Protein AF-0000000073249975 (afdb_homodimer)

pLDDT: mean 76.55, std 19.68, range [24.7, 96.88]

Secondary structure (DSSP, 8-state):
--EEEPPP---GGG--HHHHHHHHHHHHHHHHHHHHHHSPPEEE-SSSPPPHHHHGGGGSHHHHHHHHHHHHHHHHHBSS--HHHHHHHH-EEEETTEEE-SSHHHHHHGGGEEE--SSSS--TTSHHHHHHHHHHHHHHHHHHHHHHHHH-TTS--TTTTB-GGGTTHHHHHHHHGGGGGGGG-----EE--STTS-TTS-------HHHHHHHHH-GGGS-S--B--TTSHHHHHHHHHHHHHHHHHHHHHHHHH--SSS-EEE-HHHHHHHHHHHHHHHHHHHHHHIIIIIS----SS-TTTTSHHHHHHHHHHHHHHHHHHHHHHHH-EE-TTS-EE---HHHHHHHHHH-S------EEEE-S-SSS--EEEEEEETTEEEEEEEEEETTTTSEEEEEEEEEEGGG--/--EEEPPP---GGG--HHHHHHHHHHHHHHHHHHHHHHSPPEEE-SSSPPPHHHHGGGGSHHHHHHHHHHHHHHHHHBSS--HHHHHHHH-EEEETTEEE-SSHHHHHHGGGEEE--SSSS--TTSHHHHHHHHHHHHHHHHHHHHHHHHH-TTS--TTTTB-GGGTTHHHHHHHHGGGGGGGG-----EE--STTS-TTS-------HHHHHHHHH-GGGS-S--B--TTSHHHHHHHHHHHHHHHHHHHHHHHHH--SSS-EEE-HHHHHHHHHHHHHHHHHHHHHHIIIIIS----SS-TTTTSHHHHHHHHHHHHHHHHHHHHHHHH-EE-TTS-EE---HHHHHHHHHH-S------EEEE-SSSSS--EEEEEEETTEEEEEEEEEEGGGTTEEEEEEEEEE-TT--

Solvent-accessible surface area (backbone atoms only — not comparable to full-atom values): 43323 Å² total; per-residue (Å²): 125,57,76,43,68,41,73,86,50,88,43,42,82,82,59,51,71,70,54,48,53,53,34,49,46,50,22,40,44,40,52,48,50,47,38,65,70,51,35,72,71,75,36,40,64,23,74,68,75,79,53,69,76,61,54,54,42,48,58,29,67,51,41,33,53,44,28,31,51,32,46,32,41,50,55,65,29,35,75,65,79,46,34,64,53,41,40,44,60,47,43,41,36,33,39,91,90,35,80,50,33,44,71,64,51,43,68,68,43,54,72,34,31,16,33,66,36,96,45,65,46,56,53,80,92,36,73,53,39,51,54,49,49,54,36,42,53,47,15,50,47,32,49,45,61,65,39,26,40,72,71,34,52,62,32,34,52,41,68,49,30,38,17,44,39,56,62,34,35,67,54,13,47,58,36,46,57,41,62,73,19,52,54,61,46,60,79,60,49,40,62,45,21,57,71,36,50,49,84,78,53,72,74,63,74,75,67,39,74,59,44,56,46,42,54,74,68,38,66,80,72,51,59,83,80,51,50,54,59,75,81,36,64,68,34,45,52,46,52,50,51,53,52,48,49,48,48,49,50,51,48,54,57,46,50,70,66,52,60,90,90,56,76,40,75,28,31,44,47,38,49,50,45,52,52,49,50,50,49,52,51,48,52,35,44,51,51,46,48,44,37,56,66,73,65,52,64,75,37,34,43,57,86,52,59,84,38,68,66,46,42,50,50,42,50,47,52,53,50,48,51,52,49,48,50,53,50,18,51,37,24,18,31,70,33,73,33,50,48,58,23,35,46,70,67,63,67,34,38,43,27,57,65,54,10,65,58,50,41,66,46,68,47,69,51,66,71,54,71,98,71,81,25,53,30,34,37,27,34,28,36,75,93,40,79,22,26,35,35,19,34,39,36,64,90,55,78,75,32,67,44,54,44,26,44,25,32,30,29,71,87,48,130,127,58,77,43,69,43,72,86,51,88,42,40,81,82,58,50,71,69,54,48,52,53,34,48,48,50,21,42,44,41,51,50,51,47,37,66,70,51,35,73,72,76,36,40,65,23,76,68,74,81,54,68,75,61,55,54,44,46,57,30,67,51,42,33,52,44,28,30,52,33,48,32,40,50,56,64,30,37,77,67,80,46,33,62,51,40,41,47,61,48,44,42,37,33,40,89,91,35,78,50,32,44,72,64,50,43,67,67,43,53,72,35,32,15,33,66,38,96,46,65,47,56,52,81,92,34,74,54,40,50,54,50,48,54,36,40,53,45,14,50,47,31,48,47,58,67,39,26,41,72,71,35,54,62,33,36,51,43,68,50,31,36,16,43,40,56,62,35,35,68,56,13,47,56,35,46,57,41,62,74,19,51,53,62,46,60,80,61,49,41,61,45,21,58,71,35,50,50,83,79,52,72,75,63,75,75,68,38,76,58,45,57,45,42,54,74,67,38,65,83,74,51,60,84,80,52,50,53,60,74,81,35,65,68,34,45,52,47,53,49,50,53,51,49,50,47,50,49,51,50,49,52,57,46,50,70,68,53,59,92,89,55,75,38,74,30,30,44,48,37,49,52,44,50,51,49,51,50,48,54,52,48,53,36,46,52,51,47,47,44,36,56,64,73,64,54,62,75,38,33,44,59,85,53,58,84,37,69,66,44,42,50,51,41,51,47,52,53,50,48,52,52,50,48,51,53,50,18,50,37,24,18,30,70,34,72,34,49,47,58,22,35,45,70,61,62,68,33,39,43,28,57,63,55,10,65,57,49,41,66,47,67,47,70,51,68,69,58,70,97,72,84,22,53,31,35,36,28,34,27,35,75,94,40,78,22,25,34,35,20,36,41,35,65,88,56,78,74,32,68,42,59,44,26,44,26,30,31,39,66,84,51,124

Sequence (826 aa):
MAIFIQSLTFQSQNITISDWISVLTLCLAPLIAHVLIGAPSPTYLSVSRPPWHERVCHYNPTSILWRYAMITDRRIRAKNWDRIDLAATNALFWTDAGWDGSEEIIQYSRPRCVQLPDDDRVTFLSRDAFKTLIITIQGLQAIILLLGSQIDPAAPGFTVFMGVDIIFFPVALFGLLRLCSCIWLTDEFSFASMEDLPLGTPQMIECSTASFELLTTNPALSGPQRYHNPSFWGSTIFRTIYVLAQFALIALALSFIVTIGGSFFYTFTTFVVILFYLFVIGVSALLTIWYFGIKSSRSTVIPCMSSIWYKFYTGLVLGFGIALIVIACIETRKTPCGKFTSGTGWQADAMACMGNAFDKTETRKVVDGPYNGTTWYGFMHAKNASFVQAEYMDDHHNSFNFTRMCFSSMYGIMAIFIQSLTFQSQNITISDWISVLTLCLAPLIAHVLIGAPSPTYLSVSRPPWHERVCHYNPTSILWRYAMITDRRIRAKNWDRIDLAATNALFWTDAGWDGSEEIIQYSRPRCVQLPDDDRVTFLSRDAFKTLIITIQGLQAIILLLGSQIDPAAPGFTVFMGVDIIFFPVALFGLLRLCSCIWLTDEFSFASMEDLPLGTPQMIECSTASFELLTTNPALSGPQRYHNPSFWGSTIFRTIYVLAQFALIALALSFIVTIGGSFFYTFTTFVVILFYLFVIGVSALLTIWYFGIKSSRSTVIPCMSSIWYKFYTGLVLGFGIALIVIACIETRKTPCGKFTSGTGWQADAMACMGNAFDKTETRKVVDGPYNGTTWYGFMHAKNASFVQAEYMDDHHNSFNFTRMCFSSMYGI

Foldseek 3Di:
DAAAEDDQDFAQPPADPVRVVVLVCLLCVLLCLCQVLQQADAAEQDPDDDDPLLRLLSSALLQSLLLLLLLLLFVLFFPDQWQLNLQLQQHFYQDPVGTFQFPLVSVVQSVFWPFTDPTSWDDCPDPLVVSLVSLVVLLVVLVCLLCVVVVPVQRQVCLQFPFSSCLCSLSSVSSVSSVSCSGRHDNRTDGDHPVPPDPPPPDPPCCPVVVVVVCVVDCVVVPDPRGHACPPPSNVVSLVVSLVSLVVSLVSLVCSVDDPDDHHYHYPLSVLSSVLSCLSSVVSSVLSCCCVPPVVDNGSGRPCSVPPVSSVVSVVSVVSVVVSSVSSSRQWDAAPQGHIGSDDDVVRNCSRRRNDPQPQPQPFPQPDDDAQGQGFGFRHRDPWRWTWGWGQDRVPPRDTRGDDTGGHVVVPD/DAEAEDDQFFAQPPADPVNVVVLVCLLCVLLCLCQVLQAADADEQDPDDDDPLLRLLSSALLQSLLLLLLLLLFVLFFPDQWQLNLQLQQHFYQDPVGTFQFPLVSVVQSVFWPFTDPTSWDDCPDPLVVSLVSLVVLLVVLVCLLCVVVVPVQRQPCLQFPFSSCLCSLSSVSSVSSVSCSGRHDNRTDGDHPVPPDPPPPPPPCCPVVVVVVSVVPCVVVPDPRGHACPPPSNVVSLVVSLVSLVVSLVSLVCSVDPPDDHRYHYPLSVLSSVLSNVSSVVSSVLSCCCVPPVVDNGSGRPCSVPPVSSVVSVVSVVSVVVSSVSSSRQWDAAPQGHIGSDDDVVRNCSRRRNDDQPQPQPQDQPDDDAQGQGFGFRHRVPWRWTWGWGQGRVVPRDTHGDDTGGHCVVPD

Structure (mmCIF, N/CA/C/O backbone):
data_AF-0000000073249975-model_v1
#
loop_
_entity.id
_entity.type
_entity.pdbx_description
1 polymer 'Chromosome 3, complete genome'
#
loop_
_atom_site.group_PDB
_atom_site.id
_atom_site.type_symbol
_atom_site.label_atom_id
_atom_site.label_alt_id
_atom_site.label_comp_id
_atom_site.label_asym_id
_atom_site.label_entity_id
_atom_site.label_seq_id
_atom_site.pdbx_PDB_ins_code
_atom_site.Cartn_x
_atom_site.Cartn_y
_atom_site.Cartn_z
_atom_site.occupancy
_atom_site.B_iso_or_equiv
_atom_site.auth_seq_id
_atom_site.auth_comp_id
_atom_site.auth_asym_id
_atom_site.auth_atom_id
_atom_site.pdbx_PDB_model_num
ATOM 1 N N . MET A 1 1 ? 36.844 -13.938 -14.992 1 52.19 1 MET A N 1
ATOM 2 C CA . MET A 1 1 ? 35.469 -14.305 -14.75 1 52.19 1 MET A CA 1
ATOM 3 C C . MET A 1 1 ? 34.531 -13.609 -15.742 1 52.19 1 MET A C 1
ATOM 5 O O . MET A 1 1 ? 34.531 -12.383 -15.844 1 52.19 1 MET A O 1
ATOM 9 N N . ALA A 1 2 ? 34.125 -14.391 -16.719 1 64.75 2 ALA A N 1
ATOM 10 C CA . ALA A 1 2 ? 33.375 -13.773 -17.812 1 64.75 2 ALA A CA 1
ATOM 11 C C . ALA A 1 2 ? 31.906 -13.641 -17.438 1 64.75 2 ALA A C 1
ATOM 13 O O . ALA A 1 2 ? 31.328 -14.516 -16.797 1 64.75 2 ALA A O 1
ATOM 14 N N . ILE A 1 3 ? 31.406 -12.43 -17.516 1 75.19 3 ILE A N 1
ATOM 15 C CA . ILE A 1 3 ? 29.984 -12.141 -17.312 1 75.19 3 ILE A CA 1
ATOM 16 C C . ILE A 1 3 ? 29.266 -12.148 -18.656 1 75.19 3 ILE A C 1
ATOM 18 O O . ILE A 1 3 ? 29.656 -11.414 -19.578 1 75.19 3 ILE A O 1
ATOM 22 N N . PHE A 1 4 ? 28.453 -13.109 -18.797 1 81.12 4 PHE A N 1
ATOM 23 C CA . PHE A 1 4 ? 27.641 -13.172 -20 1 81.12 4 PHE A CA 1
ATOM 24 C C . PHE A 1 4 ? 26.25 -12.594 -19.734 1 81.12 4 PHE A C 1
ATOM 26 O O . PHE A 1 4 ? 25.578 -13 -18.797 1 81.12 4 PHE A O 1
ATOM 33 N N . ILE A 1 5 ? 25.938 -11.594 -20.531 1 85.88 5 ILE A N 1
ATOM 34 C CA . ILE A 1 5 ? 24.609 -10.992 -20.438 1 85.88 5 ILE A CA 1
ATOM 35 C C . ILE A 1 5 ? 23.781 -11.375 -21.656 1 85.88 5 ILE A C 1
ATOM 37 O O . ILE A 1 5 ? 24.172 -11.102 -22.797 1 85.88 5 ILE A O 1
ATOM 41 N N . GLN A 1 6 ? 22.719 -12.008 -21.422 1 87.38 6 GLN A N 1
ATOM 42 C CA . GLN A 1 6 ? 21.812 -12.367 -22.516 1 87.38 6 GLN A CA 1
ATOM 43 C C . GLN A 1 6 ? 21.141 -11.133 -23.109 1 87.38 6 GLN A C 1
ATOM 45 O O . GLN A 1 6 ? 20.766 -10.219 -22.375 1 87.38 6 GLN A O 1
ATOM 50 N N . SER A 1 7 ? 21.047 -11.148 -24.406 1 89.88 7 SER A N 1
ATOM 51 C CA . SER A 1 7 ? 20.359 -10.039 -25.062 1 89.88 7 SER A CA 1
ATOM 52 C C . SER A 1 7 ? 18.875 -10.016 -24.703 1 89.88 7 SER A C 1
ATOM 54 O O . SER A 1 7 ? 18.312 -11.047 -24.344 1 89.88 7 SER A O 1
ATOM 56 N N . LEU A 1 8 ? 18.344 -8.867 -24.797 1 92.69 8 LEU A N 1
ATOM 57 C CA . LEU A 1 8 ? 16.922 -8.688 -24.5 1 92.69 8 LEU A CA 1
ATOM 58 C C . LEU A 1 8 ? 16.062 -9.531 -25.422 1 92.69 8 LEU A C 1
ATOM 60 O O . LEU A 1 8 ? 16.172 -9.422 -26.656 1 92.69 8 LEU A O 1
ATOM 64 N N . THR A 1 9 ? 15.266 -10.422 -24.797 1 91.31 9 THR A N 1
ATOM 65 C CA . THR A 1 9 ? 14.398 -11.32 -25.547 1 91.31 9 THR A CA 1
ATOM 66 C C . THR A 1 9 ? 12.938 -11.086 -25.203 1 91.31 9 THR A C 1
ATOM 68 O O . THR A 1 9 ? 12.586 -10.977 -24.016 1 91.31 9 THR A O 1
ATOM 71 N N . PHE A 1 10 ? 12.148 -10.906 -26.234 1 92.06 10 PHE A N 1
ATOM 72 C CA . PHE A 1 10 ? 10.719 -10.719 -26.031 1 92.06 10 PHE A CA 1
ATOM 73 C C . PHE A 1 10 ? 10.039 -12.039 -25.672 1 92.06 10 PHE A C 1
ATOM 75 O O . PHE A 1 10 ? 9.969 -12.945 -26.516 1 92.06 10 PHE A O 1
ATOM 82 N N . GLN A 1 11 ? 9.531 -12.125 -24.359 1 91.12 11 GLN A N 1
ATOM 83 C CA . GLN A 1 11 ? 8.984 -13.406 -23.906 1 91.12 11 GLN A CA 1
ATOM 84 C C . GLN A 1 11 ? 7.621 -13.219 -23.25 1 91.12 11 GLN A C 1
ATOM 86 O O . GLN A 1 11 ? 7.012 -14.188 -22.797 1 91.12 11 GLN A O 1
ATOM 91 N N . SER A 1 12 ? 7.027 -12.055 -23.156 1 87.38 12 SER A N 1
ATOM 92 C CA . SER A 1 12 ? 5.867 -11.766 -22.312 1 87.38 12 SER A CA 1
ATOM 93 C C . SER A 1 12 ? 4.566 -12.062 -23.062 1 87.38 12 SER A C 1
ATOM 95 O O . SER A 1 12 ? 3.496 -11.617 -22.641 1 87.38 12 SER A O 1
ATOM 97 N N . GLN A 1 13 ? 4.438 -12.812 -23.984 1 80.75 13 GLN A N 1
ATOM 98 C CA . GLN A 1 13 ? 3.252 -12.984 -24.812 1 80.75 13 GLN A CA 1
ATOM 99 C C . GLN A 1 13 ? 2.234 -13.898 -24.141 1 80.75 13 GLN A C 1
ATOM 101 O O . GLN A 1 13 ? 1.029 -13.758 -24.359 1 80.75 13 GLN A O 1
ATOM 106 N N . ASN A 1 14 ? 2.65 -14.805 -23.25 1 77.25 14 ASN A N 1
ATOM 107 C CA . ASN A 1 14 ? 1.729 -15.82 -22.734 1 77.25 14 ASN A CA 1
ATOM 108 C C . ASN A 1 14 ? 1.267 -15.5 -21.328 1 77.25 14 ASN A C 1
ATOM 110 O O . ASN A 1 14 ? 0.805 -16.375 -20.594 1 77.25 14 ASN A O 1
ATOM 114 N N . ILE A 1 15 ? 1.33 -14.367 -20.938 1 84.5 15 ILE A N 1
ATOM 115 C CA . ILE A 1 15 ? 0.879 -14.008 -19.609 1 84.5 15 ILE A CA 1
ATOM 116 C C . ILE A 1 15 ? -0.521 -13.398 -19.672 1 84.5 15 ILE A C 1
ATOM 118 O O . ILE A 1 15 ? -0.77 -12.492 -20.469 1 84.5 15 ILE A O 1
ATOM 122 N N . THR A 1 16 ? -1.425 -13.914 -18.906 1 79.69 16 THR A N 1
ATOM 123 C CA . THR A 1 16 ? -2.803 -13.43 -18.891 1 79.69 16 THR A CA 1
ATOM 124 C C . THR A 1 16 ? -2.898 -12.078 -18.188 1 79.69 16 THR A C 1
ATOM 126 O O . THR A 1 16 ? -1.996 -11.695 -17.453 1 79.69 16 THR A O 1
ATOM 129 N N . ILE A 1 17 ? -3.961 -11.375 -18.391 1 80.38 17 ILE A N 1
ATOM 130 C CA . ILE A 1 17 ? -4.168 -10.047 -17.812 1 80.38 17 ILE A CA 1
ATOM 131 C C . ILE A 1 17 ? -4.254 -10.148 -16.297 1 80.38 17 ILE A C 1
ATOM 133 O O . ILE A 1 17 ? -3.717 -9.305 -15.578 1 80.38 17 ILE A O 1
ATOM 137 N N . SER A 1 18 ? -4.898 -11.172 -15.797 1 76.75 18 SER A N 1
ATOM 138 C CA . SER A 1 18 ? -5.016 -11.359 -14.352 1 76.75 18 SER A CA 1
ATOM 139 C C . SER A 1 18 ? -3.648 -11.602 -13.719 1 76.75 18 SER A C 1
ATOM 141 O O . SER A 1 18 ? -3.357 -11.078 -12.641 1 76.75 18 SER A O 1
ATOM 143 N N . ASP A 1 19 ? -2.861 -12.328 -14.469 1 83.94 19 ASP A N 1
ATOM 144 C CA . ASP A 1 19 ? -1.51 -12.578 -13.977 1 83.94 19 ASP A CA 1
ATOM 145 C C . ASP A 1 19 ? -0.678 -11.297 -13.992 1 83.94 19 ASP A C 1
ATOM 147 O O . ASP A 1 19 ? 0.124 -11.055 -13.086 1 83.94 19 ASP A O 1
ATOM 151 N N . TRP A 1 20 ? -0.932 -10.469 -15.023 1 88.25 20 TRP A N 1
ATOM 152 C CA . TRP A 1 20 ? -0.19 -9.211 -15.109 1 88.25 20 TRP A CA 1
ATOM 153 C C . TRP A 1 20 ? -0.521 -8.297 -13.938 1 88.25 20 TRP A C 1
ATOM 155 O O . TRP A 1 20 ? 0.371 -7.68 -13.352 1 88.25 20 TRP A O 1
ATOM 165 N N . ILE A 1 21 ? -1.713 -8.273 -13.531 1 83.12 21 ILE A N 1
ATOM 166 C CA . ILE A 1 21 ? -2.113 -7.414 -12.422 1 83.12 21 ILE A CA 1
ATOM 167 C C . ILE A 1 21 ? -1.498 -7.93 -11.125 1 83.12 21 ILE A C 1
ATOM 169 O O . ILE A 1 21 ? -0.988 -7.145 -10.32 1 83.12 21 ILE A O 1
ATOM 173 N N . SER A 1 22 ? -1.496 -9.211 -11.016 1 84.25 22 SER A N 1
ATOM 174 C CA . SER A 1 22 ? -0.903 -9.797 -9.82 1 84.25 22 SER A CA 1
ATOM 175 C C . SER A 1 22 ? 0.605 -9.57 -9.781 1 84.25 22 SER A C 1
ATOM 177 O O . SER A 1 22 ? 1.158 -9.203 -8.75 1 84.25 22 SER A O 1
ATOM 179 N N . VAL A 1 23 ? 1.18 -9.758 -10.906 1 90.19 23 VAL A N 1
ATOM 180 C CA . VAL A 1 23 ? 2.631 -9.641 -10.992 1 90.19 23 VAL A CA 1
ATOM 181 C C . VAL A 1 23 ? 3.041 -8.18 -10.789 1 90.19 23 VAL A C 1
ATOM 183 O O . VAL A 1 23 ? 4.02 -7.898 -10.102 1 90.19 23 VAL A O 1
ATOM 186 N N . LEU A 1 24 ? 2.297 -7.266 -11.336 1 89.88 24 LEU A N 1
ATOM 187 C CA . LEU A 1 24 ? 2.617 -5.848 -11.188 1 89.88 24 LEU A CA 1
ATOM 188 C C . LEU A 1 24 ? 2.336 -5.375 -9.766 1 89.88 24 LEU A C 1
ATOM 190 O O . LEU A 1 24 ? 3.039 -4.504 -9.25 1 89.88 24 LEU A O 1
ATOM 194 N N . THR A 1 25 ? 1.36 -5.969 -9.164 1 86.62 25 THR A N 1
ATOM 195 C CA . THR A 1 25 ? 1.102 -5.656 -7.766 1 86.62 25 THR A CA 1
ATOM 196 C C . THR A 1 25 ? 2.281 -6.074 -6.895 1 86.62 25 THR A C 1
ATOM 198 O O . THR A 1 25 ? 2.725 -5.312 -6.031 1 86.62 25 THR A O 1
ATOM 201 N N . LEU A 1 26 ? 2.758 -7.191 -7.164 1 87.88 26 LEU A N 1
ATOM 202 C CA . LEU A 1 26 ? 3.904 -7.68 -6.402 1 87.88 26 LEU A CA 1
ATOM 203 C C . LEU A 1 26 ? 5.148 -6.852 -6.703 1 87.88 26 LEU A C 1
ATOM 205 O O . LEU A 1 26 ? 5.957 -6.586 -5.809 1 87.88 26 LEU A O 1
ATOM 209 N N . CYS A 1 27 ? 5.242 -6.492 -7.91 1 91.12 27 CYS A N 1
ATOM 210 C CA . CYS A 1 27 ? 6.383 -5.703 -8.359 1 91.12 27 CYS A CA 1
ATOM 211 C C . CYS A 1 27 ? 6.398 -4.336 -7.68 1 91.12 27 CYS A C 1
ATOM 213 O O . CYS A 1 27 ? 7.434 -3.9 -7.176 1 91.12 27 CYS A O 1
ATOM 215 N N . LEU A 1 28 ? 5.273 -3.758 -7.605 1 89.38 28 LEU A N 1
ATOM 216 C CA . LEU A 1 28 ? 5.211 -2.361 -7.191 1 89.38 28 LEU A CA 1
ATOM 217 C C . LEU A 1 28 ? 4.984 -2.25 -5.688 1 89.38 28 LEU A C 1
ATOM 219 O O . LEU A 1 28 ? 5.188 -1.185 -5.102 1 89.38 28 LEU A O 1
ATOM 223 N N . ALA A 1 29 ? 4.625 -3.299 -5.055 1 85.44 29 ALA A N 1
ATOM 224 C CA . ALA A 1 29 ? 4.277 -3.258 -3.639 1 85.44 29 ALA A CA 1
ATOM 225 C C . ALA A 1 29 ? 5.434 -2.703 -2.807 1 85.44 29 ALA A C 1
ATOM 227 O O . ALA A 1 29 ? 5.25 -1.759 -2.035 1 85.44 29 ALA A O 1
ATOM 228 N N . PRO A 1 30 ? 6.621 -3.195 -2.959 1 86.62 30 PRO A N 1
ATOM 229 C CA . PRO A 1 30 ? 7.715 -2.648 -2.152 1 86.62 30 PRO A CA 1
ATOM 230 C C . PRO A 1 30 ? 8.031 -1.194 -2.498 1 86.62 30 PRO A C 1
ATOM 232 O O . PRO A 1 30 ? 8.391 -0.411 -1.616 1 86.62 30 PRO A O 1
ATOM 235 N N . LEU A 1 31 ? 7.898 -0.88 -3.734 1 86.94 31 LEU A N 1
ATOM 236 C CA . LEU A 1 31 ? 8.18 0.483 -4.172 1 86.94 31 LEU A CA 1
ATOM 237 C C . LEU A 1 31 ? 7.145 1.456 -3.617 1 86.94 31 LEU A C 1
ATOM 239 O O . LEU A 1 31 ? 7.5 2.518 -3.1 1 86.94 31 LEU A O 1
ATOM 243 N N . ILE A 1 32 ? 5.93 1.07 -3.695 1 80.88 32 ILE A N 1
ATOM 244 C CA . ILE A 1 32 ? 4.844 1.916 -3.207 1 80.88 32 ILE A CA 1
ATOM 245 C C . ILE A 1 32 ? 4.949 2.062 -1.689 1 80.88 32 ILE A C 1
ATOM 247 O O . ILE A 1 32 ? 4.785 3.162 -1.154 1 80.88 32 ILE A O 1
ATOM 251 N N . ALA A 1 33 ? 5.273 1.004 -1.059 1 81.44 33 ALA A N 1
ATOM 252 C CA . ALA A 1 33 ? 5.43 1.058 0.392 1 81.44 33 ALA A CA 1
ATOM 253 C C . ALA A 1 33 ? 6.578 1.981 0.787 1 81.44 33 ALA A C 1
ATOM 255 O O . ALA A 1 33 ? 6.438 2.805 1.694 1 81.44 33 ALA A O 1
ATOM 256 N N . HIS A 1 34 ? 7.613 1.928 0.112 1 84.62 34 HIS A N 1
ATOM 257 C CA . HIS A 1 34 ? 8.781 2.736 0.44 1 84.62 34 HIS A CA 1
ATOM 258 C C . HIS A 1 34 ? 8.523 4.215 0.168 1 84.62 34 HIS A C 1
ATOM 260 O O . HIS A 1 34 ? 8.852 5.07 0.995 1 84.62 34 HIS A O 1
ATOM 266 N N . VAL A 1 35 ? 7.898 4.508 -0.89 1 83.19 35 VAL A N 1
ATOM 267 C CA . VAL A 1 35 ? 7.738 5.895 -1.322 1 83.19 35 VAL A CA 1
ATOM 268 C C . VAL A 1 35 ? 6.559 6.531 -0.592 1 83.19 35 VAL A C 1
ATOM 270 O O . VAL A 1 35 ? 6.676 7.641 -0.063 1 83.19 35 VAL A O 1
ATOM 273 N N . LEU A 1 36 ? 5.445 5.797 -0.515 1 77.69 36 LEU A N 1
ATOM 274 C CA . LEU A 1 36 ? 4.25 6.383 0.081 1 77.69 36 LEU A CA 1
ATOM 275 C C . LEU A 1 36 ? 4.398 6.496 1.595 1 77.69 36 LEU A C 1
ATOM 277 O O . LEU A 1 36 ? 3.924 7.461 2.199 1 77.69 36 LEU A O 1
ATOM 281 N N . ILE A 1 37 ? 5.086 5.586 2.184 1 79.38 37 ILE A N 1
ATOM 282 C CA . ILE A 1 37 ? 5.246 5.598 3.633 1 79.38 37 ILE A CA 1
ATOM 283 C C . ILE A 1 37 ? 6.461 6.441 4.012 1 79.38 37 ILE A C 1
ATOM 285 O O . ILE A 1 37 ? 6.473 7.086 5.062 1 79.38 37 ILE A O 1
ATOM 289 N N . GLY A 1 38 ? 7.367 6.512 3.166 1 84.25 38 GLY A N 1
ATOM 290 C CA . GLY A 1 38 ? 8.625 7.156 3.516 1 84.25 38 GLY A CA 1
ATOM 291 C C . GLY A 1 38 ? 8.617 8.656 3.266 1 84.25 38 GLY A C 1
ATOM 292 O O . GLY A 1 38 ? 9.344 9.398 3.92 1 84.25 38 GLY A O 1
ATOM 293 N N . ALA A 1 39 ? 7.879 9.141 2.359 1 84 39 ALA A N 1
ATOM 294 C CA . ALA A 1 39 ? 7.875 10.562 2.008 1 84 39 ALA A CA 1
ATOM 295 C C . ALA A 1 39 ? 6.727 11.289 2.699 1 84 39 ALA A C 1
ATOM 297 O O . ALA A 1 39 ? 5.555 11.016 2.432 1 84 39 ALA A O 1
ATOM 298 N N . PRO A 1 40 ? 7.074 12.172 3.555 1 82.88 40 PRO A N 1
ATOM 299 C CA . PRO A 1 40 ? 6.027 12.93 4.242 1 82.88 40 PRO A CA 1
ATOM 300 C C . PRO A 1 40 ? 5.398 14.008 3.361 1 82.88 40 PRO A C 1
ATOM 302 O O . PRO A 1 40 ? 5.969 14.375 2.328 1 82.88 40 PRO A O 1
ATOM 305 N N . SER A 1 41 ? 4.254 14.492 3.766 1 80.19 41 SER A N 1
ATOM 306 C CA . SER A 1 41 ? 3.635 15.625 3.092 1 80.19 41 SER A CA 1
ATOM 307 C C . SER A 1 41 ? 4.297 16.938 3.498 1 80.19 41 SER A C 1
ATOM 309 O O . SER A 1 41 ? 4.648 17.125 4.664 1 80.19 41 SER A O 1
ATOM 311 N N . PRO A 1 42 ? 4.453 17.766 2.611 1 84.75 42 PRO A N 1
ATOM 312 C CA . PRO A 1 42 ? 5.129 19.031 2.922 1 84.75 42 PRO A CA 1
ATOM 313 C C . PRO A 1 42 ? 4.262 19.984 3.746 1 84.75 42 PRO A C 1
ATOM 315 O O . PRO A 1 42 ? 3.031 19.938 3.654 1 84.75 42 PRO A O 1
ATOM 318 N N . THR A 1 43 ? 4.945 20.703 4.586 1 83.62 43 THR A N 1
ATOM 319 C CA . THR A 1 43 ? 4.34 21.797 5.336 1 83.62 43 THR A CA 1
ATOM 320 C C . THR A 1 43 ? 4.832 23.141 4.816 1 83.62 43 THR A C 1
ATOM 322 O O . THR A 1 43 ? 6.039 23.375 4.723 1 83.62 43 THR A O 1
ATOM 325 N N . TYR A 1 44 ? 3.904 23.953 4.523 1 82.69 44 TYR A N 1
ATOM 326 C CA . TYR A 1 44 ? 4.277 25.219 3.893 1 82.69 44 TYR A CA 1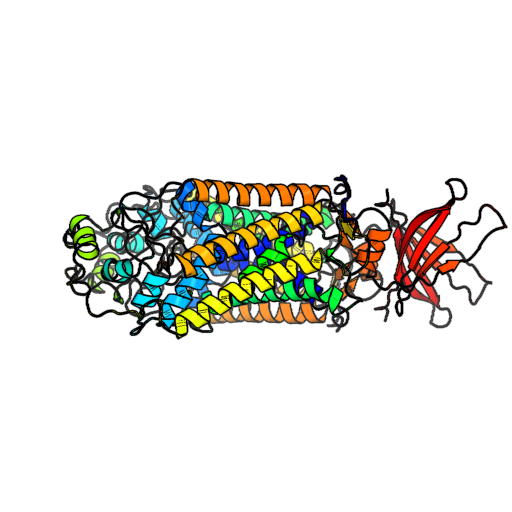
ATOM 327 C C . TYR A 1 44 ? 4.277 26.359 4.906 1 82.69 44 TYR A C 1
ATOM 329 O O . TYR A 1 44 ? 3.229 26.734 5.43 1 82.69 44 TYR A O 1
ATOM 337 N N . LEU A 1 45 ? 5.5 26.844 5.148 1 81.75 45 LEU A N 1
ATOM 338 C CA . LEU A 1 45 ? 5.641 28.016 6.02 1 81.75 45 LEU A CA 1
ATOM 339 C C . LEU A 1 45 ? 5.809 29.281 5.199 1 81.75 45 LEU A C 1
ATOM 341 O O . LEU A 1 45 ? 6.188 30.328 5.734 1 81.75 45 LEU A O 1
ATOM 345 N N . SER A 1 46 ? 5.633 29.078 3.889 1 78.56 46 SER A N 1
ATOM 346 C CA . SER A 1 46 ? 5.691 30.203 2.953 1 78.56 46 SER A CA 1
ATOM 347 C C . SER A 1 46 ? 4.426 30.281 2.107 1 78.56 46 SER A C 1
ATOM 349 O O . SER A 1 46 ? 3.648 29.312 2.051 1 78.56 46 SER A O 1
ATOM 351 N N . VAL A 1 47 ? 4.266 31.375 1.567 1 74.31 47 VAL A N 1
ATOM 352 C CA . VAL A 1 47 ? 3.094 31.594 0.729 1 74.31 47 VAL A CA 1
ATOM 353 C C . VAL A 1 47 ? 3.26 30.875 -0.603 1 74.31 47 VAL A C 1
ATOM 355 O O . VAL A 1 47 ? 2.283 30.375 -1.175 1 74.31 47 VAL A O 1
ATOM 358 N N . SER A 1 48 ? 4.516 30.828 -0.929 1 77.31 48 SER A N 1
ATOM 359 C CA . SER A 1 48 ? 4.77 30.172 -2.201 1 77.31 48 SER A CA 1
ATOM 360 C C . SER A 1 48 ? 4.844 28.656 -2.025 1 77.31 48 SER A C 1
ATOM 362 O O . SER A 1 48 ? 5.312 28.172 -0.997 1 77.31 48 SER A O 1
ATOM 364 N N . ARG A 1 49 ? 4.293 27.984 -2.936 1 80.62 49 ARG A N 1
ATOM 365 C CA . ARG A 1 49 ? 4.387 26.531 -2.951 1 80.62 49 ARG A CA 1
ATOM 366 C C . ARG A 1 49 ? 5.566 26.062 -3.799 1 80.62 49 ARG A C 1
ATOM 368 O O . ARG A 1 49 ? 5.898 26.688 -4.805 1 80.62 49 ARG A O 1
ATOM 375 N N . PRO A 1 50 ? 6.141 24.984 -3.402 1 85.94 50 PRO A N 1
ATOM 376 C CA . PRO A 1 50 ? 7.266 24.484 -4.191 1 85.94 50 PRO A CA 1
ATOM 377 C C . PRO A 1 50 ? 6.844 23.953 -5.555 1 85.94 50 PRO A C 1
ATOM 379 O O . PRO A 1 50 ? 5.789 23.312 -5.676 1 85.94 50 PRO A O 1
ATOM 382 N N . PRO A 1 51 ? 7.656 24.281 -6.516 1 85.94 51 PRO A N 1
ATOM 383 C CA . PRO A 1 51 ? 7.363 23.703 -7.824 1 85.94 51 PRO A CA 1
ATOM 384 C C . PRO A 1 51 ? 7.477 22.188 -7.828 1 85.94 51 PRO A C 1
ATOM 386 O O . PRO A 1 51 ? 8.016 21.594 -6.887 1 85.94 51 PRO A O 1
ATOM 389 N N . TRP A 1 52 ? 7.008 21.578 -8.922 1 84 52 TRP A N 1
ATOM 390 C CA . TRP A 1 52 ? 6.906 20.125 -8.984 1 84 52 TRP A CA 1
ATOM 391 C C . TRP A 1 52 ? 8.281 19.484 -8.93 1 84 52 TRP A C 1
ATOM 393 O O . TRP A 1 52 ? 8.453 18.406 -8.344 1 84 52 TRP A O 1
ATOM 403 N N . HIS A 1 53 ? 9.328 20.109 -9.57 1 88 53 HIS A N 1
ATOM 404 C CA . HIS A 1 53 ? 10.656 19.516 -9.625 1 88 53 HIS A CA 1
ATOM 405 C C . HIS A 1 53 ? 11.32 19.531 -8.25 1 88 53 HIS A C 1
ATOM 407 O O . HIS A 1 53 ? 12.234 18.734 -7.996 1 88 53 HIS A O 1
ATOM 413 N N . GLU A 1 54 ? 10.844 20.453 -7.355 1 89.31 54 GLU A N 1
ATOM 414 C CA . GLU A 1 54 ? 11.305 20.453 -5.973 1 89.31 54 GLU A CA 1
ATOM 415 C C . GLU A 1 54 ? 10.609 19.359 -5.16 1 89.31 54 GLU A C 1
ATOM 417 O O . GLU A 1 54 ? 11.242 18.688 -4.344 1 89.31 54 GLU A O 1
ATOM 422 N N . ARG A 1 55 ? 9.461 19.047 -5.449 1 87.44 55 ARG A N 1
ATOM 423 C CA . ARG A 1 55 ? 8.664 18.109 -4.684 1 87.44 55 ARG A CA 1
ATOM 424 C C . ARG A 1 55 ? 9.039 16.672 -5.031 1 87.44 55 ARG A C 1
ATOM 426 O O . ARG A 1 55 ? 9.047 15.789 -4.16 1 87.44 55 ARG A O 1
ATOM 433 N N . VAL A 1 56 ? 9.352 16.438 -6.211 1 89.38 56 VAL A N 1
ATOM 434 C CA . VAL A 1 56 ? 9.625 15.07 -6.676 1 89.38 56 VAL A CA 1
ATOM 435 C C . VAL A 1 56 ? 10.883 14.531 -6 1 89.38 56 VAL A C 1
ATOM 437 O O . VAL A 1 56 ? 11.023 13.32 -5.82 1 89.38 56 VAL A O 1
ATOM 440 N N . CYS A 1 57 ? 11.719 15.422 -5.562 1 92.75 57 CYS A N 1
ATOM 441 C CA . CYS A 1 57 ? 12.992 15.023 -4.961 1 92.75 57 CYS A CA 1
ATOM 442 C C . CYS A 1 57 ? 12.766 14.344 -3.615 1 92.75 57 CYS A C 1
ATOM 444 O O . CYS A 1 57 ? 13.633 13.609 -3.135 1 92.75 57 CYS A O 1
ATOM 446 N N . HIS A 1 58 ? 11.648 14.562 -3.061 1 91.12 58 HIS A N 1
ATOM 447 C CA . HIS A 1 58 ? 11.352 13.938 -1.775 1 91.12 58 HIS A CA 1
ATOM 448 C C . HIS A 1 58 ? 11.023 12.461 -1.944 1 91.12 58 HIS A C 1
ATOM 450 O O . HIS A 1 58 ? 11.102 11.688 -0.985 1 91.12 58 HIS A O 1
ATOM 456 N N . TYR A 1 59 ? 10.688 12.078 -3.131 1 90.06 59 TYR A N 1
ATOM 457 C CA . TYR A 1 59 ? 10.305 10.695 -3.385 1 90.06 59 TYR A CA 1
ATOM 458 C C . TYR A 1 59 ? 11.516 9.859 -3.781 1 90.06 59 TYR A C 1
ATOM 460 O O . TYR A 1 59 ? 11.406 8.641 -3.969 1 90.06 59 TYR A O 1
ATOM 468 N N . ASN A 1 60 ? 12.656 10.516 -3.895 1 93.12 60 ASN A N 1
ATOM 469 C CA . ASN A 1 60 ? 13.906 9.797 -4.137 1 93.12 60 ASN A CA 1
ATOM 470 C C . ASN A 1 60 ? 14.297 8.938 -2.941 1 93.12 60 ASN A C 1
ATOM 472 O O . ASN A 1 60 ? 14.336 9.422 -1.808 1 93.12 60 ASN A O 1
ATOM 476 N N . PRO A 1 61 ? 14.562 7.637 -3.203 1 92.62 61 PRO A N 1
ATOM 477 C CA . PRO A 1 61 ? 14.953 6.77 -2.092 1 92.62 61 PRO A CA 1
ATOM 478 C C . PRO A 1 61 ? 16.141 7.324 -1.298 1 92.62 61 PRO A C 1
ATOM 480 O O . PRO A 1 61 ? 16.203 7.137 -0.081 1 92.62 61 PRO A O 1
ATOM 483 N N . THR A 1 62 ? 16.969 8.016 -1.926 1 94.75 62 THR A N 1
ATOM 484 C CA . THR A 1 62 ? 18.109 8.609 -1.246 1 94.75 62 THR A CA 1
ATOM 485 C C . THR A 1 62 ? 17.656 9.656 -0.234 1 94.75 62 THR A C 1
ATOM 487 O O . THR A 1 62 ? 18.156 9.711 0.888 1 94.75 62 THR A O 1
ATOM 490 N N . SER A 1 63 ? 16.703 10.43 -0.648 1 95.75 63 SER A N 1
ATOM 491 C CA . SER A 1 63 ? 16.156 11.438 0.255 1 95.75 63 SER A CA 1
ATOM 492 C C . SER A 1 63 ? 15.445 10.789 1.44 1 95.75 63 SER A C 1
ATOM 494 O O . SER A 1 63 ? 15.555 11.273 2.57 1 95.75 63 SER A O 1
ATOM 496 N N . ILE A 1 64 ? 14.773 9.766 1.181 1 94.06 64 ILE A N 1
ATOM 497 C CA . ILE A 1 64 ? 14.008 9.07 2.215 1 94.06 64 ILE A CA 1
ATOM 498 C C . ILE A 1 64 ? 14.969 8.43 3.215 1 94.06 64 ILE A C 1
ATOM 500 O O . ILE A 1 64 ? 14.773 8.539 4.426 1 94.06 64 ILE A O 1
ATOM 504 N N . LEU A 1 65 ? 16.016 7.805 2.703 1 95.06 65 LEU A N 1
ATOM 505 C CA . LEU A 1 65 ? 17 7.176 3.57 1 95.06 65 LEU A CA 1
ATOM 506 C C . LEU A 1 65 ? 17.719 8.219 4.422 1 95.06 65 LEU A C 1
ATOM 508 O O . LEU A 1 65 ? 17.969 7.988 5.609 1 95.06 65 LEU A O 1
ATOM 512 N N . TRP A 1 66 ? 17.984 9.289 3.789 1 96.31 66 TRP A N 1
ATOM 513 C CA . TRP A 1 66 ? 18.609 10.383 4.523 1 96.31 66 TRP A CA 1
ATOM 514 C C . TRP A 1 66 ? 17.734 10.844 5.676 1 96.31 66 TRP A C 1
ATOM 516 O O . TRP A 1 66 ? 18.203 11.023 6.801 1 96.31 66 TRP A O 1
ATOM 526 N N . ARG A 1 67 ? 16.531 11 5.391 1 95.75 67 ARG A N 1
ATOM 527 C CA . ARG A 1 67 ? 15.578 11.445 6.402 1 95.75 67 ARG A CA 1
ATOM 528 C C . ARG A 1 67 ? 15.547 10.492 7.586 1 95.75 67 ARG A C 1
ATOM 530 O O . ARG A 1 67 ? 15.547 10.922 8.742 1 95.75 67 ARG A O 1
ATOM 537 N N . TYR A 1 68 ? 15.523 9.219 7.328 1 95.31 68 TYR A N 1
ATOM 538 C CA . TYR A 1 68 ? 15.523 8.242 8.414 1 95.31 68 TYR A CA 1
ATOM 539 C C . TYR A 1 68 ? 16.75 8.414 9.297 1 95.31 68 TYR A C 1
ATOM 541 O O . TYR A 1 68 ? 16.641 8.43 10.523 1 95.31 68 TYR A O 1
ATOM 549 N N . ALA A 1 69 ? 17.844 8.539 8.656 1 96.62 69 ALA A N 1
ATOM 550 C CA . ALA A 1 69 ? 19.109 8.641 9.383 1 96.62 69 ALA A CA 1
ATOM 551 C C . ALA A 1 69 ? 19.156 9.906 10.227 1 96.62 69 ALA A C 1
ATOM 553 O O . ALA A 1 69 ? 19.516 9.867 11.406 1 96.62 69 ALA A O 1
ATOM 554 N N . MET A 1 70 ? 18.688 10.945 9.641 1 96.69 70 MET A N 1
ATOM 555 C CA . MET A 1 70 ? 18.875 12.234 10.305 1 96.69 70 MET A CA 1
ATOM 556 C C . MET A 1 70 ? 17.844 12.406 11.43 1 96.69 70 MET A C 1
ATOM 558 O O . MET A 1 70 ? 18.141 13.055 12.438 1 96.69 70 MET A O 1
ATOM 562 N N . ILE A 1 71 ? 16.719 11.875 11.242 1 96.12 71 ILE A N 1
ATOM 563 C CA . ILE A 1 71 ? 15.75 11.906 12.336 1 96.12 71 ILE A CA 1
ATOM 564 C C . ILE A 1 71 ? 16.312 11.164 13.547 1 96.12 71 ILE A C 1
ATOM 566 O O . ILE A 1 71 ? 16.203 11.641 14.68 1 96.12 71 ILE A O 1
ATOM 570 N N . THR A 1 72 ? 16.906 10.023 13.297 1 96.56 72 THR A N 1
ATOM 571 C CA . THR A 1 72 ? 17.484 9.242 14.375 1 96.56 72 THR A CA 1
ATOM 572 C C . THR A 1 72 ? 18.672 9.977 15 1 96.56 72 THR A C 1
ATOM 574 O O . THR A 1 72 ? 18.781 10.055 16.219 1 96.56 72 THR A O 1
ATOM 577 N N . ASP A 1 73 ? 19.5 10.469 14.188 1 96.88 73 ASP A N 1
ATOM 578 C CA . ASP A 1 73 ? 20.656 11.195 14.672 1 96.88 73 ASP A CA 1
ATOM 579 C C . ASP A 1 73 ? 20.25 12.367 15.555 1 96.88 73 ASP A C 1
ATOM 581 O O . ASP A 1 73 ? 20.844 12.602 16.609 1 96.88 73 ASP A O 1
ATOM 585 N N . ARG A 1 74 ? 19.266 13.102 15.055 1 95.62 74 ARG A N 1
ATOM 586 C CA . ARG A 1 74 ? 18.781 14.25 15.828 1 95.62 74 ARG A CA 1
ATOM 587 C C . ARG A 1 74 ? 18.25 13.805 17.188 1 95.62 74 ARG A C 1
ATOM 589 O O . ARG A 1 74 ? 18.484 14.469 18.188 1 95.62 74 ARG A O 1
ATOM 596 N N . ARG A 1 75 ? 17.562 12.758 17.188 1 95.75 75 ARG A N 1
ATOM 597 C CA . ARG A 1 75 ? 17.031 12.25 18.453 1 95.75 75 ARG A CA 1
ATOM 598 C C . ARG A 1 75 ? 18.172 11.867 19.391 1 95.75 75 ARG A C 1
ATOM 600 O O . ARG A 1 75 ? 18.109 12.133 20.594 1 95.75 75 ARG A O 1
ATOM 607 N N . ILE A 1 76 ? 19.141 11.18 18.922 1 95.5 76 ILE A N 1
ATOM 608 C CA . ILE A 1 76 ? 20.266 10.727 19.734 1 95.5 76 ILE A CA 1
ATOM 609 C C . ILE A 1 76 ? 20.984 11.938 20.328 1 95.5 76 ILE A C 1
ATOM 611 O O . ILE A 1 76 ? 21.438 11.898 21.469 1 95.5 76 ILE A O 1
ATOM 615 N N . ARG A 1 77 ? 21.016 13.008 19.625 1 95.88 77 ARG A N 1
ATOM 616 C CA . ARG A 1 77 ? 21.75 14.203 20.047 1 95.88 77 ARG A CA 1
ATOM 617 C C . ARG A 1 77 ? 20.875 15.102 20.922 1 95.88 77 ARG A C 1
ATOM 619 O O . ARG A 1 77 ? 21.375 16.047 21.531 1 95.88 77 ARG A O 1
ATOM 626 N N . ALA A 1 78 ? 19.609 14.859 20.938 1 94.44 78 ALA A N 1
ATOM 627 C CA . ALA A 1 78 ? 18.688 15.734 21.656 1 94.44 78 ALA A CA 1
ATOM 628 C C . ALA A 1 78 ? 18.906 15.641 23.156 1 94.44 78 ALA A C 1
ATOM 630 O O . ALA A 1 78 ? 18.969 14.547 23.719 1 94.44 78 ALA A O 1
ATOM 631 N N . LYS A 1 79 ? 19.078 16.766 23.766 1 92.06 79 LYS A N 1
ATOM 632 C CA . LYS A 1 79 ? 19.172 16.828 25.219 1 92.06 79 LYS A CA 1
ATOM 633 C C . LYS A 1 79 ? 17.797 16.797 25.859 1 92.06 79 LYS A C 1
ATOM 635 O O . LYS A 1 79 ? 17.594 16.172 26.906 1 92.06 79 LYS A O 1
ATOM 640 N N . ASN A 1 80 ? 16.859 17.531 25.172 1 89.06 80 ASN A N 1
ATOM 641 C CA . ASN A 1 80 ? 15.445 17.547 25.531 1 89.06 80 ASN A CA 1
ATOM 642 C C . ASN A 1 80 ? 14.562 17.25 24.328 1 89.06 80 ASN A C 1
ATOM 644 O O . ASN A 1 80 ? 14.789 17.781 23.234 1 89.06 80 ASN A O 1
ATOM 648 N N . TRP A 1 81 ? 13.812 16.297 24.531 1 91.75 81 TRP A N 1
ATOM 649 C CA . TRP A 1 81 ? 12.953 15.844 23.438 1 91.75 81 TRP A CA 1
ATOM 650 C C . TRP A 1 81 ? 11.484 15.828 23.875 1 91.75 81 TRP A C 1
ATOM 652 O O . TRP A 1 81 ? 11.125 15.133 24.828 1 91.75 81 TRP A O 1
ATOM 662 N N . ASP A 1 82 ? 10.711 16.734 23.25 1 90.12 82 ASP A N 1
ATOM 663 C CA . ASP A 1 82 ? 9.281 16.781 23.562 1 90.12 82 ASP A CA 1
ATOM 664 C C . ASP A 1 82 ? 8.438 16.5 22.312 1 90.12 82 ASP A C 1
ATOM 666 O O . ASP A 1 82 ? 8.977 16.141 21.266 1 90.12 82 ASP A O 1
ATOM 670 N N . ARG A 1 83 ? 7.16 16.609 22.406 1 89.81 83 ARG A N 1
ATOM 6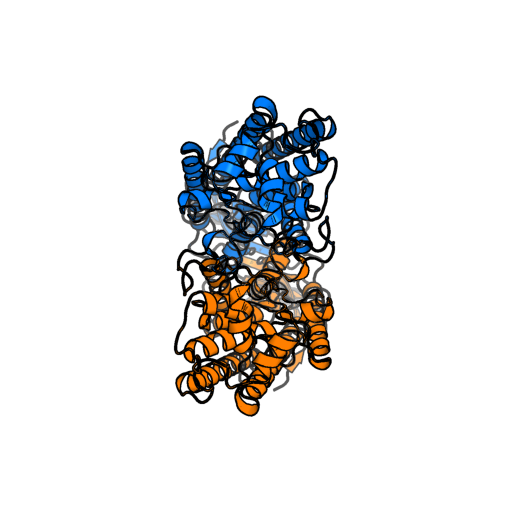71 C CA . ARG A 1 83 ? 6.223 16.281 21.344 1 89.81 83 ARG A CA 1
ATOM 672 C C . ARG A 1 83 ? 6.398 17.234 20.156 1 89.81 83 ARG A C 1
ATOM 674 O O . ARG A 1 83 ? 6.238 16.844 19 1 89.81 83 ARG A O 1
ATOM 681 N N . ILE A 1 84 ? 6.777 18.438 20.422 1 88.12 84 ILE A N 1
ATOM 682 C CA . ILE A 1 84 ? 6.953 19.422 19.359 1 88.12 84 ILE A CA 1
ATOM 683 C C . ILE A 1 84 ? 8.219 19.109 18.562 1 88.12 84 ILE A C 1
ATOM 685 O O . ILE A 1 84 ? 8.266 19.297 17.344 1 88.12 84 ILE A O 1
ATOM 689 N N . ASP A 1 85 ? 9.188 18.625 19.297 1 91.38 85 ASP A N 1
ATOM 690 C CA . ASP A 1 85 ? 10.406 18.203 18.594 1 91.38 85 ASP A CA 1
ATOM 691 C C . ASP A 1 85 ? 10.125 17.047 17.641 1 91.38 85 ASP A C 1
ATOM 693 O O . ASP A 1 85 ? 10.625 17.031 16.516 1 91.38 85 ASP A O 1
ATOM 697 N N . LEU A 1 86 ? 9.312 16.156 18.125 1 93.81 86 LEU A N 1
ATOM 698 C CA . LEU A 1 86 ? 8.938 15.016 17.297 1 93.81 86 LEU A CA 1
ATOM 699 C C . LEU A 1 86 ? 8.188 15.477 16.062 1 93.81 86 LEU A C 1
ATOM 701 O O . LEU A 1 86 ? 8.508 15.055 14.938 1 93.81 86 LEU A O 1
ATOM 705 N N . ALA A 1 87 ? 7.266 16.328 16.203 1 91.44 87 ALA A N 1
ATOM 706 C CA . ALA A 1 87 ? 6.449 16.828 15.102 1 91.44 87 ALA A CA 1
ATOM 707 C C . ALA A 1 87 ? 7.301 17.609 14.102 1 91.44 87 ALA A C 1
ATOM 709 O O . ALA A 1 87 ? 7.262 17.344 12.898 1 91.44 87 ALA A O 1
ATOM 710 N N . ALA A 1 88 ? 8.109 18.5 14.602 1 91.81 88 ALA A N 1
ATOM 711 C CA . ALA A 1 88 ? 8.883 19.391 13.742 1 91.81 88 ALA A CA 1
ATOM 712 C C . ALA A 1 88 ? 9.992 18.625 13.031 1 91.81 88 ALA A C 1
ATOM 714 O O . ALA A 1 88 ? 10.359 18.953 11.898 1 91.81 88 ALA A O 1
ATOM 715 N N . THR A 1 89 ? 10.531 17.625 13.695 1 94.06 89 THR A N 1
ATOM 716 C CA . THR A 1 89 ? 11.586 16.812 13.086 1 94.06 89 THR A CA 1
ATOM 717 C C . THR A 1 89 ? 11.031 15.992 11.938 1 94.06 89 THR A C 1
ATOM 719 O O . THR A 1 89 ? 11.734 15.719 10.961 1 94.06 89 THR A O 1
ATOM 722 N N . ASN A 1 90 ? 9.812 15.594 12.039 1 94.12 90 ASN A N 1
ATOM 723 C CA . ASN A 1 90 ? 9.195 14.766 11.008 1 94.12 90 ASN A CA 1
ATOM 724 C C . ASN A 1 90 ? 8.609 15.609 9.883 1 94.12 90 ASN A C 1
ATOM 726 O O . ASN A 1 90 ? 8.336 15.102 8.797 1 94.12 90 ASN A O 1
ATOM 730 N N . ALA A 1 91 ? 8.477 16.891 10.117 1 91.88 91 ALA A N 1
ATOM 731 C CA . ALA A 1 91 ? 7.848 17.766 9.125 1 91.88 91 ALA A CA 1
ATOM 732 C C . ALA A 1 91 ? 8.844 18.172 8.047 1 91.88 91 ALA A C 1
ATOM 734 O O . ALA A 1 91 ? 10.039 18.312 8.32 1 91.88 91 ALA A O 1
ATOM 735 N N . LEU A 1 92 ? 8.32 18.234 6.902 1 91.5 92 LEU A N 1
ATOM 736 C CA . LEU A 1 92 ? 9.062 18.781 5.77 1 91.5 92 LEU A CA 1
ATOM 737 C C . LEU A 1 92 ? 8.633 20.219 5.484 1 91.5 92 LEU A C 1
ATOM 739 O O . LEU A 1 92 ? 7.613 20.438 4.824 1 91.5 92 LEU A O 1
ATOM 743 N N . PHE A 1 93 ? 9.484 21.172 5.891 1 91.44 93 PHE A N 1
ATOM 744 C CA . PHE A 1 93 ? 9.086 22.578 5.836 1 91.44 93 PHE A CA 1
ATOM 745 C C . PHE A 1 93 ? 9.578 23.234 4.547 1 91.44 93 PHE A C 1
ATOM 747 O O . PHE A 1 93 ? 10.734 23.062 4.16 1 91.44 93 PHE A O 1
ATOM 754 N N . TRP A 1 94 ? 8.703 23.844 3.885 1 90.81 94 TRP A N 1
ATOM 755 C CA . TRP A 1 94 ? 9.031 24.703 2.76 1 90.81 94 TRP A CA 1
ATOM 756 C C . TRP A 1 94 ? 8.984 26.172 3.178 1 90.81 94 TRP A C 1
ATOM 758 O O . TRP A 1 94 ? 7.961 26.656 3.672 1 90.81 94 TRP A O 1
ATOM 768 N N . THR A 1 95 ? 10.102 26.797 3.111 1 88.19 95 THR A N 1
ATOM 769 C CA . THR A 1 95 ? 10.227 28.219 3.447 1 88.19 95 THR A CA 1
ATOM 770 C C . THR A 1 95 ? 10.57 29.031 2.207 1 88.19 95 THR A C 1
ATOM 772 O O . THR A 1 95 ? 10.703 28.484 1.109 1 88.19 95 THR A O 1
ATOM 775 N N . ASP A 1 96 ? 10.648 30.266 2.352 1 84.31 96 ASP A N 1
ATOM 776 C CA . ASP A 1 96 ? 11 31.141 1.239 1 84.31 96 ASP A CA 1
ATOM 777 C C . ASP A 1 96 ? 12.406 30.844 0.719 1 84.31 96 ASP A C 1
ATOM 779 O O . ASP A 1 96 ? 12.695 31.062 -0.456 1 84.31 96 ASP A O 1
ATOM 783 N N . ALA A 1 97 ? 13.211 30.25 1.59 1 86.12 97 ALA A N 1
ATOM 784 C CA . ALA A 1 97 ? 14.578 29.906 1.217 1 86.12 97 ALA A CA 1
ATOM 785 C C . ALA A 1 97 ? 14.656 28.484 0.664 1 86.12 97 ALA A C 1
ATOM 787 O O . ALA A 1 97 ? 15.734 28.016 0.305 1 86.12 97 ALA A O 1
ATOM 788 N N . GLY A 1 98 ? 13.492 27.875 0.606 1 90.12 98 GLY A N 1
ATOM 789 C CA . GLY A 1 98 ? 13.469 26.5 0.129 1 90.12 98 GLY A CA 1
ATOM 790 C C . GLY A 1 98 ? 13.164 25.484 1.222 1 90.12 98 GLY A C 1
ATOM 791 O O . GLY A 1 98 ? 12.516 25.828 2.213 1 90.12 98 GLY A O 1
ATOM 792 N N . TRP A 1 99 ? 13.633 24.297 0.994 1 93.56 99 TRP A N 1
ATOM 793 C CA . TRP A 1 99 ? 13.414 23.25 1.992 1 93.56 99 TRP A CA 1
ATOM 794 C C . TRP A 1 99 ? 14.297 23.469 3.213 1 93.56 99 TRP A C 1
ATOM 796 O O . TRP A 1 99 ? 15.484 23.781 3.08 1 93.56 99 TRP A O 1
ATOM 806 N N . ASP A 1 100 ? 13.695 23.344 4.348 1 92.19 100 ASP A N 1
ATOM 807 C CA . ASP A 1 100 ? 14.469 23.547 5.57 1 92.19 100 ASP A CA 1
ATOM 808 C C . ASP A 1 100 ? 14.219 22.406 6.566 1 92.19 100 ASP A C 1
ATOM 810 O O . ASP A 1 100 ? 13.086 22.203 7.004 1 92.19 100 ASP A O 1
ATOM 814 N N . GLY A 1 101 ? 15.203 21.672 6.906 1 93.19 101 GLY A N 1
ATOM 815 C CA . GLY A 1 101 ? 15.148 20.641 7.922 1 93.19 101 GLY A CA 1
ATOM 816 C C . GLY A 1 101 ? 16.141 20.859 9.047 1 93.19 101 GLY A C 1
ATOM 817 O O . GLY A 1 101 ? 16.531 19.906 9.727 1 93.19 101 GLY A O 1
ATOM 818 N N . SER A 1 102 ? 16.516 22.109 9.18 1 91.5 102 SER A N 1
ATOM 819 C CA . SER A 1 102 ? 17.516 22.438 10.18 1 91.5 102 SER A CA 1
ATOM 820 C C . SER A 1 102 ? 16.938 22.359 11.594 1 91.5 102 SER A C 1
ATOM 822 O O . SER A 1 102 ? 15.734 22.203 11.766 1 91.5 102 SER A O 1
ATOM 824 N N . GLU A 1 103 ? 17.812 22.422 12.555 1 91.38 103 GLU A N 1
ATOM 825 C CA . GLU A 1 103 ? 17.391 22.406 13.953 1 91.38 103 GLU A CA 1
ATOM 826 C C . GLU A 1 103 ? 16.75 23.734 14.344 1 91.38 103 GLU A C 1
ATOM 828 O O . GLU A 1 103 ? 15.883 23.766 15.219 1 91.38 103 GLU A O 1
ATOM 833 N N . GLU A 1 104 ? 17.016 24.75 13.664 1 86.38 104 GLU A N 1
ATOM 834 C CA . GLU A 1 104 ? 16.484 26.078 13.945 1 86.38 104 GLU A CA 1
ATOM 835 C C . GLU A 1 104 ? 15.016 26.203 13.562 1 86.38 104 GLU A C 1
ATOM 837 O O . GLU A 1 104 ? 14.266 26.953 14.188 1 86.38 104 GLU A O 1
ATOM 842 N N . ILE A 1 105 ? 14.695 25.422 12.57 1 89.19 105 ILE A N 1
ATOM 843 C CA . ILE A 1 105 ? 13.328 25.5 12.078 1 89.19 105 ILE A CA 1
ATOM 844 C C . ILE A 1 105 ? 12.367 24.953 13.133 1 89.19 105 ILE A C 1
ATOM 846 O O . ILE A 1 105 ? 11.172 25.281 13.125 1 89.19 105 ILE A O 1
ATOM 850 N N . ILE A 1 106 ? 12.859 24.125 14 1 88.25 106 ILE A N 1
ATOM 851 C CA . ILE A 1 106 ? 12.031 23.547 15.047 1 88.25 106 ILE A CA 1
ATOM 852 C C . ILE A 1 106 ? 11.516 24.641 15.969 1 88.25 106 ILE A C 1
ATOM 854 O O . ILE A 1 106 ? 10.336 24.672 16.312 1 88.25 106 ILE A O 1
ATOM 858 N N . GLN A 1 107 ? 12.352 25.547 16.281 1 82.5 107 GLN A N 1
ATOM 859 C CA . GLN A 1 107 ? 11.953 26.656 17.141 1 82.5 107 GLN A CA 1
ATOM 860 C C . GLN A 1 107 ? 11.039 27.625 16.391 1 82.5 107 GLN A C 1
ATOM 862 O O . GLN A 1 107 ? 10.062 28.125 16.969 1 82.5 107 GLN A O 1
ATOM 867 N N . TYR A 1 108 ? 11.344 27.734 15.148 1 80.06 108 TYR A N 1
ATOM 868 C CA . TYR A 1 108 ? 10.578 28.656 14.328 1 80.06 108 TYR A CA 1
ATOM 869 C C . TYR A 1 108 ? 9.164 28.141 14.078 1 80.06 108 TYR A C 1
ATOM 871 O O . TYR A 1 108 ? 8.219 28.922 13.953 1 80.06 108 TYR A O 1
ATOM 879 N N . SER A 1 109 ? 9.031 26.891 14.016 1 84.44 109 SER A N 1
ATOM 880 C CA . SER A 1 109 ? 7.758 26.281 13.641 1 84.44 109 SER A CA 1
ATOM 881 C C . SER A 1 109 ? 6.883 26.031 14.867 1 84.44 109 SER A C 1
ATOM 883 O O . SER A 1 109 ? 5.699 25.719 14.734 1 84.44 109 SER A O 1
ATOM 885 N N . ARG A 1 110 ? 7.387 26.25 16.016 1 81.88 110 ARG A N 1
ATOM 886 C CA . ARG A 1 110 ? 6.699 25.891 17.25 1 81.88 110 ARG A CA 1
ATOM 887 C C . ARG A 1 110 ? 5.355 26.609 17.359 1 81.88 110 ARG A C 1
ATOM 889 O O . ARG A 1 110 ? 4.332 25.984 17.641 1 81.88 110 ARG A O 1
ATOM 896 N N . PRO A 1 111 ? 5.324 27.922 17.078 1 74.12 111 PRO A N 1
ATOM 897 C CA . PRO A 1 111 ? 4.043 28.609 17.203 1 74.12 111 PRO A CA 1
ATOM 898 C C . PRO A 1 111 ? 3.035 28.203 16.141 1 74.12 111 PRO A C 1
ATOM 900 O O . PRO A 1 111 ? 1.84 28.469 16.281 1 74.12 111 PRO A O 1
ATOM 903 N N . ARG A 1 112 ? 3.525 27.547 15.188 1 78.75 112 ARG A N 1
ATOM 904 C CA . ARG A 1 112 ? 2.654 27.219 14.07 1 78.75 112 ARG A CA 1
ATOM 905 C C . ARG A 1 112 ? 2.139 25.781 14.18 1 78.75 112 ARG A C 1
ATOM 907 O O . ARG A 1 112 ? 1.382 25.328 13.32 1 78.75 112 ARG A O 1
ATOM 914 N N . CYS A 1 113 ? 2.537 25.141 15.195 1 80.88 113 CYS A N 1
ATOM 915 C CA . CYS A 1 113 ? 2.074 23.766 15.383 1 80.88 113 CYS A CA 1
ATOM 916 C C . CYS A 1 113 ? 0.628 23.734 15.859 1 80.8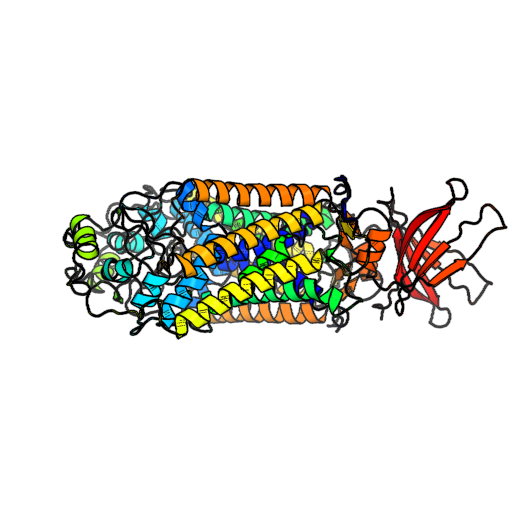8 113 CYS A C 1
ATOM 918 O O . CYS A 1 113 ? 0.311 24.281 16.922 1 80.88 113 CYS A O 1
ATOM 920 N N . VAL A 1 114 ? -0.217 23.156 15.109 1 75.19 114 VAL A N 1
ATOM 921 C CA . VAL A 1 114 ? -1.644 23.188 15.414 1 75.19 114 VAL A CA 1
ATOM 922 C C . VAL A 1 114 ? -2.1 21.828 15.93 1 75.19 114 VAL A C 1
ATOM 924 O O . VAL A 1 114 ? -3.168 21.719 16.531 1 75.19 114 VAL A O 1
ATOM 927 N N . GLN A 1 115 ? -1.341 20.859 15.609 1 77.38 115 GLN A N 1
ATOM 928 C CA . GLN A 1 115 ? -1.646 19.516 16.094 1 77.38 115 GLN A CA 1
ATOM 929 C C . GLN A 1 115 ? -0.377 18.766 16.516 1 77.38 115 GLN A C 1
ATOM 931 O O . GLN A 1 115 ? 0.536 18.594 15.703 1 77.38 115 GLN A O 1
ATOM 936 N N . LEU A 1 116 ? -0.398 18.391 17.734 1 82.31 116 LEU A N 1
ATOM 937 C CA . LEU A 1 116 ? 0.737 17.625 18.25 1 82.31 116 LEU A CA 1
ATOM 938 C C . LEU A 1 116 ? 0.441 16.141 18.25 1 82.31 116 LEU A C 1
ATOM 940 O O . LEU A 1 116 ? -0.717 15.727 18.359 1 82.31 116 LEU A O 1
ATOM 944 N N . PRO A 1 117 ? 1.514 15.414 18.047 1 83.56 117 PRO A N 1
ATOM 945 C CA . PRO A 1 117 ? 1.326 13.969 18.219 1 83.56 117 PRO A CA 1
ATOM 946 C C . PRO A 1 117 ? 0.917 13.586 19.625 1 83.56 117 PRO A C 1
ATOM 948 O O . PRO A 1 117 ? 1.008 14.406 20.547 1 83.56 117 PRO A O 1
ATOM 951 N N . ASP A 1 118 ? 0.416 12.414 19.828 1 76.88 118 ASP A N 1
ATOM 952 C CA . ASP A 1 118 ? -0.106 11.945 21.109 1 76.88 118 ASP A CA 1
ATOM 953 C C . ASP A 1 118 ? 1.008 11.828 22.156 1 76.88 118 ASP A C 1
ATOM 955 O O . ASP A 1 118 ? 0.779 12.047 23.344 1 76.88 118 ASP A O 1
ATOM 959 N N . ASP A 1 119 ? 2.113 11.43 21.656 1 85 119 ASP A N 1
ATOM 960 C CA . ASP A 1 119 ? 3.258 11.227 22.531 1 85 119 ASP A CA 1
ATOM 961 C C . ASP A 1 119 ? 4.555 11.68 21.859 1 85 119 ASP A C 1
ATOM 963 O O . ASP A 1 119 ? 4.547 12.094 20.703 1 85 119 ASP A O 1
ATOM 967 N N . ASP A 1 120 ? 5.605 11.68 22.703 1 88.88 120 ASP A N 1
ATOM 968 C CA . ASP A 1 120 ? 6.91 12.055 22.172 1 88.88 120 ASP A CA 1
ATOM 969 C C . ASP A 1 120 ? 7.559 10.883 21.438 1 88.88 120 ASP A C 1
ATOM 971 O O . ASP A 1 120 ? 8.695 10.984 20.969 1 88.88 120 ASP A O 1
ATOM 975 N N . ARG A 1 121 ? 6.855 9.758 21.453 1 89.69 121 ARG A N 1
ATOM 976 C CA . ARG A 1 121 ? 7.242 8.57 20.719 1 89.69 121 ARG A CA 1
ATOM 977 C C . ARG A 1 121 ? 6.027 7.91 20.062 1 89.69 121 ARG A C 1
ATOM 979 O O . ARG A 1 121 ? 4.887 8.164 20.469 1 89.69 121 ARG A O 1
ATOM 986 N N . VAL A 1 122 ? 6.309 7.215 19.016 1 86.38 122 VAL A N 1
ATOM 987 C CA . VAL A 1 122 ? 5.23 6.512 18.328 1 86.38 122 VAL A CA 1
ATOM 988 C C . VAL A 1 122 ? 4.711 5.375 19.203 1 86.38 122 VAL A C 1
ATOM 990 O O . VAL A 1 122 ? 5.496 4.621 19.781 1 86.38 122 VAL A O 1
ATOM 993 N N . THR A 1 123 ? 3.436 5.312 19.297 1 80.31 123 THR A N 1
ATOM 994 C CA . THR A 1 123 ? 2.82 4.242 20.062 1 80.31 123 THR A CA 1
ATOM 995 C C . THR A 1 123 ? 2.756 2.953 19.25 1 80.31 123 THR A C 1
ATOM 997 O O . THR A 1 123 ? 2.701 2.994 18.016 1 80.31 123 THR A O 1
ATOM 1000 N N . PHE A 1 124 ? 2.746 1.826 19.906 1 77.38 124 PHE A N 1
ATOM 1001 C CA . PHE A 1 124 ? 2.818 0.517 19.266 1 77.38 124 PHE A CA 1
ATOM 1002 C C . PHE A 1 124 ? 1.548 0.227 18.484 1 77.38 124 PHE A C 1
ATOM 1004 O O . PHE A 1 124 ? 1.599 -0.4 17.422 1 77.38 124 PHE A O 1
ATOM 1011 N N . LEU A 1 125 ? 0.48 0.641 18.938 1 74.38 125 LEU A N 1
ATOM 1012 C CA . LEU A 1 125 ? -0.78 0.377 18.25 1 74.38 125 LEU A CA 1
ATOM 1013 C C . LEU A 1 125 ? -1.251 1.608 17.484 1 74.38 125 LEU A C 1
ATOM 1015 O O . LEU A 1 125 ? -2.322 2.148 17.766 1 74.38 125 LEU A O 1
ATOM 1019 N N . SER A 1 126 ? -0.324 2.182 16.672 1 75.06 126 SER A N 1
ATOM 1020 C CA . SER A 1 126 ? -0.634 3.354 15.859 1 75.06 126 SER A CA 1
ATOM 1021 C C . SER A 1 126 ? -0.489 3.047 14.375 1 75.06 126 SER A C 1
ATOM 1023 O O . SER A 1 126 ? 0.046 2 14 1 75.06 126 SER A O 1
ATOM 1025 N N . ARG A 1 127 ? -1.044 3.85 13.547 1 76.88 127 ARG A N 1
ATOM 1026 C CA . ARG A 1 127 ? -0.92 3.734 12.094 1 76.88 127 ARG A CA 1
ATOM 1027 C C . ARG A 1 127 ? 0.544 3.695 11.672 1 76.88 127 ARG A C 1
ATOM 1029 O O . ARG A 1 127 ? 0.915 2.945 10.766 1 76.88 127 ARG A O 1
ATOM 1036 N N . ASP A 1 128 ? 1.339 4.434 12.336 1 83.88 128 ASP A N 1
ATOM 1037 C CA . ASP A 1 128 ? 2.758 4.492 12 1 83.88 128 ASP A CA 1
ATOM 1038 C C . ASP A 1 128 ? 3.455 3.174 12.32 1 83.88 128 ASP A C 1
ATOM 1040 O O . ASP A 1 128 ? 4.336 2.73 11.578 1 83.88 128 ASP A O 1
ATOM 1044 N N . ALA A 1 129 ? 3.033 2.582 13.375 1 84.94 129 ALA A N 1
ATOM 1045 C CA . ALA A 1 129 ? 3.58 1.271 13.711 1 84.94 129 ALA A CA 1
ATOM 1046 C C . ALA A 1 129 ? 3.201 0.23 12.656 1 84.94 129 ALA A C 1
ATOM 1048 O O . ALA A 1 129 ? 4.016 -0.626 12.305 1 84.94 129 ALA A O 1
ATOM 1049 N N . PHE A 1 130 ? 2.066 0.348 12.164 1 82.69 130 PHE A N 1
ATOM 1050 C CA . PHE A 1 130 ? 1.607 -0.58 11.133 1 82.69 130 PHE A CA 1
ATOM 1051 C C . PHE A 1 130 ? 2.379 -0.377 9.836 1 82.69 130 PHE A C 1
ATOM 1053 O O . PHE A 1 130 ? 2.732 -1.346 9.164 1 82.69 130 PHE A O 1
ATOM 1060 N N . LYS A 1 131 ? 2.621 0.82 9.5 1 83.88 131 LYS A N 1
ATOM 1061 C CA . LYS A 1 131 ? 3.436 1.12 8.328 1 83.88 131 LYS A CA 1
ATOM 1062 C C . LYS A 1 131 ? 4.824 0.505 8.453 1 83.88 131 LYS A C 1
ATOM 1064 O O . LYS A 1 131 ? 5.336 -0.084 7.496 1 83.88 131 LYS A O 1
ATOM 1069 N N . THR A 1 132 ? 5.348 0.587 9.609 1 87.56 132 THR A N 1
ATOM 1070 C CA . THR A 1 132 ? 6.672 0.032 9.859 1 87.56 132 THR A CA 1
ATOM 1071 C C . THR A 1 132 ? 6.648 -1.491 9.766 1 87.56 132 THR A C 1
ATOM 1073 O O . THR A 1 132 ? 7.586 -2.104 9.25 1 87.56 132 THR A O 1
ATOM 1076 N N . LEU A 1 133 ? 5.586 -2.033 10.234 1 86.56 133 LEU A N 1
ATOM 1077 C CA . LEU A 1 133 ? 5.445 -3.484 10.172 1 86.56 133 LEU A CA 1
ATOM 1078 C C . LEU A 1 133 ? 5.41 -3.967 8.727 1 86.56 133 LEU A C 1
ATOM 1080 O O . LEU A 1 133 ? 6.078 -4.945 8.383 1 86.56 133 LEU A O 1
ATOM 1084 N N . ILE A 1 134 ? 4.723 -3.33 7.898 1 82.94 134 ILE A N 1
ATOM 1085 C CA . ILE A 1 134 ? 4.609 -3.691 6.488 1 82.94 134 ILE A CA 1
ATOM 1086 C C . ILE A 1 134 ? 5.98 -3.625 5.824 1 82.94 134 ILE A C 1
ATOM 1088 O O . ILE A 1 134 ? 6.395 -4.562 5.141 1 82.94 134 ILE A O 1
ATOM 1092 N N . ILE A 1 135 ? 6.707 -2.59 6.086 1 86.12 135 ILE A N 1
ATOM 1093 C CA . ILE A 1 135 ? 8.008 -2.375 5.453 1 86.12 135 ILE A CA 1
ATOM 1094 C C . ILE A 1 135 ? 9.008 -3.4 5.98 1 86.12 135 ILE A C 1
ATOM 1096 O O . ILE A 1 135 ? 9.859 -3.887 5.23 1 86.12 135 ILE A O 1
ATOM 1100 N N . THR A 1 136 ? 8.867 -3.729 7.246 1 87.44 136 THR A N 1
ATOM 1101 C CA . THR A 1 136 ? 9.773 -4.695 7.852 1 87.44 136 THR A CA 1
ATOM 1102 C C . THR A 1 136 ? 9.547 -6.09 7.27 1 87.44 136 THR A C 1
ATOM 1104 O O . THR A 1 136 ? 10.5 -6.797 6.945 1 87.44 136 THR A O 1
ATOM 1107 N N . ILE A 1 137 ? 8.328 -6.414 7.082 1 85.12 137 ILE A N 1
ATOM 1108 C CA . ILE A 1 137 ? 7.992 -7.727 6.535 1 85.12 137 ILE A CA 1
ATOM 1109 C C . ILE A 1 137 ? 8.484 -7.82 5.09 1 85.12 137 ILE A C 1
ATOM 1111 O O . ILE A 1 137 ? 9.039 -8.844 4.684 1 85.12 137 ILE A O 1
ATOM 1115 N N . GLN A 1 138 ? 8.328 -6.797 4.352 1 84 138 GLN A N 1
ATOM 1116 C CA . GLN A 1 138 ? 8.812 -6.77 2.977 1 84 138 GLN A CA 1
ATOM 1117 C C . GLN A 1 138 ? 10.336 -6.852 2.936 1 84 138 GLN A C 1
ATOM 1119 O O . GLN A 1 138 ? 10.906 -7.516 2.064 1 84 138 GLN A O 1
ATOM 1124 N N . GLY A 1 139 ? 10.977 -6.164 3.867 1 84.88 139 GLY A N 1
ATOM 1125 C CA . GLY A 1 139 ? 12.43 -6.242 3.947 1 84.88 139 GLY A CA 1
ATOM 1126 C C . GLY A 1 139 ? 12.93 -7.625 4.309 1 84.88 139 GLY A C 1
ATOM 1127 O O . GLY A 1 139 ? 13.906 -8.109 3.729 1 84.88 139 GLY A O 1
ATOM 1128 N N . LEU A 1 140 ? 12.234 -8.219 5.184 1 82.88 140 LEU A N 1
ATOM 1129 C CA . LEU A 1 140 ? 12.602 -9.57 5.578 1 82.88 140 LEU A CA 1
ATOM 1130 C C . LEU A 1 140 ? 12.414 -10.547 4.414 1 82.88 140 LEU A C 1
ATOM 1132 O O . LEU A 1 140 ? 13.227 -11.453 4.227 1 82.88 140 LEU A O 1
ATOM 1136 N N . GLN A 1 141 ? 11.406 -10.336 3.672 1 81.69 141 GLN A N 1
ATOM 1137 C CA . GLN A 1 141 ? 11.188 -11.156 2.484 1 81.69 141 GLN A CA 1
ATOM 1138 C C . GLN A 1 141 ? 12.352 -11.023 1.503 1 81.69 141 GLN A C 1
ATOM 1140 O O . GLN A 1 141 ? 12.789 -12.008 0.911 1 81.69 141 GLN A O 1
ATOM 1145 N N . ALA A 1 142 ? 12.781 -9.859 1.388 1 81.88 142 ALA A N 1
ATOM 1146 C CA . ALA A 1 142 ? 13.891 -9.617 0.477 1 81.88 142 ALA A CA 1
ATOM 1147 C C . ALA A 1 142 ? 15.156 -10.328 0.952 1 81.88 142 ALA A C 1
ATOM 1149 O O . ALA A 1 142 ? 15.898 -10.898 0.146 1 81.88 142 ALA A O 1
ATOM 1150 N N . ILE A 1 143 ? 15.336 -10.383 2.244 1 79.19 143 ILE A N 1
ATOM 1151 C CA . ILE A 1 143 ? 16.5 -11.062 2.803 1 79.19 143 ILE A CA 1
ATOM 1152 C C . ILE A 1 143 ? 16.375 -12.57 2.566 1 79.19 143 ILE A C 1
ATOM 1154 O O . ILE A 1 143 ? 17.344 -13.227 2.176 1 79.19 143 ILE A O 1
ATOM 1158 N N . ILE A 1 144 ? 15.242 -13.055 2.744 1 75.56 144 ILE A N 1
ATOM 1159 C CA . ILE A 1 144 ? 15.008 -14.484 2.566 1 75.56 144 ILE A CA 1
ATOM 1160 C C . ILE A 1 144 ? 15.219 -14.867 1.101 1 75.56 144 ILE A C 1
ATOM 1162 O O . ILE A 1 144 ? 15.812 -15.898 0.799 1 75.56 144 ILE A O 1
ATOM 1166 N N . LEU A 1 145 ? 14.742 -14.031 0.265 1 73.5 145 LEU A N 1
ATOM 1167 C CA . LEU A 1 145 ? 14.883 -14.305 -1.162 1 73.5 145 LEU A CA 1
ATOM 1168 C C . LEU A 1 145 ? 16.344 -14.227 -1.584 1 73.5 145 LEU A C 1
ATOM 1170 O O . LEU A 1 145 ? 16.797 -15.008 -2.434 1 73.5 145 LEU A O 1
ATOM 1174 N N . LEU A 1 146 ? 17.047 -13.352 -0.975 1 71.5 146 LEU A N 1
ATOM 1175 C CA . LEU A 1 146 ? 18.453 -13.156 -1.344 1 71.5 146 LEU A CA 1
ATOM 1176 C C . LEU A 1 146 ? 19.328 -14.242 -0.73 1 71.5 146 LEU A C 1
ATOM 1178 O O . LEU A 1 146 ? 20.281 -14.703 -1.36 1 71.5 146 LEU A O 1
ATOM 1182 N N . LEU A 1 147 ? 18.922 -14.586 0.51 1 66.81 147 LEU A N 1
ATOM 1183 C CA . LEU A 1 147 ? 19.766 -15.555 1.207 1 66.81 147 LEU A CA 1
ATOM 1184 C C . LEU A 1 147 ? 19.266 -16.984 0.957 1 66.81 147 LEU A C 1
ATOM 1186 O O . LEU A 1 147 ? 19.969 -17.938 1.274 1 66.81 147 LEU A O 1
ATOM 1190 N N . GLY A 1 148 ? 17.969 -17.062 0.645 1 60.88 148 GLY A N 1
ATOM 1191 C CA . GLY A 1 148 ? 17.406 -18.391 0.456 1 60.88 148 GLY A CA 1
ATOM 1192 C C . GLY A 1 148 ? 18.203 -19.234 -0.524 1 60.88 148 GLY A C 1
ATOM 1193 O O . GLY A 1 148 ? 18.391 -20.422 -0.307 1 60.88 148 GLY A O 1
ATOM 1194 N N . SER A 1 149 ? 18.656 -18.562 -1.556 1 55.47 149 SER A N 1
ATOM 1195 C CA . SER A 1 149 ? 19.469 -19.344 -2.475 1 55.47 149 SER A CA 1
ATOM 1196 C C . SER A 1 149 ? 20.75 -19.828 -1.807 1 55.47 149 SER A C 1
ATOM 1198 O O . SER A 1 149 ? 21.328 -20.844 -2.201 1 55.47 149 SER A O 1
ATOM 1200 N N . GLN A 1 150 ? 21.156 -19 -0.836 1 54.91 150 GLN A N 1
ATOM 1201 C CA . GLN A 1 150 ? 22.391 -19.375 -0.142 1 54.91 150 GLN A CA 1
ATOM 1202 C C . GLN A 1 150 ? 22.094 -20.328 1.019 1 54.91 150 GLN A C 1
ATOM 1204 O O . GLN A 1 150 ? 22.938 -21.156 1.384 1 54.91 150 GLN A O 1
ATOM 1209 N N . ILE A 1 151 ? 20.922 -20.047 1.653 1 50.69 151 ILE A N 1
ATOM 1210 C CA . ILE A 1 151 ? 20.578 -20.828 2.834 1 50.69 151 ILE A CA 1
ATOM 1211 C C . ILE A 1 151 ? 19.969 -22.172 2.408 1 50.69 151 ILE A C 1
ATOM 1213 O O . ILE A 1 151 ? 20.297 -23.219 2.979 1 50.69 151 ILE A O 1
ATOM 1217 N N . ASP A 1 152 ? 18.969 -22.047 1.541 1 46.44 152 ASP A N 1
ATOM 1218 C CA . ASP A 1 152 ? 18.344 -23.266 1.062 1 46.44 152 ASP A CA 1
ATOM 1219 C C . ASP A 1 152 ? 18.672 -23.516 -0.407 1 46.44 152 ASP A C 1
ATOM 1221 O O . ASP A 1 152 ? 18.172 -22.828 -1.291 1 46.44 152 ASP A O 1
ATOM 1225 N N . PRO A 1 153 ? 19.703 -24.25 -0.535 1 47.09 153 PRO A N 1
ATOM 1226 C CA . PRO A 1 153 ? 20.078 -24.609 -1.906 1 47.09 153 PRO A CA 1
ATOM 1227 C C . PRO A 1 153 ? 18.875 -24.984 -2.768 1 47.09 153 PRO A C 1
ATOM 1229 O O . PRO A 1 153 ? 18.953 -24.953 -3.998 1 47.09 153 PRO A O 1
ATOM 1232 N N . ALA A 1 154 ? 17.953 -25.5 -2.119 1 44.06 154 ALA A N 1
ATOM 1233 C CA . ALA A 1 154 ? 16.75 -25.906 -2.838 1 44.06 154 ALA A CA 1
ATOM 1234 C C . ALA A 1 154 ? 15.914 -24.703 -3.242 1 44.06 154 ALA A C 1
ATOM 1236 O O . ALA A 1 154 ? 14.953 -24.828 -4.004 1 44.06 154 ALA A O 1
ATOM 1237 N N . ALA A 1 155 ? 16.234 -23.703 -2.566 1 45.81 155 ALA A N 1
ATOM 1238 C CA . ALA A 1 155 ? 15.461 -22.5 -2.848 1 45.81 155 ALA A CA 1
ATOM 1239 C C . ALA A 1 155 ? 15.75 -21.969 -4.25 1 45.81 155 ALA A C 1
ATOM 1241 O O . ALA A 1 155 ? 16.891 -22.031 -4.719 1 45.81 155 ALA A O 1
ATOM 1242 N N . PRO A 1 156 ? 14.828 -21.953 -5.098 1 47.91 156 PRO A N 1
ATOM 1243 C CA . PRO A 1 156 ? 14.992 -21.594 -6.508 1 47.91 156 PRO A CA 1
ATOM 1244 C C . PRO A 1 156 ? 15.984 -20.453 -6.719 1 47.91 156 PRO A C 1
ATOM 1246 O O . PRO A 1 156 ? 16.047 -19.531 -5.906 1 47.91 156 PRO A O 1
ATOM 1249 N N . GLY A 1 157 ? 17.156 -20.891 -7.168 1 48.81 157 GLY A N 1
ATOM 1250 C CA . GLY A 1 157 ? 18.062 -19.891 -7.719 1 48.81 157 GLY A CA 1
ATOM 1251 C C . GLY A 1 157 ? 17.344 -18.719 -8.359 1 48.81 157 GLY A C 1
ATOM 1252 O O . GLY A 1 157 ? 17.578 -18.406 -9.523 1 48.81 157 GLY A O 1
ATOM 1253 N N . PHE A 1 158 ? 16.125 -18.422 -7.895 1 52.41 158 PHE A N 1
ATOM 1254 C CA . PHE A 1 158 ? 15.102 -17.516 -8.391 1 52.41 158 PHE A CA 1
ATOM 1255 C C . PHE A 1 158 ? 15.688 -16.141 -8.695 1 52.41 158 PHE A C 1
ATOM 1257 O O . PHE A 1 158 ? 15.289 -15.492 -9.664 1 52.41 158 PHE A O 1
ATOM 1264 N N . THR A 1 159 ? 16.891 -15.898 -8.133 1 61.09 159 THR A N 1
ATOM 1265 C CA . THR A 1 159 ? 17.281 -14.5 -8.258 1 61.09 159 THR A CA 1
ATOM 1266 C C . THR A 1 159 ? 18.078 -14.273 -9.539 1 61.09 159 THR A C 1
ATOM 1268 O O . THR A 1 159 ? 18.078 -13.172 -10.094 1 61.09 159 THR A O 1
ATOM 1271 N N . VAL A 1 160 ? 18.516 -15.398 -10.172 1 70.5 160 VAL A N 1
ATOM 1272 C CA . VAL A 1 160 ? 19.359 -15.141 -11.336 1 70.5 160 VAL A CA 1
ATOM 1273 C C . VAL A 1 160 ? 18.484 -14.859 -12.555 1 70.5 160 VAL A C 1
ATOM 1275 O O . VAL A 1 160 ? 18.844 -14.062 -13.422 1 70.5 160 VAL A O 1
ATOM 1278 N N . PHE A 1 161 ? 17.297 -15.438 -12.5 1 81.25 161 PHE A N 1
ATOM 1279 C CA . PHE A 1 161 ? 16.359 -15.195 -13.578 1 81.25 161 PHE A CA 1
ATOM 1280 C C . PHE A 1 161 ? 15.062 -14.594 -13.047 1 81.25 161 PHE A C 1
ATOM 1282 O O . PHE A 1 161 ? 13.977 -15.078 -13.359 1 81.25 161 PHE A O 1
ATOM 1289 N N . MET A 1 162 ? 15.305 -13.555 -12.359 1 86 162 MET A N 1
ATOM 1290 C CA . MET A 1 162 ? 14.148 -12.961 -11.695 1 86 162 MET A CA 1
ATOM 1291 C C . MET A 1 162 ? 13.156 -12.406 -12.711 1 86 162 MET A C 1
ATOM 1293 O O . MET A 1 162 ? 13.562 -11.891 -13.758 1 86 162 MET A O 1
ATOM 1297 N N . GLY A 1 163 ? 11.922 -12.594 -12.438 1 89.81 163 GLY A N 1
ATOM 1298 C CA . GLY A 1 163 ? 10.859 -11.977 -13.211 1 89.81 163 GLY A CA 1
ATOM 1299 C C . GLY A 1 163 ? 10.484 -10.586 -12.727 1 89.81 163 GLY A C 1
ATOM 1300 O O . GLY A 1 163 ? 11.094 -10.07 -11.781 1 89.81 163 GLY A O 1
ATOM 1301 N N . VAL A 1 164 ? 9.617 -9.961 -13.375 1 93.25 164 VAL A N 1
ATOM 1302 C CA . VAL A 1 164 ? 9.227 -8.586 -13.086 1 93.25 164 VAL A CA 1
ATOM 1303 C C . VAL A 1 164 ? 8.609 -8.508 -11.688 1 93.25 164 VAL A C 1
ATOM 1305 O O . VAL A 1 164 ? 8.617 -7.445 -11.062 1 93.25 164 VAL A O 1
ATOM 1308 N N . ASP A 1 165 ? 8.164 -9.555 -11.133 1 89.31 165 ASP A N 1
ATOM 1309 C CA . ASP A 1 165 ? 7.449 -9.57 -9.859 1 89.31 165 ASP A CA 1
ATOM 1310 C C . ASP A 1 165 ? 8.383 -9.25 -8.695 1 89.31 165 ASP A C 1
ATOM 1312 O O . ASP A 1 165 ? 7.945 -8.766 -7.652 1 89.31 165 ASP A O 1
ATOM 1316 N N . ILE A 1 166 ? 9.672 -9.422 -8.875 1 87.44 166 ILE A N 1
ATOM 1317 C CA . ILE A 1 166 ? 10.547 -9.258 -7.723 1 87.44 166 ILE A CA 1
ATOM 1318 C C . ILE A 1 166 ? 11.68 -8.289 -8.07 1 87.44 166 ILE A C 1
ATOM 1320 O O . ILE A 1 166 ? 12.727 -8.297 -7.426 1 87.44 166 ILE A O 1
ATOM 1324 N N . ILE A 1 167 ? 11.516 -7.48 -8.984 1 89.88 167 ILE A N 1
ATOM 1325 C CA . ILE A 1 167 ? 12.617 -6.641 -9.43 1 89.88 167 ILE A CA 1
ATOM 1326 C C . ILE A 1 167 ? 12.891 -5.551 -8.398 1 89.88 167 ILE A C 1
ATOM 1328 O O . ILE A 1 167 ? 14 -5.031 -8.305 1 89.88 167 ILE A O 1
ATOM 1332 N N . PHE A 1 168 ? 11.906 -5.176 -7.617 1 88.94 168 PHE A N 1
ATOM 1333 C CA . PHE A 1 168 ? 12.109 -4.105 -6.648 1 88.94 168 PHE A CA 1
ATOM 1334 C C . PHE A 1 168 ? 12.305 -4.676 -5.246 1 88.94 168 PHE A C 1
ATOM 1336 O O . PHE A 1 168 ? 12.203 -3.947 -4.258 1 88.94 168 PHE A O 1
ATOM 1343 N N . PHE A 1 169 ? 12.594 -5.875 -5.215 1 80.5 169 PHE A N 1
ATOM 1344 C CA . PHE A 1 169 ? 12.805 -6.496 -3.912 1 80.5 169 PHE A CA 1
ATOM 1345 C C . PHE A 1 169 ? 13.969 -5.836 -3.178 1 80.5 169 PHE A C 1
ATOM 1347 O O . PHE A 1 169 ? 13.93 -5.688 -1.955 1 80.5 169 PHE A O 1
ATOM 1354 N N . PRO A 1 170 ? 14.969 -5.309 -3.893 1 78.25 170 PRO A N 1
ATOM 1355 C CA . PRO A 1 170 ? 16.062 -4.664 -3.16 1 78.25 170 PRO A CA 1
ATOM 1356 C C . PRO A 1 170 ? 15.641 -3.346 -2.516 1 78.25 170 PRO A C 1
ATOM 1358 O O . PRO A 1 170 ? 16.234 -2.926 -1.521 1 78.25 170 PRO A O 1
ATOM 1361 N N . VAL A 1 171 ? 14.656 -2.771 -3.07 1 84.25 171 VAL A N 1
ATOM 1362 C CA . VAL A 1 171 ? 14.148 -1.543 -2.473 1 84.25 171 VAL A CA 1
ATOM 1363 C C . VAL A 1 171 ? 13.555 -1.844 -1.098 1 84.25 171 VAL A C 1
ATOM 1365 O O . VAL A 1 171 ? 13.57 -0.992 -0.207 1 84.25 171 VAL A O 1
ATOM 1368 N N . ALA A 1 172 ? 13.086 -3.059 -1.012 1 85.19 172 ALA A N 1
ATOM 1369 C CA . ALA A 1 172 ? 12.523 -3.461 0.276 1 85.19 172 ALA A CA 1
ATOM 1370 C C . ALA A 1 172 ? 13.602 -3.506 1.354 1 85.19 172 ALA A C 1
ATOM 1372 O O . ALA A 1 172 ? 13.312 -3.324 2.539 1 85.19 172 ALA A O 1
ATOM 1373 N N . LEU A 1 173 ? 14.781 -3.664 0.954 1 87.06 173 LEU A N 1
ATOM 1374 C CA . LEU A 1 173 ? 15.891 -3.672 1.903 1 87.06 173 LEU A CA 1
ATOM 1375 C C . LEU A 1 173 ? 16.141 -2.271 2.451 1 87.06 173 LEU A C 1
ATOM 1377 O O . LEU A 1 173 ? 16.578 -2.117 3.596 1 87.06 173 LEU A O 1
ATOM 1381 N N . PHE A 1 174 ? 15.883 -1.302 1.592 1 87.56 174 PHE A N 1
ATOM 1382 C CA . PHE A 1 174 ? 16 0.075 2.057 1 87.56 174 PHE A CA 1
ATOM 1383 C C . PHE A 1 174 ? 15.023 0.352 3.193 1 87.56 174 PHE A C 1
ATOM 1385 O O . PHE A 1 174 ? 15.336 1.105 4.117 1 87.56 174 PHE A O 1
ATOM 1392 N N . GLY A 1 175 ? 13.945 -0.309 3.066 1 84 175 GLY A N 1
ATOM 1393 C CA . GLY A 1 175 ? 12.93 -0.138 4.094 1 84 175 GLY A CA 1
ATOM 1394 C C . GLY A 1 175 ? 13.383 -0.607 5.465 1 84 175 GLY A C 1
ATOM 1395 O O . GLY A 1 175 ? 12.922 -0.091 6.484 1 84 175 GLY A O 1
ATOM 1396 N N . LEU A 1 176 ? 14.297 -1.445 5.48 1 88.44 176 LEU A N 1
ATOM 1397 C CA . LEU A 1 176 ? 14.789 -1.939 6.762 1 88.44 176 LEU A CA 1
ATOM 1398 C C . LEU A 1 176 ? 15.57 -0.856 7.5 1 88.44 176 LEU A C 1
ATOM 1400 O O . LEU A 1 176 ? 15.648 -0.872 8.734 1 88.44 176 LEU A O 1
ATOM 1404 N N . LEU A 1 177 ? 16.078 0.039 6.773 1 92.69 177 LEU A N 1
ATOM 1405 C CA . LEU A 1 177 ? 16.797 1.139 7.406 1 92.69 177 LEU A CA 1
ATOM 1406 C C . LEU A 1 177 ? 15.836 2.088 8.109 1 92.69 177 LEU A C 1
ATOM 1408 O O . LEU A 1 177 ? 16.25 2.9 8.938 1 92.69 177 LEU A O 1
ATOM 1412 N N . ARG A 1 178 ? 14.602 1.977 7.785 1 92.38 178 ARG A N 1
ATOM 1413 C CA . ARG A 1 178 ? 13.562 2.736 8.469 1 92.38 178 ARG A CA 1
ATOM 1414 C C . ARG A 1 178 ? 13.477 2.344 9.945 1 92.38 178 ARG A C 1
ATOM 1416 O O . ARG A 1 178 ? 13.016 3.129 10.773 1 92.38 178 ARG A O 1
ATOM 1423 N N . LEU A 1 179 ? 13.922 1.187 10.258 1 91.81 179 LEU A N 1
ATOM 1424 C CA . LEU A 1 179 ? 13.781 0.647 11.609 1 91.81 179 LEU A CA 1
ATOM 1425 C C . LEU A 1 179 ? 14.578 1.473 12.609 1 91.81 179 LEU A C 1
ATOM 1427 O O . LEU A 1 179 ? 14.219 1.541 13.789 1 91.81 179 LEU A O 1
ATOM 1431 N N . CYS A 1 180 ? 15.562 2.148 12.148 1 93.5 180 CYS A N 1
ATOM 1432 C CA . CYS A 1 180 ? 16.359 2.949 13.078 1 93.5 180 CYS A CA 1
ATOM 1433 C C . CYS A 1 180 ? 15.555 4.145 13.578 1 93.5 180 CYS A C 1
ATOM 1435 O O . CYS A 1 180 ? 15.844 4.68 14.656 1 93.5 180 CYS A O 1
ATOM 1437 N N . SER A 1 181 ? 14.594 4.57 12.828 1 93.75 181 SER A N 1
ATOM 1438 C CA . SER A 1 181 ? 13.828 5.758 13.195 1 93.75 181 SER A CA 1
ATOM 1439 C C . SER A 1 181 ? 12.375 5.402 13.5 1 93.75 181 SER A C 1
ATOM 1441 O O . SER A 1 181 ? 11.539 6.289 13.688 1 93.75 181 SER A O 1
ATOM 1443 N N . CYS A 1 182 ? 12.023 4.16 13.609 1 90.81 182 CYS A N 1
ATOM 1444 C CA . CYS A 1 182 ? 10.633 3.719 13.656 1 90.81 182 CYS A CA 1
ATOM 1445 C C . CYS A 1 182 ? 9.922 4.27 14.883 1 90.81 182 CYS A C 1
ATOM 1447 O O . CYS A 1 182 ? 8.719 4.512 14.859 1 90.81 182 CYS A O 1
ATOM 1449 N N . ILE A 1 183 ? 10.648 4.551 15.914 1 92.19 183 ILE A N 1
ATOM 1450 C CA . ILE A 1 183 ? 10.039 5.02 17.156 1 92.19 183 ILE A CA 1
ATOM 1451 C C . ILE A 1 183 ? 9.805 6.523 17.078 1 92.19 183 ILE A C 1
ATOM 1453 O O . ILE A 1 183 ? 9.016 7.078 17.844 1 92.19 183 ILE A O 1
ATOM 1457 N N . TRP A 1 184 ? 10.398 7.141 16.078 1 94.44 184 TRP A N 1
ATOM 1458 C CA . TRP A 1 184 ? 10.305 8.594 16.031 1 94.44 184 TRP A CA 1
ATOM 1459 C C . TRP A 1 184 ? 9.75 9.062 14.688 1 94.44 184 TRP A C 1
ATOM 1461 O O . TRP A 1 184 ? 9.898 10.227 14.32 1 94.44 184 TRP A O 1
ATOM 1471 N N . LEU A 1 185 ? 9.195 8.172 13.953 1 92.62 185 LEU A N 1
ATOM 1472 C CA . LEU A 1 185 ? 8.578 8.516 12.68 1 92.62 185 LEU A CA 1
ATOM 1473 C C . LEU A 1 185 ? 7.066 8.609 12.812 1 92.62 185 LEU A C 1
ATOM 1475 O O . LEU A 1 185 ? 6.406 7.625 13.148 1 92.62 185 LEU A O 1
ATOM 1479 N N . THR A 1 186 ? 6.523 9.805 12.602 1 88.38 186 THR A N 1
ATOM 1480 C CA . THR A 1 186 ? 5.082 9.977 12.719 1 88.38 186 THR A CA 1
ATOM 1481 C C . THR A 1 186 ? 4.578 11.016 11.719 1 88.38 186 THR A C 1
ATOM 1483 O O . THR A 1 186 ? 5.316 11.922 11.328 1 88.38 186 THR A O 1
ATOM 1486 N N . ASP A 1 187 ? 3.41 10.812 11.305 1 82.38 187 ASP A N 1
ATOM 1487 C CA . ASP A 1 187 ? 2.742 11.773 10.438 1 82.38 187 ASP A CA 1
ATOM 1488 C C . ASP A 1 187 ? 1.529 12.391 11.133 1 82.38 187 ASP A C 1
ATOM 1490 O O . ASP A 1 187 ? 0.721 13.07 10.492 1 82.38 187 ASP A O 1
ATOM 1494 N N . GLU A 1 188 ? 1.45 12.156 12.414 1 79.5 188 GLU A N 1
ATOM 1495 C CA . GLU A 1 188 ? 0.277 12.617 13.156 1 79.5 188 GLU A CA 1
ATOM 1496 C C . GLU A 1 188 ? 0.522 13.992 13.773 1 79.5 188 GLU A C 1
ATOM 1498 O O . GLU A 1 188 ? 0.48 14.148 14.992 1 79.5 188 GLU A O 1
ATOM 1503 N N . PHE A 1 189 ? 0.76 14.938 12.906 1 81.81 189 PHE A N 1
ATOM 1504 C CA . PHE A 1 189 ? 0.98 16.328 13.289 1 81.81 189 PHE A CA 1
ATOM 1505 C C . PHE A 1 189 ? 0.503 17.266 12.195 1 81.81 189 PHE A C 1
ATOM 1507 O O . PHE A 1 189 ? 0.218 16.844 11.07 1 81.81 189 PHE A O 1
ATOM 1514 N N . SER A 1 190 ? 0.341 18.531 12.609 1 79.69 190 SER A N 1
ATOM 1515 C CA . SER A 1 190 ? -0.019 19.531 11.609 1 79.69 190 SER A CA 1
ATOM 1516 C C . SER A 1 190 ? 0.529 20.906 11.977 1 79.69 190 SER A C 1
ATOM 1518 O O . SER A 1 190 ? 0.62 21.25 13.156 1 79.69 190 SER A O 1
ATOM 1520 N N . PHE A 1 191 ? 0.998 21.531 10.945 1 80.38 191 PHE A N 1
ATOM 1521 C CA . PHE A 1 191 ? 1.458 22.922 11.078 1 80.38 191 PHE A CA 1
ATOM 1522 C C . PHE A 1 191 ? 0.636 23.844 10.195 1 80.38 191 PHE A C 1
ATOM 1524 O O . PHE A 1 191 ? 0.23 23.469 9.094 1 80.38 191 PHE A O 1
ATOM 1531 N N . ALA A 1 192 ? 0.394 25.031 10.695 1 74.62 192 ALA A N 1
ATOM 1532 C CA . ALA A 1 192 ? -0.4 26 9.953 1 74.62 192 ALA A CA 1
ATOM 1533 C C . ALA A 1 192 ? 0.408 26.625 8.812 1 74.62 192 ALA A C 1
ATOM 1535 O O . ALA A 1 192 ? 1.589 26.938 8.977 1 74.62 192 ALA A O 1
ATOM 1536 N N . SER A 1 193 ? -0.314 26.656 7.633 1 71.62 193 SER A N 1
ATOM 1537 C CA . SER A 1 193 ? 0.318 27.297 6.48 1 71.62 193 SER A CA 1
ATOM 1538 C C . SER A 1 193 ? 0.137 28.812 6.523 1 71.62 193 SER A C 1
ATOM 1540 O O . SER A 1 193 ? -0.817 29.312 7.121 1 71.62 193 SER A O 1
ATOM 1542 N N . MET A 1 194 ? 1.068 29.609 6.02 1 60.5 194 MET A N 1
ATOM 1543 C CA . MET A 1 194 ? 1.042 31.062 6.043 1 60.5 194 MET A CA 1
ATOM 1544 C C . MET A 1 194 ? -0.15 31.594 5.258 1 60.5 194 MET A C 1
ATOM 1546 O O . MET A 1 194 ? -0.749 32.594 5.637 1 60.5 194 MET A O 1
ATOM 1550 N N . GLU A 1 195 ? -0.415 31.078 4.051 1 56.78 195 GLU A N 1
ATOM 1551 C CA . GLU A 1 195 ? -1.476 31.625 3.207 1 56.78 195 GLU A CA 1
ATOM 1552 C C . GLU A 1 195 ? -2.84 31.469 3.875 1 56.78 195 GLU A C 1
ATOM 1554 O O . GLU A 1 195 ? -3.738 32.281 3.643 1 56.78 195 GLU A O 1
ATOM 1559 N N . ASP A 1 196 ? -3.072 30.531 4.582 1 53.41 196 ASP A N 1
ATOM 1560 C CA . ASP A 1 196 ? -4.445 30.125 4.879 1 53.41 196 ASP A CA 1
ATOM 1561 C C . ASP A 1 196 ? -4.852 30.562 6.281 1 53.41 196 ASP A C 1
ATOM 1563 O O . ASP A 1 196 ? -5.895 30.141 6.789 1 53.41 196 ASP A O 1
ATOM 1567 N N . LEU A 1 197 ? -4 31.25 7.043 1 49.66 197 LEU A N 1
ATOM 1568 C CA . LEU A 1 197 ? -4.406 31.75 8.352 1 49.66 197 LEU A CA 1
ATOM 1569 C C . LEU A 1 197 ? -5.512 32.781 8.211 1 49.66 197 LEU A C 1
ATOM 1571 O O . LEU A 1 197 ? -5.418 33.688 7.375 1 49.66 197 LEU A O 1
ATOM 1575 N N . PRO A 1 198 ? -6.668 32.531 8.633 1 46.66 198 PRO A N 1
ATOM 1576 C CA . PRO A 1 198 ? -7.742 33.5 8.523 1 46.66 198 PRO A CA 1
ATOM 1577 C C . PRO A 1 198 ? -7.273 34.938 8.844 1 46.66 198 PRO A C 1
ATOM 1579 O O . PRO A 1 198 ? -6.359 35.125 9.656 1 46.66 198 PRO A O 1
ATOM 1582 N N . LEU A 1 199 ? -7.652 35.969 8.094 1 39.94 199 LEU A N 1
ATOM 1583 C CA . LEU A 1 199 ? -7.414 37.406 8.219 1 39.94 199 LEU A CA 1
ATOM 1584 C C . LEU A 1 199 ? -7.512 37.844 9.68 1 39.94 199 LEU A C 1
ATOM 1586 O O . LEU A 1 199 ? -6.789 38.75 10.109 1 39.94 199 LEU A O 1
ATOM 1590 N N . GLY A 1 200 ? -8.547 37.562 10.406 1 37.91 200 GLY A N 1
ATOM 1591 C CA . GLY A 1 200 ? -8.812 38.219 11.688 1 37.91 200 GLY A CA 1
ATOM 1592 C C . GLY A 1 200 ? -7.91 37.719 12.797 1 37.91 200 GLY A C 1
ATOM 1593 O O . GLY A 1 200 ? -8.133 38 13.969 1 37.91 200 GLY A O 1
ATOM 1594 N N . THR A 1 201 ? -7.449 36.625 12.711 1 37.69 201 THR A N 1
ATOM 1595 C CA . THR A 1 201 ? -6.52 36.281 13.781 1 37.69 201 THR A CA 1
ATOM 1596 C C . THR A 1 201 ? -5.379 37.281 13.859 1 37.69 201 THR A C 1
ATOM 1598 O O . THR A 1 201 ? -4.793 37.625 12.836 1 37.69 201 THR A O 1
ATOM 1601 N N . PRO A 1 202 ? -5.461 38.188 14.891 1 34.16 202 PRO A N 1
ATOM 1602 C CA . PRO A 1 202 ? -4.34 39.156 14.914 1 34.16 202 PRO A CA 1
ATOM 1603 C C . PRO A 1 202 ? -3.084 38.594 14.242 1 34.16 202 PRO A C 1
ATOM 1605 O O . PRO A 1 202 ? -2.902 37.375 14.18 1 34.16 202 PRO A O 1
ATOM 1608 N N . GLN A 1 203 ? -2.469 39.406 13.375 1 33.66 203 GLN A N 1
ATOM 1609 C CA . GLN A 1 203 ? -1.16 39.281 12.742 1 33.66 203 GLN A CA 1
ATOM 1610 C C . GLN A 1 203 ? -0.211 38.469 13.609 1 33.66 203 GLN A C 1
ATOM 1612 O O . GLN A 1 203 ? 0.117 38.844 14.727 1 33.66 203 GLN A O 1
ATOM 1617 N N . MET A 1 204 ? -0.413 37.188 13.797 1 36.44 204 MET A N 1
ATOM 1618 C CA . MET A 1 204 ? 0.842 36.656 14.336 1 36.44 204 MET A CA 1
ATOM 1619 C C . MET A 1 204 ? 1.993 37.625 14.047 1 36.44 204 MET A C 1
ATOM 1621 O O . MET A 1 204 ? 2.002 38.312 13.016 1 36.44 204 MET A O 1
ATOM 1625 N N . ILE A 1 205 ? 2.611 38.125 14.984 1 32.41 205 ILE A N 1
ATOM 1626 C CA . ILE A 1 205 ? 3.844 38.875 14.789 1 32.41 205 ILE A CA 1
ATOM 1627 C C . ILE A 1 205 ? 4.438 38.562 13.422 1 32.41 205 ILE A C 1
ATOM 1629 O O . ILE A 1 205 ? 4.555 37.406 13.039 1 32.41 205 ILE A O 1
ATOM 1633 N N . GLU A 1 206 ? 4.367 39.406 12.414 1 33.19 206 GLU A N 1
ATOM 1634 C CA . GLU A 1 206 ? 5.273 39.531 11.281 1 33.19 206 GLU A CA 1
ATOM 1635 C C . GLU A 1 206 ? 6.492 38.625 11.445 1 33.19 206 GLU A C 1
ATOM 1637 O O . GLU A 1 206 ? 7.52 39.062 11.977 1 33.19 206 GLU A O 1
ATOM 1642 N N . CYS A 1 207 ? 6.387 37.656 12.062 1 35.31 207 CYS A N 1
ATOM 1643 C CA . CYS A 1 207 ? 7.59 36.844 11.898 1 35.31 207 CYS A CA 1
ATOM 1644 C C . CYS A 1 207 ? 8.109 36.906 10.461 1 35.31 207 CYS A C 1
ATOM 1646 O O . CYS A 1 207 ? 7.699 36.125 9.602 1 35.31 207 CYS A O 1
ATOM 1648 N N . SER A 1 208 ? 8 38.031 9.805 1 33.62 208 SER A N 1
ATOM 1649 C CA . SER A 1 208 ? 8.695 38.469 8.586 1 33.62 208 SER A CA 1
ATOM 1650 C C . SER A 1 208 ? 9.953 37.625 8.359 1 33.62 208 SER A C 1
ATOM 1652 O O . SER A 1 208 ? 10.492 37.031 9.289 1 33.62 208 SER A O 1
ATOM 1654 N N . THR A 1 209 ? 10.281 37.406 7.133 1 39.84 209 THR A N 1
ATOM 1655 C CA . THR A 1 209 ? 11.617 37.031 6.699 1 39.84 209 THR A CA 1
ATOM 1656 C C . THR A 1 209 ? 12.664 37.5 7.695 1 39.84 209 THR A C 1
ATOM 1658 O O . THR A 1 209 ? 13.797 37 7.711 1 39.84 209 THR A O 1
ATOM 1661 N N . ALA A 1 210 ? 12.391 38.656 8.297 1 38.84 210 ALA A N 1
ATOM 1662 C CA . ALA A 1 210 ? 13.375 39.312 9.156 1 38.84 210 ALA A CA 1
ATOM 1663 C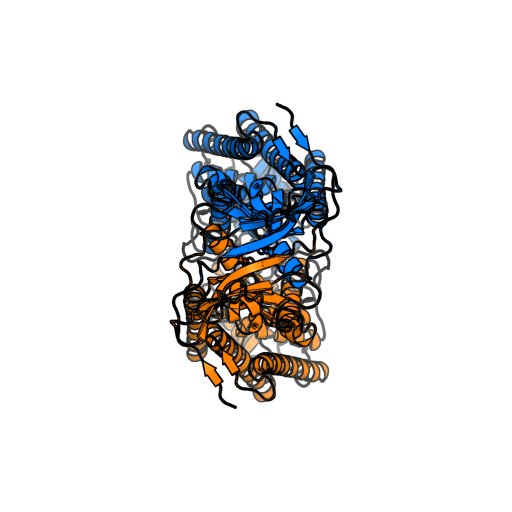 C . ALA A 1 210 ? 13.523 38.562 10.477 1 38.84 210 ALA A C 1
ATOM 1665 O O . ALA A 1 210 ? 14.625 38.438 11.008 1 38.84 210 ALA A O 1
ATOM 1666 N N . SER A 1 211 ? 12.469 38.062 10.945 1 40.59 211 SER A N 1
ATOM 1667 C CA . SER A 1 211 ? 12.648 37.344 12.195 1 40.59 211 SER A CA 1
ATOM 1668 C C . SER A 1 211 ? 13.328 36 11.969 1 40.59 211 SER A C 1
ATOM 1670 O O . SER A 1 211 ? 14.102 35.531 12.812 1 40.59 211 SER A O 1
ATOM 1672 N N . PHE A 1 212 ? 12.922 35.281 10.984 1 44.84 212 PHE A N 1
ATOM 1673 C CA . PHE A 1 212 ? 13.68 34.125 10.562 1 44.84 212 PHE A CA 1
ATOM 1674 C C . PHE A 1 212 ? 15.156 34.469 10.383 1 44.84 212 PHE A C 1
ATOM 1676 O O . PHE A 1 212 ? 16.031 33.719 10.82 1 44.84 212 PHE A O 1
ATOM 1683 N N . GLU A 1 213 ? 15.367 35.531 9.578 1 45.41 213 GLU A N 1
ATOM 1684 C CA . GLU A 1 213 ? 16.734 35.969 9.391 1 45.41 213 GLU A CA 1
ATOM 1685 C C . GLU A 1 213 ? 17.359 36.375 10.719 1 45.41 213 GLU A C 1
ATOM 1687 O O . GLU A 1 213 ? 18.562 36.188 10.938 1 45.41 213 GLU A O 1
ATOM 1692 N N . LEU A 1 214 ? 16.578 37 11.531 1 42.19 214 LEU A N 1
ATOM 1693 C CA . LEU A 1 214 ? 17.141 37.406 12.812 1 42.19 214 LEU A CA 1
ATOM 1694 C C . LEU A 1 214 ? 17.484 36.219 13.672 1 42.19 214 LEU A C 1
ATOM 1696 O O . LEU A 1 214 ? 18.5 36.188 14.359 1 42.19 214 LEU A O 1
ATOM 1700 N N . LEU A 1 215 ? 16.641 35.219 13.703 1 44.28 215 LEU A N 1
ATOM 1701 C CA . LEU A 1 215 ? 16.953 34.031 14.469 1 44.28 215 LEU A CA 1
ATOM 1702 C C . LEU A 1 215 ? 18.109 33.25 13.828 1 44.28 215 LEU A C 1
ATOM 1704 O O . LEU A 1 215 ? 18.969 32.719 14.531 1 44.28 215 LEU A O 1
ATOM 1708 N N . THR A 1 216 ? 18.141 33.125 12.547 1 46.69 216 THR A N 1
ATOM 1709 C CA . THR A 1 216 ? 19.266 32.469 11.875 1 46.69 216 THR A CA 1
ATOM 1710 C C . THR A 1 216 ? 20.547 33.312 12.031 1 46.69 216 THR A C 1
ATOM 1712 O O . THR A 1 216 ? 21.641 32.75 12.023 1 46.69 216 THR A O 1
ATOM 1715 N N . THR A 1 217 ? 20.469 34.688 12.039 1 44.97 217 THR A N 1
ATOM 1716 C CA . THR A 1 217 ? 21.656 35.531 12.086 1 44.97 217 THR A CA 1
ATOM 1717 C C . THR A 1 217 ? 22.078 35.812 13.523 1 44.97 217 THR A C 1
ATOM 1719 O O . THR A 1 217 ? 23.219 36.219 13.781 1 44.97 217 THR A O 1
ATOM 1722 N N . ASN A 1 218 ? 21.219 35.938 14.57 1 38.5 218 ASN A N 1
ATOM 1723 C CA . ASN A 1 218 ? 21.703 36.219 15.922 1 38.5 218 ASN A CA 1
ATOM 1724 C C . ASN A 1 218 ? 21.734 34.938 16.766 1 38.5 218 ASN A C 1
ATOM 1726 O O . ASN A 1 218 ? 20.719 34.562 17.344 1 38.5 218 ASN A O 1
ATOM 1730 N N . PRO A 1 219 ? 22.75 34.25 16.766 1 45.22 219 PRO A N 1
ATOM 1731 C CA . PRO A 1 219 ? 23 33.031 17.562 1 45.22 219 PRO A CA 1
ATOM 1732 C C . PRO A 1 219 ? 22.641 33.219 19.031 1 45.22 219 PRO A C 1
ATOM 1734 O O . PRO A 1 219 ? 22.5 32.219 19.766 1 45.22 219 PRO A O 1
ATOM 1737 N N . ALA A 1 220 ? 22.766 34.344 19.594 1 46.09 220 ALA A N 1
ATOM 1738 C CA . ALA A 1 220 ? 22.547 34.594 21.016 1 46.09 220 ALA A CA 1
ATOM 1739 C C . ALA A 1 220 ? 21.109 34.312 21.422 1 46.09 220 ALA A C 1
ATOM 1741 O O . ALA A 1 220 ? 20.812 34.125 22.594 1 46.09 220 ALA A O 1
ATOM 1742 N N . LEU A 1 221 ? 20.312 34.562 20.719 1 45.09 221 LEU A N 1
ATOM 1743 C CA . LEU A 1 221 ? 18.922 34.312 21.031 1 45.09 221 LEU A CA 1
ATOM 1744 C C . LEU A 1 221 ? 18.547 32.844 20.844 1 45.09 221 LEU A C 1
ATOM 1746 O O . LEU A 1 221 ? 17.406 32.438 21.062 1 45.09 221 LEU A O 1
ATOM 1750 N N . SER A 1 222 ? 19.359 32.156 20.188 1 45.47 222 SER A N 1
ATOM 1751 C CA . SER A 1 222 ? 19.234 30.719 20.094 1 45.47 222 SER A CA 1
ATOM 1752 C C . SER A 1 222 ? 19.266 30.078 21.484 1 45.47 222 SER A C 1
ATOM 1754 O O . SER A 1 222 ? 20.219 30.266 22.25 1 45.47 222 SER A O 1
ATOM 1756 N N . GLY A 1 223 ? 18.281 30.172 22.25 1 48.06 223 GLY A N 1
ATOM 1757 C CA . GLY A 1 223 ? 18.141 29.516 23.547 1 48.06 223 GLY A CA 1
ATOM 1758 C C . GLY A 1 223 ? 19.156 28.422 23.766 1 48.06 223 GLY A C 1
ATOM 1759 O O . GLY A 1 223 ? 19.938 28.094 22.875 1 48.06 223 GLY A O 1
ATOM 1760 N N . PRO A 1 224 ? 19.312 27.922 25.031 1 52.91 224 PRO A N 1
ATOM 1761 C CA . PRO A 1 224 ? 20.234 26.844 25.375 1 52.91 224 PRO A CA 1
ATOM 1762 C C . PRO A 1 224 ? 20.25 25.719 24.328 1 52.91 224 PRO A C 1
ATOM 1764 O O . PRO A 1 224 ? 19.234 25.484 23.656 1 52.91 224 PRO A O 1
ATOM 1767 N N . GLN A 1 225 ? 21.469 25.328 23.797 1 68.31 225 GLN A N 1
ATOM 1768 C CA . GLN A 1 225 ? 21.781 24.297 22.812 1 68.31 225 GLN A CA 1
ATOM 1769 C C . GLN A 1 225 ? 20.984 23.016 23.078 1 68.31 225 GLN A C 1
ATOM 1771 O O . GLN A 1 225 ? 21.188 22.359 24.094 1 68.31 225 GLN A O 1
ATOM 1776 N N . ARG A 1 226 ? 19.891 22.875 22.438 1 84.75 226 ARG A N 1
ATOM 1777 C CA . ARG A 1 226 ? 18.953 21.766 22.656 1 84.75 226 ARG A CA 1
ATOM 1778 C C . ARG A 1 226 ? 19.516 20.469 22.094 1 84.75 226 ARG A C 1
ATOM 1780 O O . ARG A 1 226 ? 19.047 19.375 22.438 1 84.75 226 ARG A O 1
ATOM 1787 N N . TYR A 1 227 ? 20.656 20.609 21.375 1 90.81 227 TYR A N 1
ATOM 1788 C CA . TYR A 1 227 ? 21.234 19.422 20.766 1 90.81 227 TYR A CA 1
ATOM 1789 C C . TYR A 1 227 ? 22.734 19.359 20.984 1 90.81 227 TYR A C 1
ATOM 1791 O O . TYR A 1 227 ? 23.406 20.375 21 1 90.81 227 TYR A O 1
ATOM 1799 N N . HIS A 1 228 ? 23.172 18.203 21.172 1 91.56 228 HIS A N 1
ATOM 1800 C CA . HIS A 1 228 ? 24.609 17.984 21.203 1 91.56 228 HIS A CA 1
ATOM 1801 C C . HIS A 1 228 ? 25.234 18.188 19.828 1 91.56 228 HIS A C 1
ATOM 1803 O O . HIS A 1 228 ? 24.531 18.109 18.812 1 91.56 228 HIS A O 1
ATOM 1809 N N . ASN A 1 229 ? 26.453 18.531 19.859 1 88.81 229 ASN A N 1
ATOM 1810 C CA . ASN A 1 229 ? 27.188 18.641 18.609 1 88.81 229 ASN A CA 1
ATOM 1811 C C . ASN A 1 229 ? 27.297 17.281 17.922 1 88.81 229 ASN A C 1
ATOM 1813 O O . ASN A 1 229 ? 27.25 16.234 18.578 1 88.81 229 ASN A O 1
ATOM 1817 N N . PRO A 1 230 ? 27.391 17.312 16.609 1 87.69 230 PRO A N 1
ATOM 1818 C CA . PRO A 1 230 ? 27.484 16.062 15.852 1 87.69 230 PRO A CA 1
ATOM 1819 C C . PRO A 1 230 ? 28.703 15.227 16.234 1 87.69 230 PRO A C 1
ATOM 1821 O O . PRO A 1 230 ? 28.781 14.039 15.906 1 87.69 230 PRO A O 1
ATOM 1824 N N . SER A 1 231 ? 29.594 15.812 16.906 1 88.62 231 SER A N 1
ATOM 1825 C CA . SER A 1 231 ? 30.766 15.078 17.375 1 88.62 231 SER A CA 1
ATOM 1826 C C . SER A 1 231 ? 30.469 14.266 18.625 1 88.62 231 SER A C 1
ATOM 1828 O O . SER A 1 231 ? 31.312 13.516 19.109 1 88.62 231 SER A O 1
ATOM 1830 N N . PHE A 1 232 ? 29.281 14.398 19.016 1 92.69 232 PHE A N 1
ATOM 1831 C CA . PHE A 1 232 ? 28.828 13.594 20.141 1 92.69 232 PHE A CA 1
ATOM 1832 C C . PHE A 1 232 ? 29.016 12.109 19.844 1 92.69 232 PHE A C 1
ATOM 1834 O O . PHE A 1 232 ? 28.734 11.656 18.734 1 92.69 232 PHE A O 1
ATOM 1841 N N . TRP A 1 233 ? 29.484 11.336 20.781 1 94.75 233 TRP A N 1
ATOM 1842 C CA . TRP A 1 233 ? 29.859 9.945 20.578 1 94.75 233 TRP A CA 1
ATOM 1843 C C . TRP A 1 233 ? 28.672 9.117 20.109 1 94.75 233 TRP A C 1
ATOM 1845 O O . TRP A 1 233 ? 28.812 8.227 19.266 1 94.75 233 TRP A O 1
ATOM 1855 N N . GLY A 1 234 ? 27.484 9.305 20.688 1 95.06 234 GLY A N 1
ATOM 1856 C CA . GLY A 1 234 ? 26.297 8.578 20.234 1 95.06 234 GLY A CA 1
ATOM 1857 C C . GLY A 1 234 ? 25.984 8.805 18.766 1 95.06 234 GLY A C 1
ATOM 1858 O O . GLY A 1 234 ? 25.625 7.863 18.062 1 95.06 234 GLY A O 1
ATOM 1859 N N . SER A 1 235 ? 26.125 9.992 18.359 1 95.56 235 SER A N 1
ATOM 1860 C CA . SER A 1 235 ? 25.875 10.328 16.953 1 95.56 235 SER A CA 1
ATOM 1861 C C . SER A 1 235 ? 26.953 9.734 16.047 1 95.56 235 SER A C 1
ATOM 1863 O O . SER A 1 235 ? 26.641 9.188 14.984 1 95.56 235 SER A O 1
ATOM 1865 N N . THR A 1 236 ? 28.172 9.773 16.469 1 95.44 236 THR A N 1
ATOM 1866 C CA . THR A 1 236 ? 29.281 9.234 15.68 1 95.44 236 THR A CA 1
ATOM 1867 C C . THR A 1 236 ? 29.125 7.73 15.492 1 95.44 236 THR A C 1
ATOM 1869 O O . THR A 1 236 ? 29.328 7.215 14.391 1 95.44 236 THR A O 1
ATOM 1872 N N . ILE A 1 237 ? 28.766 7.078 16.531 1 96.31 237 ILE A N 1
ATOM 1873 C CA . ILE A 1 237 ? 28.578 5.633 16.453 1 96.31 237 ILE A CA 1
ATOM 1874 C C . ILE A 1 237 ? 27.406 5.32 15.516 1 96.31 237 ILE A C 1
ATOM 1876 O O . ILE A 1 237 ? 27.516 4.418 14.68 1 96.31 237 ILE A O 1
ATOM 1880 N N . PHE A 1 238 ? 26.344 6.047 15.664 1 96.62 238 PHE A N 1
ATOM 1881 C CA . PHE A 1 238 ? 25.188 5.793 14.82 1 96.62 238 PHE A CA 1
ATOM 1882 C C . PHE A 1 238 ? 25.516 6.047 13.352 1 96.62 238 PHE A C 1
ATOM 1884 O O . PHE A 1 238 ? 25.172 5.238 12.484 1 96.62 238 PHE A O 1
ATOM 1891 N N . ARG A 1 239 ? 26.125 7.137 13.125 1 96.12 239 ARG A N 1
ATOM 1892 C CA . ARG A 1 239 ? 26.484 7.488 11.758 1 96.12 239 ARG A CA 1
ATOM 1893 C C . ARG A 1 239 ? 27.391 6.43 11.133 1 96.12 239 ARG A C 1
ATOM 1895 O O . ARG A 1 239 ? 27.219 6.062 9.969 1 96.12 239 ARG A O 1
ATOM 1902 N N . THR A 1 240 ? 28.234 5.934 11.898 1 95.5 240 THR A N 1
ATOM 1903 C CA . THR A 1 240 ? 29.141 4.895 11.414 1 95.5 240 THR A CA 1
ATOM 1904 C C . THR A 1 240 ? 28.375 3.605 11.125 1 95.5 240 THR A C 1
ATOM 1906 O O . THR A 1 240 ? 28.562 2.984 10.078 1 95.5 240 THR A O 1
ATOM 1909 N N . ILE A 1 241 ? 27.5 3.281 11.992 1 96.19 241 ILE A N 1
ATOM 1910 C CA . ILE A 1 241 ? 26.719 2.062 11.836 1 96.19 241 ILE A CA 1
ATOM 1911 C C . ILE A 1 241 ? 25.812 2.188 10.609 1 96.19 241 ILE A C 1
ATOM 1913 O O . ILE A 1 241 ? 25.641 1.226 9.859 1 96.19 241 ILE A O 1
ATOM 1917 N N . TYR A 1 242 ? 25.266 3.35 10.438 1 96.25 242 TYR A N 1
ATOM 1918 C CA . TYR A 1 242 ? 24.344 3.57 9.32 1 96.25 242 TYR A CA 1
ATOM 1919 C C . TYR A 1 242 ? 25.094 3.469 7.992 1 96.25 242 TYR A C 1
ATOM 1921 O O . TYR A 1 242 ? 24.594 2.863 7.043 1 96.25 242 TYR A O 1
ATOM 1929 N N . VAL A 1 243 ? 26.297 4.008 7.949 1 95.44 243 VAL A N 1
ATOM 1930 C CA . VAL A 1 243 ? 27.109 3.922 6.742 1 95.44 243 VAL A CA 1
ATOM 1931 C C . VAL A 1 243 ? 27.531 2.475 6.512 1 95.44 243 VAL A C 1
ATOM 1933 O O . VAL A 1 243 ? 27.516 1.984 5.379 1 95.44 243 VAL A O 1
ATOM 1936 N N . LEU A 1 244 ? 27.875 1.82 7.527 1 95.94 244 LEU A N 1
ATOM 1937 C CA . LEU A 1 244 ? 28.25 0.414 7.41 1 95.94 244 LEU A CA 1
ATOM 1938 C C . LEU A 1 244 ? 27.062 -0.419 6.91 1 95.94 244 LEU A C 1
ATOM 1940 O O . LEU A 1 244 ? 27.25 -1.369 6.145 1 95.94 244 LEU A O 1
ATOM 1944 N N . ALA A 1 245 ? 25.891 -0.078 7.391 1 94.56 245 ALA A N 1
ATOM 1945 C CA . ALA A 1 245 ? 24.703 -0.774 6.914 1 94.56 245 ALA A CA 1
ATOM 1946 C C . ALA A 1 245 ? 24.516 -0.576 5.414 1 94.56 245 ALA A C 1
ATOM 1948 O O . ALA A 1 245 ? 24.125 -1.507 4.703 1 94.56 245 ALA A O 1
ATOM 1949 N N . GLN A 1 246 ? 24.797 0.613 4.945 1 93.88 246 GLN A N 1
ATOM 1950 C CA . GLN A 1 246 ? 24.688 0.869 3.512 1 93.88 246 GLN A CA 1
ATOM 1951 C C . GLN A 1 246 ? 25.734 0.07 2.738 1 93.88 246 GLN A C 1
ATOM 1953 O O . GLN A 1 246 ? 25.453 -0.465 1.665 1 93.88 246 GLN A O 1
ATOM 1958 N N . PHE A 1 247 ? 26.875 -0.084 3.314 1 94.5 247 PHE A N 1
ATOM 1959 C CA . PHE A 1 247 ? 27.922 -0.886 2.682 1 94.5 247 PHE A CA 1
ATOM 1960 C C . PHE A 1 247 ? 27.547 -2.365 2.699 1 94.5 247 PHE A C 1
ATOM 1962 O O . PHE A 1 247 ? 27.844 -3.098 1.756 1 94.5 247 PHE A O 1
ATOM 1969 N N . ALA A 1 248 ? 26.938 -2.736 3.738 1 90.94 248 ALA A N 1
ATOM 1970 C CA . ALA A 1 248 ? 26.469 -4.117 3.814 1 90.94 248 ALA A CA 1
ATOM 1971 C C . ALA A 1 248 ? 25.438 -4.406 2.73 1 90.94 248 ALA A C 1
ATOM 1973 O O . ALA A 1 248 ? 25.422 -5.492 2.146 1 90.94 248 ALA A O 1
ATOM 1974 N N . LEU A 1 249 ? 24.609 -3.449 2.512 1 87.56 249 LEU A N 1
ATOM 1975 C CA . LEU A 1 249 ? 23.625 -3.615 1.456 1 87.56 249 LEU A CA 1
ATOM 1976 C C . LEU A 1 249 ? 24.297 -3.691 0.088 1 87.56 249 LEU A C 1
ATOM 1978 O O . LEU A 1 249 ? 23.875 -4.469 -0.771 1 87.56 249 LEU A O 1
ATOM 1982 N N . ILE A 1 250 ? 25.297 -2.902 -0.099 1 87.38 250 ILE A N 1
ATOM 1983 C CA . ILE A 1 250 ? 26.062 -2.947 -1.345 1 87.38 250 ILE A CA 1
ATOM 1984 C C . ILE A 1 250 ? 26.734 -4.309 -1.491 1 87.38 250 ILE A C 1
ATOM 1986 O O . ILE A 1 250 ? 26.703 -4.914 -2.566 1 87.38 250 ILE A O 1
ATOM 1990 N N . ALA A 1 251 ? 27.234 -4.781 -0.412 1 85.56 251 ALA A N 1
ATOM 1991 C CA . ALA A 1 251 ? 27.891 -6.086 -0.425 1 85.56 251 ALA A CA 1
ATOM 1992 C C . ALA A 1 251 ? 26.891 -7.195 -0.726 1 85.56 251 ALA A C 1
ATOM 1994 O O . ALA A 1 251 ? 27.203 -8.133 -1.464 1 85.56 251 ALA A O 1
ATOM 1995 N N . LEU A 1 252 ? 25.781 -7.023 -0.182 1 79.19 252 LEU A N 1
ATOM 1996 C CA . LEU A 1 252 ? 24.734 -8.016 -0.438 1 79.19 252 LEU A CA 1
ATOM 1997 C C . LEU A 1 252 ? 24.328 -7.996 -1.905 1 79.19 252 LEU A C 1
ATOM 1999 O O . LEU A 1 252 ? 24.141 -9.055 -2.518 1 79.19 252 LEU A O 1
ATOM 2003 N N . ALA A 1 253 ? 24.203 -6.84 -2.455 1 75 253 ALA A N 1
ATOM 2004 C CA . ALA A 1 253 ? 23.859 -6.711 -3.869 1 75 253 ALA A CA 1
ATOM 2005 C C . ALA A 1 253 ? 24.953 -7.289 -4.758 1 75 253 ALA A C 1
ATOM 2007 O O . ALA A 1 253 ? 24.672 -7.965 -5.75 1 75 253 ALA A O 1
ATOM 2008 N N . LEU A 1 254 ? 26.156 -7.082 -4.359 1 74.81 254 LEU A N 1
ATOM 2009 C CA . LEU A 1 254 ? 27.297 -7.566 -5.133 1 74.81 254 LEU A CA 1
ATOM 2010 C C . LEU A 1 254 ? 27.453 -9.078 -4.992 1 74.81 254 LEU A C 1
ATOM 2012 O O . LEU A 1 254 ? 27.891 -9.75 -5.926 1 74.81 254 LEU A O 1
ATOM 2016 N N . SER A 1 255 ? 27.078 -9.531 -3.896 1 72.88 255 SER A N 1
ATOM 2017 C CA . SER A 1 255 ? 27.188 -10.977 -3.697 1 72.88 255 SER A CA 1
ATOM 2018 C C . SER A 1 255 ? 26.219 -11.727 -4.609 1 72.88 255 SER A C 1
ATOM 2020 O O . SER A 1 255 ? 26.453 -12.891 -4.945 1 72.88 255 SER A O 1
ATOM 2022 N N . PHE A 1 256 ? 25.25 -11.102 -4.949 1 65.5 256 PHE A N 1
ATOM 2023 C CA . PHE A 1 256 ? 24.328 -11.695 -5.906 1 65.5 256 PHE A CA 1
ATOM 2024 C C . PHE A 1 256 ? 24.953 -11.766 -7.293 1 65.5 256 PHE A C 1
ATOM 2026 O O . PHE A 1 256 ? 24.625 -12.648 -8.086 1 65.5 256 PHE A O 1
ATOM 2033 N N . ILE A 1 257 ? 25.766 -10.836 -7.531 1 62.62 257 ILE A N 1
ATOM 2034 C CA . ILE A 1 257 ? 26.422 -10.742 -8.836 1 62.62 257 ILE A CA 1
ATOM 2035 C C . ILE A 1 257 ? 27.594 -11.727 -8.898 1 62.62 257 ILE A C 1
ATOM 2037 O O . ILE A 1 257 ? 27.781 -12.398 -9.914 1 62.62 257 ILE A O 1
ATOM 2041 N N . VAL A 1 258 ? 28.328 -11.742 -7.84 1 58.12 258 VAL A N 1
ATOM 2042 C CA . VAL A 1 258 ? 29.625 -12.422 -7.902 1 58.12 258 VAL A CA 1
ATOM 2043 C C . VAL A 1 258 ? 29.5 -13.828 -7.312 1 58.12 258 VAL A C 1
ATOM 2045 O O . VAL A 1 258 ? 29.25 -13.984 -6.113 1 58.12 258 VAL A O 1
ATOM 2048 N N . THR A 1 259 ? 28.859 -14.75 -8.016 1 54.22 259 THR A N 1
ATOM 2049 C CA . THR A 1 259 ? 29.047 -16.094 -7.484 1 54.22 259 THR A CA 1
ATOM 2050 C C . THR A 1 259 ? 30.516 -16.5 -7.594 1 54.22 259 THR A C 1
ATOM 2052 O O . THR A 1 259 ? 31.203 -16.156 -8.562 1 54.22 259 THR A O 1
ATOM 2055 N N . ILE A 1 260 ? 31.219 -16.781 -6.512 1 49.62 260 ILE A N 1
ATOM 2056 C CA . ILE A 1 260 ? 32.594 -17.219 -6.41 1 49.62 260 ILE A CA 1
ATOM 2057 C C . ILE A 1 260 ? 32.812 -18.438 -7.309 1 49.62 260 ILE A C 1
ATOM 2059 O O . ILE A 1 260 ? 32.156 -19.453 -7.148 1 49.62 260 ILE A O 1
ATOM 2063 N N . GLY A 1 261 ? 33.562 -18.25 -8.484 1 52.06 261 GLY A N 1
ATOM 2064 C CA . GLY A 1 261 ? 34.344 -19.25 -9.219 1 52.06 261 GLY A CA 1
ATOM 2065 C C . GLY A 1 261 ? 33.844 -19.469 -10.633 1 52.06 261 GLY A C 1
ATOM 2066 O O . GLY A 1 261 ? 34.562 -20 -11.477 1 52.06 261 GLY A O 1
ATOM 2067 N N . GLY A 1 262 ? 32.5 -19.266 -10.984 1 56.84 262 GLY A N 1
ATOM 2068 C CA . GLY A 1 262 ? 32.125 -19.703 -12.312 1 56.84 262 GLY A CA 1
ATOM 2069 C C . GLY A 1 262 ? 31.562 -18.594 -13.18 1 56.84 262 GLY A C 1
ATOM 2070 O O . GLY A 1 262 ? 31.594 -17.422 -12.797 1 56.84 262 GLY A O 1
ATOM 2071 N N . SER A 1 263 ? 31.531 -18.922 -14.539 1 58.84 263 SER A N 1
ATOM 2072 C CA . SER A 1 263 ? 30.922 -18.016 -15.508 1 58.84 263 SER A CA 1
ATOM 2073 C C . SER A 1 263 ? 29.5 -17.656 -15.102 1 58.84 263 SER A C 1
ATOM 2075 O O . SER A 1 263 ? 28.797 -18.453 -14.492 1 58.84 263 SER A O 1
ATOM 2077 N N . PHE A 1 264 ? 29.266 -16.25 -15.195 1 67 264 PHE A N 1
ATOM 2078 C CA . PHE A 1 264 ? 27.969 -15.75 -14.758 1 67 264 PHE A CA 1
ATOM 2079 C C . PHE A 1 264 ? 27.047 -15.508 -15.953 1 67 264 PHE A C 1
ATOM 2081 O O . PHE A 1 264 ? 27.484 -14.969 -16.969 1 67 264 PHE A O 1
ATOM 2088 N N . PHE A 1 265 ? 25.922 -16.109 -15.906 1 76.69 265 PHE A N 1
ATOM 2089 C CA . PHE A 1 265 ? 24.906 -15.844 -16.922 1 76.69 265 PHE A CA 1
ATOM 2090 C C . PHE A 1 265 ? 23.75 -15.047 -16.328 1 76.69 265 PHE A C 1
ATOM 2092 O O . PHE A 1 265 ? 23.141 -15.469 -15.328 1 76.69 265 PHE A O 1
ATOM 2099 N N . TYR A 1 266 ? 23.688 -13.805 -16.906 1 82.38 266 TYR A N 1
ATOM 2100 C CA . TYR A 1 266 ? 22.578 -12.969 -16.469 1 82.38 266 TYR A CA 1
ATOM 2101 C C . TYR A 1 266 ? 21.641 -12.664 -17.625 1 82.38 266 TYR A C 1
ATOM 2103 O O . TYR A 1 266 ? 22.078 -12.508 -18.766 1 82.38 266 TYR A O 1
ATOM 2111 N N . THR A 1 267 ? 20.391 -12.656 -17.25 1 89 267 THR A N 1
ATOM 2112 C CA . THR A 1 267 ? 19.469 -12.078 -18.219 1 89 267 THR A CA 1
ATOM 2113 C C . THR A 1 267 ? 19.594 -10.555 -18.25 1 89 267 THR A C 1
ATOM 2115 O O . THR A 1 267 ? 20.25 -9.961 -17.391 1 89 267 THR A O 1
ATOM 2118 N N . PHE A 1 268 ? 1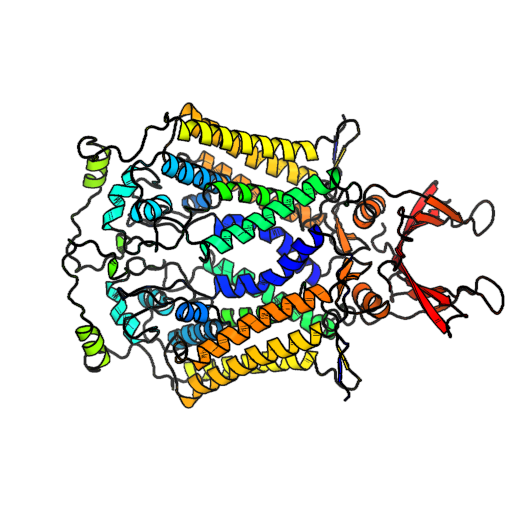9.062 -9.93 -19.25 1 92.31 268 PHE A N 1
ATOM 2119 C CA . PHE A 1 268 ? 19.141 -8.484 -19.344 1 92.31 268 PHE A CA 1
ATOM 2120 C C . PHE A 1 268 ? 18.438 -7.816 -18.172 1 92.31 268 PHE A C 1
ATOM 2122 O O . PHE A 1 268 ? 18.922 -6.824 -17.625 1 92.31 268 PHE A O 1
ATOM 2129 N N . THR A 1 269 ? 17.344 -8.367 -17.766 1 92.44 269 THR A N 1
ATOM 2130 C CA . THR A 1 269 ? 16.578 -7.859 -16.625 1 92.44 269 THR A CA 1
ATOM 2131 C C . THR A 1 269 ? 17.422 -7.898 -15.352 1 92.44 269 THR A C 1
ATOM 2133 O O . THR A 1 269 ? 17.531 -6.898 -14.641 1 92.44 269 THR A O 1
ATOM 2136 N N . THR A 1 270 ? 18.031 -9.008 -15.109 1 87.88 270 THR A N 1
ATOM 2137 C CA . THR A 1 270 ? 18.812 -9.148 -13.891 1 87.88 270 THR A CA 1
ATOM 2138 C C . THR A 1 270 ? 20 -8.195 -13.898 1 87.88 270 THR A C 1
ATOM 2140 O O . THR A 1 270 ? 20.344 -7.605 -12.875 1 87.88 270 THR A O 1
ATOM 2143 N N . PHE A 1 271 ? 20.594 -8.055 -15 1 88.31 271 PHE A N 1
ATOM 2144 C CA . PHE A 1 271 ? 21.734 -7.164 -15.133 1 88.31 271 PHE A CA 1
ATOM 2145 C C . PHE A 1 271 ? 21.344 -5.723 -14.852 1 88.31 271 PHE A C 1
ATOM 2147 O O . PHE A 1 271 ? 22.016 -5.02 -14.102 1 88.31 271 PHE A O 1
ATOM 2154 N N . VAL A 1 272 ? 20.219 -5.312 -15.422 1 91.5 272 VAL A N 1
ATOM 2155 C CA . VAL A 1 272 ? 19.766 -3.936 -15.258 1 91.5 272 VAL A CA 1
ATOM 2156 C C . VAL A 1 272 ? 19.344 -3.703 -13.812 1 91.5 272 VAL A C 1
ATOM 2158 O O . VAL A 1 272 ? 19.531 -2.613 -13.266 1 91.5 272 VAL A O 1
ATOM 2161 N N . VAL A 1 273 ? 18.734 -4.699 -13.195 1 90.44 273 VAL A N 1
ATOM 2162 C CA . VAL A 1 273 ? 18.328 -4.582 -11.797 1 90.44 273 VAL A CA 1
ATOM 2163 C C . VAL A 1 273 ? 19.562 -4.367 -10.922 1 90.44 273 VAL A C 1
ATOM 2165 O O . VAL A 1 273 ? 19.578 -3.502 -10.047 1 90.44 273 VAL A O 1
ATOM 2168 N N . ILE A 1 274 ? 20.609 -5.094 -11.164 1 86.75 274 ILE A N 1
ATOM 2169 C CA . ILE A 1 274 ? 21.844 -4.98 -10.391 1 86.75 274 ILE A CA 1
ATOM 2170 C C . ILE A 1 274 ? 22.453 -3.594 -10.586 1 86.75 274 ILE A C 1
ATOM 2172 O O . ILE A 1 274 ? 22.859 -2.947 -9.625 1 86.75 274 ILE A O 1
ATOM 2176 N N . LEU A 1 275 ? 22.438 -3.176 -11.781 1 89.94 275 LEU A N 1
ATOM 2177 C CA . LEU A 1 275 ? 22.984 -1.854 -12.086 1 89.94 275 LEU A CA 1
ATOM 2178 C C . LEU A 1 275 ? 22.188 -0.764 -11.383 1 89.94 275 LEU A C 1
ATOM 2180 O O . LEU A 1 275 ? 22.75 0.186 -10.844 1 89.94 275 LEU A O 1
ATOM 2184 N N . PHE A 1 276 ? 20.906 -0.941 -11.406 1 93.19 276 PHE A N 1
ATOM 2185 C CA . PHE A 1 276 ? 20.031 0.042 -10.789 1 93.19 276 PHE A CA 1
ATOM 2186 C C . PHE A 1 276 ? 20.266 0.113 -9.281 1 93.19 276 PHE A C 1
ATOM 2188 O O . PHE A 1 276 ? 20.438 1.199 -8.727 1 93.19 276 PHE A O 1
ATOM 2195 N N . TYR A 1 277 ? 20.281 -0.964 -8.711 1 89.19 277 TYR A N 1
ATOM 2196 C CA . TYR A 1 277 ? 20.422 -1.004 -7.258 1 89.19 277 TYR A CA 1
ATOM 2197 C C . TYR A 1 277 ? 21.797 -0.521 -6.828 1 89.19 277 TYR A C 1
ATOM 2199 O O . TYR A 1 277 ? 21.922 0.23 -5.859 1 89.19 277 TYR A O 1
ATOM 2207 N N . LEU A 1 278 ? 22.828 -0.892 -7.516 1 89.94 278 LEU A N 1
ATOM 2208 C CA . LEU A 1 278 ? 24.172 -0.422 -7.207 1 89.94 278 LEU A CA 1
ATOM 2209 C C . LEU A 1 278 ? 24.281 1.089 -7.391 1 89.94 278 LEU A C 1
ATOM 2211 O O . LEU A 1 278 ? 24.953 1.767 -6.613 1 89.94 278 LEU A O 1
ATOM 2215 N N . PHE A 1 279 ? 23.625 1.505 -8.383 1 93.25 279 PHE A N 1
ATOM 2216 C CA . PHE A 1 279 ? 23.625 2.936 -8.664 1 93.25 279 PHE A CA 1
ATOM 2217 C C . PHE A 1 279 ? 22.953 3.707 -7.535 1 93.25 279 PHE A C 1
ATOM 2219 O O . PHE A 1 279 ? 23.516 4.652 -6.992 1 93.25 279 PHE A O 1
ATOM 2226 N N . VAL A 1 280 ? 21.781 3.314 -7.129 1 93.38 280 VAL A N 1
ATOM 2227 C CA . VAL A 1 280 ? 21 4.035 -6.125 1 93.38 280 VAL A CA 1
ATOM 2228 C C . VAL A 1 280 ? 21.688 3.939 -4.766 1 93.38 280 VAL A C 1
ATOM 2230 O O . VAL A 1 280 ? 21.875 4.953 -4.09 1 93.38 280 VAL A O 1
ATOM 2233 N N . ILE A 1 281 ? 22.078 2.75 -4.391 1 92.44 281 ILE A N 1
ATOM 2234 C CA . ILE A 1 281 ? 22.688 2.58 -3.072 1 92.44 281 ILE A CA 1
ATOM 2235 C C . ILE A 1 281 ? 24.078 3.203 -3.061 1 92.44 281 ILE A C 1
ATOM 2237 O O . ILE A 1 281 ? 24.516 3.758 -2.047 1 92.44 281 ILE A O 1
ATOM 2241 N N . GLY A 1 282 ? 24.781 3.066 -4.16 1 93.44 282 GLY A N 1
ATOM 2242 C CA . GLY A 1 282 ? 26.094 3.678 -4.254 1 93.44 282 GLY A CA 1
ATOM 2243 C C . GLY A 1 282 ? 26.062 5.184 -4.086 1 93.44 282 GLY A C 1
ATOM 2244 O O . GLY A 1 282 ? 26.828 5.738 -3.289 1 93.44 282 GLY A O 1
ATOM 2245 N N . VAL A 1 283 ? 25.188 5.812 -4.805 1 95.06 283 VAL A N 1
ATOM 2246 C CA . VAL A 1 283 ? 25.062 7.266 -4.703 1 95.06 283 VAL A CA 1
ATOM 2247 C C . VAL A 1 283 ? 24.578 7.648 -3.305 1 95.06 283 VAL A C 1
ATOM 2249 O O . VAL A 1 283 ? 25.062 8.625 -2.725 1 95.06 283 VAL A O 1
ATOM 2252 N N . SER A 1 284 ? 23.656 6.879 -2.773 1 94.88 284 SER A N 1
ATOM 2253 C CA . SER A 1 284 ? 23.156 7.148 -1.426 1 94.88 284 SER A CA 1
ATOM 2254 C C . SER A 1 284 ? 24.281 7.07 -0.402 1 94.88 284 SER A C 1
ATOM 2256 O O . SER A 1 284 ? 24.391 7.926 0.48 1 94.88 284 SER A O 1
ATOM 2258 N N . ALA A 1 285 ? 25.109 6.043 -0.544 1 95.56 285 ALA A N 1
ATOM 2259 C CA . ALA A 1 285 ? 26.219 5.879 0.379 1 95.56 285 ALA A CA 1
ATOM 2260 C C . ALA A 1 285 ? 27.219 7.023 0.242 1 95.56 285 ALA A C 1
ATOM 2262 O O . ALA A 1 285 ? 27.703 7.559 1.243 1 95.56 285 ALA A O 1
ATOM 2263 N N . LEU A 1 286 ? 27.5 7.441 -0.919 1 96.31 286 LEU A N 1
ATOM 2264 C CA . LEU A 1 286 ? 28.438 8.531 -1.159 1 96.31 286 LEU A CA 1
ATOM 2265 C C . LEU A 1 286 ? 27.922 9.836 -0.556 1 96.31 286 LEU A C 1
ATOM 2267 O O . LEU A 1 286 ? 28.672 10.562 0.092 1 96.31 286 LEU A O 1
ATOM 2271 N N . LEU A 1 287 ? 26.672 10.086 -0.792 1 96.69 287 LEU A N 1
ATOM 2272 C CA . LEU A 1 287 ? 26.094 11.305 -0.254 1 96.69 287 LEU A CA 1
ATOM 2273 C C . LEU A 1 287 ? 26.047 11.266 1.27 1 96.69 287 LEU A C 1
ATOM 2275 O O . LEU A 1 287 ? 26.281 12.281 1.929 1 96.69 287 LEU A O 1
ATOM 2279 N N . THR A 1 288 ? 25.734 10.133 1.767 1 96.12 288 THR A N 1
ATOM 2280 C CA . THR A 1 288 ? 25.703 9.992 3.219 1 96.12 288 THR A CA 1
ATOM 2281 C C . THR A 1 288 ? 27.094 10.234 3.811 1 96.12 288 THR A C 1
ATOM 2283 O O . THR A 1 288 ? 27.234 10.945 4.805 1 96.12 288 THR A O 1
ATOM 2286 N N . ILE A 1 289 ? 28.094 9.672 3.199 1 95.75 289 ILE A N 1
ATOM 2287 C CA . ILE A 1 289 ? 29.453 9.844 3.68 1 95.75 289 ILE A CA 1
ATOM 2288 C C . ILE A 1 289 ? 29.859 11.312 3.568 1 95.75 289 ILE A C 1
ATOM 2290 O O . ILE A 1 289 ? 30.453 11.867 4.492 1 95.75 289 ILE A O 1
ATOM 2294 N N . TRP A 1 290 ? 29.484 11.906 2.52 1 95.81 290 TRP A N 1
ATOM 2295 C CA . TRP A 1 290 ? 29.844 13.305 2.277 1 95.81 290 TRP A CA 1
ATOM 2296 C C . TRP A 1 290 ? 29.203 14.219 3.312 1 95.81 290 TRP A C 1
ATOM 2298 O O . TRP A 1 290 ? 29.891 15.031 3.939 1 95.81 290 TRP A O 1
ATOM 2308 N N . TYR A 1 291 ? 27.922 14.039 3.547 1 95 291 TYR A N 1
ATOM 2309 C CA . TYR A 1 291 ? 27.203 14.984 4.395 1 95 291 TYR A CA 1
ATOM 2310 C C . TYR A 1 291 ? 27.297 14.586 5.863 1 95 291 TYR A C 1
ATOM 2312 O O . TYR A 1 291 ? 27.188 15.43 6.75 1 95 291 TYR A O 1
ATOM 2320 N N . PHE A 1 292 ? 27.516 13.32 6.176 1 92.69 292 PHE A N 1
ATOM 2321 C CA . PHE A 1 292 ? 27.734 12.883 7.551 1 92.69 292 PHE A CA 1
ATOM 2322 C C . PHE A 1 292 ? 29.156 13.227 8 1 92.69 292 PHE A C 1
ATOM 2324 O O . PHE A 1 292 ? 29.344 13.727 9.117 1 92.69 292 PHE A O 1
ATOM 2331 N N . GLY A 1 293 ? 30.062 12.867 7.207 1 86.31 293 GLY A N 1
ATOM 2332 C CA . GLY A 1 293 ? 31.453 12.93 7.598 1 86.31 293 GLY A CA 1
ATOM 2333 C C . GLY A 1 293 ? 32.094 14.266 7.316 1 86.31 293 GLY A C 1
ATOM 2334 O O . GLY A 1 293 ? 32.625 14.93 8.227 1 86.31 293 GLY A O 1
ATOM 2335 N N . ILE A 1 294 ? 31.953 14.766 6.141 1 88.12 294 ILE A N 1
ATOM 2336 C CA . ILE A 1 294 ? 32.719 15.922 5.711 1 88.12 294 ILE A CA 1
ATOM 2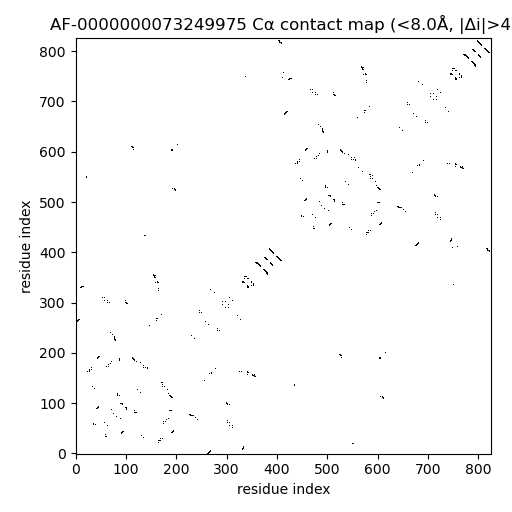337 C C . ILE A 1 294 ? 31.984 17.203 6.086 1 88.12 294 ILE A C 1
ATOM 2339 O O . ILE A 1 294 ? 32.562 18.094 6.73 1 88.12 294 ILE A O 1
ATOM 2343 N N . LYS A 1 295 ? 30.734 17.266 5.77 1 91.62 295 LYS A N 1
ATOM 2344 C CA . LYS A 1 295 ? 29.984 18.5 5.992 1 91.62 295 LYS A CA 1
ATOM 2345 C C . LYS A 1 295 ? 29.297 18.484 7.352 1 91.62 295 LYS A C 1
ATOM 2347 O O . LYS A 1 295 ? 28.859 19.531 7.84 1 91.62 295 LYS A O 1
ATOM 2352 N N . SER A 1 296 ? 29.203 17.312 7.949 1 90.94 296 SER A N 1
ATOM 2353 C CA . SER A 1 296 ? 28.547 17.141 9.242 1 90.94 296 SER A CA 1
ATOM 2354 C C . SER A 1 296 ? 27.203 17.859 9.289 1 90.94 296 SER A C 1
ATOM 2356 O O . SER A 1 296 ? 26.953 18.672 10.188 1 90.94 296 SER A O 1
ATOM 2358 N N . SER A 1 297 ? 26.359 17.547 8.398 1 92.69 297 SER A N 1
ATOM 2359 C CA . SER A 1 297 ? 25.062 18.188 8.266 1 92.69 297 SER A CA 1
ATOM 2360 C C . SER A 1 297 ? 24.125 17.766 9.391 1 92.69 297 SER A C 1
ATOM 2362 O O . SER A 1 297 ? 24.188 16.625 9.875 1 92.69 297 SER A O 1
ATOM 2364 N N . ARG A 1 298 ? 23.234 18.672 9.828 1 92.56 298 ARG A N 1
ATOM 2365 C CA . ARG A 1 298 ? 22.266 18.422 10.898 1 92.56 298 ARG A CA 1
ATOM 2366 C C . ARG A 1 298 ? 20.844 18.562 10.391 1 92.56 298 ARG A C 1
ATOM 2368 O O . ARG A 1 298 ? 19.891 18.578 11.188 1 92.56 298 ARG A O 1
ATOM 2375 N N . SER A 1 299 ? 20.672 18.625 9.07 1 94.62 299 SER A N 1
ATOM 2376 C CA . SER A 1 299 ? 19.359 18.828 8.477 1 94.62 299 SER A CA 1
ATOM 2377 C C . SER A 1 299 ? 18.688 17.5 8.148 1 94.62 299 SER A C 1
ATOM 2379 O O . SER A 1 299 ? 19.344 16.547 7.707 1 94.62 299 SER A O 1
ATOM 2381 N N . THR A 1 300 ? 17.422 17.391 8.406 1 95.88 300 THR A N 1
ATOM 2382 C CA . THR A 1 300 ? 16.656 16.188 8.07 1 95.88 300 THR A CA 1
ATOM 2383 C C . THR A 1 300 ? 16.359 16.156 6.574 1 95.88 300 THR A C 1
ATOM 2385 O O . THR A 1 300 ? 15.961 15.109 6.043 1 95.88 300 THR A O 1
ATOM 2388 N N . VAL A 1 301 ? 16.5 17.281 5.945 1 95.56 301 VAL A N 1
ATOM 2389 C CA . VAL A 1 301 ? 16.422 17.344 4.488 1 95.56 301 VAL A CA 1
ATOM 2390 C C . VAL A 1 301 ? 17.828 17.328 3.895 1 95.56 301 VAL A C 1
ATOM 2392 O O . VAL A 1 301 ? 18.719 18.047 4.363 1 95.56 301 VAL A O 1
ATOM 2395 N N . ILE A 1 302 ? 18.016 16.484 2.982 1 95.75 302 ILE A N 1
ATOM 2396 C CA . ILE A 1 302 ? 19.328 16.391 2.369 1 95.75 302 ILE A CA 1
ATOM 2397 C C . ILE A 1 302 ? 19.734 17.75 1.814 1 95.75 302 ILE A C 1
ATOM 2399 O O . ILE A 1 302 ? 18.969 18.391 1.081 1 95.75 302 ILE A O 1
ATOM 2403 N N . PRO A 1 303 ? 20.859 18.25 2.115 1 94.12 303 PRO A N 1
ATOM 2404 C CA . PRO A 1 303 ? 21.25 19.625 1.79 1 94.12 303 PRO A CA 1
ATOM 2405 C C . PRO A 1 303 ? 21.266 19.891 0.286 1 94.12 303 PRO A C 1
ATOM 2407 O O . PRO A 1 303 ? 21.078 21.031 -0.144 1 94.12 303 PRO A O 1
ATOM 2410 N N . CYS A 1 304 ? 21.438 18.938 -0.479 1 94.25 304 CYS A N 1
ATOM 2411 C CA . CYS A 1 304 ? 21.531 19.141 -1.92 1 94.25 304 CYS A CA 1
ATOM 2412 C C . CYS A 1 304 ? 20.172 18.938 -2.586 1 94.25 304 CYS A C 1
ATOM 2414 O O . CYS A 1 304 ? 20.094 18.828 -3.809 1 94.25 304 CYS A O 1
ATOM 2416 N N . MET A 1 305 ? 19.172 18.906 -1.869 1 93.56 305 MET A N 1
ATOM 2417 C CA . MET A 1 305 ? 17.859 18.594 -2.402 1 93.56 305 MET A CA 1
ATOM 2418 C C . MET A 1 305 ? 17.453 19.594 -3.477 1 93.56 305 MET A C 1
ATOM 2420 O O . MET A 1 305 ? 16.844 19.219 -4.488 1 93.56 305 MET A O 1
ATOM 2424 N N . SER A 1 306 ? 17.828 20.859 -3.283 1 92.69 306 SER A N 1
ATOM 2425 C CA . SER A 1 306 ? 17.406 21.906 -4.207 1 92.69 306 SER A CA 1
ATOM 2426 C C . SER A 1 306 ? 18.453 22.156 -5.285 1 92.69 306 SER A C 1
ATOM 2428 O O . SER A 1 306 ? 18.25 23 -6.168 1 92.69 306 SER A O 1
ATOM 2430 N N . SER A 1 307 ? 19.516 21.422 -5.285 1 94.88 307 SER A N 1
ATOM 2431 C CA . SER A 1 307 ? 20.562 21.578 -6.293 1 94.88 307 SER A CA 1
ATOM 2432 C C . SER A 1 307 ? 20.125 20.984 -7.629 1 94.88 307 SER A C 1
ATOM 2434 O O . SER A 1 307 ? 19.344 20.031 -7.668 1 94.88 307 SER A O 1
ATOM 2436 N N . ILE A 1 308 ? 20.641 21.516 -8.68 1 95.56 308 ILE A N 1
ATOM 2437 C CA . ILE A 1 308 ? 20.281 21.094 -10.031 1 95.56 308 ILE A CA 1
ATOM 2438 C C . ILE A 1 308 ? 20.781 19.656 -10.273 1 95.56 308 ILE A C 1
ATOM 2440 O O . ILE A 1 308 ? 20.078 18.859 -10.898 1 95.56 308 ILE A O 1
ATOM 2444 N N . TRP A 1 309 ? 21.875 19.375 -9.828 1 95.94 309 TRP A N 1
ATOM 2445 C CA . TRP A 1 309 ? 22.422 18.031 -10.062 1 95.94 309 TRP A CA 1
ATOM 2446 C C . TRP A 1 309 ? 21.594 16.984 -9.336 1 95.94 309 TRP A C 1
ATOM 2448 O O . TRP A 1 309 ? 21.406 15.875 -9.844 1 95.94 309 TRP A O 1
ATOM 2458 N N . TYR A 1 310 ? 21.094 17.234 -8.156 1 96.75 310 TYR A N 1
ATOM 2459 C CA . TYR A 1 310 ? 20.266 16.281 -7.43 1 96.75 310 TYR A CA 1
ATOM 2460 C C . TYR A 1 310 ? 18.922 16.078 -8.125 1 96.75 310 TYR A C 1
ATOM 2462 O O . TYR A 1 310 ? 18.391 14.961 -8.141 1 96.75 310 TYR A O 1
ATOM 2470 N N . LYS A 1 311 ? 18.484 17.156 -8.703 1 96.25 311 LYS A N 1
ATOM 2471 C CA . LYS A 1 311 ? 17.266 17.047 -9.492 1 96.25 311 LYS A CA 1
ATOM 2472 C C . LYS A 1 311 ? 17.469 16.156 -10.711 1 96.25 311 LYS A C 1
ATOM 2474 O O . LYS A 1 311 ? 16.609 15.344 -11.039 1 96.25 311 LYS A O 1
ATOM 2479 N N . PHE A 1 312 ? 18.562 16.375 -11.305 1 96.31 312 PHE A N 1
ATOM 2480 C CA . PHE A 1 312 ? 18.906 15.523 -12.438 1 96.31 312 PHE A CA 1
ATOM 2481 C C . PHE A 1 312 ? 19.078 14.07 -12 1 96.31 312 PHE A C 1
ATOM 2483 O O . PHE A 1 312 ? 18.578 13.156 -12.656 1 96.31 312 PHE A O 1
ATOM 2490 N N . TYR A 1 313 ? 19.766 13.875 -10.914 1 96.69 313 TYR A N 1
ATOM 2491 C CA . TYR A 1 313 ? 19.938 12.539 -10.352 1 96.69 313 TYR A CA 1
ATOM 2492 C C . TYR A 1 313 ? 18.578 11.898 -10.07 1 96.69 313 TYR A C 1
ATOM 2494 O O . TYR A 1 313 ? 18.359 10.727 -10.398 1 96.69 313 TYR A O 1
ATOM 2502 N N . THR A 1 314 ? 17.688 12.648 -9.492 1 96.38 314 THR A N 1
ATOM 2503 C CA . THR A 1 314 ? 16.344 12.141 -9.188 1 96.38 314 THR A CA 1
ATOM 2504 C C . THR A 1 314 ? 15.617 11.75 -10.469 1 96.38 314 THR A C 1
ATOM 2506 O O . THR A 1 314 ? 14.969 10.703 -10.531 1 96.38 314 THR A O 1
ATOM 2509 N N . GLY A 1 315 ? 15.719 12.602 -11.453 1 95.44 315 GLY A N 1
ATOM 2510 C CA . GLY A 1 315 ? 15.133 12.258 -12.734 1 95.44 315 GLY A CA 1
ATOM 2511 C C . GLY A 1 315 ? 15.703 10.992 -13.336 1 95.44 315 GLY A C 1
ATOM 2512 O O . GLY A 1 315 ? 14.969 10.18 -13.906 1 95.44 315 GLY A O 1
ATOM 2513 N N . LEU A 1 316 ? 16.938 10.828 -13.172 1 96.19 316 LEU A N 1
ATOM 2514 C CA . LEU A 1 316 ? 17.609 9.641 -13.68 1 96.19 316 LEU A CA 1
ATOM 2515 C C . LEU A 1 316 ? 17.156 8.391 -12.93 1 96.19 316 LEU A C 1
ATOM 2517 O O . LEU A 1 316 ? 16.922 7.348 -13.547 1 96.19 316 LEU A O 1
ATOM 2521 N N . VAL A 1 317 ? 17.031 8.477 -11.656 1 95.5 317 VAL A N 1
ATOM 2522 C CA . VAL A 1 317 ? 16.594 7.34 -10.844 1 95.5 317 VAL A CA 1
ATOM 2523 C C . VAL A 1 317 ? 15.172 6.949 -11.227 1 95.5 317 VAL A C 1
ATOM 2525 O O . VAL A 1 317 ? 14.875 5.77 -11.422 1 95.5 317 VAL A O 1
ATOM 2528 N N . LEU A 1 318 ? 14.305 7.902 -11.359 1 93.69 318 LEU A N 1
ATOM 2529 C CA . LEU A 1 318 ? 12.922 7.641 -11.742 1 93.69 318 LEU A CA 1
ATOM 2530 C C . LEU A 1 318 ? 12.852 7.066 -13.156 1 93.69 318 LEU A C 1
ATOM 2532 O O . LEU A 1 318 ? 12.133 6.09 -13.398 1 93.69 318 LEU A O 1
ATOM 2536 N N . GLY A 1 319 ? 13.57 7.691 -14.047 1 94.75 319 GLY A N 1
ATOM 2537 C CA . GLY A 1 319 ? 13.617 7.184 -15.406 1 94.75 319 GLY A CA 1
ATOM 2538 C C . GLY A 1 319 ? 14.18 5.777 -15.5 1 94.75 319 GLY A C 1
ATOM 2539 O O . GLY A 1 319 ? 13.648 4.938 -16.234 1 94.75 319 GLY A O 1
ATOM 2540 N N . PHE A 1 320 ? 15.18 5.543 -14.805 1 96.06 320 PHE A N 1
ATOM 2541 C CA . PHE A 1 320 ? 15.789 4.219 -14.75 1 96.06 320 PHE A CA 1
ATOM 2542 C C . PHE A 1 320 ? 14.82 3.195 -14.18 1 96.06 320 PHE A C 1
ATOM 2544 O O . PHE A 1 320 ? 14.734 2.068 -14.672 1 96.06 320 PHE A O 1
ATOM 2551 N N . GLY A 1 321 ? 14.148 3.543 -13.133 1 94.25 321 GLY A N 1
ATOM 2552 C CA . GLY A 1 321 ? 13.133 2.66 -12.578 1 94.25 321 GLY A CA 1
ATOM 2553 C C . GLY A 1 321 ? 12.055 2.291 -13.578 1 94.25 321 GLY A C 1
ATOM 2554 O O . GLY A 1 321 ? 11.672 1.122 -13.688 1 94.25 321 GLY A O 1
ATOM 2555 N N . ILE A 1 322 ? 11.625 3.23 -14.312 1 94.06 322 ILE A N 1
ATOM 2556 C CA . ILE A 1 322 ? 10.602 2.988 -15.328 1 94.06 322 ILE A CA 1
ATOM 2557 C C . ILE A 1 322 ? 11.172 2.092 -16.422 1 94.06 322 ILE A C 1
ATOM 2559 O O . ILE A 1 322 ? 10.508 1.147 -16.859 1 94.06 322 ILE A O 1
ATOM 2563 N N . ALA A 1 323 ? 12.336 2.432 -16.844 1 96.25 323 ALA A N 1
ATOM 2564 C CA . ALA A 1 323 ? 12.984 1.604 -17.859 1 96.25 323 ALA A CA 1
ATOM 2565 C C . ALA A 1 323 ? 13.133 0.163 -17.375 1 96.25 323 ALA A C 1
ATOM 2567 O O . ALA A 1 323 ? 12.93 -0.778 -18.156 1 96.25 323 ALA A O 1
ATOM 2568 N N . LEU A 1 324 ? 13.477 0.02 -16.188 1 96 324 LEU A N 1
ATOM 2569 C CA . LEU A 1 324 ? 13.625 -1.307 -15.594 1 96 324 LEU A CA 1
ATOM 2570 C C . LEU A 1 324 ? 12.312 -2.078 -15.641 1 96 324 LEU A C 1
ATOM 2572 O O . LEU A 1 324 ? 12.297 -3.26 -15.992 1 96 324 LEU A O 1
ATOM 2576 N N . ILE A 1 325 ? 11.242 -1.47 -15.328 1 95.69 325 ILE A N 1
ATOM 2577 C CA . ILE A 1 325 ? 9.938 -2.111 -15.367 1 95.69 325 ILE A CA 1
ATOM 2578 C C . ILE A 1 325 ? 9.617 -2.555 -16.797 1 95.69 325 ILE A C 1
ATOM 2580 O O . ILE A 1 325 ? 9.188 -3.689 -17.016 1 95.69 325 ILE A O 1
ATOM 2584 N N . VAL A 1 326 ? 9.898 -1.671 -17.719 1 95.94 326 VAL A N 1
ATOM 2585 C CA . VAL A 1 326 ? 9.578 -1.965 -19.109 1 95.94 326 VAL A CA 1
ATOM 2586 C C . VAL A 1 326 ? 10.422 -3.137 -19.594 1 95.94 326 VAL A C 1
ATOM 2588 O O . VAL A 1 326 ? 9.898 -4.082 -20.188 1 95.94 326 VAL A O 1
ATOM 2591 N N . ILE A 1 327 ? 11.641 -3.105 -19.328 1 96.25 327 ILE A N 1
ATOM 2592 C CA . ILE A 1 327 ? 12.555 -4.164 -19.734 1 96.25 327 ILE A CA 1
ATOM 2593 C C . ILE A 1 327 ? 12.141 -5.484 -19.094 1 96.25 327 ILE A C 1
ATOM 2595 O O . ILE A 1 327 ? 12.07 -6.516 -19.766 1 96.25 327 ILE A O 1
ATOM 2599 N N . ALA A 1 328 ? 11.867 -5.434 -17.828 1 95.94 328 ALA A N 1
ATOM 2600 C CA . ALA A 1 328 ? 11.484 -6.645 -17.109 1 95.94 328 ALA A CA 1
ATOM 2601 C C . ALA A 1 328 ? 10.164 -7.195 -17.625 1 95.94 328 ALA A C 1
ATOM 2603 O O . ALA A 1 328 ? 9.977 -8.414 -17.719 1 95.94 328 ALA A O 1
ATOM 2604 N N . CYS A 1 329 ? 9.258 -6.305 -17.969 1 95.69 329 CYS A N 1
ATOM 2605 C CA . CYS A 1 329 ? 7.973 -6.746 -18.516 1 95.69 329 CYS A CA 1
ATOM 2606 C C . CYS A 1 329 ? 8.156 -7.441 -19.859 1 95.69 329 CYS A C 1
ATOM 2608 O O . CYS A 1 329 ? 7.461 -8.414 -20.156 1 95.69 329 CYS A O 1
ATOM 2610 N N . ILE A 1 330 ? 9.078 -7 -20.625 1 95.38 330 ILE A N 1
ATOM 2611 C CA . ILE A 1 330 ? 9.328 -7.57 -21.953 1 95.38 330 ILE A CA 1
ATOM 2612 C C . ILE A 1 330 ? 9.93 -8.969 -21.797 1 95.38 330 ILE A C 1
ATOM 2614 O O . ILE A 1 330 ? 9.555 -9.891 -22.516 1 95.38 330 ILE A O 1
ATOM 2618 N N . GLU A 1 331 ? 10.695 -9.172 -20.812 1 94.94 331 GLU A N 1
ATOM 2619 C CA . GLU A 1 331 ? 11.469 -10.406 -20.719 1 94.94 331 GLU A CA 1
ATOM 2620 C C . GLU A 1 331 ? 10.781 -11.422 -19.812 1 94.94 331 GLU A C 1
ATOM 2622 O O . GLU A 1 331 ? 11.133 -12.602 -19.812 1 94.94 331 GLU A O 1
ATOM 2627 N N . THR A 1 332 ? 9.844 -11.039 -19.031 1 94.25 332 THR A N 1
ATOM 2628 C CA . THR A 1 332 ? 9.219 -11.938 -18.062 1 94.25 332 THR A CA 1
ATOM 2629 C C . THR A 1 332 ? 8.266 -12.898 -18.766 1 94.25 332 THR A C 1
ATOM 2631 O O . THR A 1 332 ? 7.496 -12.5 -19.641 1 94.25 332 THR A O 1
ATOM 2634 N N . ARG A 1 333 ? 8.391 -14.164 -18.422 1 91.12 333 ARG A N 1
ATOM 2635 C CA . ARG A 1 333 ? 7.484 -15.211 -18.891 1 91.12 333 ARG A CA 1
ATOM 2636 C C . ARG A 1 333 ? 7.039 -16.094 -17.734 1 91.12 333 ARG A C 1
ATOM 2638 O O . ARG A 1 333 ? 7.684 -16.141 -16.688 1 91.12 333 ARG A O 1
ATOM 2645 N N . LYS A 1 334 ? 5.98 -16.766 -17.938 1 86.62 334 LYS A N 1
ATOM 2646 C CA . LYS A 1 334 ? 5.441 -17.688 -16.938 1 86.62 334 LYS A CA 1
ATOM 2647 C C . LYS A 1 334 ? 5.93 -19.109 -17.188 1 86.62 334 LYS A C 1
ATOM 2649 O O . LYS A 1 334 ? 5.879 -19.609 -18.312 1 86.62 334 LYS A O 1
ATOM 2654 N N . THR A 1 335 ? 6.461 -19.719 -16.156 1 80.81 335 THR A N 1
ATOM 2655 C CA . THR A 1 335 ? 6.918 -21.109 -16.234 1 80.81 335 THR A CA 1
ATOM 2656 C C . THR A 1 335 ? 5.758 -22.078 -16.047 1 80.81 335 THR A C 1
ATOM 2658 O O . THR A 1 335 ? 4.688 -21.688 -15.578 1 80.81 335 THR A O 1
ATOM 2661 N N . PRO A 1 336 ? 6.027 -23.25 -16.375 1 75.06 336 PRO A N 1
ATOM 2662 C CA . PRO A 1 336 ? 4.949 -24.234 -16.219 1 75.06 336 PRO A CA 1
ATOM 2663 C C . PRO A 1 336 ? 4.531 -24.406 -14.766 1 75.06 336 PRO A C 1
ATOM 2665 O O . PRO A 1 336 ? 3.385 -24.766 -14.484 1 75.06 336 PRO A O 1
ATOM 2668 N N . CYS A 1 337 ? 5.453 -24.094 -13.875 1 73.44 337 CYS A N 1
ATOM 2669 C CA . CYS A 1 337 ? 5.102 -24.25 -12.469 1 73.44 337 CYS A CA 1
ATOM 2670 C C . CYS A 1 337 ? 4.484 -22.969 -11.914 1 73.44 337 CYS A C 1
ATOM 2672 O O . CYS A 1 337 ? 4.219 -22.859 -10.719 1 73.44 337 CYS A O 1
ATOM 2674 N N . GLY A 1 338 ? 4.352 -21.969 -12.797 1 78.12 338 GLY A N 1
ATOM 2675 C CA . GLY A 1 338 ? 3.613 -20.797 -12.391 1 78.12 338 GLY A CA 1
ATOM 2676 C C . GLY A 1 338 ? 4.512 -19.672 -11.891 1 78.12 338 GLY A C 1
ATOM 2677 O O . GLY A 1 338 ? 4.043 -18.562 -11.633 1 78.12 338 GLY A O 1
ATOM 2678 N N . LYS A 1 339 ? 5.754 -20.016 -11.781 1 81.69 339 LYS A N 1
ATOM 2679 C CA . LYS A 1 339 ? 6.688 -18.969 -11.391 1 81.69 339 LYS A CA 1
ATOM 2680 C C . LYS A 1 339 ? 7.062 -18.094 -12.578 1 81.69 339 LYS A C 1
ATOM 2682 O O . LYS A 1 339 ? 7.008 -18.531 -13.727 1 81.69 339 LYS A O 1
ATOM 2687 N N . PHE A 1 340 ? 7.375 -16.906 -12.266 1 88.12 340 PHE A N 1
ATOM 2688 C CA . PHE A 1 340 ? 7.777 -15.984 -13.328 1 88.12 340 PHE A CA 1
ATOM 2689 C C . PHE A 1 340 ? 9.297 -15.875 -13.406 1 88.12 340 PHE A C 1
ATOM 2691 O O . PHE A 1 340 ? 9.977 -15.859 -12.383 1 88.12 340 PHE A O 1
ATOM 2698 N N . THR A 1 341 ? 9.742 -15.859 -14.641 1 87.94 341 THR A N 1
ATOM 2699 C CA . THR A 1 341 ? 11.188 -15.812 -14.852 1 87.94 341 THR A CA 1
ATOM 2700 C C . THR A 1 341 ? 11.531 -15.008 -16.094 1 87.94 341 THR A C 1
ATOM 2702 O O . THR A 1 341 ? 10.695 -14.852 -17 1 87.94 341 THR A O 1
ATOM 2705 N N . SER A 1 342 ? 12.672 -14.438 -16.094 1 91.62 342 SER A N 1
ATOM 2706 C CA . SER A 1 342 ? 13.18 -13.75 -17.281 1 91.62 342 SER A CA 1
ATOM 2707 C C . SER A 1 342 ? 14.133 -14.641 -18.078 1 91.62 342 SER A C 1
ATOM 2709 O O . SER A 1 342 ? 14.617 -14.242 -19.125 1 91.62 342 SER A O 1
ATOM 2711 N N . GLY A 1 343 ? 14.352 -15.844 -17.562 1 86.81 343 GLY A N 1
ATOM 2712 C CA . GLY A 1 343 ? 15.219 -16.797 -18.25 1 86.81 343 GLY A CA 1
ATOM 2713 C C . GLY A 1 343 ? 14.555 -17.438 -19.453 1 86.81 343 GLY A C 1
ATOM 2714 O O . GLY A 1 343 ? 13.328 -17.594 -19.484 1 86.81 343 GLY A O 1
ATOM 2715 N N . THR A 1 344 ? 15.445 -17.781 -20.375 1 82.81 344 THR A N 1
ATOM 2716 C CA . THR A 1 344 ? 14.914 -18.375 -21.594 1 82.81 344 THR A CA 1
ATOM 2717 C C . THR A 1 344 ? 15.125 -19.891 -21.578 1 82.81 344 THR A C 1
ATOM 2719 O O . THR A 1 344 ? 16.078 -20.391 -20.969 1 82.81 344 THR A O 1
ATOM 2722 N N . GLY A 1 345 ? 14.125 -20.594 -22.141 1 72.19 345 GLY A N 1
ATOM 2723 C CA . GLY A 1 345 ? 14.305 -22.016 -22.422 1 72.19 345 GLY A CA 1
ATOM 2724 C C . GLY A 1 345 ? 13.977 -22.891 -21.234 1 72.19 345 GLY A C 1
ATOM 2725 O O . GLY A 1 345 ? 13.492 -22.422 -20.203 1 72.19 345 GLY A O 1
ATOM 2726 N N . TRP A 1 346 ? 14.289 -24.141 -21.375 1 68.44 346 TRP A N 1
ATOM 2727 C CA . TRP A 1 346 ? 13.906 -25.172 -20.406 1 68.44 346 TRP A CA 1
ATOM 2728 C C . TRP A 1 346 ? 14.797 -25.094 -19.172 1 68.44 346 TRP A C 1
ATOM 2730 O O . TRP A 1 346 ? 14.352 -25.391 -18.062 1 68.44 346 TRP A O 1
ATOM 2740 N N . GLN A 1 347 ? 16.016 -24.656 -19.344 1 67.69 347 GLN A N 1
ATOM 2741 C CA . GLN A 1 347 ? 16.922 -24.562 -18.203 1 67.69 347 GLN A CA 1
ATOM 2742 C C . GLN A 1 347 ? 16.422 -23.562 -17.172 1 67.69 347 GLN A C 1
ATOM 2744 O O . GLN A 1 347 ? 16.516 -23.797 -15.969 1 67.69 347 GLN A O 1
ATOM 2749 N N . ALA A 1 348 ? 15.875 -22.516 -17.75 1 76.88 348 ALA A N 1
ATOM 2750 C CA . ALA A 1 348 ? 15.336 -21.5 -16.859 1 76.88 348 ALA A CA 1
ATOM 2751 C C . ALA A 1 348 ? 14.094 -22 -16.141 1 76.88 348 ALA A C 1
ATOM 2753 O O . ALA A 1 348 ? 13.875 -21.688 -14.961 1 76.88 348 ALA A O 1
ATOM 2754 N N . ASP A 1 349 ? 13.375 -22.797 -16.859 1 75.81 349 ASP A N 1
ATOM 2755 C CA . ASP A 1 349 ? 12.188 -23.375 -16.234 1 75.81 349 ASP A CA 1
ATOM 2756 C C . ASP A 1 349 ? 12.562 -24.359 -15.133 1 75.81 349 ASP A C 1
ATOM 2758 O O . ASP A 1 349 ? 11.945 -24.359 -14.07 1 75.81 349 ASP A O 1
ATOM 2762 N N . ALA A 1 350 ? 13.539 -25.125 -15.414 1 69.19 350 ALA A N 1
ATOM 2763 C CA . ALA A 1 350 ? 13.992 -26.109 -14.438 1 69.19 350 ALA A CA 1
ATOM 2764 C C . ALA A 1 350 ? 14.547 -25.422 -13.188 1 69.19 350 ALA A C 1
ATOM 2766 O O . ALA A 1 350 ? 14.273 -25.844 -12.062 1 69.19 350 ALA A O 1
ATOM 2767 N N . MET A 1 351 ? 15.219 -24.359 -13.469 1 71.25 351 MET A N 1
ATOM 2768 C CA . MET A 1 351 ? 15.805 -23.625 -12.352 1 71.25 351 MET A CA 1
ATOM 2769 C C . MET A 1 351 ? 14.719 -22.953 -11.516 1 71.25 351 MET A C 1
ATOM 2771 O O . MET A 1 351 ? 14.781 -22.953 -10.289 1 71.25 351 MET A O 1
ATOM 2775 N N . ALA A 1 352 ? 13.727 -22.453 -12.227 1 75.25 352 ALA A N 1
ATOM 2776 C CA . ALA A 1 352 ? 12.656 -21.734 -11.547 1 75.25 352 ALA A CA 1
ATOM 2777 C C . ALA A 1 352 ? 11.742 -22.703 -10.781 1 75.25 352 ALA A C 1
ATOM 2779 O O . ALA A 1 352 ? 11.305 -22.391 -9.672 1 75.25 352 ALA A O 1
ATOM 2780 N N . CYS A 1 353 ? 11.516 -23.828 -11.367 1 70.56 353 CYS A N 1
ATOM 2781 C CA . CYS A 1 353 ? 10.492 -24.719 -10.828 1 70.56 353 CYS A CA 1
ATOM 2782 C C . CYS A 1 353 ? 11.109 -25.75 -9.883 1 70.56 353 CYS A C 1
ATOM 2784 O O . CYS A 1 353 ? 10.477 -26.172 -8.922 1 70.56 353 CYS A O 1
ATOM 2786 N N . MET A 1 354 ? 12.328 -26.203 -10.211 1 63.75 354 MET A N 1
ATOM 2787 C CA . MET A 1 354 ? 12.891 -27.312 -9.453 1 63.75 354 MET A CA 1
ATOM 2788 C C . MET A 1 354 ? 14.086 -26.859 -8.633 1 63.75 354 MET A C 1
ATOM 2790 O O . MET A 1 354 ? 14.594 -27.609 -7.789 1 63.75 354 MET A O 1
ATOM 2794 N N . GLY A 1 355 ? 14.359 -25.672 -8.656 1 61.19 355 GLY A N 1
ATOM 2795 C CA . GLY A 1 355 ? 15.523 -25.188 -7.93 1 61.19 355 GLY A CA 1
ATOM 2796 C C . GLY A 1 355 ? 16.828 -25.594 -8.57 1 61.19 355 GLY A C 1
ATOM 2797 O O . GLY A 1 355 ? 16.859 -26.094 -9.688 1 61.19 355 GLY A O 1
ATOM 2798 N N . ASN A 1 356 ? 17.969 -25.25 -7.91 1 52.81 356 ASN A N 1
ATOM 2799 C CA . ASN A 1 356 ? 19.297 -25.469 -8.461 1 52.81 356 ASN A CA 1
ATOM 2800 C C . ASN A 1 356 ? 19.734 -26.922 -8.328 1 52.81 356 ASN A C 1
ATOM 2802 O O . ASN A 1 356 ? 20.641 -27.375 -9.023 1 52.81 356 ASN A O 1
ATOM 2806 N N . ALA A 1 357 ? 19.203 -27.703 -7.289 1 47.56 357 ALA A N 1
ATOM 2807 C CA . ALA A 1 357 ? 19.766 -29.031 -7.086 1 47.56 357 ALA A CA 1
ATOM 2808 C C . ALA A 1 357 ? 18.922 -30.094 -7.793 1 47.56 357 ALA A C 1
ATOM 2810 O O . ALA A 1 357 ? 17.875 -30.5 -7.301 1 47.56 357 ALA A O 1
ATOM 2811 N N . PHE A 1 358 ? 18.734 -29.922 -8.984 1 46.56 358 PHE A N 1
ATOM 2812 C CA . PHE A 1 358 ? 18.031 -31 -9.656 1 46.56 358 PHE A CA 1
ATOM 2813 C C . PHE A 1 358 ? 18.922 -32.25 -9.781 1 46.56 358 PHE A C 1
ATOM 2815 O O . PHE A 1 358 ? 20.078 -32.125 -10.156 1 46.56 358 PHE A O 1
ATOM 2822 N N . ASP A 1 359 ? 18.656 -33.188 -8.836 1 42.84 359 ASP A N 1
ATOM 2823 C CA . ASP A 1 359 ? 19.359 -34.438 -9.109 1 42.84 359 ASP A CA 1
ATOM 2824 C C . ASP A 1 359 ? 18.984 -35 -10.484 1 42.84 359 ASP A C 1
ATOM 2826 O O . ASP A 1 359 ? 17.812 -35.188 -10.789 1 42.84 359 ASP A O 1
ATOM 2830 N N . LYS A 1 360 ? 19.594 -34.5 -11.398 1 44.59 360 LYS A N 1
ATOM 2831 C CA . LYS A 1 360 ? 19.438 -34.969 -12.773 1 44.59 360 LYS A CA 1
ATOM 2832 C C . LYS A 1 360 ? 19.453 -36.469 -12.844 1 44.59 360 LYS A C 1
ATOM 2834 O O . LYS A 1 360 ? 20.516 -37.094 -12.711 1 44.59 360 LYS A O 1
ATOM 2839 N N . THR A 1 361 ? 18.422 -37.094 -12.234 1 43.12 361 THR A N 1
ATOM 2840 C CA . THR A 1 361 ? 18.5 -38.5 -12.57 1 43.12 361 THR A CA 1
ATOM 2841 C C . THR A 1 361 ? 17.938 -38.75 -13.969 1 43.12 361 THR A C 1
ATOM 2843 O O . THR A 1 361 ? 16.766 -38.469 -14.242 1 43.12 361 THR A O 1
ATOM 2846 N N . GLU A 1 362 ? 18.75 -38.688 -14.891 1 43.84 362 GLU A N 1
ATOM 2847 C CA . GLU A 1 362 ? 18.422 -38.969 -16.281 1 43.84 362 GLU A CA 1
ATOM 2848 C C . GLU A 1 362 ? 17.875 -40.375 -16.453 1 43.84 362 GLU A C 1
ATOM 2850 O O . GLU A 1 362 ? 18.484 -41.344 -16.016 1 43.84 362 GLU A O 1
ATOM 2855 N N . THR A 1 363 ? 16.516 -40.531 -16.344 1 45.28 363 THR A N 1
ATOM 2856 C CA . THR A 1 363 ? 16 -41.844 -16.703 1 45.28 363 THR A CA 1
ATOM 2857 C C . THR A 1 363 ? 15.75 -41.938 -18.203 1 45.28 363 THR A C 1
ATOM 2859 O O . THR A 1 363 ? 14.969 -41.188 -18.766 1 45.28 363 THR A O 1
ATOM 2862 N N . ARG A 1 364 ? 16.688 -42.406 -18.938 1 46.03 364 ARG A N 1
ATOM 2863 C CA . ARG A 1 364 ? 16.625 -42.656 -20.375 1 46.03 364 ARG A CA 1
ATOM 2864 C C . ARG A 1 364 ? 15.758 -43.875 -20.656 1 46.03 364 ARG A C 1
ATOM 2866 O O . ARG A 1 364 ? 15.984 -44.969 -20.125 1 46.03 364 ARG A O 1
ATOM 2873 N N . LYS A 1 365 ? 14.438 -43.781 -20.844 1 47.22 365 LYS A N 1
ATOM 2874 C CA . LYS A 1 365 ? 13.727 -44.906 -21.391 1 47.22 365 LYS A CA 1
ATOM 2875 C C . LYS A 1 365 ? 13.742 -44.906 -22.922 1 47.22 365 LYS A C 1
ATOM 2877 O O . LYS A 1 365 ? 13.266 -43.938 -23.547 1 47.22 365 LYS A O 1
ATOM 2882 N N . VAL A 1 366 ? 14.742 -45.594 -23.453 1 39.34 366 VAL A N 1
ATOM 2883 C CA . VAL A 1 366 ? 14.805 -45.812 -24.891 1 39.34 366 VAL A CA 1
ATOM 2884 C C . VAL A 1 366 ? 13.578 -46.594 -25.359 1 39.34 366 VAL A C 1
ATOM 2886 O O . VAL A 1 366 ? 13.344 -47.719 -24.906 1 39.34 366 VAL A O 1
ATOM 2889 N N . VAL A 1 367 ? 12.492 -45.969 -25.562 1 38.47 367 VAL A N 1
ATOM 2890 C CA . VAL A 1 367 ? 11.422 -46.844 -26.031 1 38.47 367 VAL A CA 1
ATOM 2891 C C . VAL A 1 367 ? 11.852 -47.531 -27.312 1 38.47 367 VAL A C 1
ATOM 2893 O O . VAL A 1 367 ? 11.594 -48.75 -27.484 1 38.47 367 VAL A O 1
ATOM 2896 N N . ASP A 1 368 ? 11.703 -46.75 -28.578 1 34.78 368 ASP A N 1
ATOM 2897 C CA . ASP A 1 368 ? 12.008 -47.531 -29.781 1 34.78 368 ASP A CA 1
ATOM 2898 C C . ASP A 1 368 ? 13.516 -47.688 -29.953 1 34.78 368 ASP A C 1
ATOM 2900 O O . ASP A 1 368 ? 14.297 -46.938 -29.344 1 34.78 368 ASP A O 1
ATOM 2904 N N . GLY A 1 369 ? 14.031 -48.469 -31.203 1 33.31 369 GLY A N 1
ATOM 2905 C CA . GLY A 1 369 ? 15.359 -48.875 -31.625 1 33.31 369 GLY A CA 1
ATOM 2906 C C . GLY A 1 369 ? 16.406 -47.781 -31.484 1 33.31 369 GLY A C 1
ATOM 2907 O O . GLY A 1 369 ? 16.094 -46.688 -31.062 1 33.31 369 GLY A O 1
ATOM 2908 N N . PRO A 1 370 ? 17.781 -48.125 -31.984 1 37.34 370 PRO A N 1
ATOM 2909 C CA . PRO A 1 370 ? 19.047 -47.375 -31.922 1 37.34 370 PRO A CA 1
ATOM 2910 C C . PRO A 1 370 ? 18.859 -45.875 -32.219 1 37.34 370 PRO A C 1
ATOM 2912 O O . PRO A 1 370 ? 19.719 -45.062 -31.891 1 37.34 370 PRO A O 1
ATOM 2915 N N . TYR A 1 371 ? 18.25 -45.5 -33.469 1 34.12 371 TYR A N 1
ATOM 2916 C CA . TYR A 1 371 ? 18.219 -44.25 -34.188 1 34.12 371 TYR A CA 1
ATOM 2917 C C . TYR A 1 371 ? 17.172 -43.312 -33.594 1 34.12 371 TYR A C 1
ATOM 2919 O O . TYR A 1 371 ? 17.422 -42.125 -33.406 1 34.12 371 TYR A O 1
ATOM 2927 N N . ASN A 1 372 ? 15.891 -43.531 -34 1 33.19 372 ASN A N 1
ATOM 2928 C CA . ASN A 1 372 ? 14.773 -42.594 -33.906 1 33.19 372 ASN A CA 1
ATOM 2929 C C . ASN A 1 372 ? 14.227 -42.5 -32.5 1 33.19 372 ASN A C 1
ATOM 2931 O O . ASN A 1 372 ? 13.047 -42.188 -32.312 1 33.19 372 ASN A O 1
ATOM 2935 N N . GLY A 1 373 ? 14.828 -43.031 -31.5 1 33.94 373 GLY A N 1
ATOM 2936 C CA . GLY A 1 373 ? 14.164 -43.188 -30.219 1 33.94 373 GLY A CA 1
ATOM 2937 C C . GLY A 1 373 ? 13.945 -41.875 -29.484 1 33.94 373 GLY A C 1
ATOM 2938 O O . GLY A 1 373 ? 14.641 -40.875 -29.75 1 33.94 373 GLY A O 1
ATOM 2939 N N . THR A 1 374 ? 12.641 -41.5 -29.391 1 37.09 374 THR A N 1
ATOM 2940 C CA . THR A 1 374 ? 12.297 -40.406 -28.484 1 37.09 374 THR A CA 1
ATOM 2941 C C . THR A 1 374 ? 12.867 -40.688 -27.094 1 37.09 374 THR A C 1
ATOM 2943 O O . THR A 1 374 ? 12.625 -41.719 -26.5 1 37.09 374 THR A O 1
ATOM 2946 N N . THR A 1 375 ? 14.156 -40.375 -26.891 1 39 375 THR A N 1
ATOM 2947 C CA . THR A 1 375 ? 14.727 -40.531 -25.562 1 39 375 THR A CA 1
ATOM 2948 C C . THR A 1 375 ? 14.109 -39.5 -24.594 1 39 375 THR A C 1
ATOM 2950 O O . THR A 1 375 ? 13.984 -38.344 -24.922 1 39 375 THR A O 1
ATOM 2953 N N . TRP A 1 376 ? 13.281 -40.031 -23.766 1 43.53 376 TRP A N 1
ATOM 2954 C CA . TRP A 1 376 ? 12.758 -39.188 -22.688 1 43.53 376 TRP A CA 1
ATOM 2955 C C . TRP A 1 376 ? 13.773 -39.062 -21.562 1 43.53 376 TRP A C 1
ATOM 2957 O O . TRP A 1 376 ? 14.367 -40.062 -21.125 1 43.53 376 TRP A O 1
ATOM 2967 N N . TYR A 1 377 ? 14.43 -37.906 -21.547 1 41.09 377 TYR A N 1
ATOM 2968 C CA . TYR A 1 377 ? 15.266 -37.625 -20.375 1 41.09 377 TYR A CA 1
ATOM 2969 C C . TYR A 1 377 ? 14.445 -37 -19.25 1 41.09 377 TYR A C 1
ATOM 2971 O O . TYR A 1 377 ? 13.734 -36.031 -19.453 1 41.09 377 TYR A O 1
ATOM 2979 N N . GLY A 1 378 ? 13.969 -37.844 -18.344 1 46.06 378 GLY A N 1
ATOM 2980 C CA . GLY A 1 378 ? 13.32 -37.375 -17.156 1 46.06 378 GLY A CA 1
ATOM 2981 C C . GLY A 1 378 ? 14.289 -36.812 -16.125 1 46.06 378 GLY A C 1
ATOM 2982 O O . GLY A 1 378 ? 15.32 -37.438 -15.844 1 46.06 378 GLY A O 1
ATOM 2983 N N . PHE A 1 379 ? 14.406 -35.562 -16 1 44.19 379 PHE A N 1
ATOM 2984 C CA . PHE A 1 379 ? 15.141 -35 -14.875 1 44.19 379 PHE A CA 1
ATOM 2985 C C . PHE A 1 379 ? 14.266 -34.969 -13.625 1 44.19 379 PHE A C 1
ATOM 2987 O O . PHE A 1 379 ? 13.109 -34.531 -13.688 1 44.19 379 PHE A O 1
ATOM 2994 N N . MET A 1 380 ? 14.586 -35.906 -12.695 1 45.66 380 MET A N 1
ATOM 2995 C CA . MET A 1 380 ? 13.797 -36 -11.477 1 45.66 380 MET A CA 1
ATOM 2996 C C . MET A 1 380 ? 14.445 -35.219 -10.336 1 45.66 380 MET A C 1
ATOM 2998 O O . MET A 1 380 ? 15.664 -35.062 -10.312 1 45.66 380 MET A O 1
ATOM 3002 N N . HIS A 1 381 ? 13.719 -34.25 -9.773 1 49.09 381 HIS A N 1
ATOM 3003 C CA . HIS A 1 381 ? 14.195 -33.656 -8.516 1 49.09 381 HIS A CA 1
ATOM 3004 C C . HIS A 1 381 ? 14.344 -34.719 -7.441 1 49.09 381 HIS A C 1
ATOM 3006 O O . HIS A 1 381 ? 13.508 -35.625 -7.34 1 49.09 381 HIS A O 1
ATOM 3012 N N . ALA A 1 382 ? 15.516 -34.562 -6.719 1 42.62 382 ALA A N 1
ATOM 3013 C CA . ALA A 1 382 ? 15.773 -35.406 -5.551 1 42.62 382 ALA A CA 1
ATOM 3014 C C . ALA A 1 382 ? 14.664 -35.25 -4.512 1 42.62 382 ALA A C 1
ATOM 3016 O O . ALA A 1 382 ? 14.273 -34.125 -4.176 1 42.62 382 ALA A O 1
ATOM 3017 N N . LYS A 1 383 ? 13.734 -36.125 -4.441 1 47.47 383 LYS A N 1
ATOM 3018 C CA . LYS A 1 383 ? 12.789 -36.344 -3.346 1 47.47 383 LYS A CA 1
ATOM 3019 C C . LYS A 1 383 ? 11.367 -35.969 -3.764 1 47.47 383 LYS A C 1
ATOM 3021 O O . LYS A 1 383 ? 10.438 -36.062 -2.963 1 47.47 383 LYS A O 1
ATOM 3026 N N . ASN A 1 384 ? 11.336 -35.344 -5.113 1 51.22 384 ASN A N 1
ATOM 3027 C CA . ASN A 1 384 ? 9.977 -35.219 -5.621 1 51.22 384 ASN A CA 1
ATOM 3028 C C . ASN A 1 384 ? 9.852 -35.719 -7.047 1 51.22 384 ASN A C 1
ATOM 3030 O O . ASN A 1 384 ? 10.812 -35.688 -7.812 1 51.22 384 ASN A O 1
ATOM 3034 N N . ALA A 1 385 ? 9.031 -36.688 -7.367 1 54.03 385 ALA A N 1
ATOM 3035 C CA . ALA A 1 385 ? 8.781 -37.406 -8.609 1 54.03 385 ALA A CA 1
ATOM 3036 C C . ALA A 1 385 ? 8.461 -36.469 -9.75 1 54.03 385 ALA A C 1
ATOM 3038 O O . ALA A 1 385 ? 7.812 -36.844 -10.734 1 54.03 385 ALA A O 1
ATOM 3039 N N . SER A 1 386 ? 9.016 -35.156 -9.508 1 58.56 386 SER A N 1
ATOM 3040 C CA . SER A 1 386 ? 8.82 -34.25 -10.633 1 58.56 386 SER A CA 1
ATOM 3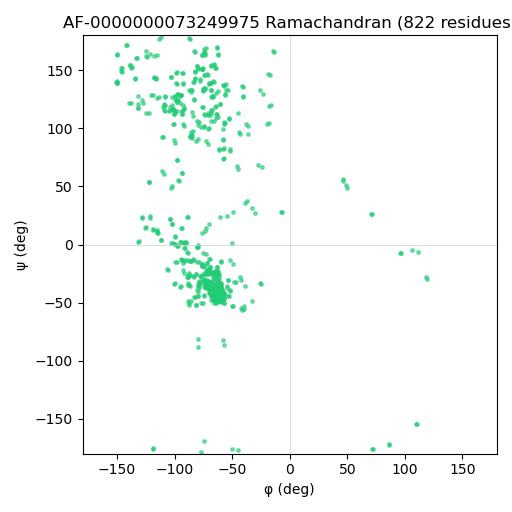041 C C . SER A 1 386 ? 9.93 -34.406 -11.672 1 58.56 386 SER A C 1
ATOM 3043 O O . SER A 1 386 ? 11.062 -34.719 -11.32 1 58.56 386 SER A O 1
ATOM 3045 N N . PHE A 1 387 ? 9.594 -34.5 -12.938 1 60.12 387 PHE A N 1
ATOM 3046 C CA . PHE A 1 387 ? 10.625 -34.688 -13.953 1 60.12 387 PHE A CA 1
ATOM 3047 C C . PHE A 1 387 ? 10.344 -33.812 -15.164 1 60.12 387 PHE A C 1
ATOM 3049 O O . PHE A 1 387 ? 9.242 -33.281 -15.328 1 60.12 387 PHE A O 1
ATOM 3056 N N . VAL A 1 388 ? 11.344 -33.469 -15.805 1 57.72 388 VAL A N 1
ATOM 3057 C CA . VAL A 1 388 ? 11.273 -32.812 -17.094 1 57.72 388 VAL A CA 1
ATOM 3058 C C . VAL A 1 388 ? 11.453 -33.812 -18.219 1 57.72 388 VAL A C 1
ATOM 3060 O O . VAL A 1 388 ? 12.336 -34.688 -18.141 1 57.72 388 VAL A O 1
ATOM 3063 N N . GLN A 1 389 ? 10.398 -33.781 -19.094 1 58.81 389 GLN A N 1
ATOM 3064 C CA . GLN A 1 389 ? 10.492 -34.688 -20.25 1 58.81 389 GLN A CA 1
ATOM 3065 C C . GLN A 1 389 ? 11.109 -33.969 -21.453 1 58.81 389 GLN A C 1
ATOM 3067 O O . GLN A 1 389 ? 10.742 -32.844 -21.75 1 58.81 389 GLN A O 1
ATOM 3072 N N . ALA A 1 390 ? 12.234 -34.469 -21.781 1 51.16 390 ALA A N 1
ATOM 3073 C CA . ALA A 1 390 ? 12.891 -33.938 -22.984 1 51.16 390 ALA A CA 1
ATOM 3074 C C . ALA A 1 390 ? 12.984 -35.031 -24.062 1 51.16 390 ALA A C 1
ATOM 3076 O O . ALA A 1 390 ? 13.172 -36.219 -23.75 1 51.16 390 ALA A O 1
ATOM 3077 N N . GLU A 1 391 ? 12.445 -34.656 -25.312 1 51.12 391 GLU A N 1
ATOM 3078 C CA . GLU A 1 391 ? 12.555 -35.562 -26.438 1 51.12 391 GLU A CA 1
ATOM 3079 C C . GLU A 1 391 ? 13.812 -35.281 -27.25 1 51.12 391 GLU A C 1
ATOM 3081 O O . GLU A 1 391 ? 14.125 -34.125 -27.562 1 51.12 391 GLU A O 1
ATOM 3086 N N . TYR A 1 392 ? 14.727 -36.281 -27.297 1 45 392 TYR A N 1
ATOM 3087 C CA . TYR A 1 392 ? 15.914 -36.156 -28.125 1 45 392 TYR A CA 1
ATOM 3088 C C . TYR A 1 392 ? 15.539 -36.188 -29.609 1 45 392 TYR A C 1
ATOM 3090 O O . TYR A 1 392 ? 14.773 -37.031 -30.047 1 45 392 TYR A O 1
ATOM 3098 N N . MET A 1 393 ? 15.766 -35.031 -30.203 1 43.53 393 MET A N 1
ATOM 3099 C CA . MET A 1 393 ? 15.547 -34.969 -31.656 1 43.53 393 MET A CA 1
ATOM 3100 C C . MET A 1 393 ? 16.844 -35.281 -32.406 1 43.53 393 MET A C 1
ATOM 3102 O O . MET A 1 393 ? 17.812 -34.531 -32.281 1 43.53 393 MET A O 1
ATOM 3106 N N . ASP A 1 394 ? 16.984 -36.438 -32.906 1 42.78 394 ASP A N 1
ATOM 3107 C CA . ASP A 1 394 ? 18.141 -36.812 -33.719 1 42.78 394 ASP A CA 1
ATOM 3108 C C . ASP A 1 394 ? 18.375 -35.844 -34.875 1 42.78 394 ASP A C 1
ATOM 3110 O O . ASP A 1 394 ? 19.531 -35.531 -35.188 1 42.78 394 ASP A O 1
ATOM 3114 N N . ASP A 1 395 ? 17.328 -35.562 -35.438 1 46.06 395 ASP A N 1
ATOM 3115 C CA . ASP A 1 395 ? 17.562 -34.812 -36.688 1 46.06 395 ASP A CA 1
ATOM 3116 C C . ASP A 1 395 ? 18.172 -33.469 -36.375 1 46.06 395 ASP A C 1
ATOM 3118 O O . ASP A 1 395 ? 18.656 -32.781 -37.312 1 46.06 395 ASP A O 1
ATOM 3122 N N . HIS A 1 396 ? 17.906 -33.062 -35.188 1 41.41 396 HIS A N 1
ATOM 3123 C CA . HIS A 1 396 ? 18.391 -31.719 -34.938 1 41.41 396 HIS A CA 1
ATOM 3124 C C . HIS A 1 396 ? 19.547 -31.719 -33.938 1 41.41 396 HIS A C 1
ATOM 3126 O O . HIS A 1 396 ? 19.469 -31.109 -32.875 1 41.41 396 HIS A O 1
ATOM 3132 N N . HIS A 1 397 ? 20.609 -32.375 -34.375 1 45.91 397 HIS A N 1
ATOM 3133 C CA . HIS A 1 397 ? 21.953 -32.312 -33.812 1 45.91 397 HIS A CA 1
ATOM 3134 C C . HIS A 1 397 ? 21.906 -32.5 -32.281 1 45.91 397 HIS A C 1
ATOM 3136 O O . HIS A 1 397 ? 22.484 -31.719 -31.547 1 45.91 397 HIS A O 1
ATOM 3142 N N . ASN A 1 398 ? 21.266 -33.5 -31.797 1 43.44 398 ASN A N 1
ATOM 3143 C CA . ASN A 1 398 ? 21.375 -33.875 -30.406 1 43.44 398 ASN A CA 1
ATOM 3144 C C . ASN A 1 398 ? 20.688 -32.875 -29.484 1 43.44 398 ASN A C 1
ATOM 3146 O O . ASN A 1 398 ? 21.219 -32.5 -28.453 1 43.44 398 ASN A O 1
ATOM 3150 N N . SER A 1 399 ? 19.75 -32.281 -30.125 1 46.66 399 SER A N 1
ATOM 3151 C CA . SER A 1 399 ? 19.047 -31.312 -29.297 1 46.66 399 SER A CA 1
ATOM 3152 C C . SER A 1 399 ? 17.891 -31.953 -28.531 1 46.66 399 SER A C 1
ATOM 3154 O O . SER A 1 399 ? 17.359 -33 -28.938 1 46.66 399 SER A O 1
ATOM 3156 N N . PHE A 1 400 ? 17.828 -31.641 -27.219 1 47.06 400 PHE A N 1
ATOM 3157 C CA . PHE A 1 400 ? 16.703 -32.031 -26.375 1 47.06 400 PHE A CA 1
ATOM 3158 C C . PHE A 1 400 ? 15.562 -31.047 -26.469 1 47.06 400 PHE A C 1
ATOM 3160 O O . PHE A 1 400 ? 15.781 -29.828 -26.406 1 47.06 400 PHE A O 1
ATOM 3167 N N . ASN A 1 401 ? 14.438 -31.609 -27.062 1 50.66 401 ASN A N 1
ATOM 3168 C CA . ASN A 1 401 ? 13.227 -30.781 -27 1 50.66 401 ASN A CA 1
ATOM 3169 C C . ASN A 1 401 ? 12.477 -31 -25.688 1 50.66 401 ASN A C 1
ATOM 3171 O O . ASN A 1 401 ? 11.938 -32.094 -25.453 1 50.66 401 ASN A O 1
ATOM 3175 N N . PHE A 1 402 ? 12.773 -30.125 -24.875 1 52.56 402 PHE A N 1
ATOM 3176 C CA . PHE A 1 402 ? 12.055 -30.188 -23.609 1 52.56 402 PHE A CA 1
ATOM 3177 C C . PHE A 1 402 ? 10.562 -29.953 -23.812 1 52.56 402 PHE A C 1
ATOM 3179 O O . PHE A 1 402 ? 10.164 -28.906 -24.328 1 52.56 402 PHE A O 1
ATOM 3186 N N . THR A 1 403 ? 9.812 -31.062 -23.641 1 56.94 403 THR A N 1
ATOM 3187 C CA . THR A 1 403 ? 8.422 -31.031 -24.078 1 56.94 403 THR A CA 1
ATOM 3188 C C . THR A 1 403 ? 7.488 -30.797 -22.891 1 56.94 403 THR A C 1
ATOM 3190 O O . THR A 1 403 ? 6.43 -30.188 -23.047 1 56.94 403 THR A O 1
ATOM 3193 N N . ARG A 1 404 ? 8.039 -31.406 -21.781 1 62.41 404 ARG A N 1
ATOM 3194 C CA . ARG A 1 404 ? 7.047 -31.344 -20.719 1 62.41 404 ARG A CA 1
ATOM 3195 C C . ARG A 1 404 ? 7.715 -31.281 -19.344 1 62.41 404 ARG A C 1
ATOM 3197 O O . ARG A 1 404 ? 8.797 -31.844 -19.156 1 62.41 404 ARG A O 1
ATOM 3204 N N . MET A 1 405 ? 7.172 -30.516 -18.516 1 65 405 MET A N 1
ATOM 3205 C CA . MET A 1 405 ? 7.516 -30.547 -17.094 1 65 405 MET A CA 1
ATOM 3206 C C . MET A 1 405 ? 6.414 -31.219 -16.281 1 65 405 MET A C 1
ATOM 3208 O O . MET A 1 405 ? 5.246 -30.828 -16.375 1 65 405 MET A O 1
ATOM 3212 N N . CYS A 1 406 ? 6.785 -32.312 -15.727 1 65.12 406 CYS A N 1
ATOM 3213 C CA . CYS A 1 406 ? 5.797 -33.094 -14.992 1 65.12 406 CYS A CA 1
ATOM 3214 C C . CYS A 1 406 ? 6.059 -33.031 -13.492 1 65.12 406 CYS A C 1
ATOM 3216 O O . CYS A 1 406 ? 7.164 -33.312 -13.031 1 65.12 406 CYS A O 1
ATOM 3218 N N . PHE A 1 407 ? 5.098 -32.531 -12.875 1 65.25 407 PHE A N 1
ATOM 3219 C CA . PHE A 1 407 ? 5.211 -32.344 -11.43 1 65.25 407 PHE A CA 1
ATOM 3220 C C . PHE A 1 407 ? 4.41 -33.406 -10.703 1 65.25 407 PHE A C 1
ATOM 3222 O O . PHE A 1 407 ? 3.293 -33.75 -11.094 1 65.25 407 PHE A O 1
ATOM 3229 N N . SER A 1 408 ? 5.227 -34.219 -9.891 1 57.34 408 SER A N 1
ATOM 3230 C CA . SER A 1 408 ? 4.535 -35.219 -9.078 1 57.34 408 SER A CA 1
ATOM 3231 C C . SER A 1 408 ? 3.594 -34.562 -8.078 1 57.34 408 SER A C 1
ATOM 3233 O O . SER A 1 408 ? 3.809 -33.406 -7.676 1 57.34 408 SER A O 1
ATOM 3235 N N . SER A 1 409 ? 2.371 -35.125 -8.07 1 52.19 409 SER A N 1
ATOM 3236 C CA . SER A 1 409 ? 1.453 -34.719 -7.012 1 52.19 409 SER A CA 1
ATOM 3237 C C . SER A 1 409 ? 2.111 -34.812 -5.637 1 52.19 409 SER A C 1
ATOM 3239 O O . SER A 1 409 ? 1.425 -34.812 -4.613 1 52.19 409 SER A O 1
ATOM 3241 N N . MET A 1 410 ? 3.277 -35.156 -5.473 1 42.28 410 MET A N 1
ATOM 3242 C CA . MET A 1 410 ? 3.516 -35.375 -4.047 1 42.28 410 MET A CA 1
ATOM 3243 C C . MET A 1 410 ? 2.787 -34.312 -3.213 1 42.28 410 MET A C 1
ATOM 3245 O O . MET A 1 410 ? 2.67 -34.469 -1.994 1 42.28 410 MET A O 1
ATOM 3249 N N . TYR A 1 411 ? 2.609 -33.156 -3.477 1 35.44 411 TYR A N 1
ATOM 3250 C CA . TYR A 1 411 ? 1.717 -32.625 -2.457 1 35.44 411 TYR A CA 1
ATOM 3251 C C . TYR A 1 411 ? 0.296 -33.125 -2.646 1 35.44 411 TYR A C 1
ATOM 3253 O O . TYR A 1 411 ? -0.645 -32.625 -2.039 1 35.44 411 TYR A O 1
ATOM 3261 N N . GLY A 1 412 ? -0.113 -33.969 -3.328 1 28.5 412 GLY A N 1
ATOM 3262 C CA . GLY A 1 412 ? -1.165 -35 -3.301 1 28.5 412 GLY A CA 1
ATOM 3263 C C . GLY A 1 412 ? -1.223 -35.75 -1.993 1 28.5 412 GLY A C 1
ATOM 3264 O O . GLY A 1 412 ? -0.186 -36.062 -1.4 1 28.5 412 GLY A O 1
ATOM 3265 N N . ILE A 1 413 ? -2.352 -35.594 -1.176 1 25.44 413 ILE A N 1
ATOM 3266 C CA . ILE A 1 413 ? -2.832 -36.719 -0.353 1 25.44 413 ILE A CA 1
ATOM 3267 C C . ILE A 1 413 ? -2.957 -37.969 -1.204 1 25.44 413 ILE A C 1
ATOM 3269 O O . ILE A 1 413 ? -3.469 -37.906 -2.324 1 25.44 413 ILE A O 1
ATOM 3273 N N . MET B 1 1 ? -31.359 -27.359 -5.344 1 53 1 MET B N 1
ATOM 3274 C CA . MET B 1 1 ? -29.938 -27.172 -5.645 1 53 1 MET B CA 1
ATOM 3275 C C . MET B 1 1 ? -29.094 -27.344 -4.387 1 53 1 MET B C 1
ATOM 3277 O O . MET B 1 1 ? -29.328 -26.672 -3.375 1 53 1 MET B O 1
ATOM 3281 N N . ALA B 1 2 ? -28.453 -28.5 -4.355 1 65.75 2 ALA B N 1
ATOM 3282 C CA . ALA B 1 2 ? -27.75 -28.812 -3.117 1 65.75 2 ALA B CA 1
ATOM 3283 C C . ALA B 1 2 ? -26.375 -28.156 -3.09 1 65.75 2 ALA B C 1
ATOM 3285 O O . ALA B 1 2 ? -25.703 -28.062 -4.117 1 65.75 2 ALA B O 1
ATOM 3286 N N . ILE B 1 3 ? -26.125 -27.391 -2.049 1 75.56 3 ILE B N 1
ATOM 3287 C CA . ILE B 1 3 ? -24.828 -26.781 -1.805 1 75.56 3 ILE B CA 1
ATOM 3288 C C . ILE B 1 3 ? -24 -27.672 -0.885 1 75.56 3 ILE B C 1
ATOM 3290 O O . ILE B 1 3 ? -24.438 -28.016 0.214 1 75.56 3 ILE B O 1
ATOM 3294 N N . PHE B 1 4 ? -22.984 -28.188 -1.449 1 81.88 4 PHE B N 1
ATOM 3295 C CA . PHE B 1 4 ? -22.047 -28.984 -0.656 1 81.88 4 PHE B CA 1
ATOM 3296 C C . PHE B 1 4 ? -20.844 -28.156 -0.231 1 81.88 4 PHE B C 1
ATOM 3298 O O . PHE B 1 4 ? -20.203 -27.516 -1.065 1 81.88 4 PHE B O 1
ATOM 3305 N N . ILE B 1 5 ? -20.656 -28.109 1.082 1 86 5 ILE B N 1
ATOM 3306 C CA . ILE B 1 5 ? -19.5 -27.391 1.629 1 86 5 ILE B CA 1
ATOM 3307 C C . ILE B 1 5 ? -18.5 -28.391 2.186 1 86 5 ILE B C 1
ATOM 3309 O O . ILE B 1 5 ? -18.828 -29.188 3.064 1 86 5 ILE B O 1
ATOM 3313 N N . GLN B 1 6 ? -17.359 -28.359 1.684 1 87.75 6 GLN B N 1
ATOM 3314 C CA . GLN B 1 6 ? -16.297 -29.234 2.184 1 87.75 6 GLN B CA 1
ATOM 3315 C C . GLN B 1 6 ? -15.852 -28.812 3.576 1 87.75 6 GLN B C 1
ATOM 3317 O O . GLN B 1 6 ? -15.758 -27.609 3.865 1 87.75 6 GLN B O 1
ATOM 3322 N N . SER B 1 7 ? -15.633 -29.797 4.395 1 90.06 7 SER B N 1
ATOM 3323 C CA . SER B 1 7 ? -15.133 -29.5 5.734 1 90.06 7 SER B CA 1
ATOM 3324 C C . SER B 1 7 ? -13.727 -28.906 5.688 1 90.06 7 SER B C 1
ATOM 3326 O O . SER B 1 7 ? -12.992 -29.125 4.723 1 90.06 7 SER B O 1
ATOM 3328 N N . LEU B 1 8 ? -13.438 -28.188 6.688 1 92.81 8 LEU B N 1
ATOM 3329 C CA . LEU B 1 8 ? -12.125 -27.562 6.793 1 92.81 8 LEU B CA 1
ATOM 3330 C C . LEU B 1 8 ? -11.016 -28.609 6.805 1 92.81 8 LEU B C 1
ATOM 3332 O O . LEU B 1 8 ? -11.023 -29.5 7.648 1 92.81 8 LEU B O 1
ATOM 3336 N N . THR B 1 9 ? -10.117 -28.484 5.801 1 91.5 9 THR B N 1
ATOM 3337 C CA . THR B 1 9 ? -9.016 -29.438 5.676 1 91.5 9 THR B CA 1
ATOM 3338 C C . THR B 1 9 ? -7.668 -28.719 5.77 1 91.5 9 THR B C 1
ATOM 3340 O O . THR B 1 9 ? -7.473 -27.672 5.148 1 91.5 9 THR B O 1
ATOM 3343 N N . PHE B 1 10 ? -6.844 -29.234 6.645 1 92 10 PHE B N 1
ATOM 3344 C CA . PHE B 1 10 ? -5.512 -28.672 6.809 1 92 10 PHE B CA 1
ATOM 3345 C C . PHE B 1 10 ? -4.613 -29.047 5.637 1 92 10 PHE B C 1
ATOM 3347 O O . PHE B 1 10 ? -4.281 -30.219 5.461 1 92 10 PHE B O 1
ATOM 3354 N N . GLN B 1 11 ? -4.238 -28.016 4.781 1 91.06 11 GLN B N 1
ATOM 3355 C CA . GLN B 1 11 ? -3.484 -28.312 3.572 1 91.06 11 GLN B CA 1
ATOM 3356 C C . GLN B 1 11 ? -2.262 -27.406 3.439 1 91.06 11 GLN B C 1
ATOM 3358 O O . GLN B 1 11 ? -1.518 -27.5 2.461 1 91.06 11 GLN B O 1
ATOM 3363 N N . SER B 1 12 ? -1.921 -26.531 4.34 1 87.12 12 SER B N 1
ATOM 3364 C CA . SER B 1 12 ? -0.938 -25.469 4.152 1 87.12 12 SER B CA 1
ATOM 3365 C C . SER B 1 12 ? 0.465 -25.938 4.52 1 87.12 12 SER B C 1
ATOM 3367 O O . SER B 1 12 ? 1.371 -25.125 4.711 1 87.12 12 SER B O 1
ATOM 3369 N N . GLN B 1 13 ? 0.829 -27.078 4.531 1 80.56 13 GLN B N 1
ATOM 3370 C CA . GLN B 1 13 ? 2.104 -27.562 5.039 1 80.56 13 GLN B CA 1
ATOM 3371 C C . GLN B 1 13 ? 3.217 -27.375 4.012 1 80.56 13 GLN B C 1
ATOM 3373 O O . GLN B 1 13 ? 4.383 -27.203 4.375 1 80.56 13 GLN B O 1
ATOM 3378 N N . ASN B 1 14 ? 2.932 -27.312 2.699 1 77.69 14 ASN B N 1
ATOM 3379 C CA . ASN B 1 14 ? 3.988 -27.328 1.692 1 77.69 14 ASN B CA 1
ATOM 3380 C C . ASN B 1 14 ? 4.227 -25.938 1.106 1 77.69 14 ASN B C 1
ATOM 3382 O O . ASN B 1 14 ? 4.781 -25.797 0.015 1 77.69 14 ASN B O 1
ATOM 3386 N N . ILE B 1 15 ? 3.877 -24.984 1.752 1 84.81 15 ILE B N 1
ATOM 3387 C CA . ILE B 1 15 ? 4.102 -23.625 1.243 1 84.81 15 ILE B CA 1
ATOM 3388 C C . ILE B 1 15 ? 5.336 -23.031 1.905 1 84.81 15 ILE B C 1
ATOM 3390 O O . ILE B 1 15 ? 5.465 -23.047 3.131 1 84.81 15 ILE B O 1
ATOM 3394 N N . THR B 1 16 ? 6.246 -22.547 1.136 1 80.12 16 THR B N 1
ATOM 3395 C CA . THR B 1 16 ? 7.48 -21.969 1.646 1 80.12 16 THR B CA 1
ATOM 3396 C C . THR B 1 16 ? 7.215 -20.594 2.262 1 80.12 16 THR B C 1
ATOM 3398 O O . THR B 1 16 ? 6.176 -19.984 1.998 1 80.12 16 THR B O 1
ATOM 3401 N N . ILE B 1 17 ? 8.117 -20.078 3.023 1 80.94 17 ILE B N 1
ATOM 3402 C CA . ILE B 1 17 ? 7.977 -18.797 3.707 1 80.94 17 ILE B CA 1
ATOM 3403 C C . ILE B 1 17 ? 7.93 -17.672 2.682 1 80.94 17 ILE B C 1
ATOM 3405 O O . ILE B 1 17 ? 7.16 -16.719 2.83 1 80.94 17 ILE B O 1
ATOM 3409 N N . SER B 1 18 ? 8.727 -17.781 1.637 1 77.31 18 SER B N 1
ATOM 3410 C CA . SER B 1 18 ? 8.727 -16.75 0.595 1 77.31 18 SER B CA 1
ATOM 3411 C C . SER B 1 18 ? 7.387 -16.703 -0.128 1 77.31 18 SER B C 1
ATOM 3413 O O . SER B 1 18 ? 6.879 -15.609 -0.423 1 77.31 18 SER B O 1
ATOM 3415 N N . ASP B 1 19 ? 6.855 -17.875 -0.302 1 84.12 19 ASP B N 1
ATOM 3416 C CA . ASP B 1 19 ? 5.539 -17.938 -0.937 1 84.12 19 ASP B CA 1
ATOM 3417 C C . ASP B 1 19 ? 4.465 -17.344 -0.021 1 84.12 19 ASP B C 1
ATOM 3419 O O . ASP B 1 19 ? 3.547 -16.672 -0.487 1 84.12 19 ASP B O 1
ATOM 3423 N N . TRP B 1 20 ? 4.652 -17.594 1.296 1 88.44 20 TRP B N 1
ATOM 3424 C CA . TRP B 1 20 ? 3.676 -17.062 2.242 1 88.44 20 TRP B CA 1
ATOM 3425 C C . TRP B 1 20 ? 3.686 -15.547 2.238 1 88.44 20 TRP B C 1
ATOM 3427 O O . TRP B 1 20 ? 2.629 -14.906 2.252 1 88.44 20 TRP B O 1
ATOM 3437 N N . ILE B 1 21 ? 4.797 -14.969 2.133 1 83.5 21 ILE B N 1
ATOM 3438 C CA . ILE B 1 21 ? 4.895 -13.516 2.139 1 83.5 21 ILE B CA 1
ATOM 3439 C C . ILE B 1 21 ? 4.277 -12.953 0.861 1 83.5 21 ILE B C 1
ATOM 3441 O O . ILE B 1 21 ? 3.537 -11.961 0.903 1 83.5 21 ILE B O 1
ATOM 3445 N N . SER B 1 22 ? 4.531 -13.625 -0.191 1 84.44 22 SER B N 1
ATOM 3446 C CA . SER B 1 22 ? 3.963 -13.18 -1.459 1 84.44 22 SER B CA 1
ATOM 3447 C C . SER B 1 22 ? 2.445 -13.336 -1.469 1 84.44 22 SER B C 1
ATOM 3449 O O . SER B 1 22 ? 1.726 -12.43 -1.889 1 84.44 22 SER B O 1
ATOM 3451 N N . VAL B 1 23 ? 2.045 -14.445 -0.967 1 90.31 23 VAL B N 1
ATOM 3452 C CA . VAL B 1 23 ? 0.616 -14.742 -0.974 1 90.31 23 VAL B CA 1
ATOM 3453 C C . VAL B 1 23 ? -0.113 -13.805 -0.019 1 90.31 23 VAL B C 1
ATOM 3455 O O . VAL B 1 23 ? -1.199 -13.312 -0.332 1 90.31 23 VAL B O 1
ATOM 3458 N N . LEU B 1 24 ? 0.477 -13.508 1.108 1 90 24 LEU B N 1
ATOM 3459 C CA . LEU B 1 24 ? -0.152 -12.617 2.074 1 90 24 LEU B CA 1
ATOM 3460 C C . LEU B 1 24 ? -0.117 -11.172 1.582 1 90 24 LEU B C 1
ATOM 3462 O O . LEU B 1 24 ? -1.033 -10.398 1.859 1 90 24 LEU B O 1
ATOM 3466 N N . THR B 1 25 ? 0.893 -10.867 0.847 1 86.75 25 THR B N 1
ATOM 3467 C CA . THR B 1 25 ? 0.94 -9.539 0.234 1 86.75 25 THR B CA 1
ATOM 3468 C C . THR B 1 25 ? -0.205 -9.367 -0.759 1 86.75 25 THR B C 1
ATOM 3470 O O . THR B 1 25 ? -0.881 -8.336 -0.757 1 86.75 25 THR B O 1
ATOM 3473 N N . LEU B 1 26 ? -0.402 -10.352 -1.505 1 87.62 26 LEU B N 1
ATOM 3474 C CA . LEU B 1 26 ? -1.489 -10.297 -2.477 1 87.62 26 LEU B CA 1
ATOM 3475 C C . LEU B 1 26 ? -2.844 -10.289 -1.776 1 87.62 26 LEU B C 1
ATOM 3477 O O . LEU B 1 26 ? -3.771 -9.602 -2.217 1 87.62 26 LEU B O 1
ATOM 3481 N N . CYS B 1 27 ? -2.9 -11.016 -0.751 1 91.25 27 CYS B N 1
ATOM 3482 C CA . CYS B 1 27 ? -4.133 -11.125 0.023 1 91.25 27 CYS B CA 1
ATOM 3483 C C . CYS B 1 27 ? -4.5 -9.789 0.653 1 91.25 27 CYS B C 1
ATOM 3485 O O . CYS B 1 27 ? -5.648 -9.352 0.57 1 91.25 27 CYS B O 1
ATOM 3487 N N . LEU B 1 28 ? -3.523 -9.148 1.168 1 89.5 28 LEU B N 1
ATOM 3488 C CA . LEU B 1 28 ? -3.797 -7.98 1.993 1 89.5 28 LEU B CA 1
ATOM 3489 C C . LEU B 1 28 ? -3.746 -6.703 1.159 1 89.5 28 LEU B C 1
ATOM 3491 O O . LEU B 1 28 ? -4.219 -5.652 1.596 1 89.5 28 LEU B O 1
ATOM 3495 N N . ALA B 1 29 ? -3.244 -6.766 -0.013 1 85.5 29 ALA B N 1
ATOM 3496 C CA . ALA B 1 29 ? -3.062 -5.574 -0.839 1 85.5 29 ALA B CA 1
ATOM 3497 C C . ALA B 1 29 ? -4.383 -4.84 -1.042 1 85.5 29 ALA B C 1
ATOM 3499 O O . ALA B 1 29 ? -4.48 -3.639 -0.783 1 85.5 29 ALA B O 1
ATOM 3500 N N . PRO B 1 30 ? -5.426 -5.5 -1.438 1 86.5 30 PRO B N 1
ATOM 3501 C CA . PRO B 1 30 ? -6.688 -4.777 -1.624 1 86.5 30 PRO B CA 1
ATOM 3502 C C . PRO B 1 30 ? -7.254 -4.234 -0.315 1 86.5 30 PRO B C 1
ATOM 3504 O O . PRO B 1 30 ? -7.848 -3.152 -0.297 1 86.5 30 PRO B O 1
ATOM 3507 N N . LEU B 1 31 ? -7.07 -4.973 0.717 1 87 31 LEU B N 1
ATOM 3508 C CA . LEU B 1 31 ? -7.578 -4.547 2.018 1 87 31 LEU B CA 1
ATOM 3509 C C . LEU B 1 31 ? -6.824 -3.32 2.521 1 87 31 LEU B C 1
ATOM 3511 O O . LEU B 1 31 ? -7.438 -2.354 2.979 1 87 31 LEU B O 1
ATOM 3515 N N . ILE B 1 32 ? -5.555 -3.373 2.395 1 81.19 32 ILE B N 1
ATOM 3516 C CA . ILE B 1 32 ? -4.723 -2.266 2.848 1 81.19 32 ILE B CA 1
ATOM 3517 C C . ILE B 1 32 ? -5.004 -1.027 1.997 1 81.19 32 ILE B C 1
ATOM 3519 O O . ILE B 1 32 ? -5.117 0.082 2.523 1 81.19 32 ILE B O 1
ATOM 3523 N N . ALA B 1 33 ? -5.156 -1.239 0.744 1 81.56 33 ALA B N 1
ATOM 3524 C CA . ALA B 1 33 ? -5.461 -0.119 -0.143 1 81.56 33 ALA B CA 1
ATOM 3525 C C . ALA B 1 33 ? -6.809 0.504 0.207 1 81.56 33 ALA B C 1
ATOM 3527 O O . ALA B 1 33 ? -6.934 1.729 0.287 1 81.56 33 ALA B O 1
ATOM 3528 N N . HIS B 1 34 ? -7.742 -0.26 0.49 1 84.75 34 HIS B N 1
ATOM 3529 C CA . HIS B 1 34 ? -9.078 0.238 0.79 1 84.75 34 HIS B CA 1
ATOM 3530 C C . HIS B 1 34 ? -9.109 0.972 2.127 1 84.75 34 HIS B C 1
ATOM 3532 O O . HIS B 1 34 ? -9.68 2.059 2.23 1 84.75 34 HIS B O 1
ATOM 3538 N N . VAL B 1 35 ? -8.469 0.46 3.07 1 83.44 35 VAL B N 1
ATOM 3539 C CA . VAL B 1 35 ? -8.555 0.995 4.426 1 83.44 35 VAL B CA 1
ATOM 3540 C C . VAL B 1 35 ? -7.613 2.189 4.57 1 83.44 35 VAL B C 1
ATOM 3542 O O . VAL B 1 35 ? -8.008 3.242 5.078 1 83.44 35 VAL B O 1
ATOM 3545 N N . LEU B 1 36 ? -6.391 2.043 4.062 1 78 36 LEU B N 1
ATOM 3546 C CA . LEU B 1 36 ? -5.41 3.107 4.258 1 78 36 LEU B CA 1
ATOM 3547 C C . LEU B 1 36 ? -5.734 4.309 3.379 1 78 36 LEU B C 1
ATOM 3549 O O . LEU B 1 36 ? -5.527 5.457 3.785 1 78 36 LEU B O 1
ATOM 3553 N N . ILE B 1 37 ? -6.289 4.074 2.254 1 79.81 37 ILE B N 1
ATOM 3554 C CA . ILE B 1 37 ? -6.598 5.164 1.335 1 79.81 37 ILE B CA 1
ATOM 3555 C C . ILE B 1 37 ? -7.992 5.707 1.63 1 79.81 37 ILE B C 1
ATOM 3557 O O . ILE B 1 37 ? -8.242 6.902 1.466 1 79.81 37 ILE B O 1
ATOM 3561 N N . GLY B 1 38 ? -8.797 4.898 2.127 1 84.25 38 GLY B N 1
ATOM 3562 C CA . GLY B 1 38 ? -10.188 5.293 2.281 1 84.25 38 GLY B CA 1
ATOM 3563 C C . GLY B 1 38 ? -10.469 5.996 3.596 1 84.25 38 GLY B C 1
ATOM 3564 O O . GLY B 1 38 ? -11.414 6.777 3.699 1 84.25 38 GLY B O 1
ATOM 3565 N N . ALA B 1 39 ? -9.734 5.762 4.605 1 83.75 39 ALA B N 1
ATOM 3566 C CA . ALA B 1 39 ? -9.992 6.34 5.922 1 83.75 39 ALA B CA 1
ATOM 3567 C C . ALA B 1 39 ? -9.094 7.547 6.176 1 83.75 39 ALA B C 1
ATOM 3569 O O . ALA B 1 39 ? -7.871 7.41 6.266 1 83.75 39 ALA B O 1
ATOM 3570 N N . PRO B 1 40 ? -9.703 8.664 6.266 1 83.25 40 PRO B N 1
ATOM 3571 C CA . PRO B 1 40 ? -8.906 9.867 6.523 1 83.25 40 PRO B CA 1
ATOM 3572 C C . PRO B 1 40 ? -8.453 9.969 7.977 1 83.25 40 PRO B C 1
ATOM 3574 O O . PRO B 1 40 ? -8.984 9.273 8.844 1 83.25 40 PRO B O 1
ATOM 3577 N N . SER B 1 41 ? -7.473 10.812 8.211 1 80.25 41 SER B N 1
ATOM 3578 C CA . SER B 1 41 ? -7.043 11.102 9.578 1 80.25 41 SER B CA 1
ATOM 3579 C C . SER B 1 41 ? -8.008 12.07 10.258 1 80.25 41 SER B C 1
ATOM 3581 O O . SER B 1 41 ? -8.5 13.008 9.633 1 80.25 41 SER B O 1
ATOM 3583 N N . PRO B 1 42 ? -8.227 11.859 11.453 1 84.94 42 PRO B N 1
ATOM 3584 C CA . PRO B 1 42 ? -9.18 12.719 12.164 1 84.94 42 PRO B CA 1
ATOM 3585 C C . PRO B 1 42 ? -8.617 14.109 12.461 1 84.94 42 PRO B C 1
ATOM 3587 O O . PRO B 1 42 ? -7.406 14.266 12.617 1 84.94 42 PRO B O 1
ATOM 3590 N N . THR B 1 43 ? -9.523 15.039 12.414 1 83.62 43 THR B N 1
ATOM 3591 C CA . THR B 1 43 ? -9.242 16.406 12.844 1 83.62 43 THR B CA 1
ATOM 3592 C C . THR B 1 43 ? -9.945 16.719 14.164 1 83.62 43 THR B C 1
ATOM 3594 O O . THR B 1 43 ? -11.156 16.531 14.281 1 83.62 43 THR B O 1
ATOM 3597 N N . TYR B 1 44 ? -9.172 17.172 15.062 1 83.06 44 TYR B N 1
ATOM 3598 C CA . TYR B 1 44 ? -9.727 17.375 16.391 1 83.06 44 TYR B CA 1
ATOM 3599 C C . TYR B 1 44 ? -10.078 18.844 16.641 1 83.06 44 TYR B C 1
ATOM 3601 O O . TYR B 1 44 ? -9.188 19.688 16.688 1 83.06 44 TYR B O 1
ATOM 3609 N N . LEU B 1 45 ? -11.391 19.062 16.75 1 81.88 45 LEU B N 1
ATOM 3610 C CA . LEU B 1 45 ? -11.859 20.406 17.078 1 81.88 45 LEU B CA 1
ATOM 3611 C C . LEU B 1 45 ? -12.203 20.516 18.562 1 81.88 45 LEU B C 1
ATOM 3613 O O . LEU B 1 45 ? -12.828 21.484 18.984 1 81.88 45 LEU B O 1
ATOM 3617 N N . SER B 1 46 ? -11.867 19.406 19.219 1 79 46 SER B N 1
ATOM 3618 C CA . SER B 1 46 ? -12.062 19.344 20.672 1 79 46 SER B CA 1
ATOM 3619 C C . SER B 1 46 ? -10.766 19 21.391 1 79 46 SER B C 1
ATOM 3621 O O . SER B 1 46 ? -9.805 18.547 20.766 1 79 46 SER B O 1
ATOM 3623 N N . VAL B 1 47 ? -10.773 19.281 22.594 1 74.25 47 VAL B N 1
ATOM 3624 C CA . VAL B 1 47 ? -9.594 19.016 23.422 1 74.25 47 VAL B CA 1
ATOM 3625 C C . VAL B 1 47 ? -9.469 17.516 23.672 1 74.25 47 VAL B C 1
ATOM 3627 O O . VAL B 1 47 ? -8.359 16.969 23.75 1 74.25 47 VAL B O 1
ATOM 3630 N N . SER B 1 48 ? -10.656 16.984 23.719 1 77.25 48 SER B N 1
ATOM 3631 C CA . SER B 1 48 ? -10.641 15.547 23.969 1 77.25 48 SER B CA 1
ATOM 3632 C C . SER B 1 48 ? -10.414 14.758 22.688 1 77.25 48 SER B C 1
ATOM 3634 O O . SER B 1 48 ? -10.875 15.164 21.625 1 77.25 48 SER B O 1
ATOM 3636 N N . ARG B 1 49 ? -9.656 13.766 22.781 1 80.56 49 ARG B N 1
ATOM 3637 C CA . ARG B 1 49 ? -9.445 12.859 21.656 1 80.56 49 ARG B CA 1
ATOM 3638 C C . ARG B 1 49 ? -10.406 11.672 21.719 1 80.56 49 ARG B C 1
ATOM 3640 O O . ARG B 1 49 ? -10.742 11.203 22.812 1 80.56 49 ARG B O 1
ATOM 3647 N N . PRO B 1 50 ? -10.758 11.219 20.578 1 86 50 PRO B N 1
ATOM 3648 C CA . PRO B 1 50 ? -11.664 10.07 20.578 1 86 50 PRO B CA 1
ATOM 3649 C C . PRO B 1 50 ? -10.992 8.789 21.062 1 86 50 PRO B C 1
ATOM 3651 O O . PRO B 1 50 ? -9.828 8.539 20.75 1 86 50 PRO B O 1
ATOM 3654 N N . PRO B 1 51 ? -11.758 8.078 21.859 1 86.06 51 PRO B N 1
ATOM 3655 C CA . PRO B 1 51 ? -11.211 6.777 22.266 1 86.06 51 PRO B CA 1
ATOM 3656 C C . PRO B 1 51 ? -11.008 5.836 21.078 1 86.06 51 PRO B C 1
ATOM 3658 O O . PRO B 1 51 ? -11.508 6.098 19.984 1 86.06 51 PRO B O 1
ATOM 3661 N N . TRP B 1 52 ? -10.328 4.727 21.344 1 83.94 52 TRP B N 1
ATOM 3662 C CA . TRP B 1 52 ? -9.922 3.824 20.266 1 83.94 52 TRP B CA 1
ATOM 3663 C C . TRP B 1 52 ? -11.133 3.193 19.594 1 83.94 52 TRP B C 1
ATOM 3665 O O . TRP B 1 52 ? -11.141 2.969 18.391 1 83.94 52 TRP B O 1
ATOM 3675 N N . HIS B 1 53 ? -12.219 2.863 20.375 1 88 53 HIS B N 1
ATOM 3676 C CA . HIS B 1 53 ? -13.383 2.191 19.828 1 88 53 HIS B CA 1
ATOM 3677 C C . HIS B 1 53 ? -14.172 3.119 18.906 1 88 53 HIS B C 1
ATOM 3679 O O . HIS B 1 53 ? -14.922 2.656 18.047 1 88 53 HIS B O 1
ATOM 3685 N N . GLU B 1 54 ? -13.984 4.461 19.094 1 89.5 54 GLU B N 1
ATOM 3686 C CA . GLU B 1 54 ? -14.57 5.434 18.188 1 89.5 54 GLU B CA 1
ATOM 3687 C C . GLU B 1 54 ? -13.75 5.547 16.906 1 89.5 54 GLU B C 1
ATOM 3689 O O . GLU B 1 54 ? -14.312 5.637 15.805 1 89.5 54 GLU B O 1
ATOM 3694 N N . ARG B 1 55 ? -12.531 5.383 16.969 1 87.44 55 ARG B N 1
ATOM 3695 C CA . ARG B 1 55 ? -11.641 5.562 15.836 1 87.44 55 ARG B CA 1
ATOM 3696 C C . ARG B 1 55 ? -11.672 4.348 14.914 1 87.44 55 ARG B C 1
ATOM 3698 O O . ARG B 1 55 ? -11.586 4.488 13.688 1 87.44 55 ARG B O 1
ATOM 3705 N N . VAL B 1 56 ? -11.82 3.223 15.445 1 89.38 56 VAL B N 1
ATOM 3706 C CA . VAL B 1 56 ? -11.75 1.988 14.672 1 89.38 56 VAL B CA 1
ATOM 3707 C C . VAL B 1 56 ? -12.938 1.921 13.703 1 89.38 56 VAL B C 1
ATOM 3709 O O . VAL B 1 56 ? -12.844 1.296 12.648 1 89.38 56 VAL B O 1
ATOM 3712 N N . CYS B 1 57 ? -13.977 2.615 14.023 1 92.75 57 CYS B N 1
ATOM 3713 C CA . CYS B 1 57 ? -15.188 2.58 13.211 1 92.75 57 CYS B CA 1
ATOM 3714 C C . CYS B 1 57 ? -14.969 3.256 11.867 1 92.75 57 CYS B C 1
ATOM 3716 O O . CYS B 1 57 ? -15.695 2.998 10.906 1 92.75 57 CYS B O 1
ATOM 3718 N N . HIS B 1 58 ? -13.984 4.043 11.797 1 91.31 58 HIS B N 1
ATOM 3719 C CA . HIS B 1 58 ? -13.695 4.723 10.539 1 91.31 58 HIS B CA 1
ATOM 3720 C C . HIS B 1 58 ? -13.047 3.775 9.531 1 91.31 58 HIS B C 1
ATOM 3722 O O . HIS B 1 58 ? -13.055 4.039 8.328 1 91.31 58 HIS B O 1
ATOM 3728 N N . TYR B 1 59 ? -12.531 2.689 10.023 1 90.06 59 TYR B N 1
ATOM 3729 C CA . TYR B 1 59 ? -11.844 1.74 9.148 1 90.06 59 TYR B CA 1
ATOM 3730 C C . TYR B 1 59 ? -12.812 0.681 8.633 1 90.06 59 TYR B C 1
ATOM 3732 O O . TYR B 1 59 ? -12.438 -0.17 7.824 1 90.06 59 TYR B O 1
ATOM 3740 N N . ASN B 1 60 ? -14.039 0.76 9.102 1 93.12 60 ASN B N 1
ATOM 3741 C CA . ASN B 1 60 ? -15.086 -0.112 8.586 1 93.12 60 ASN B CA 1
ATOM 3742 C C . ASN B 1 60 ? -15.406 0.207 7.125 1 93.12 60 ASN B C 1
ATOM 3744 O O . ASN B 1 60 ? -15.664 1.363 6.781 1 93.12 60 ASN B O 1
ATOM 3748 N N . PRO B 1 61 ? -15.367 -0.833 6.262 1 92.56 61 PRO B N 1
ATOM 3749 C CA . PRO B 1 61 ? -15.688 -0.582 4.855 1 92.56 61 PRO B CA 1
ATOM 3750 C C . PRO B 1 61 ? -17.031 0.115 4.668 1 92.56 61 PRO B C 1
ATOM 3752 O O . PRO B 1 61 ? -17.188 0.922 3.748 1 92.56 61 PRO B O 1
ATOM 3755 N N . THR B 1 62 ? -17.922 -0.12 5.508 1 94.69 62 THR B N 1
ATOM 3756 C CA . THR B 1 62 ? -19.234 0.527 5.43 1 94.69 62 THR B CA 1
ATOM 3757 C C . THR B 1 62 ? -19.109 2.031 5.648 1 94.69 62 THR B C 1
ATOM 3759 O O . THR B 1 62 ? -19.719 2.822 4.934 1 94.69 62 THR B O 1
ATOM 3762 N N . SER B 1 63 ? -18.297 2.373 6.602 1 95.75 63 SER B N 1
ATOM 3763 C CA . SER B 1 63 ? -18.062 3.791 6.863 1 95.75 63 SER B CA 1
ATOM 3764 C C . SER B 1 63 ? -17.359 4.465 5.688 1 95.75 63 SER B C 1
ATOM 3766 O O . SER B 1 63 ? -17.688 5.602 5.336 1 95.75 63 SER B O 1
ATOM 3768 N N . ILE B 1 64 ? -16.469 3.781 5.133 1 94.12 64 ILE B N 1
ATOM 3769 C CA . ILE B 1 64 ? -15.688 4.32 4.02 1 94.12 64 ILE B CA 1
ATOM 3770 C C . ILE B 1 64 ? -16.594 4.504 2.803 1 94.12 64 ILE B C 1
ATOM 3772 O O . ILE B 1 64 ? -16.547 5.543 2.141 1 94.12 64 ILE B O 1
ATOM 3776 N N . LEU B 1 65 ? -17.422 3.516 2.539 1 95 65 LEU B N 1
ATOM 3777 C CA . LEU B 1 65 ? -18.344 3.6 1.411 1 95 65 LEU B CA 1
ATOM 3778 C C . LEU B 1 65 ? -19.344 4.734 1.61 1 95 65 LEU B C 1
ATOM 3780 O O . LEU B 1 65 ? -19.656 5.465 0.666 1 95 65 LEU B O 1
ATOM 3784 N N . TRP B 1 66 ? -19.766 4.836 2.799 1 96.25 66 TRP B N 1
ATOM 3785 C CA . TRP B 1 66 ? -20.688 5.926 3.117 1 96.25 66 TRP B CA 1
ATOM 3786 C C . TRP B 1 66 ? -20.047 7.277 2.836 1 96.25 66 TRP B C 1
ATOM 3788 O O . TRP B 1 66 ? -20.656 8.148 2.225 1 96.25 66 TRP B O 1
ATOM 3798 N N . ARG B 1 67 ? -18.875 7.398 3.258 1 95.69 67 ARG B N 1
ATOM 3799 C CA . ARG B 1 67 ? -18.141 8.648 3.066 1 95.69 67 ARG B CA 1
ATOM 3800 C C . ARG B 1 67 ? -18.016 8.992 1.585 1 95.69 67 ARG B C 1
ATOM 3802 O O . ARG B 1 67 ? -18.234 10.141 1.192 1 95.69 67 ARG B O 1
ATOM 3809 N N . TYR B 1 68 ? -17.719 8.039 0.778 1 95.19 68 TYR B N 1
ATOM 3810 C CA . TYR B 1 68 ? -17.625 8.281 -0.657 1 95.19 68 TYR B CA 1
ATOM 3811 C C . TYR B 1 68 ? -18.953 8.805 -1.206 1 95.19 68 TYR B C 1
ATOM 3813 O O . TYR B 1 68 ? -18.969 9.781 -1.957 1 95.19 68 TYR B O 1
ATOM 3821 N N . ALA B 1 69 ? -19.969 8.164 -0.813 1 96.62 69 ALA B N 1
ATOM 3822 C CA . ALA B 1 69 ? -21.297 8.523 -1.322 1 96.62 69 ALA B CA 1
ATOM 3823 C C . ALA B 1 69 ? -21.688 9.93 -0.878 1 96.62 69 ALA B C 1
ATOM 3825 O O . ALA B 1 69 ? -22.156 10.734 -1.687 1 96.62 69 ALA B O 1
ATOM 3826 N N . MET B 1 70 ? -21.406 10.188 0.337 1 96.69 70 MET B N 1
ATOM 3827 C CA . MET B 1 70 ? -21.906 11.445 0.892 1 96.69 70 MET B CA 1
ATOM 3828 C C . MET B 1 70 ? -21.062 12.625 0.423 1 96.69 70 MET B C 1
ATOM 3830 O O . MET B 1 70 ? -21.578 13.734 0.261 1 96.69 70 MET B O 1
ATOM 3834 N N . ILE B 1 71 ? -19.828 12.398 0.236 1 96.06 71 ILE B N 1
ATOM 3835 C CA . ILE B 1 71 ? -19 13.461 -0.323 1 96.06 71 ILE B CA 1
ATOM 3836 C C . ILE B 1 71 ? -19.516 13.836 -1.715 1 96.06 71 ILE B C 1
ATOM 3838 O O . ILE B 1 71 ? -19.641 15.016 -2.043 1 96.06 71 ILE B O 1
ATOM 3842 N N . THR B 1 72 ? -19.828 12.836 -2.482 1 96.5 72 THR B N 1
ATOM 3843 C CA . THR B 1 72 ? -20.344 13.078 -3.824 1 96.5 72 THR B CA 1
ATOM 3844 C C . THR B 1 72 ? -21.703 13.758 -3.766 1 96.5 72 THR B C 1
ATOM 3846 O O . THR B 1 72 ? -21.969 14.719 -4.488 1 96.5 72 THR B O 1
ATOM 3849 N N . ASP B 1 73 ? -22.531 13.25 -2.965 1 96.81 73 ASP B N 1
ATOM 3850 C CA . ASP B 1 73 ? -23.875 13.82 -2.826 1 96.81 73 ASP B CA 1
ATOM 3851 C C . ASP B 1 73 ? -23.797 15.297 -2.434 1 96.81 73 ASP B C 1
ATOM 3853 O O . ASP B 1 73 ? -24.531 16.125 -2.98 1 96.81 73 ASP B O 1
ATOM 3857 N N . ARG B 1 74 ? -22.953 15.547 -1.459 1 95.62 74 ARG B N 1
ATOM 3858 C CA . ARG B 1 74 ? -22.797 16.938 -1.015 1 95.62 74 ARG B CA 1
ATOM 3859 C C . ARG B 1 74 ? -22.312 17.828 -2.154 1 95.62 74 ARG B C 1
ATOM 3861 O O . ARG B 1 74 ? -22.797 18.953 -2.309 1 95.62 74 ARG B O 1
ATOM 3868 N N . ARG B 1 75 ? -21.422 17.328 -2.893 1 95.69 75 ARG B N 1
ATOM 3869 C CA . ARG B 1 75 ? -20.938 18.109 -4.027 1 95.69 75 ARG B CA 1
ATOM 3870 C C . ARG B 1 75 ? -22.062 18.375 -5.031 1 95.69 75 ARG B C 1
ATOM 3872 O O . ARG B 1 75 ? -22.172 19.469 -5.574 1 95.69 75 ARG B O 1
ATOM 3879 N N . ILE B 1 76 ? -22.812 17.406 -5.355 1 95.5 76 ILE B N 1
ATOM 3880 C CA . ILE B 1 76 ? -23.906 17.516 -6.316 1 95.5 76 ILE B CA 1
ATOM 3881 C C . ILE B 1 76 ? -24.906 18.547 -5.832 1 95.5 76 ILE B C 1
ATOM 3883 O O . ILE B 1 76 ? -25.453 19.312 -6.629 1 95.5 76 ILE B O 1
ATOM 3887 N N . ARG B 1 77 ? -25.094 18.656 -4.578 1 95.81 77 ARG B N 1
ATOM 3888 C CA . ARG B 1 77 ? -26.109 19.547 -4 1 95.81 77 ARG B CA 1
ATOM 3889 C C . ARG B 1 77 ? -25.531 20.938 -3.764 1 95.81 77 ARG B C 1
ATOM 3891 O O . ARG B 1 77 ? -26.266 21.875 -3.475 1 95.81 77 ARG B O 1
ATOM 3898 N N . ALA B 1 78 ? -24.234 21.062 -3.83 1 94.5 78 ALA B N 1
ATOM 3899 C CA . ALA B 1 78 ? -23.594 22.328 -3.52 1 94.5 78 ALA B CA 1
ATOM 3900 C C . ALA B 1 78 ? -23.922 23.391 -4.566 1 94.5 78 ALA B C 1
ATOM 3902 O O . ALA B 1 78 ? -23.812 23.141 -5.77 1 94.5 78 ALA B O 1
ATOM 3903 N N . LYS B 1 79 ? -24.391 24.5 -4.098 1 92.06 79 LYS B N 1
ATOM 3904 C CA . LYS B 1 79 ? -24.641 25.641 -4.977 1 92.06 79 LYS B CA 1
ATOM 3905 C C . LYS B 1 79 ? -23.344 26.391 -5.273 1 92.06 79 LYS B C 1
ATOM 3907 O O . LYS B 1 79 ? -23.141 26.844 -6.398 1 92.06 79 LYS B O 1
ATOM 3912 N N . ASN B 1 80 ? -22.531 26.531 -4.195 1 89 80 ASN B N 1
ATOM 3913 C CA . ASN B 1 80 ? -21.203 27.109 -4.266 1 89 80 ASN B CA 1
ATOM 3914 C C . ASN B 1 80 ? -20.156 26.203 -3.645 1 89 80 ASN B C 1
ATOM 3916 O O . ASN B 1 80 ? -20.359 25.656 -2.561 1 89 80 ASN B O 1
ATOM 3920 N N . TRP B 1 81 ? -19.25 25.891 -4.438 1 91.81 81 TRP B N 1
ATOM 3921 C CA . TRP B 1 81 ? -18.203 24.969 -4.004 1 91.81 81 TRP B CA 1
ATOM 3922 C C . TRP B 1 81 ? -16.828 25.594 -4.145 1 91.81 81 TRP B C 1
ATOM 3924 O O . TRP B 1 81 ? -16.422 25.984 -5.242 1 91.81 81 TRP B O 1
ATOM 3934 N N . ASP B 1 82 ? -16.188 25.828 -2.961 1 90.12 82 ASP B N 1
ATOM 3935 C CA . ASP B 1 82 ? -14.852 26.391 -2.973 1 90.12 82 ASP B CA 1
ATOM 3936 C C . ASP B 1 82 ? -13.844 25.438 -2.324 1 90.12 82 ASP B C 1
ATOM 3938 O O . ASP B 1 82 ? -14.18 24.297 -2.004 1 90.12 82 ASP B O 1
ATOM 3942 N N . ARG B 1 83 ? -12.625 25.844 -2.189 1 89.81 83 ARG B N 1
ATOM 3943 C CA . ARG B 1 83 ? -11.539 25.031 -1.666 1 89.81 83 ARG B CA 1
ATOM 3944 C C . ARG B 1 83 ? -11.789 24.656 -0.208 1 89.81 83 ARG B C 1
ATOM 3946 O O . ARG B 1 83 ? -11.438 23.562 0.227 1 89.81 83 ARG B O 1
ATOM 3953 N N . ILE B 1 84 ? -12.445 25.5 0.517 1 88.12 84 ILE B N 1
ATOM 3954 C CA . ILE B 1 84 ? -12.719 25.234 1.925 1 88.12 84 ILE B CA 1
ATOM 3955 C C . ILE B 1 84 ? -13.805 24.172 2.049 1 88.12 84 ILE B C 1
ATOM 3957 O O . ILE B 1 84 ? -13.766 23.344 2.961 1 88.12 84 ILE B O 1
ATOM 3961 N N . ASP B 1 85 ? -14.711 24.234 1.123 1 91.5 85 ASP B N 1
ATOM 3962 C CA . ASP B 1 85 ? -15.734 23.203 1.109 1 91.5 85 ASP B CA 1
ATOM 3963 C C . ASP B 1 85 ? -15.125 21.828 0.848 1 91.5 85 ASP B C 1
ATOM 3965 O O . ASP B 1 85 ? -15.5 20.844 1.487 1 91.5 85 ASP B O 1
ATOM 3969 N N . LEU B 1 86 ? -14.203 21.828 -0.059 1 93.88 86 LEU B N 1
ATOM 3970 C CA . LEU B 1 86 ? -13.516 20.578 -0.376 1 93.88 86 LEU B CA 1
ATOM 3971 C C . LEU B 1 86 ? -12.75 20.062 0.836 1 93.88 86 LEU B C 1
ATOM 3973 O O . LEU B 1 86 ? -12.859 18.875 1.182 1 93.88 86 LEU B O 1
ATOM 3977 N N . ALA B 1 87 ? -12.055 20.891 1.497 1 91.62 87 ALA B N 1
ATOM 3978 C CA . ALA B 1 87 ? -11.25 20.5 2.658 1 91.62 87 ALA B CA 1
ATOM 3979 C C . ALA B 1 87 ? -12.141 20.031 3.805 1 91.62 87 ALA B C 1
ATOM 3981 O O . ALA B 1 87 ? -11.93 18.938 4.348 1 91.62 87 ALA B O 1
ATOM 3982 N N . ALA B 1 88 ? -13.148 20.797 4.09 1 91.88 88 ALA B N 1
ATOM 3983 C CA . ALA B 1 88 ? -14.008 20.5 5.238 1 91.88 88 ALA B CA 1
ATOM 3984 C C . ALA B 1 88 ? -14.859 19.266 4.988 1 91.88 88 ALA B C 1
ATOM 3986 O O . ALA B 1 88 ? -15.164 18.516 5.918 1 91.88 88 ALA B O 1
ATOM 3987 N N . THR B 1 89 ? -15.234 19.062 3.746 1 94.19 89 THR B N 1
ATOM 3988 C CA . THR B 1 89 ? -16.031 17.891 3.406 1 94.19 89 THR B CA 1
ATOM 3989 C C . THR B 1 89 ? -15.203 16.625 3.543 1 94.19 89 THR B C 1
ATOM 3991 O O . THR B 1 89 ? -15.734 15.562 3.887 1 94.19 89 THR B O 1
ATOM 3994 N N . ASN B 1 90 ? -13.953 16.703 3.289 1 94.19 90 ASN B N 1
ATOM 3995 C CA . ASN B 1 90 ? -13.078 15.539 3.357 1 94.19 90 ASN B CA 1
ATOM 3996 C C . ASN B 1 90 ? -12.57 15.305 4.777 1 94.19 90 ASN B C 1
ATOM 3998 O O . ASN B 1 90 ? -12.086 14.219 5.094 1 94.19 90 ASN B O 1
ATOM 4002 N N . ALA B 1 91 ? -12.734 16.281 5.625 1 91.88 91 ALA B N 1
ATOM 4003 C CA . ALA B 1 91 ? -12.203 16.172 6.98 1 91.88 91 ALA B CA 1
ATOM 4004 C C . ALA B 1 91 ? -13.148 15.375 7.875 1 91.88 91 ALA B C 1
ATOM 4006 O O . ALA B 1 91 ? -14.367 15.414 7.699 1 91.88 91 ALA B O 1
ATOM 4007 N N . LEU B 1 92 ? -12.531 14.641 8.695 1 91.69 92 LEU B N 1
ATOM 4008 C CA . LEU B 1 92 ? -13.242 13.945 9.758 1 91.69 92 LEU B CA 1
ATOM 4009 C C . LEU B 1 92 ? -13.086 14.672 11.086 1 91.69 92 LEU B C 1
ATOM 4011 O O . LEU B 1 92 ? -12.07 14.531 11.766 1 91.69 92 LEU B O 1
ATOM 4015 N N . PHE B 1 93 ? -14.164 15.398 11.5 1 91.5 93 PHE B N 1
ATOM 4016 C CA . PHE B 1 93 ? -14.07 16.281 12.648 1 91.5 93 PHE B CA 1
ATOM 4017 C C . PHE B 1 93 ? -14.547 15.578 13.914 1 91.5 93 PHE B C 1
ATOM 4019 O O . PHE B 1 93 ? -15.609 14.945 13.914 1 91.5 93 PHE B O 1
ATOM 4026 N N . TRP B 1 94 ? -13.758 15.609 14.883 1 90.88 94 TRP B N 1
ATOM 4027 C CA . TRP B 1 94 ? -14.141 15.203 16.234 1 90.88 94 TRP B CA 1
ATOM 4028 C C . TRP B 1 94 ? -14.453 16.406 17.109 1 90.88 94 TRP B C 1
ATOM 4030 O O . TRP B 1 94 ? -13.609 17.297 17.266 1 90.88 94 TRP B O 1
ATOM 4040 N N . THR B 1 95 ? -15.664 16.516 17.516 1 88.5 95 THR B N 1
ATOM 4041 C CA . THR B 1 95 ? -16.109 17.594 18.375 1 88.5 95 THR B CA 1
ATOM 4042 C C . THR B 1 95 ? -16.484 17.062 19.766 1 88.5 95 THR B C 1
ATOM 4044 O O . THR B 1 95 ? -16.391 15.859 20.016 1 88.5 95 THR B O 1
ATOM 4047 N N . ASP B 1 96 ? -16.859 17.906 20.594 1 84.25 96 ASP B N 1
ATOM 4048 C CA . ASP B 1 96 ? -17.266 17.5 21.938 1 84.25 96 ASP B CA 1
ATOM 4049 C C . ASP B 1 96 ? -18.516 16.625 21.906 1 84.25 96 ASP B C 1
ATOM 4051 O O . ASP B 1 96 ? -18.719 15.789 22.797 1 84.25 96 ASP B O 1
ATOM 4055 N N . ALA B 1 97 ? -19.266 16.781 20.844 1 86.44 97 ALA B N 1
ATOM 4056 C CA . ALA B 1 97 ? -20.484 15.992 20.688 1 86.44 97 ALA B CA 1
ATOM 4057 C C . ALA B 1 97 ? -20.203 14.695 19.922 1 86.44 97 ALA B C 1
ATOM 4059 O O . ALA B 1 97 ? -21.125 13.914 19.656 1 86.44 97 ALA B O 1
ATOM 4060 N N . GLY B 1 98 ? -18.938 14.516 19.594 1 90.38 98 GLY B N 1
ATOM 4061 C CA . GLY B 1 98 ? -18.594 13.328 18.828 1 90.38 98 GLY B CA 1
ATOM 4062 C C . GLY B 1 98 ? -18.188 13.625 17.406 1 90.38 98 GLY B C 1
ATOM 4063 O O . GLY B 1 98 ? -17.719 14.727 17.094 1 90.38 98 GLY B O 1
ATOM 4064 N N . TRP B 1 99 ? -18.375 12.641 16.578 1 93.62 99 TRP B N 1
ATOM 4065 C CA . TRP B 1 99 ? -18.031 12.836 15.164 1 93.62 99 TRP B CA 1
ATOM 4066 C C . TRP B 1 99 ? -19.062 13.727 14.477 1 93.62 99 TRP B C 1
ATOM 4068 O O . TRP B 1 99 ? -20.266 13.57 14.688 1 93.62 99 TRP B O 1
ATOM 4078 N N . ASP B 1 100 ? -18.562 14.641 13.727 1 92.19 100 ASP B N 1
ATOM 4079 C CA . ASP B 1 100 ? -19.484 15.547 13.031 1 92.19 100 ASP B CA 1
ATOM 4080 C C . ASP B 1 100 ? -19.109 15.68 11.555 1 92.19 100 ASP B C 1
ATOM 4082 O O . ASP B 1 100 ? -18.016 16.125 11.227 1 92.19 100 ASP B O 1
ATOM 4086 N N . GLY B 1 101 ? -19.953 15.281 10.688 1 93.31 101 GLY B N 1
ATOM 4087 C CA . GLY B 1 101 ? -19.797 15.445 9.25 1 93.31 101 GLY B CA 1
ATOM 4088 C C . GLY B 1 101 ? -20.922 16.234 8.609 1 93.31 101 GLY B C 1
ATOM 4089 O O . GLY B 1 101 ? -21.172 16.094 7.406 1 93.31 101 GLY B O 1
ATOM 4090 N N . SER B 1 102 ? -21.531 17.031 9.43 1 91.5 102 SER B N 1
ATOM 4091 C CA . SER B 1 102 ? -22.672 17.797 8.953 1 91.5 102 SER B CA 1
ATOM 4092 C C . SER B 1 102 ? -22.234 18.953 8.07 1 91.5 102 SER B C 1
ATOM 4094 O O . SER B 1 102 ? -21.047 19.25 7.965 1 91.5 102 SER B O 1
ATOM 4096 N N . GLU B 1 103 ? -23.203 19.547 7.41 1 91.56 103 GLU B N 1
ATOM 4097 C CA . GLU B 1 103 ? -22.922 20.703 6.562 1 91.56 103 GLU B CA 1
ATOM 4098 C C . GLU B 1 103 ? -22.609 21.938 7.402 1 91.56 103 GLU B C 1
ATOM 4100 O O . GLU B 1 103 ? -21.859 22.828 6.969 1 91.56 103 GLU B O 1
ATOM 4105 N N . GLU B 1 104 ? -23.016 21.984 8.594 1 86.5 104 GLU B N 1
ATOM 4106 C CA . GLU B 1 104 ? -22.812 23.109 9.5 1 86.5 104 GLU B CA 1
ATOM 4107 C C . GLU B 1 104 ? -21.359 23.188 9.977 1 86.5 104 GLU B C 1
ATOM 4109 O O . GLU B 1 104 ? -20.844 24.281 10.234 1 86.5 104 GLU B O 1
ATOM 4114 N N . ILE B 1 105 ? -20.797 22.031 10.039 1 89.31 105 ILE B N 1
ATOM 4115 C CA . ILE B 1 105 ? -19.422 21.984 10.555 1 89.31 105 ILE B CA 1
ATOM 4116 C C . ILE B 1 105 ? -18.484 22.672 9.57 1 89.31 105 ILE B C 1
ATOM 4118 O O . ILE B 1 105 ? -17.391 23.094 9.945 1 89.31 105 ILE B O 1
ATOM 4122 N N . ILE B 1 106 ? -18.859 22.734 8.328 1 88.69 106 ILE B N 1
ATOM 4123 C CA . ILE B 1 106 ? -18.047 23.359 7.305 1 88.69 106 ILE B CA 1
ATOM 4124 C C . ILE B 1 106 ? -17.859 24.844 7.633 1 88.69 106 ILE B C 1
ATOM 4126 O O . ILE B 1 106 ? -16.75 25.375 7.562 1 88.69 106 ILE B O 1
ATOM 4130 N N . GLN B 1 107 ? -18.906 25.453 8.047 1 82.81 107 GLN B N 1
ATOM 4131 C CA . GLN B 1 107 ? -18.828 26.859 8.406 1 82.81 107 GLN B CA 1
ATOM 4132 C C . GLN B 1 107 ? -18.078 27.062 9.711 1 82.81 107 GLN B C 1
ATOM 4134 O O . GLN B 1 107 ? -17.297 28 9.844 1 82.81 107 GLN B O 1
ATOM 4139 N N . TYR B 1 108 ? -18.266 26.094 10.531 1 80.44 108 TYR B N 1
ATOM 4140 C CA . TYR B 1 108 ? -17.625 26.188 11.844 1 80.44 108 TYR B CA 1
ATOM 4141 C C . TYR B 1 108 ? -16.125 25.969 11.742 1 80.44 108 TYR B C 1
ATOM 4143 O O . TYR B 1 108 ? -15.359 26.547 12.508 1 80.44 108 TYR B O 1
ATOM 4151 N N . SER B 1 109 ? -15.727 25.188 10.844 1 84.62 109 SER B N 1
ATOM 4152 C CA . SER B 1 109 ? -14.328 24.797 10.734 1 84.62 109 SER B CA 1
ATOM 4153 C C . SER B 1 109 ? -13.547 25.781 9.859 1 84.62 109 SER B C 1
ATOM 4155 O O . SER B 1 109 ? -12.32 25.75 9.828 1 84.62 109 SER B O 1
ATOM 4157 N N . ARG B 1 110 ? -14.195 26.703 9.234 1 82.12 110 ARG B N 1
ATOM 4158 C CA . ARG B 1 110 ? -13.586 27.594 8.258 1 82.12 110 ARG B CA 1
ATOM 4159 C C . ARG B 1 110 ? -12.438 28.375 8.883 1 82.12 110 ARG B C 1
ATOM 4161 O O . ARG B 1 110 ? -11.336 28.438 8.328 1 82.12 110 ARG B O 1
ATOM 4168 N N . PRO B 1 111 ? -12.648 28.938 10.078 1 74.44 111 PRO B N 1
ATOM 4169 C CA . PRO B 1 111 ? -11.562 29.734 10.664 1 74.44 111 PRO B CA 1
ATOM 4170 C C . PRO B 1 111 ? -10.391 28.875 11.117 1 74.44 111 PRO B C 1
ATOM 4172 O O . PRO B 1 111 ? -9.297 29.391 11.359 1 74.44 111 PRO B O 1
ATOM 4175 N N . ARG B 1 112 ? -10.617 27.641 11.148 1 79 112 ARG B N 1
ATOM 4176 C CA . ARG B 1 112 ? -9.594 26.766 11.68 1 79 112 ARG B CA 1
ATOM 4177 C C . ARG B 1 112 ? -8.812 26.094 10.555 1 79 112 ARG B C 1
ATOM 4179 O O . ARG B 1 112 ? -7.895 25.297 10.812 1 79 112 ARG B O 1
ATOM 4186 N N . CYS B 1 113 ? -9.156 26.406 9.383 1 81 113 CYS B N 1
ATOM 4187 C CA . CYS B 1 113 ? -8.445 25.812 8.25 1 81 113 CYS B CA 1
ATOM 4188 C C . CYS B 1 113 ? -7.086 26.469 8.062 1 81 113 CYS B C 1
ATOM 4190 O O . CYS B 1 113 ? -6.996 27.688 7.84 1 81 113 CYS B O 1
ATOM 4192 N N . VAL B 1 114 ? -6.055 25.719 8.188 1 75.31 114 VAL B N 1
ATOM 4193 C CA . VAL B 1 114 ? -4.703 26.281 8.164 1 75.31 114 VAL B CA 1
ATOM 4194 C C . VAL B 1 114 ? -4.031 25.953 6.836 1 75.31 114 VAL B C 1
ATOM 4196 O O . VAL B 1 114 ? -3.027 26.562 6.469 1 75.31 114 VAL B O 1
ATOM 4199 N N . GLN B 1 115 ? -4.527 24.938 6.203 1 77.5 115 GLN B N 1
ATOM 4200 C CA . GLN B 1 115 ? -4.004 24.562 4.895 1 77.5 115 GLN B CA 1
ATOM 4201 C C . GLN B 1 115 ? -5.133 24.188 3.943 1 77.5 115 GLN B C 1
ATOM 4203 O O . GLN B 1 115 ? -5.906 23.266 4.227 1 77.5 115 GLN B O 1
ATOM 4208 N N . LEU B 1 116 ? -5.16 24.906 2.881 1 82.5 116 LEU B N 1
ATOM 4209 C CA . LEU B 1 116 ? -6.164 24.625 1.865 1 82.5 116 LEU B CA 1
ATOM 4210 C C . LEU B 1 116 ? -5.57 23.781 0.742 1 82.5 116 LEU B C 1
ATOM 4212 O O . LEU B 1 116 ? -4.371 23.859 0.469 1 82.5 116 LEU B O 1
ATOM 4216 N N . PRO B 1 117 ? -6.441 22.953 0.192 1 83.5 117 PRO B N 1
ATOM 4217 C CA . PRO B 1 117 ? -5.98 22.25 -1.006 1 83.5 117 PRO B CA 1
ATOM 4218 C C . PRO B 1 117 ? -5.645 23.203 -2.156 1 83.5 117 PRO B C 1
ATOM 4220 O O . PRO B 1 117 ? -5.996 24.391 -2.109 1 83.5 117 PRO B O 1
ATOM 4223 N N . ASP B 1 118 ? -4.938 22.75 -3.125 1 76.69 118 ASP B N 1
ATOM 4224 C CA . ASP B 1 118 ? -4.457 23.562 -4.238 1 76.69 118 ASP B CA 1
ATOM 4225 C C . ASP B 1 118 ? -5.617 24.062 -5.102 1 76.69 118 ASP B C 1
ATOM 4227 O O . ASP B 1 118 ? -5.559 25.156 -5.664 1 76.69 118 ASP B O 1
ATOM 4231 N N . ASP B 1 119 ? -6.562 23.203 -5.203 1 84.88 119 ASP B N 1
ATOM 4232 C CA . ASP B 1 119 ? -7.719 23.531 -6.035 1 84.88 119 ASP B CA 1
ATOM 4233 C C . ASP B 1 119 ? -9.008 23.016 -5.398 1 84.88 119 ASP B C 1
ATOM 4235 O O . ASP B 1 119 ? -8.977 22.375 -4.348 1 84.88 119 ASP B O 1
ATOM 4239 N N . ASP B 1 120 ? -10.125 23.453 -6.031 1 88.81 120 ASP B N 1
ATOM 4240 C CA . ASP B 1 120 ? -11.422 23 -5.535 1 88.81 120 ASP B CA 1
ATOM 4241 C C . ASP B 1 120 ? -11.734 21.594 -6.043 1 88.81 120 ASP B C 1
ATOM 4243 O O . ASP B 1 120 ? -12.812 21.062 -5.773 1 88.81 120 ASP B O 1
ATOM 4247 N N . ARG B 1 121 ? -10.82 21.078 -6.848 1 89.5 121 ARG B N 1
ATOM 4248 C CA . ARG B 1 121 ? -10.875 19.703 -7.328 1 89.5 121 ARG B CA 1
ATOM 4249 C C . ARG B 1 121 ? -9.492 19.047 -7.312 1 89.5 121 ARG B C 1
ATOM 4251 O O . ARG B 1 121 ? -8.477 19.75 -7.277 1 89.5 121 ARG B O 1
ATOM 4258 N N . VAL B 1 122 ? -9.516 17.766 -7.207 1 86.38 122 VAL B N 1
ATOM 4259 C CA . VAL B 1 122 ? -8.25 17.031 -7.211 1 86.38 122 VAL B CA 1
ATOM 4260 C C . VAL B 1 122 ? -7.605 17.125 -8.586 1 86.38 122 VAL B C 1
ATOM 4262 O O . VAL B 1 122 ? -8.273 16.953 -9.609 1 86.38 122 VAL B O 1
ATOM 4265 N N . THR B 1 123 ? -6.359 17.422 -8.586 1 79.94 123 THR B N 1
ATOM 4266 C CA . THR B 1 123 ? -5.621 17.5 -9.844 1 79.94 123 THR B CA 1
ATOM 4267 C C . THR B 1 123 ? -5.219 16.109 -10.32 1 79.94 123 THR B C 1
ATOM 4269 O O . THR B 1 123 ? -5.051 15.195 -9.516 1 79.94 123 THR B O 1
ATOM 4272 N N . PHE B 1 124 ? -5.047 15.945 -11.602 1 77.19 124 PHE B N 1
ATOM 4273 C CA . PHE B 1 124 ? -4.793 14.648 -12.219 1 77.19 124 PHE B CA 1
ATOM 4274 C C . PHE B 1 124 ? -3.42 14.117 -11.82 1 77.19 124 PHE B C 1
ATOM 4276 O O . PHE B 1 124 ? -3.244 12.914 -11.648 1 77.19 124 PHE B O 1
ATOM 4283 N N . LEU B 1 125 ? -2.488 14.922 -11.656 1 74.38 125 LEU B N 1
ATOM 4284 C CA . LEU B 1 125 ? -1.141 14.484 -11.305 1 74.38 125 LEU B CA 1
ATOM 4285 C C . LEU B 1 125 ? -0.857 14.734 -9.828 1 74.38 125 LEU B C 1
ATOM 4287 O O . LEU B 1 125 ? 0.066 15.477 -9.484 1 74.38 125 LEU B O 1
ATOM 4291 N N . SER B 1 126 ? -1.826 14.297 -8.969 1 75.06 126 SER B N 1
ATOM 4292 C CA . SER B 1 126 ? -1.679 14.445 -7.527 1 75.06 126 SER B CA 1
ATOM 4293 C C . SER B 1 126 ? -1.593 13.086 -6.836 1 75.06 126 SER B C 1
ATOM 4295 O O . SER B 1 126 ? -1.852 12.055 -7.457 1 75.06 126 SER B O 1
ATOM 4297 N N . ARG B 1 127 ? -1.128 13.07 -5.641 1 77.31 127 ARG B N 1
ATOM 4298 C CA . ARG B 1 127 ? -1.069 11.859 -4.824 1 77.31 127 ARG B CA 1
ATOM 4299 C C . ARG B 1 127 ? -2.439 11.195 -4.727 1 77.31 127 ARG B C 1
ATOM 4301 O O . ARG B 1 127 ? -2.545 9.969 -4.766 1 77.31 127 ARG B O 1
ATOM 4308 N N . ASP B 1 128 ? -3.434 11.977 -4.68 1 84 128 ASP B N 1
ATOM 4309 C CA . ASP B 1 128 ? -4.789 11.445 -4.555 1 84 128 ASP B CA 1
ATOM 4310 C C . ASP B 1 128 ? -5.227 10.758 -5.844 1 84 128 ASP B C 1
ATOM 4312 O O . ASP B 1 128 ? -5.918 9.734 -5.805 1 84 128 ASP B O 1
ATOM 4316 N N . ALA B 1 129 ? -4.805 11.305 -6.914 1 84.69 129 ALA B N 1
ATOM 4317 C CA . ALA B 1 129 ? -5.098 10.656 -8.188 1 84.69 129 ALA B CA 1
ATOM 4318 C C . ALA B 1 129 ? -4.406 9.305 -8.289 1 84.69 129 ALA B C 1
ATOM 4320 O O . ALA B 1 129 ? -4.984 8.336 -8.797 1 84.69 129 ALA B O 1
ATOM 4321 N N . PHE B 1 130 ? -3.285 9.25 -7.777 1 82.62 130 PHE B N 1
ATOM 4322 C CA . PHE B 1 130 ? -2.541 7.996 -7.797 1 82.62 130 PHE B CA 1
ATOM 4323 C C . PHE B 1 130 ? -3.199 6.957 -6.891 1 82.62 130 PHE B C 1
ATOM 4325 O O . PHE B 1 130 ? -3.27 5.777 -7.242 1 82.62 130 PHE B O 1
ATOM 4332 N N . LYS B 1 131 ? -3.646 7.363 -5.785 1 83.88 131 LYS B N 1
ATOM 4333 C CA . LYS B 1 131 ? -4.375 6.477 -4.887 1 83.88 131 LYS B CA 1
ATOM 4334 C C . LYS B 1 131 ? -5.617 5.902 -5.57 1 83.88 131 LYS B C 1
ATOM 4336 O O . LYS B 1 131 ? -5.891 4.707 -5.465 1 83.88 131 LYS B O 1
ATOM 4341 N N . THR B 1 132 ? -6.273 6.734 -6.289 1 87.62 132 THR B N 1
ATOM 4342 C CA . THR B 1 132 ? -7.477 6.309 -6.996 1 87.62 132 THR B CA 1
ATOM 4343 C C . THR B 1 132 ? -7.125 5.324 -8.109 1 87.62 132 THR B C 1
ATOM 4345 O O . THR B 1 132 ? -7.859 4.359 -8.344 1 87.62 132 THR B O 1
ATOM 4348 N N . LEU B 1 133 ? -6.027 5.582 -8.719 1 86.44 133 LEU B N 1
ATOM 4349 C CA . LEU B 1 133 ? -5.582 4.688 -9.781 1 86.44 133 LEU B CA 1
ATOM 4350 C C . LEU B 1 133 ? -5.305 3.291 -9.242 1 86.44 133 LEU B C 1
ATOM 4352 O O . LEU B 1 133 ? -5.715 2.295 -9.836 1 86.44 133 LEU B O 1
ATOM 4356 N N . ILE B 1 134 ? -4.68 3.182 -8.156 1 82.88 134 ILE B N 1
ATOM 4357 C CA . ILE B 1 134 ? -4.352 1.903 -7.531 1 82.88 134 ILE B CA 1
ATOM 4358 C C . ILE B 1 134 ? -5.633 1.147 -7.195 1 82.88 134 ILE B C 1
ATOM 4360 O O . ILE B 1 134 ? -5.773 -0.032 -7.527 1 82.88 134 ILE B O 1
ATOM 4364 N N . ILE B 1 135 ? -6.582 1.821 -6.629 1 86.12 135 ILE B N 1
ATOM 4365 C CA . ILE B 1 135 ? -7.824 1.194 -6.191 1 86.12 135 ILE B CA 1
ATOM 4366 C C . ILE B 1 135 ? -8.641 0.77 -7.406 1 86.12 135 ILE B C 1
ATOM 4368 O O . ILE B 1 135 ? -9.297 -0.279 -7.391 1 86.12 135 ILE B O 1
ATOM 4372 N N . THR B 1 136 ? -8.57 1.583 -8.453 1 87.38 136 THR B N 1
ATOM 4373 C CA . THR B 1 136 ? -9.312 1.274 -9.664 1 87.38 136 THR B CA 1
ATOM 4374 C C . THR B 1 136 ? -8.742 0.036 -10.352 1 87.38 136 THR B C 1
ATOM 4376 O O . THR B 1 136 ? -9.492 -0.84 -10.781 1 87.38 136 THR B O 1
ATOM 4379 N N . ILE B 1 137 ? -7.465 -0.051 -10.367 1 84.94 137 ILE B N 1
ATOM 4380 C CA . ILE B 1 137 ? -6.816 -1.194 -11 1 84.94 137 ILE B CA 1
ATOM 4381 C C . ILE B 1 137 ? -7.129 -2.465 -10.219 1 84.94 137 ILE B C 1
ATOM 4383 O O . ILE B 1 137 ? -7.418 -3.512 -10.805 1 84.94 137 ILE B O 1
ATOM 4387 N N . GLN B 1 138 ? -7.113 -2.379 -8.945 1 83.94 138 GLN B N 1
ATOM 4388 C CA . GLN B 1 138 ? -7.453 -3.525 -8.109 1 83.94 138 GLN B CA 1
ATOM 4389 C C . GLN B 1 138 ? -8.914 -3.926 -8.289 1 83.94 138 GLN B C 1
ATOM 4391 O O . GLN B 1 138 ? -9.242 -5.113 -8.305 1 83.94 138 GLN B O 1
ATOM 4396 N N . GLY B 1 139 ? -9.766 -2.926 -8.398 1 84.88 139 GLY B N 1
ATOM 4397 C CA . GLY B 1 139 ? -11.172 -3.213 -8.641 1 84.88 139 GLY B CA 1
ATOM 4398 C C . GLY B 1 139 ? -11.422 -3.871 -9.984 1 84.88 139 GLY B C 1
ATOM 4399 O O . GLY B 1 139 ? -12.211 -4.816 -10.086 1 84.88 139 GLY B O 1
ATOM 4400 N N . LEU B 1 140 ? -10.711 -3.41 -10.938 1 82.81 140 LEU B N 1
ATOM 4401 C CA . LEU B 1 140 ? -10.836 -3.996 -12.266 1 82.81 140 LEU B CA 1
ATOM 4402 C C . LEU B 1 140 ? -10.344 -5.438 -12.273 1 82.81 140 LEU B C 1
ATOM 4404 O O . LEU B 1 140 ? -10.922 -6.297 -12.938 1 82.81 140 LEU B O 1
ATOM 4408 N N . GLN B 1 141 ? -9.328 -5.688 -11.547 1 81.62 141 GLN B N 1
ATOM 4409 C CA . GLN B 1 141 ? -8.828 -7.051 -11.422 1 81.62 141 GLN B CA 1
ATOM 4410 C C . GLN B 1 141 ? -9.875 -7.965 -10.805 1 81.62 141 GLN B C 1
ATOM 4412 O O . GLN B 1 141 ? -10.039 -9.109 -11.234 1 81.62 141 GLN B O 1
ATOM 4417 N N . ALA B 1 142 ? -10.508 -7.43 -9.883 1 81.88 142 ALA B N 1
ATOM 4418 C CA . ALA B 1 142 ? -11.547 -8.219 -9.219 1 81.88 142 ALA B CA 1
ATOM 4419 C C . ALA B 1 142 ? -12.68 -8.555 -10.188 1 81.88 142 ALA B C 1
ATOM 4421 O O . ALA B 1 142 ? -13.195 -9.672 -10.188 1 81.88 142 ALA B O 1
ATOM 4422 N N . ILE B 1 143 ? -12.984 -7.625 -11.055 1 79.44 143 ILE B N 1
ATOM 4423 C CA . ILE B 1 143 ? -14.031 -7.852 -12.039 1 79.44 143 ILE B CA 1
ATOM 4424 C C . ILE B 1 143 ? -13.586 -8.914 -13.039 1 79.44 143 ILE B C 1
ATOM 4426 O O . ILE B 1 143 ? -14.352 -9.82 -13.383 1 79.44 143 ILE B O 1
ATOM 4430 N N . ILE B 1 144 ? -12.414 -8.836 -13.43 1 75.69 144 ILE B N 1
ATOM 4431 C CA . ILE B 1 144 ? -11.875 -9.781 -14.398 1 75.69 144 ILE B CA 1
ATOM 4432 C C . ILE B 1 144 ? -11.836 -11.18 -13.789 1 75.69 144 ILE B C 1
ATOM 4434 O O . ILE B 1 144 ? -12.172 -12.164 -14.461 1 75.69 144 ILE B O 1
ATOM 4438 N N . LEU B 1 145 ? -11.453 -11.219 -12.578 1 73.81 145 LEU B N 1
ATOM 4439 C CA . LEU B 1 145 ? -11.383 -12.508 -11.898 1 73.81 145 LEU B CA 1
ATOM 4440 C C . LEU B 1 145 ? -12.773 -13.102 -11.703 1 73.81 145 LEU B C 1
ATOM 4442 O O . LEU B 1 145 ? -12.961 -14.312 -11.828 1 73.81 145 LEU B O 1
ATOM 4446 N N . LEU B 1 146 ? -13.688 -12.258 -11.453 1 71.38 146 LEU B N 1
ATOM 4447 C CA . LEU B 1 146 ? -15.047 -12.727 -11.188 1 71.38 146 LEU B CA 1
ATOM 4448 C C . LEU B 1 146 ? -15.758 -13.086 -12.484 1 71.38 146 LEU B C 1
ATOM 4450 O O . LEU B 1 146 ? -16.547 -14.039 -12.516 1 71.38 146 LEU B O 1
ATOM 4454 N N . LEU B 1 147 ? -15.422 -12.273 -13.508 1 67.06 147 LEU B N 1
ATOM 4455 C CA . LEU B 1 147 ? -16.125 -12.508 -14.766 1 67.06 147 LEU B CA 1
ATOM 4456 C C . LEU B 1 147 ? -15.328 -13.453 -15.656 1 67.06 147 LEU B C 1
ATOM 4458 O O . LEU B 1 147 ? -15.836 -13.906 -16.688 1 67.06 147 LEU B O 1
ATOM 4462 N N . GLY B 1 148 ? -14.031 -13.5 -15.375 1 61.22 148 GLY B N 1
ATOM 4463 C CA . GLY B 1 148 ? -13.188 -14.328 -16.234 1 61.22 148 GLY B CA 1
ATOM 4464 C C . GLY B 1 148 ? -13.711 -15.742 -16.391 1 61.22 148 GLY B C 1
ATOM 4465 O O . GLY B 1 148 ? -13.68 -16.297 -17.5 1 61.22 148 GLY B O 1
ATOM 4466 N N . SER B 1 149 ? -14.195 -16.266 -15.297 1 55.75 149 SER B N 1
ATOM 4467 C CA . SER B 1 149 ? -14.742 -17.609 -15.461 1 55.75 149 SER B CA 1
ATOM 4468 C C . SER B 1 149 ? -15.945 -17.609 -16.391 1 55.75 149 SER B C 1
ATOM 4470 O O . SER B 1 149 ? -16.25 -18.625 -17.016 1 55.75 149 SER B O 1
ATOM 4472 N N . GLN B 1 150 ? -16.578 -16.422 -16.391 1 55.44 150 GLN B N 1
ATOM 4473 C CA . GLN B 1 150 ? -17.75 -16.344 -17.25 1 55.44 150 GLN B CA 1
ATOM 4474 C C . GLN B 1 150 ? -17.359 -15.922 -18.672 1 55.44 150 GLN B C 1
ATOM 4476 O O . GLN B 1 150 ? -18.031 -16.281 -19.625 1 55.44 150 GLN B O 1
ATOM 4481 N N . ILE B 1 151 ? -16.328 -15.039 -18.703 1 51.62 151 ILE B N 1
ATOM 4482 C CA . ILE B 1 151 ? -15.93 -14.492 -20 1 51.62 151 ILE B CA 1
ATOM 4483 C C . ILE B 1 151 ? -15.023 -15.484 -20.719 1 51.62 151 ILE B C 1
ATOM 4485 O O . ILE B 1 151 ? -15.18 -15.711 -21.922 1 51.62 151 ILE B O 1
ATOM 4489 N N . ASP B 1 152 ? -13.992 -15.898 -20 1 47.09 152 ASP B N 1
ATOM 4490 C CA . ASP B 1 152 ? -13.078 -16.859 -20.594 1 47.09 152 ASP B CA 1
ATOM 4491 C C . ASP B 1 152 ? -13.18 -18.219 -19.906 1 47.09 152 ASP B C 1
ATOM 4493 O O . ASP B 1 152 ? -12.727 -18.391 -18.781 1 47.09 152 ASP B O 1
ATOM 4497 N N . PRO B 1 153 ? -14.023 -18.984 -20.5 1 47.03 153 PRO B N 1
ATOM 4498 C CA . PRO B 1 153 ? -14.156 -20.328 -19.953 1 47.03 153 PRO B CA 1
ATOM 4499 C C . PRO B 1 153 ? -12.812 -20.969 -19.609 1 47.03 153 PRO B C 1
ATOM 4501 O O . PRO B 1 153 ? -12.75 -21.906 -18.812 1 47.03 153 PRO B O 1
ATOM 4504 N N . ALA B 1 154 ? -11.891 -20.547 -20.312 1 44.34 154 ALA B N 1
ATOM 4505 C CA . ALA B 1 154 ? -10.555 -21.094 -20.078 1 44.34 154 ALA B CA 1
ATOM 4506 C C . ALA B 1 154 ? -9.93 -20.5 -18.828 1 44.34 154 ALA B C 1
ATOM 4508 O O . ALA B 1 154 ? -8.891 -20.969 -18.359 1 44.34 154 ALA B O 1
ATOM 4509 N N . ALA B 1 155 ? -10.516 -19.453 -18.516 1 46.34 155 ALA B N 1
ATOM 4510 C CA . ALA B 1 155 ? -9.961 -18.797 -17.344 1 46.34 155 ALA B CA 1
ATOM 4511 C C . ALA B 1 155 ? -10.203 -19.609 -16.078 1 46.34 155 ALA B C 1
ATOM 4513 O O . ALA B 1 155 ? -11.258 -20.234 -15.93 1 46.34 155 ALA B O 1
ATOM 4514 N N . PRO B 1 156 ? -9.195 -20.078 -15.445 1 48.09 156 PRO B N 1
ATOM 4515 C CA . PRO B 1 156 ? -9.281 -20.969 -14.281 1 48.09 156 PRO B CA 1
ATOM 4516 C C . PRO B 1 156 ? -10.461 -20.641 -13.367 1 48.09 156 PRO B C 1
ATOM 4518 O O . PRO B 1 156 ? -10.773 -19.453 -13.172 1 48.09 156 PRO B O 1
ATOM 4521 N N . GLY B 1 157 ? -11.492 -21.453 -13.523 1 49.19 157 GLY B N 1
ATOM 4522 C CA . GLY B 1 157 ? -12.539 -21.422 -12.516 1 49.19 157 GLY B CA 1
ATOM 4523 C C . GLY B 1 157 ? -12.031 -21.109 -11.125 1 49.19 157 GLY B C 1
ATOM 4524 O O . GLY B 1 157 ? -12.18 -21.922 -10.203 1 49.19 157 GLY B O 1
ATOM 4525 N N . PHE B 1 158 ? -10.977 -20.312 -11.039 1 52.62 158 PHE B N 1
ATOM 4526 C CA . PHE B 1 158 ? -10.141 -19.969 -9.898 1 52.62 158 PHE B CA 1
ATOM 4527 C C . PHE B 1 158 ? -10.992 -19.5 -8.727 1 52.62 158 PHE B C 1
ATOM 4529 O O . PHE B 1 158 ? -10.656 -19.766 -7.566 1 52.62 158 PHE B O 1
ATOM 4536 N N . THR B 1 159 ? -12.242 -19.234 -9.023 1 61.81 159 THR B N 1
ATOM 4537 C CA . THR B 1 159 ? -12.93 -18.562 -7.93 1 61.81 159 THR B CA 1
ATOM 4538 C C . THR B 1 159 ? -13.625 -19.578 -7.027 1 61.81 159 THR B C 1
ATOM 4540 O O . THR B 1 159 ? -13.789 -19.344 -5.828 1 61.81 159 THR B O 1
ATOM 4543 N N . VAL B 1 160 ? -13.75 -20.844 -7.531 1 71.06 160 VAL B N 1
ATOM 4544 C CA . VAL B 1 160 ? -14.5 -21.781 -6.691 1 71.06 160 VAL B CA 1
ATOM 4545 C C . VAL B 1 160 ? -13.578 -22.375 -5.633 1 71.06 160 VAL B C 1
ATOM 4547 O O . VAL B 1 160 ? -14.008 -22.656 -4.516 1 71.06 160 VAL B O 1
ATOM 4550 N N . PHE B 1 161 ? -12.305 -22.422 -5.984 1 82 161 PHE B N 1
ATOM 4551 C CA . PHE B 1 161 ? -11.32 -22.922 -5.027 1 82 161 PHE B CA 1
ATOM 4552 C C . PHE B 1 161 ? -10.242 -21.875 -4.766 1 82 161 PHE B C 1
ATOM 4554 O O . PHE B 1 161 ? -9.047 -22.188 -4.805 1 82 161 PHE B O 1
ATOM 4561 N N . MET B 1 162 ? -10.758 -20.781 -4.422 1 86.44 162 MET B N 1
ATOM 4562 C CA . MET B 1 162 ? -9.82 -19.672 -4.254 1 86.44 162 MET B CA 1
ATOM 4563 C C . MET B 1 162 ? -8.883 -19.922 -3.082 1 86.44 162 MET B C 1
ATOM 4565 O O . MET B 1 162 ? -9.281 -20.5 -2.072 1 86.44 162 MET B O 1
ATOM 4569 N N . GLY B 1 163 ? -7.668 -19.562 -3.27 1 90 163 GLY B N 1
ATOM 4570 C CA . GLY B 1 163 ? -6.688 -19.578 -2.195 1 90 163 GLY B CA 1
ATOM 4571 C C . GLY B 1 163 ? -6.668 -18.297 -1.394 1 90 163 GLY B C 1
ATOM 4572 O O . GLY B 1 163 ? -7.465 -17.391 -1.643 1 90 163 GLY B O 1
ATOM 4573 N N . VAL B 1 164 ? -5.887 -18.234 -0.412 1 93.31 164 VAL B N 1
ATOM 4574 C CA . VAL B 1 164 ? -5.824 -17.094 0.504 1 93.31 164 VAL B CA 1
ATOM 4575 C C . VAL B 1 164 ? -5.383 -15.844 -0.251 1 93.31 164 VAL B C 1
ATOM 4577 O O . VAL B 1 164 ? -5.668 -14.719 0.172 1 93.31 164 VAL B O 1
ATOM 4580 N N . ASP B 1 165 ? -4.789 -15.953 -1.368 1 89.31 165 ASP B N 1
ATOM 4581 C CA . ASP B 1 165 ? -4.215 -14.828 -2.105 1 89.31 165 ASP B CA 1
ATOM 4582 C C . ASP B 1 165 ? -5.312 -13.93 -2.676 1 89.31 165 ASP B C 1
ATOM 4584 O O . ASP B 1 165 ? -5.094 -12.742 -2.9 1 89.31 165 ASP B O 1
ATOM 4588 N N . ILE B 1 166 ? -6.512 -14.445 -2.836 1 87.56 166 ILE B N 1
ATOM 4589 C CA . ILE B 1 166 ? -7.508 -13.625 -3.518 1 87.56 166 ILE B CA 1
ATOM 4590 C C . ILE B 1 166 ? -8.773 -13.547 -2.668 1 87.56 166 ILE B C 1
ATOM 4592 O O . ILE B 1 166 ? -9.859 -13.25 -3.182 1 87.56 166 ILE B O 1
ATOM 4596 N N . ILE B 1 167 ? -8.695 -13.742 -1.45 1 89.94 167 ILE B N 1
ATOM 4597 C CA . ILE B 1 167 ? -9.898 -13.812 -0.632 1 89.94 167 ILE B CA 1
ATOM 4598 C C . ILE B 1 167 ? -10.484 -12.414 -0.458 1 89.94 167 ILE B C 1
ATOM 4600 O O . ILE B 1 167 ? -11.688 -12.258 -0.213 1 89.94 167 ILE B O 1
ATOM 4604 N N . PHE B 1 168 ? -9.695 -11.383 -0.566 1 88.88 168 PHE B N 1
ATOM 4605 C CA . PHE B 1 168 ? -10.211 -10.031 -0.368 1 88.88 168 PHE B CA 1
ATOM 4606 C C . PHE B 1 168 ? -10.43 -9.336 -1.705 1 88.88 168 PHE B C 1
ATOM 4608 O O . PHE B 1 168 ? -10.609 -8.117 -1.754 1 88.88 168 PHE B O 1
ATOM 4615 N N . PHE B 1 169 ? -10.477 -10.086 -2.678 1 80.56 169 PHE B N 1
ATOM 4616 C CA . PHE B 1 169 ? -10.703 -9.508 -3.996 1 80.56 169 PHE B CA 1
ATOM 4617 C C . PHE B 1 169 ? -12.055 -8.812 -4.055 1 80.56 169 PHE B C 1
ATOM 4619 O O . PHE B 1 169 ? -12.195 -7.766 -4.691 1 80.56 169 PHE B O 1
ATOM 4626 N N . PRO B 1 170 ? -13.031 -9.289 -3.297 1 78.19 170 PRO B N 1
ATOM 4627 C CA . PRO B 1 170 ? -14.312 -8.578 -3.357 1 78.19 170 PRO B CA 1
ATOM 4628 C C . PRO B 1 170 ? -14.258 -7.199 -2.709 1 78.19 170 PRO B C 1
ATOM 4630 O O . PRO B 1 170 ? -15.023 -6.309 -3.08 1 78.19 170 PRO B O 1
ATOM 4633 N N . VAL B 1 171 ? -13.359 -7.066 -1.823 1 84.12 171 VAL B N 1
ATOM 4634 C CA . VAL B 1 171 ? -13.188 -5.758 -1.197 1 84.12 171 VAL B CA 1
ATOM 4635 C C . VAL B 1 171 ? -12.68 -4.754 -2.227 1 84.12 171 VAL B C 1
ATOM 4637 O O . VAL B 1 171 ? -12.953 -3.557 -2.127 1 84.12 171 VAL B O 1
ATOM 4640 N N . ALA B 1 172 ? -11.969 -5.324 -3.162 1 85.25 172 ALA B N 1
ATOM 4641 C CA . ALA B 1 172 ? -11.453 -4.453 -4.215 1 85.25 172 ALA B CA 1
ATOM 4642 C C . ALA B 1 172 ? -12.594 -3.861 -5.043 1 85.25 172 ALA B C 1
ATOM 4644 O O . ALA B 1 172 ? -12.453 -2.781 -5.621 1 85.25 172 ALA B O 1
ATOM 4645 N N . LEU B 1 173 ? -13.68 -4.492 -5.039 1 87.12 173 LEU B N 1
ATOM 4646 C CA . LEU B 1 173 ? -14.844 -3.986 -5.762 1 87.12 173 LEU B CA 1
ATOM 4647 C C . LEU B 1 173 ? -15.422 -2.758 -5.066 1 87.12 173 LEU B C 1
ATOM 4649 O O . LEU B 1 173 ? -15.984 -1.875 -5.723 1 87.12 173 LEU B O 1
ATOM 4653 N N . PHE B 1 174 ? -15.273 -2.77 -3.762 1 87.31 174 PHE B N 1
ATOM 4654 C CA . PHE B 1 174 ? -15.727 -1.602 -3.014 1 87.31 174 PHE B CA 1
ATOM 4655 C C . PHE B 1 174 ? -14.945 -0.359 -3.426 1 87.31 174 PHE B C 1
ATOM 4657 O O . PHE B 1 174 ? -15.492 0.746 -3.441 1 87.31 174 PHE B O 1
ATOM 4664 N N . GLY B 1 175 ? -13.75 -0.633 -3.764 1 83.69 175 GLY B N 1
ATOM 4665 C CA . GLY B 1 175 ? -12.906 0.472 -4.188 1 83.69 175 GLY B CA 1
ATOM 4666 C C . GLY B 1 175 ? -13.398 1.147 -5.453 1 83.69 175 GLY B C 1
ATOM 4667 O O . GLY B 1 175 ? -13.164 2.338 -5.66 1 83.69 175 GLY B O 1
ATOM 4668 N N . LEU B 1 176 ? -14.133 0.468 -6.191 1 88.44 176 LEU B N 1
ATOM 4669 C CA . LEU B 1 176 ? -14.656 1.053 -7.422 1 88.44 176 LEU B CA 1
ATOM 4670 C C . LEU B 1 176 ? -15.703 2.111 -7.117 1 88.44 176 LEU B C 1
ATOM 4672 O O . LEU B 1 176 ? -15.914 3.033 -7.91 1 88.44 176 LEU B O 1
ATOM 4676 N N . LEU B 1 177 ? -16.312 1.976 -6.012 1 92.56 177 LEU B N 1
ATOM 4677 C CA . LEU B 1 177 ? -17.297 2.975 -5.621 1 92.56 177 LEU B CA 1
ATOM 4678 C C . LEU B 1 177 ? -16.609 4.285 -5.234 1 92.56 177 LEU B C 1
ATOM 4680 O O . LEU B 1 177 ? -17.266 5.332 -5.172 1 92.56 177 LEU B O 1
ATOM 4684 N N . ARG B 1 178 ? -15.352 4.219 -5.008 1 92.38 178 ARG B N 1
ATOM 4685 C CA . ARG B 1 178 ? -14.562 5.418 -4.75 1 92.38 178 ARG B CA 1
ATOM 4686 C C . ARG B 1 178 ? -14.547 6.336 -5.973 1 92.38 178 ARG B C 1
ATOM 4688 O O . ARG B 1 178 ? -14.352 7.543 -5.844 1 92.38 178 ARG B O 1
ATOM 4695 N N . LEU B 1 179 ? -14.789 5.793 -7.109 1 91.69 179 LEU B N 1
ATOM 4696 C CA . LEU B 1 179 ? -14.68 6.535 -8.359 1 91.69 179 LEU B CA 1
ATOM 4697 C C . LEU B 1 179 ? -15.727 7.637 -8.43 1 91.69 179 LEU B C 1
ATOM 4699 O O . LEU B 1 179 ? -15.523 8.656 -9.086 1 91.69 179 LEU B O 1
ATOM 4703 N N . CYS B 1 180 ? -16.781 7.477 -7.723 1 93.56 180 CYS B N 1
ATOM 4704 C CA . CYS B 1 180 ? -17.812 8.508 -7.766 1 93.56 180 CYS B CA 1
ATOM 4705 C C . CYS B 1 180 ? -17.344 9.781 -7.082 1 93.56 180 CYS B C 1
ATOM 4707 O O . CYS B 1 180 ? -17.859 10.867 -7.367 1 93.56 180 CYS B O 1
ATOM 4709 N N . SER B 1 181 ? -16.406 9.664 -6.191 1 93.69 181 SER B N 1
ATOM 4710 C CA . SER B 1 181 ? -15.953 10.82 -5.43 1 93.69 181 SER B CA 1
ATOM 4711 C C . SER B 1 181 ? -14.5 11.148 -5.75 1 93.69 181 SER B C 1
ATOM 4713 O O . SER B 1 181 ? -13.898 12.008 -5.102 1 93.69 181 SER B O 1
ATOM 4715 N N . CYS B 1 182 ? -13.906 10.555 -6.73 1 90.69 182 CYS B N 1
ATOM 4716 C CA . CYS B 1 182 ? -12.461 10.617 -6.953 1 90.69 182 CYS B CA 1
ATOM 4717 C C . CYS B 1 182 ? -12.016 12.047 -7.234 1 90.69 182 CYS B C 1
ATOM 4719 O O . CYS B 1 182 ? -10.891 12.422 -6.902 1 90.69 182 CYS B O 1
ATOM 4721 N N . ILE B 1 183 ? -12.883 12.859 -7.75 1 92 183 ILE B N 1
ATOM 4722 C CA . ILE B 1 183 ? -12.516 14.227 -8.109 1 92 183 ILE B CA 1
ATOM 4723 C C . ILE B 1 183 ? -12.586 15.117 -6.871 1 92 183 ILE B C 1
ATOM 4725 O O . ILE B 1 183 ? -12.008 16.203 -6.848 1 92 183 ILE B O 1
ATOM 4729 N N . TRP B 1 184 ? -13.195 14.609 -5.832 1 94.38 184 TRP B N 1
ATOM 4730 C CA . TRP B 1 184 ? -13.406 15.461 -4.668 1 94.38 184 TRP B CA 1
ATOM 4731 C C . TRP B 1 184 ? -12.828 14.82 -3.41 1 94.38 184 TRP B C 1
ATOM 4733 O O . TRP B 1 184 ? -13.18 15.211 -2.293 1 94.38 184 TRP B O 1
ATOM 4743 N N . LEU B 1 185 ? -12.016 13.836 -3.586 1 92.62 185 LEU B N 1
ATOM 4744 C CA . LEU B 1 185 ? -11.359 13.195 -2.453 1 92.62 185 LEU B CA 1
ATOM 4745 C C . LEU B 1 185 ? -9.914 13.672 -2.32 1 92.62 185 LEU B C 1
ATOM 4747 O O . LEU B 1 185 ? -9.109 13.477 -3.23 1 92.62 185 LEU B O 1
ATOM 4751 N N . THR B 1 186 ? -9.602 14.336 -1.195 1 88.44 186 THR B N 1
ATOM 4752 C CA . THR B 1 186 ? -8.25 14.828 -0.993 1 88.44 186 THR B CA 1
ATOM 4753 C C . THR B 1 186 ? -7.871 14.789 0.485 1 88.44 186 THR B C 1
ATOM 4755 O O . THR B 1 186 ? -8.742 14.875 1.355 1 88.44 186 THR B O 1
ATOM 4758 N N . ASP B 1 187 ? -6.652 14.594 0.694 1 82.62 187 ASP B N 1
ATOM 4759 C CA . ASP B 1 187 ? -6.113 14.648 2.051 1 82.62 187 ASP B CA 1
ATOM 4760 C C . ASP B 1 187 ? -5.129 15.805 2.205 1 82.62 187 ASP B C 1
ATOM 4762 O O . ASP B 1 187 ? -4.418 15.891 3.207 1 82.62 187 ASP B O 1
ATOM 4766 N N . GLU B 1 188 ? -5.137 16.672 1.219 1 79.5 188 GLU B N 1
ATOM 4767 C CA . GLU B 1 188 ? -4.164 17.766 1.226 1 79.5 188 GLU B CA 1
ATOM 4768 C C . GLU B 1 188 ? -4.746 19.016 1.872 1 79.5 188 GLU B C 1
ATOM 4770 O O . GLU B 1 188 ? -4.863 20.062 1.225 1 79.5 188 GLU B O 1
ATOM 4775 N N . PHE B 1 189 ? -5.082 18.859 3.117 1 82.19 189 PHE B N 1
ATOM 4776 C CA . PHE B 1 189 ? -5.621 19.953 3.928 1 82.19 189 PHE B CA 1
ATOM 4777 C C . PHE B 1 189 ? -5.246 19.766 5.395 1 82.19 189 PHE B C 1
ATOM 4779 O O . PHE B 1 189 ? -4.77 18.703 5.789 1 82.19 189 PHE B O 1
ATOM 4786 N N . SER B 1 190 ? -5.398 20.891 6.137 1 79.88 190 SER B N 1
ATOM 4787 C CA . SER B 1 190 ? -5.156 20.797 7.57 1 79.88 190 SER B CA 1
ATOM 4788 C C . SER B 1 190 ? -6.012 21.797 8.344 1 79.88 190 SER B C 1
ATOM 4790 O O . SER B 1 190 ? -6.289 22.891 7.859 1 79.88 190 SER B O 1
ATOM 4792 N N . PHE B 1 191 ? -6.5 21.266 9.43 1 80.62 191 PHE B N 1
ATOM 4793 C CA . PHE B 1 191 ? -7.246 22.109 10.359 1 80.62 191 PHE B CA 1
ATOM 4794 C C . PHE B 1 191 ? -6.551 22.156 11.719 1 80.62 191 PHE B C 1
ATOM 4796 O O . PHE B 1 191 ? -5.973 21.172 12.164 1 80.62 191 PHE B O 1
ATOM 4803 N N . ALA B 1 192 ? -6.605 23.312 12.328 1 74.5 192 ALA B N 1
ATOM 4804 C CA . ALA B 1 192 ? -5.961 23.484 13.625 1 74.5 192 ALA B CA 1
ATOM 4805 C C . ALA B 1 192 ? -6.758 22.812 14.734 1 74.5 192 ALA B C 1
ATOM 4807 O O . ALA B 1 192 ? -7.992 22.875 14.75 1 74.5 192 ALA B O 1
ATOM 4808 N N . SER B 1 193 ? -5.938 22.078 15.586 1 71.75 193 SER B N 1
ATOM 4809 C CA . SER B 1 193 ? -6.57 21.453 16.75 1 71.75 193 SER B CA 1
ATOM 4810 C C . SER B 1 193 ? -6.719 22.438 17.891 1 71.75 193 SER B C 1
ATOM 4812 O O . SER B 1 193 ? -5.969 23.406 17.984 1 71.75 193 SER B O 1
ATOM 4814 N N . MET B 1 194 ? -7.754 22.312 18.75 1 60.94 194 MET B N 1
ATOM 4815 C CA . MET B 1 194 ? -8.039 23.219 19.859 1 60.94 194 MET B CA 1
ATOM 4816 C C . MET B 1 194 ? -6.914 23.203 20.875 1 60.94 194 MET B C 1
ATOM 4818 O O . MET B 1 194 ? -6.594 24.219 21.484 1 60.94 194 MET B O 1
ATOM 4822 N N . GLU B 1 195 ? -6.418 22.016 21.266 1 56.34 195 GLU B N 1
ATOM 4823 C CA . GLU B 1 195 ? -5.402 21.938 22.312 1 56.34 195 GLU B CA 1
ATOM 4824 C C . GLU B 1 195 ? -4.129 22.672 21.906 1 56.34 195 GLU B C 1
ATOM 4826 O O . GLU B 1 195 ? -3.408 23.188 22.766 1 56.34 195 GLU B O 1
ATOM 4831 N N . ASP B 1 196 ? -3.758 22.688 20.781 1 52.88 196 ASP B N 1
ATOM 4832 C CA . ASP B 1 196 ? -2.375 22.984 20.422 1 52.88 196 ASP B CA 1
ATOM 4833 C C . ASP B 1 196 ? -2.236 24.422 19.922 1 52.88 196 ASP B C 1
ATOM 4835 O O . ASP B 1 196 ? -1.203 24.797 19.359 1 52.88 196 ASP B O 1
ATOM 4839 N N . LEU B 1 197 ? -3.307 25.234 19.891 1 49.5 197 LEU B N 1
ATOM 4840 C CA . LEU B 1 197 ? -3.166 26.641 19.5 1 49.5 197 LEU B CA 1
ATOM 4841 C C . LEU B 1 197 ? -2.271 27.375 20.5 1 49.5 197 LEU B C 1
ATOM 4843 O O . LEU B 1 197 ? -2.434 27.25 21.703 1 49.5 197 LEU B O 1
ATOM 4847 N N . PRO B 1 198 ? -1.166 27.781 20.125 1 46.22 198 PRO B N 1
ATOM 4848 C CA . PRO B 1 198 ? -0.298 28.5 21.062 1 46.22 198 PRO B CA 1
ATOM 4849 C C . PRO B 1 198 ? -1.068 29.484 21.938 1 46.22 198 PRO B C 1
ATOM 4851 O O . PRO B 1 198 ? -2.094 30.016 21.516 1 46.22 198 PRO B O 1
ATOM 4854 N N . LEU B 1 199 ? -0.838 29.578 23.25 1 39.06 199 LEU B N 1
ATOM 4855 C CA . LEU B 1 199 ? -1.371 30.453 24.281 1 39.06 199 LEU B CA 1
ATOM 4856 C C . LEU B 1 199 ? -1.53 31.875 23.75 1 39.06 199 LEU B C 1
ATOM 4858 O O . LEU B 1 199 ? -2.471 32.594 24.125 1 39.06 199 LEU B O 1
ATOM 4862 N N . GLY B 1 200 ? -0.533 32.531 23.219 1 37.78 200 GLY B N 1
ATOM 4863 C CA . GLY B 1 200 ? -0.55 33.938 22.938 1 37.78 200 GLY B CA 1
ATOM 4864 C C . GLY B 1 200 ? -1.421 34.312 21.75 1 37.78 200 GLY B C 1
ATOM 4865 O O . GLY B 1 200 ? -1.396 35.438 21.281 1 37.78 200 GLY B O 1
ATOM 4866 N N . THR B 1 201 ? -1.614 33.469 20.906 1 37.62 201 THR B N 1
ATOM 4867 C CA . THR B 1 201 ? -2.551 33.906 19.859 1 37.62 201 THR B CA 1
ATOM 4868 C C . THR B 1 201 ? -3.887 34.312 20.484 1 37.62 201 THR B C 1
ATOM 4870 O O . THR B 1 201 ? -4.414 33.625 21.359 1 37.62 201 THR B O 1
ATOM 4873 N N . PRO B 1 202 ? -4.129 35.688 20.547 1 33.75 202 PRO B N 1
ATOM 4874 C CA . PRO B 1 202 ? -5.426 36.031 21.125 1 33.75 202 PRO B CA 1
ATOM 4875 C C . PRO B 1 202 ? -6.441 34.875 21 1 33.75 202 PRO B C 1
ATOM 4877 O O . PRO B 1 202 ? -6.34 34.062 20.094 1 33.75 202 PRO B O 1
ATOM 4880 N N . GLN B 1 203 ? -7.074 34.531 22.125 1 33.72 203 GLN B N 1
ATOM 4881 C CA . GLN B 1 203 ? -8.258 33.688 22.266 1 33.72 203 GLN B CA 1
ATOM 4882 C C . GLN B 1 203 ? -9.078 33.688 20.969 1 33.72 203 GLN B C 1
ATOM 4884 O O . GLN B 1 203 ? -9.578 34.719 20.547 1 33.72 203 GLN B O 1
ATOM 4889 N N . MET B 1 204 ? -8.609 33.156 19.906 1 36.09 204 MET B N 1
ATOM 4890 C CA . MET B 1 204 ? -9.75 33 19 1 36.09 204 MET B CA 1
ATOM 4891 C C . MET B 1 204 ? -11.062 33.125 19.766 1 36.09 204 MET B C 1
ATOM 4893 O O . MET B 1 204 ? -11.148 32.719 20.922 1 36.09 204 MET B O 1
ATOM 4897 N N . ILE B 1 205 ? -11.867 34.031 19.453 1 32.38 205 ILE B N 1
ATOM 4898 C CA . ILE B 1 205 ? -13.203 34.094 20.031 1 32.38 205 ILE B CA 1
ATOM 4899 C C . ILE B 1 205 ? -13.586 32.719 20.609 1 32.38 205 ILE B C 1
ATOM 4901 O O . ILE B 1 205 ? -13.438 31.703 19.938 1 32.38 205 ILE B O 1
ATOM 4905 N N . GLU B 1 206 ? -13.57 32.469 21.891 1 33 206 GLU B N 1
ATOM 4906 C CA . GLU B 1 206 ? -14.375 31.5 22.625 1 33 206 GLU B CA 1
ATOM 4907 C C . GLU B 1 206 ? -15.43 30.875 21.719 1 33 206 GLU B C 1
ATOM 4909 O O . GLU B 1 206 ? -16.562 31.359 21.641 1 33 206 GLU B O 1
ATOM 4914 N N . CYS B 1 207 ? -15.219 30.797 20.562 1 35.38 207 CYS B N 1
ATOM 4915 C CA . CYS B 1 207 ? -16.25 29.953 19.953 1 35.38 207 CYS B CA 1
ATOM 4916 C C . CYS B 1 207 ? -16.625 28.797 20.875 1 35.38 207 CYS B C 1
ATOM 4918 O O . CYS B 1 207 ? -15.984 27.734 20.844 1 35.38 207 CYS B O 1
ATOM 4920 N N . SER B 1 208 ? -16.688 28.984 22.156 1 33.62 208 SER B N 1
ATOM 4921 C CA . SER B 1 208 ? -17.328 28.172 23.188 1 33.62 208 SER B CA 1
ATOM 4922 C C . SER B 1 208 ? -18.344 27.203 22.594 1 33.62 208 SER B C 1
ATOM 4924 O O . SER B 1 208 ? -18.844 27.422 21.484 1 33.62 208 SER B O 1
ATOM 4926 N N . THR B 1 209 ? -18.453 26.047 23.188 1 39.34 209 THR B N 1
ATOM 4927 C CA . THR B 1 209 ? -19.625 25.188 23.031 1 39.34 209 THR B CA 1
ATOM 4928 C C . THR B 1 209 ? -20.859 26.016 22.688 1 39.34 209 THR B C 1
ATOM 4930 O O . THR B 1 209 ? -21.844 25.484 22.172 1 39.34 209 THR B O 1
ATOM 4933 N N . ALA B 1 210 ? -20.891 27.234 23.234 1 38.41 210 ALA B N 1
ATOM 4934 C CA . ALA B 1 210 ? -22.078 28.078 23.094 1 38.41 210 ALA B CA 1
ATOM 4935 C C . ALA B 1 210 ? -22.203 28.609 21.672 1 38.41 210 ALA B C 1
ATOM 4937 O O . ALA B 1 210 ? -23.312 28.703 21.125 1 38.41 210 ALA B O 1
ATOM 4938 N N . SER B 1 211 ? -21.125 28.906 21.094 1 40.53 211 SER B N 1
ATOM 4939 C CA . SER B 1 211 ? -21.281 29.406 19.734 1 40.53 211 SER B CA 1
ATOM 4940 C C . SER B 1 211 ? -21.625 28.281 18.766 1 40.53 211 SER B C 1
ATOM 4942 O O . SER B 1 211 ? -22.375 28.469 17.812 1 40.53 211 SER B O 1
ATOM 4944 N N . PHE B 1 212 ? -20.969 27.172 18.875 1 44.69 212 PHE B N 1
ATOM 4945 C CA . PHE B 1 212 ? -21.391 25.984 18.156 1 44.69 212 PHE B CA 1
ATOM 4946 C C . PHE B 1 212 ? -22.875 25.719 18.375 1 44.69 212 PHE B C 1
ATOM 4948 O O . PHE B 1 212 ? -23.609 25.406 17.438 1 44.69 212 PHE B O 1
ATOM 4955 N N . GLU B 1 213 ? -23.234 25.672 19.688 1 45.59 213 GLU B N 1
ATOM 4956 C CA . GLU B 1 213 ? -24.641 25.5 20.016 1 45.59 213 GLU B CA 1
ATOM 4957 C C . GLU B 1 213 ? -25.484 26.625 19.422 1 45.59 213 GLU B C 1
ATOM 4959 O O . GLU B 1 213 ? -26.625 26.406 19.016 1 45.59 213 GLU B O 1
ATOM 4964 N N . LEU B 1 214 ? -24.938 27.781 19.484 1 42.19 214 LEU B N 1
ATOM 4965 C CA . LEU B 1 214 ? -25.703 28.906 18.938 1 42.19 214 LEU B CA 1
ATOM 4966 C C . LEU B 1 214 ? -25.875 28.75 17.422 1 42.19 214 LEU B C 1
ATOM 4968 O O . LEU B 1 214 ? -26.938 29.062 16.875 1 42.19 214 LEU B O 1
ATOM 4972 N N . LEU B 1 215 ? -24.844 28.359 16.734 1 44.38 215 LEU B N 1
ATOM 4973 C CA . LEU B 1 215 ? -24.969 28.156 15.305 1 44.38 215 LEU B CA 1
ATOM 4974 C C . LEU B 1 215 ? -25.859 26.953 15 1 44.38 215 LEU B C 1
ATOM 4976 O O . LEU B 1 215 ? -26.641 26.984 14.047 1 44.38 215 LEU B O 1
ATOM 4980 N N . THR B 1 216 ? -25.703 25.875 15.703 1 46.75 216 THR B N 1
ATOM 4981 C CA . THR B 1 216 ? -26.578 24.719 15.508 1 46.75 216 THR B CA 1
ATOM 4982 C C . THR B 1 216 ? -28 25.047 15.914 1 46.75 216 THR B C 1
ATOM 4984 O O . THR B 1 216 ? -28.953 24.469 15.375 1 46.75 216 THR B O 1
ATOM 4987 N N . THR B 1 217 ? -28.219 25.906 17 1 45.34 217 THR B N 1
ATOM 4988 C CA . THR B 1 217 ? -29.562 26.188 17.5 1 45.34 217 THR B CA 1
ATOM 4989 C C . THR B 1 217 ? -30.188 27.359 16.75 1 45.34 217 THR B C 1
ATOM 4991 O O . THR B 1 217 ? -31.406 27.578 16.812 1 45.34 217 THR B O 1
ATOM 4994 N N . ASN B 1 218 ? -29.469 28.422 16.297 1 38.34 218 ASN B N 1
ATOM 4995 C CA . ASN B 1 218 ? -30.141 29.531 15.609 1 38.34 218 ASN B CA 1
ATOM 4996 C C . ASN B 1 218 ? -30 29.406 14.094 1 38.34 218 ASN B C 1
ATOM 4998 O O . ASN B 1 218 ? -29 29.859 13.523 1 38.34 218 ASN B O 1
ATOM 5002 N N . PRO B 1 219 ? -30.844 28.734 13.461 1 44.09 219 PRO B N 1
ATOM 5003 C CA . PRO B 1 219 ? -30.906 28.594 12.008 1 44.09 219 PRO B CA 1
ATOM 5004 C C . PRO B 1 219 ? -30.766 29.922 11.273 1 44.09 219 PRO B C 1
ATOM 5006 O O . PRO B 1 219 ? -30.547 29.953 10.062 1 44.09 219 PRO B O 1
ATOM 5009 N N . ALA B 1 220 ? -31.219 30.984 11.805 1 44.44 220 ALA B N 1
ATOM 5010 C CA . ALA B 1 220 ? -31.234 32.312 11.164 1 44.44 220 ALA B CA 1
ATOM 5011 C C . ALA B 1 220 ? -29.812 32.781 10.836 1 44.44 220 ALA B C 1
ATOM 5013 O O . ALA B 1 220 ? -29.625 33.656 9.984 1 44.44 220 ALA B O 1
ATOM 5014 N N . LEU B 1 221 ? -28.984 32.531 11.539 1 44.72 221 LEU B N 1
ATOM 5015 C CA . LEU B 1 221 ? -27.609 32.969 11.281 1 44.72 221 LEU B CA 1
ATOM 5016 C C . LEU B 1 221 ? -26.938 32.031 10.281 1 44.72 221 LEU B C 1
ATOM 5018 O O . LEU B 1 221 ? -25.766 32.188 9.953 1 44.72 221 LEU B O 1
ATOM 5022 N N . SER B 1 222 ? -27.531 30.922 10.078 1 45.03 222 SER B N 1
ATOM 5023 C CA . SER B 1 222 ? -27.109 30.031 9.016 1 45.03 222 SER B CA 1
ATOM 5024 C C . SER B 1 222 ? -27.141 30.719 7.656 1 45.03 222 SER B C 1
ATOM 5026 O O . SER B 1 222 ? -28.172 31.234 7.238 1 45.03 222 SER B O 1
ATOM 5028 N N . GLY B 1 223 ? -26.266 31.562 7.344 1 48.41 223 GLY B N 1
ATOM 5029 C CA . GLY B 1 223 ? -26.094 32.188 6.047 1 48.41 223 GLY B CA 1
ATOM 5030 C C . GLY B 1 223 ? -26.875 31.5 4.938 1 48.41 223 GLY B C 1
ATOM 5031 O O . GLY B 1 223 ? -27.5 30.469 5.168 1 48.41 223 GLY B O 1
ATOM 5032 N N . PRO B 1 224 ? -27.047 32.156 3.742 1 53.38 224 PRO B N 1
ATOM 5033 C CA . PRO B 1 224 ? -27.75 31.578 2.594 1 53.38 224 PRO B CA 1
ATOM 5034 C C . PRO B 1 224 ? -27.438 30.094 2.381 1 53.38 224 PRO B C 1
ATOM 5036 O O . PRO B 1 224 ? -26.344 29.641 2.723 1 53.38 224 PRO B O 1
ATOM 5039 N N . GLN B 1 225 ? -28.5 29.234 2.266 1 68.38 225 GLN B N 1
ATOM 5040 C CA . GLN B 1 225 ? -28.5 27.781 2.049 1 68.38 225 GLN B CA 1
ATOM 5041 C C . GLN B 1 225 ? -27.484 27.391 0.982 1 68.38 225 GLN B C 1
ATOM 5043 O O . GLN B 1 225 ? -27.625 27.75 -0.189 1 68.38 225 GLN B O 1
ATOM 5048 N N . ARG B 1 226 ? -26.344 27 1.382 1 84.56 226 ARG B N 1
ATOM 5049 C CA . ARG B 1 226 ? -25.234 26.703 0.481 1 84.56 226 ARG B CA 1
ATOM 5050 C C . ARG B 1 226 ? -25.438 25.375 -0.223 1 84.56 226 ARG B C 1
ATOM 5052 O O . ARG B 1 226 ? -24.797 25.078 -1.234 1 84.56 226 ARG B O 1
ATOM 5059 N N . TYR B 1 227 ? -26.5 24.656 0.227 1 90.75 227 TYR B N 1
ATOM 5060 C CA . TYR B 1 227 ? -26.75 23.344 -0.367 1 90.75 227 TYR B CA 1
ATOM 5061 C C . TYR B 1 227 ? -28.219 23.156 -0.705 1 90.75 227 TYR B C 1
ATOM 5063 O O . TYR B 1 227 ? -29.094 23.641 0.022 1 90.75 227 TYR B O 1
ATOM 5071 N N . HIS B 1 228 ? -28.438 22.531 -1.754 1 91.56 228 HIS B N 1
ATOM 5072 C CA . HIS B 1 228 ? -29.797 22.125 -2.082 1 91.56 228 HIS B CA 1
ATOM 5073 C C . HIS B 1 228 ? -30.297 21.047 -1.117 1 91.56 228 HIS B C 1
ATOM 5075 O O . HIS B 1 228 ? -29.5 20.375 -0.467 1 91.56 228 HIS B O 1
ATOM 5081 N N . ASN B 1 229 ? -31.562 21.031 -1.006 1 89 229 ASN B N 1
ATOM 5082 C CA . ASN B 1 229 ? -32.156 19.969 -0.209 1 89 229 ASN B CA 1
ATOM 5083 C C . ASN B 1 229 ? -31.922 18.609 -0.834 1 89 229 ASN B C 1
ATOM 5085 O O . ASN B 1 229 ? -31.734 18.5 -2.045 1 89 229 ASN B O 1
ATOM 5089 N N . PRO B 1 230 ? -31.891 17.594 0.021 1 87.88 230 PRO B N 1
ATOM 5090 C CA . PRO B 1 230 ? -31.641 16.234 -0.48 1 87.88 230 PRO B CA 1
ATOM 5091 C C . PRO B 1 230 ? -32.688 15.789 -1.489 1 87.88 230 PRO B C 1
ATOM 5093 O O . PRO B 1 230 ? -32.469 14.797 -2.201 1 87.88 230 PRO B O 1
ATOM 5096 N N . SER B 1 231 ? -33.75 16.469 -1.541 1 88.75 231 SER B N 1
ATOM 5097 C CA . SER B 1 231 ? -34.781 16.141 -2.512 1 88.75 231 SER B CA 1
ATOM 5098 C C . SER B 1 231 ? -34.438 16.688 -3.895 1 88.75 231 SER B C 1
ATOM 5100 O O . SER B 1 231 ? -35.188 16.453 -4.859 1 88.75 231 SER B O 1
ATOM 5102 N N . PHE B 1 232 ? -33.375 17.328 -3.91 1 92.75 232 PHE B N 1
ATOM 5103 C CA . PHE B 1 232 ? -32.875 17.797 -5.199 1 92.75 232 PHE B CA 1
ATOM 5104 C C . PHE B 1 232 ? -32.719 16.641 -6.18 1 92.75 232 PHE B C 1
ATOM 5106 O O . PHE B 1 232 ? -32.25 15.562 -5.805 1 92.75 232 PHE B O 1
ATOM 5113 N N . TRP B 1 233 ? -33.094 16.812 -7.418 1 94.69 233 TRP B N 1
ATOM 5114 C CA . TRP B 1 233 ? -33.156 15.742 -8.406 1 94.69 233 TRP B CA 1
ATOM 5115 C C . TRP B 1 233 ? -31.781 15.125 -8.625 1 94.69 233 TRP B C 1
ATOM 5117 O O . TRP B 1 233 ? -31.656 13.906 -8.805 1 94.69 233 TRP B O 1
ATOM 5127 N N . GLY B 1 234 ? -30.734 15.922 -8.742 1 95.06 234 GLY B N 1
ATOM 5128 C CA . GLY B 1 234 ? -29.391 15.391 -8.906 1 95.06 234 GLY B CA 1
ATOM 5129 C C . GLY B 1 234 ? -28.984 14.453 -7.781 1 95.06 234 GLY B C 1
ATOM 5130 O O . GLY B 1 234 ? -28.359 13.414 -8.023 1 95.06 234 GLY B O 1
ATOM 5131 N N . SER B 1 235 ? -29.312 14.812 -6.629 1 95.56 235 SER B N 1
ATOM 5132 C CA . SER B 1 235 ? -29.016 13.992 -5.461 1 95.56 235 SER B CA 1
ATOM 5133 C C . SER B 1 235 ? -29.844 12.711 -5.457 1 95.56 235 SER B C 1
ATOM 5135 O O . SER B 1 235 ? -29.328 11.625 -5.184 1 95.56 235 SER B O 1
ATOM 5137 N N . THR B 1 236 ? -31.078 12.812 -5.801 1 95.38 236 THR B N 1
ATOM 5138 C CA . THR B 1 236 ? -31.953 11.648 -5.824 1 95.38 236 THR B CA 1
ATOM 5139 C C . THR B 1 236 ? -31.484 10.625 -6.855 1 95.38 236 THR B C 1
ATOM 5141 O O . THR B 1 236 ? -31.469 9.422 -6.582 1 95.38 236 THR B O 1
ATOM 5144 N N . ILE B 1 237 ? -31.109 11.102 -7.988 1 96.31 237 ILE B N 1
ATOM 5145 C CA . ILE B 1 237 ? -30.609 10.219 -9.031 1 96.31 237 ILE B CA 1
ATOM 5146 C C . ILE B 1 237 ? -29.328 9.539 -8.57 1 96.31 237 ILE B C 1
ATOM 5148 O O . ILE B 1 237 ? -29.156 8.336 -8.758 1 96.31 237 ILE B O 1
ATOM 5152 N N . PHE B 1 238 ? -28.453 10.312 -7.988 1 96.62 238 PHE B N 1
ATOM 5153 C CA . PHE B 1 238 ? -27.188 9.75 -7.539 1 96.62 238 PHE B CA 1
ATOM 5154 C C . PHE B 1 238 ? -27.406 8.703 -6.457 1 96.62 238 PHE B C 1
ATOM 5156 O O . PHE B 1 238 ? -26.828 7.617 -6.5 1 96.62 238 PHE B O 1
ATOM 5163 N N . ARG B 1 239 ? -28.203 9.062 -5.543 1 96.06 239 ARG B N 1
ATOM 5164 C CA . ARG B 1 239 ? -28.484 8.141 -4.441 1 96.06 239 ARG B CA 1
ATOM 5165 C C . ARG B 1 239 ? -29.094 6.836 -4.961 1 96.06 239 ARG B C 1
ATOM 5167 O O . ARG B 1 239 ? -28.734 5.754 -4.496 1 96.06 239 ARG B O 1
ATOM 5174 N N . THR B 1 240 ? -29.906 6.953 -5.91 1 95.5 240 THR B N 1
ATOM 5175 C CA . THR B 1 240 ? -30.516 5.766 -6.496 1 95.5 240 THR B CA 1
ATOM 5176 C C . THR B 1 240 ? -29.484 4.926 -7.23 1 95.5 240 THR B C 1
ATOM 5178 O O . THR B 1 240 ? -29.422 3.705 -7.066 1 95.5 240 THR B O 1
ATOM 5181 N N . ILE B 1 241 ? -28.641 5.574 -7.938 1 96.06 241 ILE B N 1
ATOM 5182 C CA . ILE B 1 241 ? -27.609 4.875 -8.695 1 96.06 241 ILE B CA 1
ATOM 5183 C C . ILE B 1 241 ? -26.641 4.191 -7.742 1 96.06 241 ILE B C 1
ATOM 5185 O O . ILE B 1 241 ? -26.203 3.068 -7.996 1 96.06 241 ILE B O 1
ATOM 5189 N N . TYR B 1 242 ? -26.312 4.879 -6.691 1 96.19 242 TYR B N 1
ATOM 5190 C CA . TYR B 1 242 ? -25.359 4.332 -5.73 1 96.19 242 TYR B CA 1
ATOM 5191 C C . TYR B 1 242 ? -25.922 3.094 -5.047 1 96.19 242 TYR B C 1
ATOM 5193 O O . TYR B 1 242 ? -25.219 2.1 -4.871 1 96.19 242 TYR B O 1
ATOM 5201 N N . VAL B 1 243 ? -27.203 3.143 -4.723 1 95.44 243 VAL B N 1
ATOM 5202 C CA . VAL B 1 243 ? -27.859 1.989 -4.113 1 95.44 243 VAL B CA 1
ATOM 5203 C C . VAL B 1 243 ? -27.953 0.851 -5.125 1 95.44 243 VAL B C 1
ATOM 5205 O O . VAL B 1 243 ? -27.719 -0.311 -4.789 1 95.44 243 VAL B O 1
ATOM 5208 N N . LEU B 1 244 ? -28.25 1.173 -6.305 1 95.88 244 LEU B N 1
ATOM 5209 C CA . LEU B 1 244 ? -28.312 0.161 -7.352 1 95.88 244 LEU B CA 1
ATOM 5210 C C . LEU B 1 244 ? -26.938 -0.481 -7.566 1 95.88 244 LEU B C 1
ATOM 5212 O O . LEU B 1 244 ? -26.844 -1.681 -7.832 1 95.88 244 LEU B O 1
ATOM 5216 N N . ALA B 1 245 ? -25.922 0.345 -7.484 1 94.44 245 ALA B N 1
ATOM 5217 C CA . ALA B 1 245 ? -24.562 -0.19 -7.605 1 94.44 245 ALA B CA 1
ATOM 5218 C C . ALA B 1 245 ? -24.266 -1.191 -6.492 1 94.44 245 ALA B C 1
ATOM 5220 O O . ALA B 1 245 ? -23.641 -2.221 -6.727 1 94.44 245 ALA B O 1
ATOM 5221 N N . GLN B 1 246 ? -24.734 -0.91 -5.316 1 93.81 246 GLN B N 1
ATOM 5222 C CA . GLN B 1 246 ? -24.547 -1.842 -4.211 1 93.81 246 GLN B CA 1
ATOM 5223 C C . GLN B 1 246 ? -25.328 -3.137 -4.445 1 93.81 246 GLN B C 1
ATOM 5225 O O . GLN B 1 246 ? -24.812 -4.227 -4.16 1 93.81 246 GLN B O 1
ATOM 5230 N N . PHE B 1 247 ? -26.453 -3.01 -5.027 1 94.38 247 PHE B N 1
ATOM 5231 C CA . PHE B 1 247 ? -27.234 -4.195 -5.352 1 94.38 247 PHE B CA 1
ATOM 5232 C C . PHE B 1 247 ? -26.578 -5 -6.465 1 94.38 247 PHE B C 1
ATOM 5234 O O . PHE B 1 247 ? -26.625 -6.23 -6.461 1 94.38 247 PHE B O 1
ATOM 5241 N N . ALA B 1 248 ? -26 -4.301 -7.344 1 90.94 248 ALA B N 1
ATOM 5242 C CA . ALA B 1 248 ? -25.281 -4.977 -8.414 1 90.94 248 ALA B CA 1
ATOM 5243 C C . ALA B 1 248 ? -24.094 -5.77 -7.855 1 90.94 248 ALA B C 1
ATOM 5245 O O . ALA B 1 248 ? -23.812 -6.875 -8.32 1 90.94 248 ALA B O 1
ATOM 5246 N N . LEU B 1 249 ? -23.469 -5.195 -6.887 1 87.62 249 LEU B N 1
ATOM 5247 C CA . LEU B 1 249 ? -22.359 -5.898 -6.254 1 87.62 249 LEU B CA 1
ATOM 5248 C C . LEU B 1 249 ? -22.859 -7.137 -5.508 1 87.62 249 LEU B C 1
ATOM 5250 O O . LEU B 1 249 ? -22.203 -8.18 -5.523 1 87.62 249 LEU B O 1
ATOM 5254 N N . ILE B 1 250 ? -23.984 -7.008 -4.895 1 87.38 250 ILE B N 1
ATOM 5255 C CA . ILE B 1 250 ? -24.594 -8.148 -4.215 1 87.38 250 ILE B CA 1
ATOM 5256 C C . ILE B 1 250 ? -24.953 -9.227 -5.234 1 87.38 250 ILE B C 1
ATOM 5258 O O . ILE B 1 250 ? -24.688 -10.406 -5.016 1 87.38 250 ILE B O 1
ATOM 5262 N N . ALA B 1 251 ? -25.453 -8.781 -6.316 1 85.75 251 ALA B N 1
ATOM 5263 C CA . ALA B 1 251 ? -25.828 -9.719 -7.375 1 85.75 251 ALA B CA 1
ATOM 5264 C C . ALA B 1 251 ? -24.594 -10.414 -7.945 1 85.75 251 ALA B C 1
ATOM 5266 O O . ALA B 1 251 ? -24.625 -11.617 -8.234 1 85.75 251 ALA B O 1
ATOM 5267 N N . LEU B 1 252 ? -23.609 -9.672 -8.047 1 79.12 252 LEU B N 1
ATOM 5268 C CA . LEU B 1 252 ? -22.375 -10.258 -8.547 1 79.12 252 LEU B CA 1
ATOM 5269 C C . LEU B 1 252 ? -21.828 -11.289 -7.57 1 79.12 252 LEU B C 1
ATOM 5271 O O . LEU B 1 252 ? -21.375 -12.359 -7.98 1 79.12 252 LEU B O 1
ATOM 5275 N N . ALA B 1 253 ? -21.891 -10.984 -6.324 1 75.12 253 ALA B N 1
ATOM 5276 C CA . ALA B 1 253 ? -21.438 -11.922 -5.301 1 75.12 253 ALA B CA 1
ATOM 5277 C C . ALA B 1 253 ? -22.297 -13.18 -5.289 1 75.12 253 ALA B C 1
ATOM 5279 O O . ALA B 1 253 ? -21.781 -14.289 -5.156 1 75.12 253 ALA B O 1
ATOM 5280 N N . LEU B 1 254 ? -23.547 -12.992 -5.496 1 75.44 254 LEU B N 1
ATOM 5281 C CA . LEU B 1 254 ? -24.484 -14.117 -5.488 1 75.44 254 LEU B CA 1
ATOM 5282 C C . LEU B 1 254 ? -24.328 -14.953 -6.758 1 75.44 254 LEU B C 1
ATOM 5284 O O . LEU B 1 254 ? -24.531 -16.172 -6.727 1 75.44 254 LEU B O 1
ATOM 5288 N N . SER B 1 255 ? -23.984 -14.305 -7.766 1 73.62 255 SER B N 1
ATOM 5289 C CA . SER B 1 255 ? -23.797 -15.047 -9.008 1 73.62 255 SER B CA 1
ATOM 5290 C C . SER B 1 255 ? -22.625 -16 -8.922 1 73.62 255 SER B C 1
ATOM 5292 O O . SER B 1 255 ? -22.578 -17.016 -9.625 1 73.62 255 SER B O 1
ATOM 5294 N N . PHE B 1 256 ? -21.766 -15.672 -8.125 1 66.25 256 PHE B N 1
ATOM 5295 C CA . PHE B 1 256 ? -20.641 -16.578 -7.891 1 66.25 256 PHE B CA 1
ATOM 5296 C C . PHE B 1 256 ? -21.094 -17.812 -7.129 1 66.25 256 PHE B C 1
ATOM 5298 O O . PHE B 1 256 ? -20.531 -18.891 -7.293 1 66.25 256 PHE B O 1
ATOM 5305 N N . ILE B 1 257 ? -22.047 -17.609 -6.336 1 63 257 ILE B N 1
ATOM 5306 C CA . ILE B 1 257 ? -22.562 -18.688 -5.5 1 63 257 ILE B CA 1
ATOM 5307 C C . ILE B 1 257 ? -23.5 -19.578 -6.316 1 63 257 ILE B C 1
ATOM 5309 O O . ILE B 1 257 ? -23.453 -20.797 -6.215 1 63 257 ILE B O 1
ATOM 5313 N N . VAL B 1 258 ? -24.344 -18.922 -7.07 1 58.56 258 VAL B N 1
ATOM 5314 C CA . VAL B 1 258 ? -25.453 -19.641 -7.688 1 58.56 258 VAL B CA 1
ATOM 5315 C C . VAL B 1 258 ? -25.094 -19.984 -9.133 1 58.56 258 VAL B C 1
ATOM 5317 O O . VAL B 1 258 ? -24.969 -19.094 -9.977 1 58.56 258 VAL B O 1
ATOM 5320 N N . THR B 1 259 ? -24.219 -20.922 -9.359 1 54.53 259 THR B N 1
ATOM 5321 C CA . THR B 1 259 ? -24.156 -21.328 -10.758 1 54.53 259 THR B CA 1
ATOM 5322 C C . THR B 1 259 ? -25.484 -21.969 -11.188 1 54.53 259 THR B C 1
ATOM 5324 O O . THR B 1 259 ? -26.109 -22.688 -10.406 1 54.53 259 THR B O 1
ATOM 5327 N N . ILE B 1 260 ? -26.188 -21.422 -12.148 1 49.88 260 ILE B N 1
ATOM 5328 C CA . ILE B 1 260 ? -27.438 -21.906 -12.711 1 49.88 260 ILE B CA 1
ATOM 5329 C C . ILE B 1 260 ? -27.297 -23.359 -13.148 1 49.88 260 ILE B C 1
ATOM 5331 O O . ILE B 1 260 ? -26.422 -23.688 -13.961 1 49.88 260 ILE B O 1
ATOM 5335 N N . GLY B 1 261 ? -27.953 -24.344 -12.391 1 52.47 261 GLY B N 1
ATOM 5336 C CA . GLY B 1 261 ? -28.391 -25.672 -12.82 1 52.47 261 GLY B CA 1
ATOM 5337 C C . GLY B 1 261 ? -27.734 -26.797 -12.047 1 52.47 261 GLY B C 1
ATOM 5338 O O . GLY B 1 261 ? -28.266 -27.906 -12.008 1 52.47 261 GLY B O 1
ATOM 5339 N N . GLY B 1 262 ? -26.453 -26.656 -11.508 1 57.06 262 GLY B N 1
ATOM 5340 C CA . GLY B 1 262 ? -25.891 -27.875 -10.969 1 57.06 262 GLY B CA 1
ATOM 5341 C C . GLY B 1 262 ? -25.453 -27.766 -9.523 1 57.06 262 GLY B C 1
ATOM 5342 O O . GLY B 1 262 ? -25.766 -26.766 -8.859 1 57.06 262 GLY B O 1
ATOM 5343 N N . SER B 1 263 ? -25.188 -29.016 -8.922 1 59.16 263 SER B N 1
ATOM 5344 C CA . SER B 1 263 ? -24.672 -29.094 -7.555 1 59.16 263 SER B CA 1
ATOM 5345 C C . SER B 1 263 ? -23.406 -28.281 -7.402 1 59.16 263 SER B C 1
ATOM 5347 O O . SER B 1 263 ? -22.609 -28.172 -8.336 1 59.16 263 SER B O 1
ATOM 5349 N N . PHE B 1 264 ? -23.422 -27.469 -6.25 1 67.12 264 PHE B N 1
ATOM 5350 C CA . PHE B 1 264 ? -22.281 -26.594 -6.023 1 67.12 264 PHE B CA 1
ATOM 5351 C C . PHE B 1 264 ? -21.359 -27.172 -4.961 1 67.12 264 PHE B C 1
ATOM 5353 O O . PHE B 1 264 ? -21.828 -27.688 -3.943 1 67.12 264 PHE B O 1
ATOM 5360 N N . PHE B 1 265 ? -20.141 -27.266 -5.324 1 77.25 265 PHE B N 1
ATOM 5361 C CA . PHE B 1 265 ? -19.125 -27.672 -4.355 1 77.25 265 PHE B CA 1
ATOM 5362 C C . PHE B 1 265 ? -18.219 -26.484 -3.998 1 77.25 265 PHE B C 1
ATOM 5364 O O . PHE B 1 265 ? -17.625 -25.859 -4.879 1 77.25 265 PHE B O 1
ATOM 5371 N N . TYR B 1 266 ? -18.375 -26.172 -2.666 1 82.56 266 TYR B N 1
ATOM 5372 C CA . TYR B 1 266 ? -17.516 -25.109 -2.18 1 82.56 266 TYR B CA 1
ATOM 5373 C C . TYR B 1 266 ? -16.547 -25.609 -1.119 1 82.56 266 TYR B C 1
ATOM 5375 O O . TYR B 1 266 ? -16.891 -26.5 -0.335 1 82.56 266 TYR B O 1
ATOM 5383 N N . THR B 1 267 ? -15.391 -25.062 -1.189 1 89.25 267 THR B N 1
ATOM 5384 C CA . THR B 1 267 ? -14.508 -25.266 -0.044 1 89.25 267 THR B CA 1
ATOM 5385 C C . THR B 1 267 ? -14.961 -24.422 1.142 1 89.25 267 THR B C 1
ATOM 5387 O O . THR B 1 267 ? -15.805 -23.531 0.992 1 89.25 267 THR B O 1
ATOM 5390 N N . PHE B 1 268 ? -14.477 -24.703 2.297 1 92.56 268 PHE B N 1
ATOM 5391 C CA . PHE B 1 268 ? -14.852 -23.922 3.473 1 92.56 268 PHE B CA 1
ATOM 5392 C C . PHE B 1 268 ? -14.414 -22.469 3.324 1 92.56 268 PHE B C 1
ATOM 5394 O O . PHE B 1 268 ? -15.148 -21.547 3.697 1 92.56 268 PHE B O 1
ATOM 5401 N N . THR B 1 269 ? -13.273 -22.25 2.76 1 92.62 269 THR B N 1
ATOM 5402 C CA . THR B 1 269 ? -12.758 -20.906 2.514 1 92.62 269 THR B CA 1
ATOM 5403 C C . THR B 1 269 ? -13.695 -20.125 1.601 1 92.62 269 THR B C 1
ATOM 5405 O O . THR B 1 269 ? -14.078 -19 1.917 1 92.62 269 THR B O 1
ATOM 5408 N N . THR B 1 270 ? -14.078 -20.734 0.527 1 88.25 270 THR B N 1
ATOM 5409 C CA . THR B 1 270 ? -14.938 -20.031 -0.425 1 88.25 270 THR B CA 1
ATOM 5410 C C . THR B 1 270 ? -16.297 -19.719 0.2 1 88.25 270 THR B C 1
ATOM 5412 O O . THR B 1 270 ? -16.844 -18.641 -0.016 1 88.25 270 THR B O 1
ATOM 5415 N N . PHE B 1 271 ? -16.797 -20.609 0.938 1 88.69 271 PHE B N 1
ATOM 5416 C CA . PHE B 1 271 ? -18.078 -20.422 1.594 1 88.69 271 PHE B CA 1
ATOM 5417 C C . PHE B 1 271 ? -18.016 -19.25 2.568 1 88.69 271 PHE B C 1
ATOM 5419 O O . PHE B 1 271 ? -18.906 -18.391 2.572 1 88.69 271 PHE B O 1
ATOM 5426 N N . VAL B 1 272 ? -16.953 -19.219 3.352 1 91.75 272 VAL B N 1
ATOM 5427 C CA . VAL B 1 272 ? -16.812 -18.172 4.355 1 91.75 272 VAL B CA 1
ATOM 5428 C C . VAL B 1 272 ? -16.594 -16.828 3.668 1 91.75 272 VAL B C 1
ATOM 5430 O O . VAL B 1 272 ? -17.062 -15.797 4.148 1 91.75 272 VAL B O 1
ATOM 5433 N N . VAL B 1 273 ? -15.852 -16.828 2.586 1 90.62 273 VAL B N 1
ATOM 5434 C CA . VAL B 1 273 ? -15.625 -15.594 1.84 1 90.62 273 VAL B CA 1
ATOM 5435 C C . VAL B 1 273 ? -16.969 -15.055 1.334 1 90.62 273 VAL B C 1
ATOM 5437 O O . VAL B 1 273 ? -17.234 -13.852 1.449 1 90.62 273 VAL B O 1
ATOM 5440 N N . ILE B 1 274 ? -17.797 -15.875 0.823 1 86.94 274 ILE B N 1
ATOM 5441 C CA . ILE B 1 274 ? -19.109 -15.469 0.3 1 86.94 274 ILE B CA 1
ATOM 5442 C C . ILE B 1 274 ? -19.969 -14.914 1.431 1 86.94 274 ILE B C 1
ATOM 5444 O O . ILE B 1 274 ? -20.594 -13.859 1.281 1 86.94 274 ILE B O 1
ATOM 5448 N N . LEU B 1 275 ? -19.922 -15.586 2.492 1 90.06 275 LEU B N 1
ATOM 5449 C CA . LEU B 1 275 ? -20.703 -15.133 3.645 1 90.06 275 LEU B CA 1
ATOM 5450 C C . LEU B 1 275 ? -20.219 -13.773 4.125 1 90.06 275 LEU B C 1
ATOM 5452 O O . LEU B 1 275 ? -21.031 -12.906 4.457 1 90.06 275 LEU B O 1
ATOM 5456 N N . PHE B 1 276 ? -18.938 -13.625 4.145 1 93.12 276 PHE B N 1
ATOM 5457 C CA . PHE B 1 276 ? -18.344 -12.375 4.598 1 93.12 276 PHE B CA 1
ATOM 5458 C C . PHE B 1 276 ? -18.734 -11.227 3.68 1 93.12 276 PHE B C 1
ATOM 5460 O O . PHE B 1 276 ? -19.172 -10.172 4.145 1 93.12 276 PHE B O 1
ATOM 5467 N N . TYR B 1 277 ? -18.578 -11.445 2.475 1 89.06 277 TYR B N 1
ATOM 5468 C CA . TYR B 1 277 ? -18.844 -10.391 1.508 1 89.06 277 TYR B CA 1
ATOM 5469 C C . TYR B 1 277 ? -20.328 -10.047 1.48 1 89.06 277 TYR B C 1
ATOM 5471 O O . TYR B 1 277 ? -20.703 -8.867 1.446 1 89.06 277 TYR B O 1
ATOM 5479 N N . LEU B 1 278 ? -21.219 -11.008 1.536 1 90.06 278 LEU B N 1
ATOM 5480 C CA . LEU B 1 278 ? -22.656 -10.766 1.565 1 90.06 278 LEU B CA 1
ATOM 5481 C C . LEU B 1 278 ? -23.047 -10.016 2.834 1 90.06 278 LEU B C 1
ATOM 5483 O O . LEU B 1 278 ? -23.922 -9.148 2.801 1 90.06 278 LEU B O 1
ATOM 5487 N N . PHE B 1 279 ? -22.391 -10.398 3.838 1 93.12 279 PHE B N 1
ATOM 5488 C CA . PHE B 1 279 ? -22.672 -9.758 5.117 1 93.12 279 PHE B CA 1
ATOM 5489 C C . PHE B 1 279 ? -22.281 -8.281 5.078 1 93.12 279 PHE B C 1
ATOM 5491 O O . PHE B 1 279 ? -23.094 -7.418 5.406 1 93.12 279 PHE B O 1
ATOM 5498 N N . VAL B 1 280 ? -21.109 -7.957 4.656 1 93.31 280 VAL B N 1
ATOM 5499 C CA . VAL B 1 280 ? -20.609 -6.59 4.664 1 93.31 280 VAL B CA 1
ATOM 5500 C C . VAL B 1 280 ? -21.406 -5.742 3.674 1 93.31 280 VAL B C 1
ATOM 5502 O O . VAL B 1 280 ? -21.875 -4.652 4.012 1 93.31 280 VAL B O 1
ATOM 5505 N N . ILE B 1 281 ? -21.578 -6.25 2.484 1 92.19 281 ILE B N 1
ATOM 5506 C CA . ILE B 1 281 ? -22.266 -5.465 1.47 1 92.19 281 ILE B CA 1
ATOM 5507 C C . ILE B 1 281 ? -23.75 -5.371 1.809 1 92.19 281 ILE B C 1
ATOM 5509 O O . ILE B 1 281 ? -24.391 -4.348 1.558 1 92.19 281 ILE B O 1
ATOM 5513 N N . GLY B 1 282 ? -24.281 -6.445 2.324 1 93.38 282 GLY B N 1
ATOM 5514 C CA . GLY B 1 282 ? -25.672 -6.43 2.727 1 93.38 282 GLY B CA 1
ATOM 5515 C C . GLY B 1 282 ? -25.984 -5.391 3.789 1 93.38 282 GLY B C 1
ATOM 5516 O O . GLY B 1 282 ? -26.922 -4.602 3.645 1 93.38 282 GLY B O 1
ATOM 5517 N N . VAL B 1 283 ? -25.188 -5.379 4.812 1 95 283 VAL B N 1
ATOM 5518 C CA . VAL B 1 283 ? -25.375 -4.406 5.883 1 95 283 VAL B CA 1
ATOM 5519 C C . VAL B 1 283 ? -25.125 -2.996 5.352 1 95 283 VAL B C 1
ATOM 5521 O O . VAL B 1 283 ? -25.859 -2.062 5.695 1 95 283 VAL B O 1
ATOM 5524 N N . SER B 1 284 ? -24.125 -2.848 4.512 1 94.62 284 SER B N 1
ATOM 5525 C CA . SER B 1 284 ? -23.828 -1.543 3.922 1 94.62 284 SER B CA 1
ATOM 5526 C C . SER B 1 284 ? -25.016 -1.035 3.105 1 94.62 284 SER B C 1
ATOM 5528 O O . SER B 1 284 ? -25.391 0.137 3.201 1 94.62 284 SER B O 1
ATOM 5530 N N . ALA B 1 285 ? -25.594 -1.938 2.322 1 95.5 285 ALA B N 1
ATOM 5531 C CA . ALA B 1 285 ? -26.734 -1.556 1.505 1 95.5 285 ALA B CA 1
ATOM 5532 C C . ALA B 1 285 ? -27.938 -1.18 2.377 1 95.5 285 ALA B C 1
ATOM 5534 O O . ALA B 1 285 ? -28.609 -0.187 2.113 1 95.5 285 ALA B O 1
ATOM 5535 N N . LEU B 1 286 ? -28.172 -1.873 3.396 1 96.25 286 LEU B N 1
ATOM 5536 C CA . LEU B 1 286 ? -29.281 -1.6 4.297 1 96.25 286 LEU B CA 1
ATOM 5537 C C . LEU B 1 286 ? -29.125 -0.245 4.977 1 96.25 286 LEU B C 1
ATOM 5539 O O . LEU B 1 286 ? -30.062 0.538 5.055 1 96.25 286 LEU B O 1
ATOM 5543 N N . LEU B 1 287 ? -27.922 -0.009 5.441 1 96.56 287 LEU B N 1
ATOM 5544 C CA . LEU B 1 287 ? -27.656 1.262 6.105 1 96.56 287 LEU B CA 1
ATOM 5545 C C . LEU B 1 287 ? -27.766 2.422 5.121 1 96.56 287 LEU B C 1
ATOM 5547 O O . LEU B 1 287 ? -28.25 3.496 5.469 1 96.56 287 LEU B O 1
ATOM 5551 N N . THR B 1 288 ? -27.297 2.168 3.963 1 95.94 288 THR B N 1
ATOM 5552 C CA . THR B 1 288 ? -27.391 3.209 2.945 1 95.94 288 THR B CA 1
ATOM 5553 C C . THR B 1 288 ? -28.844 3.525 2.625 1 95.94 288 THR B C 1
ATOM 5555 O O . THR B 1 288 ? -29.219 4.695 2.539 1 95.94 288 THR B O 1
ATOM 5558 N N . ILE B 1 289 ? -29.625 2.518 2.479 1 95.75 289 ILE B N 1
ATOM 5559 C CA . ILE B 1 289 ? -31.047 2.713 2.176 1 95.75 289 ILE B CA 1
ATOM 5560 C C . ILE B 1 289 ? -31.734 3.426 3.342 1 95.75 289 ILE B C 1
ATOM 5562 O O . ILE B 1 289 ? -32.531 4.348 3.135 1 95.75 289 ILE B O 1
ATOM 5566 N N . TRP B 1 290 ? -31.375 3.053 4.488 1 95.88 290 TRP B N 1
ATOM 5567 C CA . TRP B 1 290 ? -32 3.625 5.684 1 95.88 290 TRP B CA 1
ATOM 5568 C C . TRP B 1 290 ? -31.672 5.109 5.809 1 95.88 290 TRP B C 1
ATOM 5570 O O . TRP B 1 290 ? -32.562 5.941 5.969 1 95.88 290 TRP B O 1
ATOM 5580 N N . TYR B 1 291 ? -30.391 5.445 5.656 1 94.94 291 TYR B N 1
ATOM 5581 C CA . TYR B 1 291 ? -29.969 6.816 5.93 1 94.94 291 TYR B CA 1
ATOM 5582 C C . TYR B 1 291 ? -30.141 7.691 4.691 1 94.94 291 TYR B C 1
ATOM 5584 O O . TYR B 1 291 ? -30.297 8.906 4.801 1 94.94 291 TYR B O 1
ATOM 5592 N N . PHE B 1 292 ? -30.109 7.129 3.488 1 92.31 292 PHE B N 1
ATOM 5593 C CA . PHE B 1 292 ? -30.375 7.879 2.266 1 92.31 292 PHE B CA 1
ATOM 5594 C C . PHE B 1 292 ? -31.875 8.148 2.105 1 92.31 292 PHE B C 1
ATOM 5596 O O . PHE B 1 292 ? -32.281 9.258 1.762 1 92.31 292 PHE B O 1
ATOM 5603 N N . GLY B 1 293 ? -32.594 7.117 2.24 1 86 293 GLY B N 1
ATOM 5604 C CA . GLY B 1 293 ? -34 7.164 1.899 1 86 293 GLY B CA 1
ATOM 5605 C C . GLY B 1 293 ? -34.875 7.621 3.051 1 86 293 GLY B C 1
ATOM 5606 O O . GLY B 1 293 ? -35.594 8.633 2.947 1 86 293 GLY B O 1
ATOM 5607 N N . ILE B 1 294 ? -34.75 7.02 4.16 1 88.06 294 ILE B N 1
ATOM 5608 C CA . ILE B 1 294 ? -35.688 7.223 5.246 1 88.06 294 ILE B CA 1
ATOM 5609 C C . ILE B 1 294 ? -35.281 8.438 6.074 1 88.06 294 ILE B C 1
ATOM 5611 O O . ILE B 1 294 ? -36.062 9.344 6.305 1 88.06 294 ILE B O 1
ATOM 5615 N N . LYS B 1 295 ? -34.031 8.492 6.441 1 91.69 295 LYS B N 1
ATOM 5616 C CA . LYS B 1 295 ? -33.594 9.57 7.332 1 91.69 295 LYS B CA 1
ATOM 5617 C C . LYS B 1 295 ? -33.031 10.75 6.535 1 91.69 295 LYS B C 1
ATOM 5619 O O . LYS B 1 295 ? -32.875 11.844 7.074 1 91.69 295 LYS B O 1
ATOM 5624 N N . SER B 1 296 ? -32.781 10.539 5.254 1 91.25 296 SER B N 1
ATOM 5625 C CA . SER B 1 296 ? -32.25 11.57 4.375 1 91.25 296 SER B CA 1
ATOM 5626 C C . SER B 1 296 ? -31.078 12.312 5.035 1 91.25 296 SER B C 1
ATOM 5628 O O . SER B 1 296 ? -31.094 13.547 5.113 1 91.25 296 SER B O 1
ATOM 5630 N N . SER B 1 297 ? -30.109 11.609 5.453 1 92.81 297 SER B N 1
ATOM 5631 C CA . SER B 1 297 ? -28.953 12.164 6.156 1 92.81 297 SER B CA 1
ATOM 5632 C C . SER B 1 297 ? -28.062 12.977 5.215 1 92.81 297 SER B C 1
ATOM 5634 O O . SER B 1 297 ? -27.953 12.648 4.031 1 92.81 297 SER B O 1
ATOM 5636 N N . ARG B 1 298 ? -27.438 14.047 5.73 1 92.56 298 ARG B N 1
ATOM 5637 C CA . ARG B 1 298 ? -26.547 14.914 4.953 1 92.56 298 ARG B CA 1
ATOM 5638 C C . ARG B 1 298 ? -25.141 14.914 5.523 1 92.56 298 ARG B C 1
ATOM 5640 O O . ARG B 1 298 ? -24.312 15.734 5.133 1 92.56 298 ARG B O 1
ATOM 5647 N N . SER B 1 299 ? -24.859 13.969 6.406 1 94.69 299 SER B N 1
ATOM 5648 C CA . SER B 1 299 ? -23.562 13.906 7.074 1 94.69 299 SER B CA 1
ATOM 5649 C C . SER B 1 299 ? -22.594 12.992 6.32 1 94.69 299 SER B C 1
ATOM 5651 O O . SER B 1 299 ? -23 11.945 5.809 1 94.69 299 SER B O 1
ATOM 5653 N N . THR B 1 300 ? -21.359 13.398 6.199 1 95.81 300 THR B N 1
ATOM 5654 C CA . THR B 1 300 ? -20.344 12.57 5.57 1 95.81 300 THR B CA 1
ATOM 5655 C C . THR B 1 300 ? -19.891 11.453 6.504 1 95.81 300 THR B C 1
ATOM 5657 O O . THR B 1 300 ? -19.234 10.5 6.074 1 95.81 300 THR B O 1
ATOM 5660 N N . VAL B 1 301 ? -20.203 11.633 7.754 1 95.62 301 VAL B N 1
ATOM 5661 C CA . VAL B 1 301 ? -19.984 10.562 8.734 1 95.62 301 VAL B CA 1
ATOM 5662 C C . VAL B 1 301 ? -21.297 9.805 8.953 1 95.62 301 VAL B C 1
ATOM 5664 O O . VAL B 1 301 ? -22.359 10.414 9.125 1 95.62 301 VAL B O 1
ATOM 5667 N N . ILE B 1 302 ? -21.203 8.539 8.852 1 95.75 302 ILE B N 1
ATOM 5668 C CA . ILE B 1 302 ? -22.406 7.742 9.039 1 95.75 302 ILE B CA 1
ATOM 5669 C C . ILE B 1 302 ? -23.031 8.047 10.398 1 95.75 302 ILE B C 1
ATOM 5671 O O . ILE B 1 302 ? -22.344 8.016 11.422 1 95.75 302 ILE B O 1
ATOM 5675 N N . PRO B 1 303 ? -24.25 8.336 10.484 1 94.19 303 PRO B N 1
ATOM 5676 C CA . PRO B 1 303 ? -24.891 8.828 11.711 1 94.19 303 PRO B CA 1
ATOM 5677 C C . PRO B 1 303 ? -24.797 7.82 12.859 1 94.19 303 PRO B C 1
ATOM 5679 O O . PRO B 1 303 ? -24.812 8.211 14.023 1 94.19 303 PRO B O 1
ATOM 5682 N N . CYS B 1 304 ? -24.703 6.629 12.578 1 94.38 304 CYS B N 1
ATOM 5683 C CA . CYS B 1 304 ? -24.688 5.621 13.633 1 94.38 304 CYS B CA 1
ATOM 5684 C C . CYS B 1 304 ? -23.25 5.273 14.031 1 94.38 304 CYS B C 1
ATOM 5686 O O . CYS B 1 304 ? -23.016 4.27 14.703 1 94.38 304 CYS B O 1
ATOM 5688 N N . MET B 1 305 ? -22.344 6.02 13.656 1 93.75 305 MET B N 1
ATOM 5689 C CA . MET B 1 305 ? -20.938 5.699 13.867 1 93.75 305 MET B CA 1
ATOM 5690 C C . MET B 1 305 ? -20.641 5.555 15.359 1 93.75 305 MET B C 1
ATOM 5692 O O . MET B 1 305 ? -19.875 4.672 15.758 1 93.75 305 MET B O 1
ATOM 5696 N N . SER B 1 306 ? -21.312 6.387 16.188 1 92.88 306 SER B N 1
ATOM 5697 C CA . SER B 1 306 ? -21.016 6.398 17.609 1 92.88 306 SER B CA 1
ATOM 5698 C C . SER B 1 306 ? -21.969 5.496 18.391 1 92.88 306 SER B C 1
ATOM 5700 O O . SER B 1 306 ? -21.859 5.363 19.609 1 92.88 306 SER B O 1
ATOM 5702 N N . SER B 1 307 ? -22.844 4.828 17.703 1 94.88 307 SER B N 1
ATOM 5703 C CA . SER B 1 307 ? -23.781 3.93 18.359 1 94.88 307 SER B CA 1
ATOM 5704 C C . SER B 1 307 ? -23.109 2.629 18.781 1 94.88 307 SER B C 1
ATOM 5706 O O . SER B 1 307 ? -22.141 2.191 18.141 1 94.88 307 SER B O 1
ATOM 5708 N N . ILE B 1 308 ? -23.594 2.037 19.797 1 95.44 308 ILE B N 1
ATOM 5709 C CA . ILE B 1 308 ? -23.031 0.814 20.359 1 95.44 308 ILE B CA 1
ATOM 5710 C C . ILE B 1 308 ? -23.188 -0.33 19.359 1 95.44 308 ILE B C 1
ATOM 5712 O O . ILE B 1 308 ? -22.281 -1.149 19.203 1 95.44 308 ILE B O 1
ATOM 5716 N N . TRP B 1 309 ? -24.25 -0.399 18.75 1 95.88 309 TRP B N 1
ATOM 5717 C CA . TRP B 1 309 ? -24.469 -1.495 17.812 1 95.88 309 TRP B CA 1
ATOM 5718 C C . TRP B 1 309 ? -23.531 -1.403 16.625 1 95.88 309 TRP B C 1
ATOM 5720 O O . TRP B 1 309 ? -23.062 -2.424 16.109 1 95.88 309 TRP B O 1
ATOM 5730 N N . TYR B 1 310 ? -23.219 -0.22 16.141 1 96.75 310 TYR B N 1
ATOM 5731 C CA . TYR B 1 310 ? -22.297 -0.071 15.016 1 96.75 310 TYR B CA 1
ATOM 5732 C C . TYR B 1 310 ? -20.875 -0.446 15.422 1 96.75 310 TYR B C 1
ATOM 5734 O O . TYR B 1 310 ? -20.125 -1.016 14.625 1 96.75 310 TYR B O 1
ATOM 5742 N N . LYS B 1 311 ? -20.625 -0.164 16.672 1 96.25 311 LYS B N 1
ATOM 5743 C CA . LYS B 1 311 ? -19.328 -0.581 17.188 1 96.25 311 LYS B CA 1
ATOM 5744 C C . LYS B 1 311 ? -19.219 -2.102 17.25 1 96.25 311 LYS B C 1
ATOM 5746 O O . LYS B 1 311 ? -18.172 -2.672 16.906 1 96.25 311 LYS B O 1
ATOM 5751 N N . PHE B 1 312 ? -20.266 -2.66 17.672 1 96.25 312 PHE B N 1
ATOM 5752 C CA . PHE B 1 312 ? -20.312 -4.117 17.688 1 96.25 312 PHE B CA 1
ATOM 5753 C C . PHE B 1 312 ? -20.219 -4.68 16.281 1 96.25 312 PHE B C 1
ATOM 5755 O O . PHE B 1 312 ? -19.484 -5.637 16.031 1 96.25 312 PHE B O 1
ATOM 5762 N N . TYR B 1 313 ? -20.938 -4.102 15.391 1 96.62 313 TYR B N 1
ATOM 5763 C CA . TYR B 1 313 ? -20.891 -4.508 13.992 1 96.62 313 TYR B CA 1
ATOM 5764 C C . TYR B 1 313 ? -19.469 -4.395 13.445 1 96.62 313 TYR B C 1
ATOM 5766 O O . TYR B 1 313 ? -18.984 -5.305 12.773 1 96.62 313 TYR B O 1
ATOM 5774 N N . THR B 1 314 ? -18.812 -3.318 13.766 1 96.25 314 THR B N 1
ATOM 5775 C CA . THR B 1 314 ? -17.438 -3.115 13.32 1 96.25 314 THR B CA 1
ATOM 5776 C C . THR B 1 314 ? -16.516 -4.188 13.898 1 96.25 314 THR B C 1
ATOM 5778 O O . THR B 1 314 ? -15.664 -4.734 13.188 1 96.25 314 THR B O 1
ATOM 5781 N N . GLY B 1 315 ? -16.703 -4.441 15.164 1 95.31 315 GLY B N 1
ATOM 5782 C CA . GLY B 1 315 ? -15.922 -5.512 15.766 1 95.31 315 GLY B CA 1
ATOM 5783 C C . GLY B 1 315 ? -16.156 -6.859 15.117 1 95.31 315 GLY B C 1
ATOM 5784 O O . GLY B 1 315 ? -15.211 -7.633 14.914 1 95.31 315 GLY B O 1
ATOM 5785 N N . LEU B 1 316 ? -17.328 -7.082 14.758 1 96.19 316 LEU B N 1
ATOM 5786 C CA . LEU B 1 316 ? -17.688 -8.328 14.094 1 96.19 316 LEU B CA 1
ATOM 5787 C C . LEU B 1 316 ? -17.062 -8.414 12.711 1 96.19 316 LEU B C 1
ATOM 5789 O O . LEU B 1 316 ? -16.562 -9.469 12.312 1 96.19 316 LEU B O 1
ATOM 5793 N N . VAL B 1 317 ? -17.078 -7.367 11.984 1 95.44 317 VAL B N 1
ATOM 5794 C CA . VAL B 1 317 ? -16.5 -7.336 10.648 1 95.44 317 VAL B CA 1
ATOM 5795 C C . VAL B 1 317 ? -15 -7.566 10.727 1 95.44 317 VAL B C 1
ATOM 5797 O O . VAL B 1 317 ? -14.445 -8.367 9.969 1 95.44 317 VAL B O 1
ATOM 5800 N N . LEU B 1 318 ? -14.344 -6.93 11.625 1 93.62 318 LEU B N 1
ATOM 5801 C CA . LEU B 1 318 ? -12.906 -7.098 11.805 1 93.62 318 LEU B CA 1
ATOM 5802 C C . LEU B 1 318 ? -12.578 -8.516 12.25 1 93.62 318 LEU B C 1
ATOM 5804 O O . LEU B 1 318 ? -11.656 -9.141 11.719 1 93.62 318 LEU B O 1
ATOM 5808 N N . GLY B 1 319 ? -13.32 -8.969 13.219 1 94.81 319 GLY B N 1
ATOM 5809 C CA . GLY B 1 319 ? -13.117 -10.336 13.672 1 94.81 319 GLY B CA 1
ATOM 5810 C C . GLY B 1 319 ? -13.367 -11.367 12.594 1 94.81 319 GLY B C 1
ATOM 5811 O O . GLY B 1 319 ? -12.609 -12.328 12.453 1 94.81 319 GLY B O 1
ATOM 5812 N N . PHE B 1 320 ? -14.352 -11.18 11.875 1 96 320 PHE B N 1
ATOM 5813 C CA . PHE B 1 320 ? -14.68 -12.062 10.766 1 96 320 PHE B CA 1
ATOM 5814 C C . PHE B 1 320 ? -13.578 -12.031 9.711 1 96 320 PHE B C 1
ATOM 5816 O O . PHE B 1 320 ? -13.219 -13.078 9.156 1 96 320 PHE B O 1
ATOM 5823 N N . GLY B 1 321 ? -13.102 -10.883 9.398 1 94.25 321 GLY B N 1
ATOM 5824 C CA . GLY B 1 321 ? -11.992 -10.773 8.469 1 94.25 321 GLY B CA 1
ATOM 5825 C C . GLY B 1 321 ? -10.758 -11.547 8.914 1 94.25 321 GLY B C 1
ATOM 5826 O O . GLY B 1 321 ? -10.141 -12.25 8.117 1 94.25 321 GLY B O 1
ATOM 5827 N N . ILE B 1 322 ? -10.453 -11.461 10.141 1 94.19 322 ILE B N 1
ATOM 5828 C CA . ILE B 1 322 ? -9.305 -12.18 10.695 1 94.19 322 ILE B CA 1
ATOM 5829 C C . ILE B 1 322 ? -9.562 -13.688 10.633 1 94.19 322 ILE B C 1
ATOM 5831 O O . ILE B 1 322 ? -8.68 -14.453 10.242 1 94.19 322 ILE B O 1
ATOM 5835 N N . ALA B 1 323 ? -10.727 -14.047 11.039 1 96.38 323 ALA B N 1
ATOM 5836 C CA . ALA B 1 323 ? -11.086 -15.461 10.969 1 96.38 323 ALA B CA 1
ATOM 5837 C C . ALA B 1 323 ? -10.977 -15.984 9.539 1 96.38 323 ALA B C 1
ATOM 5839 O O . ALA B 1 323 ? -10.516 -17.109 9.312 1 96.38 323 ALA B O 1
ATOM 5840 N N . LEU B 1 324 ? -11.406 -15.219 8.656 1 96.06 324 LEU B N 1
ATOM 5841 C CA . LEU B 1 324 ? -11.344 -15.586 7.25 1 96.06 324 LEU B CA 1
ATOM 5842 C C . LEU B 1 324 ? -9.898 -15.82 6.812 1 96.06 324 LEU B C 1
ATOM 5844 O O . LEU B 1 324 ? -9.602 -16.797 6.121 1 96.06 324 LEU B O 1
ATOM 5848 N N . ILE B 1 325 ? -9.023 -15.008 7.195 1 95.62 325 ILE B N 1
ATOM 5849 C CA . ILE B 1 325 ? -7.613 -15.148 6.852 1 95.62 325 ILE B CA 1
ATOM 5850 C C . ILE B 1 325 ? -7.07 -16.453 7.434 1 95.62 325 ILE B C 1
ATOM 5852 O O . ILE B 1 325 ? -6.398 -17.219 6.738 1 95.62 325 ILE B O 1
ATOM 5856 N N . VAL B 1 326 ? -7.422 -16.703 8.672 1 96 326 VAL B N 1
ATOM 5857 C CA . VAL B 1 326 ? -6.914 -17.891 9.352 1 96 326 VAL B CA 1
ATOM 5858 C C . VAL B 1 326 ? -7.449 -19.141 8.664 1 96 326 VAL B C 1
ATOM 5860 O O . VAL B 1 326 ? -6.691 -20.062 8.352 1 96 326 VAL B O 1
ATOM 5863 N N . ILE B 1 327 ? -8.672 -19.141 8.383 1 96.38 327 ILE B N 1
ATOM 5864 C CA . ILE B 1 327 ? -9.305 -20.297 7.734 1 96.38 327 ILE B CA 1
ATOM 5865 C C . ILE B 1 327 ? -8.695 -20.5 6.348 1 96.38 327 ILE B C 1
ATOM 5867 O O . ILE B 1 327 ? -8.344 -21.625 5.984 1 96.38 327 ILE B O 1
ATOM 5871 N N . ALA B 1 328 ? -8.57 -19.438 5.617 1 95.94 328 ALA B N 1
ATOM 5872 C CA . ALA B 1 328 ? -8.016 -19.531 4.27 1 95.94 328 ALA B CA 1
ATOM 5873 C C . ALA B 1 328 ? -6.562 -20 4.305 1 95.94 328 ALA B C 1
ATOM 5875 O O . ALA B 1 328 ? -6.121 -20.75 3.43 1 95.94 328 ALA B O 1
ATOM 5876 N N . CYS B 1 329 ? -5.832 -19.547 5.312 1 95.69 329 CYS B N 1
ATOM 5877 C CA . CYS B 1 329 ? -4.438 -19.969 5.438 1 95.69 329 CYS B CA 1
ATOM 5878 C C . CYS B 1 329 ? -4.34 -21.453 5.727 1 95.69 329 CYS B C 1
ATOM 5880 O O . CYS B 1 329 ? -3.428 -22.125 5.242 1 95.69 329 CYS B O 1
ATOM 5882 N N . ILE B 1 330 ? -5.25 -21.984 6.461 1 95.44 330 ILE B N 1
ATOM 5883 C CA . ILE B 1 330 ? -5.242 -23.406 6.824 1 95.44 330 ILE B CA 1
ATOM 5884 C C . ILE B 1 330 ? -5.559 -24.25 5.594 1 95.44 330 ILE B C 1
ATOM 5886 O O . ILE B 1 330 ? -4.926 -25.281 5.367 1 95.44 330 ILE B O 1
ATOM 5890 N N . GLU B 1 331 ? -6.352 -23.75 4.727 1 95.12 331 GLU B N 1
ATOM 5891 C CA . GLU B 1 331 ? -6.852 -24.578 3.629 1 95.12 331 GLU B CA 1
ATOM 5892 C C . GLU B 1 331 ? -6.059 -24.328 2.35 1 95.12 331 GLU B C 1
ATOM 5894 O O . GLU B 1 331 ? -6.148 -25.109 1.399 1 95.12 331 GLU B O 1
ATOM 5899 N N . THR B 1 332 ? -5.305 -23.312 2.252 1 94.31 332 THR B N 1
ATOM 5900 C CA . THR B 1 332 ? -4.605 -22.969 1.02 1 94.31 332 THR B CA 1
ATOM 5901 C C . THR B 1 332 ? -3.402 -23.891 0.81 1 94.31 332 THR B C 1
ATOM 5903 O O . THR B 1 332 ? -2.652 -24.156 1.749 1 94.31 332 THR B O 1
ATOM 5906 N N . ARG B 1 333 ? -3.293 -24.406 -0.394 1 91.31 333 ARG B N 1
ATOM 5907 C CA . ARG B 1 333 ? -2.143 -25.203 -0.814 1 91.31 333 ARG B CA 1
ATOM 5908 C C . ARG B 1 333 ? -1.637 -24.75 -2.182 1 91.31 333 ARG B C 1
ATOM 5910 O O . ARG B 1 333 ? -2.361 -24.094 -2.93 1 91.31 333 ARG B O 1
ATOM 5917 N N . LYS B 1 334 ? -0.455 -25.094 -2.461 1 86.75 334 LYS B N 1
ATOM 5918 C CA . LYS B 1 334 ? 0.161 -24.766 -3.742 1 86.75 334 LYS B CA 1
ATOM 5919 C C . LYS B 1 334 ? 0.015 -25.906 -4.738 1 86.75 334 LYS B C 1
ATOM 5921 O O . LYS B 1 334 ? 0.287 -27.062 -4.406 1 86.75 334 LYS B O 1
ATOM 5926 N N . THR B 1 335 ? -0.477 -25.578 -5.914 1 81.19 335 THR B N 1
ATOM 5927 C CA . THR B 1 335 ? -0.619 -26.578 -6.973 1 81.19 335 THR B CA 1
ATOM 5928 C C . THR B 1 335 ? 0.701 -26.766 -7.715 1 81.19 335 THR B C 1
ATOM 5930 O O . THR B 1 335 ? 1.611 -25.938 -7.598 1 81.19 335 THR B O 1
ATOM 5933 N N . PRO B 1 336 ? 0.721 -27.766 -8.438 1 75.25 336 PRO B N 1
ATOM 5934 C CA . PRO B 1 336 ? 1.959 -28 -9.18 1 75.25 336 PRO B CA 1
ATOM 5935 C C . PRO B 1 336 ? 2.258 -26.891 -10.188 1 75.25 336 PRO B C 1
ATOM 5937 O O . PRO B 1 336 ? 3.42 -26.656 -10.523 1 75.25 336 PRO B O 1
ATOM 5940 N N . CYS B 1 337 ? 1.2 -26.203 -10.594 1 73.44 337 CYS B N 1
ATOM 5941 C CA . CYS B 1 337 ? 1.429 -25.141 -11.555 1 73.44 337 CYS B CA 1
ATOM 5942 C C . CYS B 1 337 ? 1.704 -23.812 -10.844 1 73.44 337 CYS B C 1
ATOM 5944 O O . CYS B 1 337 ? 1.813 -22.766 -11.484 1 73.44 337 CYS B O 1
ATOM 5946 N N . GLY B 1 338 ? 1.718 -23.891 -9.516 1 78.25 338 GLY B N 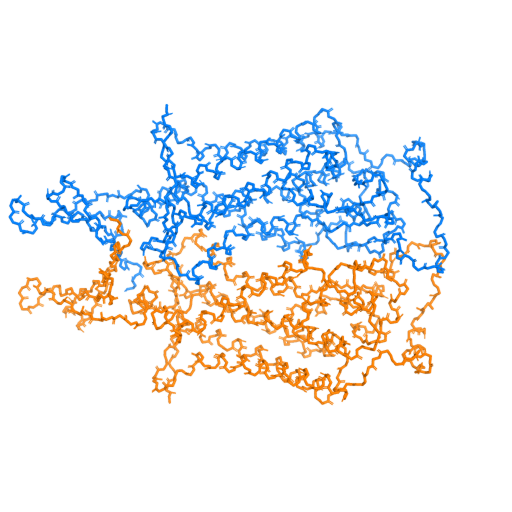1
ATOM 5947 C CA . GLY B 1 338 ? 2.143 -22.719 -8.773 1 78.25 338 GLY B CA 1
ATOM 5948 C C . GLY B 1 338 ? 0.986 -21.859 -8.312 1 78.25 338 GLY B C 1
ATOM 5949 O O . GLY B 1 338 ? 1.182 -20.891 -7.566 1 78.25 338 GLY B O 1
ATOM 5950 N N . LYS B 1 339 ? -0.164 -22.219 -8.773 1 82 339 LYS B N 1
ATOM 5951 C CA . LYS B 1 339 ? -1.335 -21.484 -8.305 1 82 339 LYS B CA 1
ATOM 5952 C C . LYS B 1 339 ? -1.771 -21.953 -6.926 1 82 339 LYS B C 1
ATOM 5954 O O . LYS B 1 339 ? -1.518 -23.109 -6.547 1 82 339 LYS B O 1
ATOM 5959 N N . PHE B 1 340 ? -2.346 -21.062 -6.242 1 88.25 340 PHE B N 1
ATOM 5960 C CA . PHE B 1 340 ? -2.822 -21.406 -4.91 1 88.25 340 PHE B CA 1
ATOM 5961 C C . PHE B 1 340 ? -4.312 -21.734 -4.934 1 88.25 340 PHE B C 1
ATOM 5963 O O . PHE B 1 340 ? -5.082 -21.062 -5.633 1 88.25 340 PHE B O 1
ATOM 5970 N N . THR B 1 341 ? -4.629 -22.766 -4.203 1 88.19 341 THR B N 1
ATOM 5971 C CA . THR B 1 341 ? -6.023 -23.203 -4.191 1 88.19 341 THR B CA 1
ATOM 5972 C C . THR B 1 341 ? -6.398 -23.766 -2.822 1 88.19 341 THR B C 1
ATOM 5974 O O . THR B 1 341 ? -5.531 -24.188 -2.061 1 88.19 341 THR B O 1
ATOM 5977 N N . SER B 1 342 ? -7.633 -23.656 -2.492 1 91.88 342 SER B N 1
ATOM 5978 C CA . SER B 1 342 ? -8.156 -24.266 -1.273 1 91.88 342 SER B CA 1
ATOM 5979 C C . SER B 1 342 ? -8.812 -25.609 -1.564 1 91.88 342 SER B C 1
ATOM 5981 O O . SER B 1 342 ? -9.266 -26.297 -0.647 1 91.88 342 SER B O 1
ATOM 5983 N N . GLY B 1 343 ? -8.82 -25.969 -2.848 1 87.25 343 GLY B N 1
ATOM 5984 C CA . GLY B 1 343 ? -9.391 -27.25 -3.234 1 87.25 343 GLY B CA 1
ATOM 5985 C C . GLY B 1 343 ? -8.484 -28.422 -2.92 1 87.25 343 GLY B C 1
ATOM 5986 O O . GLY B 1 343 ? -7.262 -28.281 -2.896 1 87.25 343 GLY B O 1
ATOM 5987 N N . THR B 1 344 ? -9.211 -29.531 -2.691 1 83.25 344 THR B N 1
ATOM 5988 C CA . THR B 1 344 ? -8.438 -30.719 -2.346 1 83.25 344 THR B CA 1
ATOM 5989 C C . THR B 1 344 ? -8.336 -31.656 -3.541 1 83.25 344 THR B C 1
ATOM 5991 O O . THR B 1 344 ? -9.227 -31.688 -4.395 1 83.25 344 THR B O 1
ATOM 5994 N N . GLY B 1 345 ? -7.168 -32.312 -3.65 1 72.88 345 GLY B N 1
ATOM 5995 C CA . GLY B 1 345 ? -7.023 -33.406 -4.59 1 72.88 345 GLY B CA 1
ATOM 5996 C C . GLY B 1 345 ? -6.633 -32.938 -5.984 1 72.88 345 GLY B C 1
ATOM 5997 O O . GLY B 1 345 ? -6.371 -31.766 -6.207 1 72.88 345 GLY B O 1
ATOM 5998 N N . TRP B 1 346 ? -6.645 -33.875 -6.883 1 69.06 346 TRP B N 1
ATOM 5999 C CA . TRP B 1 346 ? -6.156 -33.625 -8.234 1 69.06 346 TRP B CA 1
ATOM 6000 C C . TRP B 1 346 ? -7.16 -32.844 -9.055 1 69.06 346 TRP B C 1
ATOM 6002 O O . TRP B 1 346 ? -6.777 -32.031 -9.922 1 69.06 346 TRP B O 1
ATOM 6012 N N . GLN B 1 347 ? -8.398 -32.969 -8.727 1 67.94 347 GLN B N 1
ATOM 6013 C CA . GLN B 1 347 ? -9.422 -32.219 -9.461 1 67.94 347 GLN B CA 1
ATOM 6014 C C . GLN B 1 347 ? -9.258 -30.703 -9.266 1 67.94 347 GLN B C 1
ATOM 6016 O O . GLN B 1 347 ? -9.422 -29.938 -10.211 1 67.94 347 GLN B O 1
ATOM 6021 N N . ALA B 1 348 ? -8.875 -30.422 -8.039 1 77.12 348 ALA B N 1
ATOM 6022 C CA . ALA B 1 348 ? -8.656 -29 -7.754 1 77.12 348 ALA B CA 1
ATOM 6023 C C . ALA B 1 348 ? -7.414 -28.484 -8.469 1 77.12 348 ALA B C 1
ATOM 6025 O O . ALA B 1 348 ? -7.391 -27.344 -8.938 1 77.12 348 ALA B O 1
ATOM 6026 N N . ASP B 1 349 ? -6.48 -29.359 -8.562 1 76.06 349 ASP B N 1
ATOM 6027 C CA . ASP B 1 349 ? -5.258 -28.984 -9.266 1 76.06 349 ASP B CA 1
ATOM 6028 C C . ASP B 1 349 ? -5.527 -28.797 -10.758 1 76.06 349 ASP B C 1
ATOM 6030 O O . ASP B 1 349 ? -5.027 -27.844 -11.367 1 76.06 349 ASP B O 1
ATOM 6034 N N . ALA B 1 350 ? -6.293 -29.672 -11.266 1 69.25 350 ALA B N 1
ATOM 6035 C CA . ALA B 1 350 ? -6.621 -29.594 -12.688 1 69.25 350 ALA B CA 1
ATOM 6036 C C . ALA B 1 350 ? -7.43 -28.344 -12.992 1 69.25 350 ALA B C 1
ATOM 6038 O O . ALA B 1 350 ? -7.184 -27.656 -14 1 69.25 350 ALA B O 1
ATOM 6039 N N . MET B 1 351 ? -8.281 -28.062 -12.062 1 71.31 351 MET B N 1
ATOM 6040 C CA . MET B 1 351 ? -9.109 -26.875 -12.258 1 71.31 351 MET B CA 1
ATOM 6041 C C . MET B 1 351 ? -8.273 -25.609 -12.141 1 71.31 351 MET B C 1
ATOM 6043 O O . MET B 1 351 ? -8.461 -24.672 -12.922 1 71.31 351 MET B O 1
ATOM 6047 N N . ALA B 1 352 ? -7.34 -25.656 -11.219 1 75.56 352 ALA B N 1
ATOM 6048 C CA . ALA B 1 352 ? -6.52 -24.469 -10.977 1 75.56 352 ALA B CA 1
ATOM 6049 C C . ALA B 1 352 ? -5.508 -24.266 -12.094 1 75.56 352 ALA B C 1
ATOM 6051 O O . ALA B 1 352 ? -5.25 -23.141 -12.508 1 75.56 352 ALA B O 1
ATOM 6052 N N . CYS B 1 353 ? -5.004 -25.344 -12.602 1 70.75 353 CYS B N 1
ATOM 6053 C CA . CYS B 1 353 ? -3.879 -25.25 -13.523 1 70.75 353 CYS B CA 1
ATOM 6054 C C . CYS B 1 353 ? -4.359 -25.25 -14.977 1 70.75 353 CYS B C 1
ATOM 6056 O O . CYS B 1 353 ? -3.752 -24.625 -15.836 1 70.75 353 CYS B O 1
ATOM 6058 N N . MET B 1 354 ? -5.406 -26.031 -15.258 1 63.53 354 MET B N 1
ATOM 6059 C CA . MET B 1 354 ? -5.801 -26.219 -16.656 1 63.53 354 MET B CA 1
ATOM 6060 C C . MET B 1 354 ? -7.148 -25.547 -16.922 1 63.53 354 MET B C 1
ATOM 6062 O O . MET B 1 354 ? -7.562 -25.438 -18.078 1 63.53 354 MET B O 1
ATOM 6066 N N . GLY B 1 355 ? -7.641 -24.922 -16.016 1 61.47 355 GLY B N 1
ATOM 6067 C CA . GLY B 1 355 ? -8.945 -24.312 -16.203 1 61.47 355 GLY B CA 1
ATOM 6068 C C . GLY B 1 355 ? -10.078 -25.312 -16.234 1 61.47 355 GLY B C 1
ATOM 6069 O O . GLY B 1 355 ? -9.875 -26.5 -15.922 1 61.47 355 GLY B O 1
ATOM 6070 N N . ASN B 1 356 ? -11.336 -24.844 -16.484 1 53.22 356 ASN B N 1
ATOM 6071 C CA . ASN B 1 356 ? -12.523 -25.672 -16.438 1 53.22 356 ASN B CA 1
ATOM 6072 C C . ASN B 1 356 ? -12.656 -26.547 -17.672 1 53.22 356 ASN B C 1
ATOM 6074 O O . ASN B 1 356 ? -13.375 -27.547 -17.672 1 53.22 356 ASN B O 1
ATOM 6078 N N . ALA B 1 357 ? -12.078 -26.109 -18.891 1 47.88 357 ALA B N 1
ATOM 6079 C CA . ALA B 1 357 ? -12.375 -26.875 -20.094 1 47.88 357 ALA B CA 1
ATOM 6080 C C . ALA B 1 357 ? -11.258 -27.875 -20.391 1 47.88 357 ALA B C 1
ATOM 6082 O O . ALA B 1 357 ? -10.203 -27.484 -20.906 1 47.88 357 ALA B O 1
ATOM 6083 N N . PHE B 1 358 ? -10.977 -28.656 -19.516 1 47.5 358 PHE B N 1
ATOM 6084 C CA . PHE B 1 358 ? -10 -29.688 -19.891 1 47.5 358 PHE B CA 1
ATOM 6085 C C . PHE B 1 358 ? -10.609 -30.688 -20.859 1 47.5 358 PHE B C 1
ATOM 6087 O O . PHE B 1 358 ? -11.727 -31.156 -20.656 1 47.5 358 PHE B O 1
ATOM 6094 N N . ASP B 1 359 ? -10.258 -30.453 -22.172 1 43.28 359 ASP B N 1
ATOM 6095 C CA . ASP B 1 359 ? -10.68 -31.547 -23.031 1 43.28 359 ASP B CA 1
ATOM 6096 C C . ASP B 1 359 ? -10.078 -32.875 -22.562 1 43.28 359 ASP B C 1
ATOM 6098 O O . ASP B 1 359 ? -8.859 -33 -22.422 1 43.28 359 ASP B O 1
ATOM 6102 N N . LYS B 1 360 ? -10.688 -33.375 -21.688 1 45 360 LYS B N 1
ATOM 6103 C CA . LYS B 1 360 ? -10.32 -34.688 -21.172 1 45 360 LYS B CA 1
ATOM 6104 C C . LYS B 1 360 ? -10.055 -35.656 -22.328 1 45 360 LYS B C 1
ATOM 6106 O O . LYS B 1 360 ? -10.984 -36.125 -22.984 1 45 360 LYS B O 1
ATOM 6111 N N . THR B 1 361 ? -8.977 -35.375 -23.047 1 44.12 361 THR B N 1
ATOM 6112 C CA . THR B 1 361 ? -8.734 -36.5 -23.938 1 44.12 361 THR B CA 1
ATOM 6113 C C . THR B 1 361 ? -8 -37.625 -23.203 1 44.12 361 THR B C 1
ATOM 6115 O O . THR B 1 361 ? -6.883 -37.406 -22.719 1 44.12 361 THR B O 1
ATOM 6118 N N . GLU B 1 362 ? -8.727 -38.438 -22.656 1 44.41 362 GLU B N 1
ATOM 6119 C CA . GLU B 1 362 ? -8.203 -39.625 -21.969 1 44.41 362 GLU B CA 1
ATOM 6120 C C . GLU B 1 362 ? -7.375 -40.5 -22.906 1 44.41 362 GLU B C 1
ATOM 6122 O O . GLU B 1 362 ? -7.848 -40.875 -23.969 1 44.41 362 GLU B O 1
ATOM 6127 N N . THR B 1 363 ? -6.035 -40.25 -22.969 1 45.41 363 THR B N 1
ATOM 6128 C CA . THR B 1 363 ? -5.246 -41.219 -23.719 1 45.41 363 THR B CA 1
ATOM 6129 C C . THR B 1 363 ? -4.816 -42.375 -22.828 1 45.41 363 THR B C 1
ATOM 6131 O O . THR B 1 363 ? -4.164 -42.156 -21.797 1 45.41 363 THR B O 1
ATOM 6134 N N . ARG B 1 364 ? -5.555 -43.406 -22.797 1 46.19 364 ARG B N 1
ATOM 6135 C CA . ARG B 1 364 ? -5.281 -44.656 -22.078 1 46.19 364 ARG B CA 1
ATOM 6136 C C . ARG B 1 364 ? -4.148 -45.438 -22.75 1 46.19 364 ARG B C 1
ATOM 6138 O O . ARG B 1 364 ? -4.203 -45.719 -23.938 1 46.19 364 ARG B O 1
ATOM 6145 N N . LYS B 1 365 ? -2.891 -45.219 -22.469 1 45.69 365 LYS B N 1
ATOM 6146 C CA . LYS B 1 365 ? -1.896 -46.156 -22.953 1 45.69 365 LYS B CA 1
ATOM 6147 C C . LYS B 1 365 ? -1.744 -47.344 -21.984 1 45.69 365 LYS B C 1
ATOM 6149 O O . LYS B 1 365 ? -1.44 -47.156 -20.812 1 45.69 365 LYS B O 1
ATOM 6154 N N . VAL B 1 366 ? -2.486 -48.375 -22.328 1 38.91 366 VAL B N 1
ATOM 6155 C CA . VAL B 1 366 ? -2.336 -49.625 -21.609 1 38.91 366 VAL B CA 1
ATOM 6156 C C . VAL B 1 366 ? -0.909 -50.156 -21.766 1 38.91 366 VAL B C 1
ATOM 6158 O O . VAL B 1 366 ? -0.446 -50.375 -22.891 1 38.91 366 VAL B O 1
ATOM 6161 N N . VAL B 1 367 ? 0.004 -49.688 -21 1 38.19 367 VAL B N 1
ATOM 6162 C CA . VAL B 1 367 ? 1.295 -50.312 -21.266 1 38.19 367 VAL B CA 1
ATOM 6163 C C . VAL B 1 367 ? 1.171 -51.844 -21.094 1 38.19 367 VAL B C 1
ATOM 6165 O O . VAL B 1 367 ? 1.702 -52.594 -21.906 1 38.19 367 VAL B O 1
ATOM 6168 N N . ASP B 1 368 ? 1.361 -52.375 -19.719 1 34.44 368 ASP B N 1
ATOM 6169 C CA . ASP B 1 368 ? 1.368 -53.844 -19.625 1 34.44 368 ASP B CA 1
ATOM 6170 C C . ASP B 1 368 ? -0.043 -54.406 -19.766 1 34.44 368 ASP B C 1
ATOM 6172 O O . ASP B 1 368 ? -1.025 -53.688 -19.688 1 34.44 368 ASP B O 1
ATOM 6176 N N . GLY B 1 369 ? -0.234 -55.969 -19.422 1 33.34 369 GLY B N 1
ATOM 6177 C CA . GLY B 1 369 ? -1.352 -56.875 -19.594 1 33.34 369 GLY B CA 1
ATOM 6178 C C . GLY B 1 369 ? -2.654 -56.344 -19.047 1 33.34 369 GLY B C 1
ATOM 6179 O O . GLY B 1 369 ? -2.695 -55.219 -18.516 1 33.34 369 GLY B O 1
ATOM 6180 N N . PRO B 1 370 ? -3.824 -57.281 -19.109 1 36.62 370 PRO B N 1
ATOM 6181 C CA . PRO B 1 370 ? -5.23 -57.062 -18.75 1 36.62 370 PRO B CA 1
ATOM 6182 C C . PRO B 1 370 ? -5.395 -56.281 -17.438 1 36.62 370 PRO B C 1
ATOM 6184 O O . PRO B 1 370 ? -6.469 -55.75 -17.172 1 36.62 370 PRO B O 1
ATOM 6187 N N . TYR B 1 371 ? -4.754 -56.781 -16.281 1 33.47 371 TYR B N 1
ATOM 6188 C CA . TYR B 1 371 ? -4.953 -56.469 -14.867 1 33.47 371 TYR B CA 1
ATOM 6189 C C . TYR B 1 371 ? -4.254 -55.156 -14.5 1 33.47 371 TYR B C 1
ATOM 6191 O O . TYR B 1 371 ? -4.852 -54.281 -13.875 1 33.47 371 TYR B O 1
ATOM 6199 N N . ASN B 1 372 ? -2.936 -55.344 -14.109 1 32.44 372 ASN B N 1
ATOM 6200 C CA . ASN B 1 372 ? -2.158 -54.406 -13.305 1 32.44 372 ASN B CA 1
ATOM 6201 C C . ASN B 1 372 ? -1.75 -53.156 -14.117 1 32.44 372 ASN B C 1
ATOM 6203 O O . ASN B 1 372 ? -0.56 -52.938 -14.32 1 32.44 372 ASN B O 1
ATOM 6207 N N . GLY B 1 373 ? -2.252 -52.875 -15.18 1 33.28 373 GLY B N 1
ATOM 6208 C CA . GLY B 1 373 ? -1.67 -51.844 -16.031 1 33.28 373 GLY B CA 1
ATOM 6209 C C . GLY B 1 373 ? -1.845 -50.438 -15.469 1 33.28 373 GLY B C 1
ATOM 6210 O O . GLY B 1 373 ? -2.703 -50.219 -14.617 1 33.28 373 GLY B O 1
ATOM 6211 N N . THR B 1 374 ? -0.703 -49.844 -15.102 1 36.12 374 THR B N 1
ATOM 6212 C CA . THR B 1 374 ? -0.716 -48.406 -14.812 1 36.12 374 THR B CA 1
ATOM 6213 C C . THR B 1 374 ? -1.348 -47.656 -15.969 1 36.12 374 THR B C 1
ATOM 6215 O O . THR B 1 374 ? -0.922 -47.781 -17.125 1 36.12 374 THR B O 1
ATOM 6218 N N . THR B 1 375 ? -2.67 -47.625 -16.031 1 37.75 375 THR B N 1
ATOM 6219 C CA . THR B 1 375 ? -3.314 -46.812 -17.062 1 37.75 375 THR B CA 1
ATOM 6220 C C . THR B 1 375 ? -3.035 -45.344 -16.828 1 37.75 375 THR B C 1
ATOM 6222 O O . THR B 1 375 ? -3.137 -44.844 -15.703 1 37.75 375 THR B O 1
ATOM 6225 N N . TRP B 1 376 ? -2.191 -44.844 -17.641 1 43.12 376 TRP B N 1
ATOM 6226 C CA . TRP B 1 376 ? -1.957 -43.406 -17.641 1 43.12 376 TRP B CA 1
ATOM 6227 C C . TRP B 1 376 ? -3.092 -42.656 -18.344 1 43.12 376 TRP B C 1
ATOM 6229 O O . TRP B 1 376 ? -3.514 -43.062 -19.438 1 43.12 376 TRP B O 1
ATOM 6239 N N . TYR B 1 377 ? -3.969 -42.094 -17.516 1 40 377 TYR B N 1
ATOM 6240 C CA . TYR B 1 377 ? -4.953 -41.188 -18.109 1 40 377 TYR B CA 1
ATOM 6241 C C . TYR B 1 377 ? -4.391 -39.781 -18.25 1 40 377 TYR B C 1
ATOM 6243 O O . TYR B 1 377 ? -3.918 -39.219 -17.281 1 40 377 TYR B O 1
ATOM 6251 N N . GLY B 1 378 ? -3.812 -39.5 -19.391 1 45.28 378 GLY B N 1
ATOM 6252 C CA . GLY B 1 378 ? -3.385 -38.156 -19.688 1 45.28 378 GLY B CA 1
ATOM 6253 C C . GLY B 1 378 ? -4.535 -37.219 -20.016 1 45.28 378 GLY B C 1
ATOM 6254 O O . GLY B 1 378 ? -5.426 -37.594 -20.797 1 45.28 378 GLY B O 1
ATOM 6255 N N . PHE B 1 379 ? -4.957 -36.406 -19.109 1 43.44 379 PHE B N 1
ATOM 6256 C CA . PHE B 1 379 ? -5.902 -35.344 -19.469 1 43.44 379 PHE B CA 1
ATOM 6257 C C . PHE B 1 379 ? -5.184 -34.188 -20.141 1 43.44 379 PHE B C 1
ATOM 6259 O O . PHE B 1 379 ? -4.141 -33.75 -19.672 1 43.44 379 PHE B O 1
ATOM 6266 N N . MET B 1 380 ? -5.391 -34.125 -21.5 1 45.25 380 MET B N 1
ATOM 6267 C CA . MET B 1 380 ? -4.734 -33.094 -22.281 1 45.25 380 MET B CA 1
ATOM 6268 C C . MET B 1 380 ? -5.633 -31.859 -22.422 1 45.25 380 MET B C 1
ATOM 6270 O O . MET B 1 380 ? -6.859 -31.969 -22.406 1 45.25 380 MET B O 1
ATOM 6274 N N . HIS B 1 381 ? -5.168 -30.688 -21.938 1 48.31 381 HIS B N 1
ATOM 6275 C CA . HIS B 1 381 ? -5.883 -29.453 -22.297 1 48.31 381 HIS B CA 1
ATOM 6276 C C . HIS B 1 381 ? -5.953 -29.297 -23.812 1 48.31 381 HIS B C 1
ATOM 6278 O O . HIS B 1 381 ? -5.008 -29.625 -24.516 1 48.31 381 HIS B O 1
ATOM 6284 N N . ALA B 1 382 ? -7.207 -28.891 -24.203 1 42.03 382 ALA B N 1
ATOM 6285 C CA . ALA B 1 382 ? -7.41 -28.562 -25.625 1 42.03 382 ALA B CA 1
ATOM 6286 C C . ALA B 1 382 ? -6.422 -27.484 -26.078 1 42.03 382 ALA B C 1
ATOM 6288 O O . ALA B 1 382 ? -6.266 -26.453 -25.422 1 42.03 382 ALA B O 1
ATOM 6289 N N . LYS B 1 383 ? -5.434 -27.797 -26.781 1 47.03 383 LYS B N 1
ATOM 6290 C CA . LYS B 1 383 ? -4.555 -26.938 -27.562 1 47.03 383 LYS B CA 1
ATOM 6291 C C . LYS B 1 383 ? -3.197 -26.781 -26.891 1 47.03 383 LYS B C 1
ATOM 6293 O O . LYS B 1 383 ? -2.357 -26 -27.344 1 47.03 383 LYS B O 1
ATOM 6298 N N . ASN B 1 384 ? -3.131 -27.438 -25.547 1 51.25 384 ASN B N 1
ATOM 6299 C CA . ASN B 1 384 ? -1.778 -27.484 -25 1 51.25 384 ASN B CA 1
ATOM 6300 C C . ASN B 1 384 ? -1.426 -28.875 -24.484 1 51.25 384 ASN B C 1
ATOM 6302 O O . ASN B 1 384 ? -2.311 -29.641 -24.109 1 51.25 384 ASN B O 1
ATOM 6306 N N . ALA B 1 385 ? -0.337 -29.5 -24.859 1 53.88 385 ALA B N 1
ATOM 6307 C CA . ALA B 1 385 ? 0.168 -30.844 -24.609 1 53.88 385 ALA B CA 1
ATOM 6308 C C . ALA B 1 385 ? 0.37 -31.078 -23.109 1 53.88 385 ALA B C 1
ATOM 6310 O O . ALA B 1 385 ? 1.142 -31.953 -22.719 1 53.88 385 ALA B O 1
ATOM 6311 N N . SER B 1 386 ? -0.459 -30.203 -22.328 1 58.44 386 SER B N 1
ATOM 6312 C CA . SER B 1 386 ? -0.344 -30.484 -20.906 1 58.44 386 SER B CA 1
ATOM 6313 C C . SER B 1 386 ? -1.289 -31.609 -20.484 1 58.44 386 SER B C 1
ATOM 6315 O O . SER B 1 386 ? -2.367 -31.766 -21.062 1 58.44 386 SER B O 1
ATOM 6317 N N . PHE B 1 387 ? -0.8 -32.594 -19.719 1 59.72 387 PHE B N 1
ATOM 6318 C CA . PHE B 1 387 ? -1.672 -33.688 -19.312 1 59.72 387 PHE B CA 1
ATOM 6319 C C . PHE B 1 387 ? -1.458 -34.031 -17.859 1 59.72 387 PHE B C 1
ATOM 6321 O O . PHE B 1 387 ? -0.474 -33.625 -17.25 1 59.72 387 PHE B O 1
ATOM 6328 N N . VAL B 1 388 ? -2.439 -34.531 -17.297 1 57.72 388 VAL B N 1
ATOM 6329 C CA . VAL B 1 388 ? -2.377 -35.125 -15.961 1 57.72 388 VAL B CA 1
ATOM 6330 C C . VAL B 1 388 ? -2.221 -36.625 -16.062 1 57.72 388 VAL B C 1
ATOM 6332 O O . VAL B 1 388 ? -2.902 -37.281 -16.859 1 57.72 388 VAL B O 1
ATOM 6335 N N . GLN B 1 389 ? -1.113 -37.062 -15.375 1 58.66 389 GLN B N 1
ATOM 6336 C CA . GLN B 1 389 ? -0.896 -38.531 -15.344 1 58.66 389 GLN B CA 1
ATOM 6337 C C . GLN B 1 389 ? -1.518 -39.156 -14.102 1 58.66 389 GLN B C 1
ATOM 6339 O O . GLN B 1 389 ? -1.366 -38.625 -12.992 1 58.66 389 GLN B O 1
ATOM 6344 N N . ALA B 1 390 ? -2.473 -39.938 -14.375 1 50.88 390 ALA B N 1
ATOM 6345 C CA . ALA B 1 390 ? -3.092 -40.719 -13.289 1 50.88 390 ALA B CA 1
ATOM 6346 C C . ALA B 1 390 ? -2.844 -42.188 -13.445 1 50.88 390 ALA B C 1
ATOM 6348 O O . ALA B 1 390 ? -2.814 -42.719 -14.57 1 50.88 390 ALA B O 1
ATOM 6349 N N . GLU B 1 391 ? -2.287 -42.812 -12.312 1 50.56 391 GLU B N 1
ATOM 6350 C CA . GLU B 1 391 ? -2.096 -44.25 -12.305 1 50.56 391 GLU B CA 1
ATOM 6351 C C . GLU B 1 391 ? -3.311 -44.969 -11.719 1 50.56 391 GLU B C 1
ATOM 6353 O O . GLU B 1 391 ? -3.834 -44.562 -10.68 1 50.56 391 GLU B O 1
ATOM 6358 N N . TYR B 1 392 ? -3.979 -45.812 -12.562 1 45.09 392 TYR B N 1
ATOM 6359 C CA . TYR B 1 392 ? -5.078 -46.625 -12.078 1 45.09 392 TYR B CA 1
ATOM 6360 C C . TYR B 1 392 ? -4.574 -47.719 -11.125 1 45.09 392 TYR B C 1
ATOM 6362 O O . TYR B 1 392 ? -3.607 -48.406 -11.43 1 45.09 392 TYR B O 1
ATOM 6370 N N . MET B 1 393 ? -4.965 -47.5 -9.883 1 42.19 393 MET B N 1
ATOM 6371 C CA . MET B 1 393 ? -4.629 -48.531 -8.922 1 42.19 393 MET B CA 1
ATOM 6372 C C . MET B 1 393 ? -5.77 -49.531 -8.797 1 42.19 393 MET B C 1
ATOM 6374 O O . MET B 1 393 ? -6.879 -49.188 -8.398 1 42.19 393 MET B O 1
ATOM 6378 N N . ASP B 1 394 ? -5.641 -50.688 -9.375 1 42.84 394 ASP B N 1
ATOM 6379 C CA . ASP B 1 394 ? -6.625 -51.75 -9.266 1 42.84 394 ASP B CA 1
ATOM 6380 C C . ASP B 1 394 ? -6.949 -52.062 -7.809 1 42.84 394 ASP B C 1
ATOM 6382 O O . ASP B 1 394 ? -8.102 -52.344 -7.469 1 42.84 394 ASP B O 1
ATOM 6386 N N . ASP B 1 395 ? -5.922 -52.125 -7.125 1 45.19 395 ASP B N 1
ATOM 6387 C CA . ASP B 1 395 ? -6.172 -52.625 -5.781 1 45.19 395 ASP B CA 1
ATOM 6388 C C . ASP B 1 395 ? -7.09 -51.688 -4.996 1 45.19 395 ASP B C 1
ATOM 6390 O O . ASP B 1 395 ? -7.602 -52.062 -3.938 1 45.19 395 ASP B O 1
ATOM 6394 N N . HIS B 1 396 ? -6.988 -50.469 -5.465 1 41.19 396 HIS B N 1
ATOM 6395 C CA . HIS B 1 396 ? -7.773 -49.562 -4.648 1 41.19 396 HIS B CA 1
ATOM 6396 C C . HIS B 1 396 ? -9.008 -49.062 -5.398 1 41.19 396 HIS B C 1
ATOM 6398 O O . HIS B 1 396 ? -9.18 -47.875 -5.59 1 41.19 396 HIS B O 1
ATOM 6404 N N . HIS B 1 397 ? -9.828 -50.031 -5.746 1 45.19 397 HIS B N 1
ATOM 6405 C CA . HIS B 1 397 ? -11.203 -49.875 -6.215 1 45.19 397 HIS B CA 1
ATOM 6406 C C . HIS B 1 397 ? -11.273 -48.844 -7.328 1 45.19 397 HIS B C 1
ATOM 6408 O O . HIS B 1 397 ? -12.102 -47.906 -7.285 1 45.19 397 HIS B O 1
ATOM 6414 N N . ASN B 1 398 ? -10.453 -48.906 -8.32 1 42.66 398 ASN B N 1
ATOM 6415 C CA . ASN B 1 398 ? -10.586 -48.094 -9.523 1 42.66 398 ASN B CA 1
ATOM 6416 C C . ASN B 1 398 ? -10.25 -46.625 -9.25 1 42.66 398 ASN B C 1
ATOM 6418 O O . ASN B 1 398 ? -10.945 -45.719 -9.719 1 42.66 398 ASN B O 1
ATOM 6422 N N . SER B 1 399 ? -9.438 -46.562 -8.258 1 46.31 399 SER B N 1
ATOM 6423 C CA . SER B 1 399 ? -9.062 -45.188 -7.953 1 46.31 399 SER B CA 1
ATOM 6424 C C . SER B 1 399 ? -7.879 -44.719 -8.805 1 46.31 399 SER B C 1
ATOM 6426 O O . SER B 1 399 ? -7.086 -45.531 -9.266 1 46.31 399 SER B O 1
ATOM 6428 N N . PHE B 1 400 ? -8.023 -43.531 -9.414 1 46.59 400 PHE B N 1
ATOM 6429 C CA . PHE B 1 400 ? -6.949 -42.875 -10.148 1 46.59 400 PHE B CA 1
ATOM 6430 C C . PHE B 1 400 ? -6.051 -42.094 -9.195 1 46.59 400 PHE B C 1
ATOM 6432 O O . PHE B 1 400 ? -6.535 -41.344 -8.352 1 46.59 400 PHE B O 1
ATOM 6439 N N . ASN B 1 401 ? -4.793 -42.688 -9.078 1 50.06 401 ASN B N 1
ATOM 6440 C CA . ASN B 1 401 ? -3.812 -41.875 -8.367 1 50.06 401 ASN B CA 1
ATOM 6441 C C . ASN B 1 401 ? -3.148 -40.875 -9.281 1 50.06 401 ASN B C 1
ATOM 6443 O O . ASN B 1 401 ? -2.422 -41.219 -10.211 1 50.06 401 ASN B O 1
ATOM 6447 N N . PHE B 1 402 ? -3.676 -39.781 -9.18 1 52.81 402 PHE B N 1
ATOM 6448 C CA . PHE B 1 402 ? -3.072 -38.688 -9.945 1 52.81 402 PHE B CA 1
ATOM 6449 C C . PHE B 1 402 ? -1.646 -38.438 -9.469 1 52.81 402 PHE B C 1
ATOM 6451 O O . PHE B 1 402 ? -1.418 -38.156 -8.297 1 52.81 402 PHE B O 1
ATOM 6458 N N . THR B 1 403 ? -0.704 -38.812 -10.367 1 56.97 403 THR B N 1
ATOM 6459 C CA . THR B 1 403 ? 0.688 -38.875 -9.93 1 56.97 403 THR B CA 1
ATOM 6460 C C . THR B 1 403 ? 1.439 -37.625 -10.383 1 56.97 403 THR B C 1
ATOM 6462 O O . THR B 1 403 ? 2.348 -37.156 -9.695 1 56.97 403 THR B O 1
ATOM 6465 N N . ARG B 1 404 ? 0.938 -37.219 -11.609 1 62.62 404 ARG B N 1
ATOM 6466 C CA . ARG B 1 404 ? 1.79 -36.156 -12.125 1 62.62 404 ARG B CA 1
ATOM 6467 C C . ARG B 1 404 ? 1 -35.219 -13.016 1 62.62 404 ARG B C 1
ATOM 6469 O O . ARG B 1 404 ? 0.046 -35.625 -13.68 1 62.62 404 ARG B O 1
ATOM 6476 N N . MET B 1 405 ? 1.276 -34 -12.875 1 65.06 405 MET B N 1
ATOM 6477 C CA . MET B 1 405 ? 0.806 -32.969 -13.82 1 65.06 405 MET B CA 1
ATOM 6478 C C . MET B 1 405 ? 1.937 -32.531 -14.734 1 65.06 405 MET B C 1
ATOM 6480 O O . MET B 1 405 ? 2.998 -32.125 -14.258 1 65.06 405 MET B O 1
ATOM 6484 N N . CYS B 1 406 ? 1.74 -32.812 -15.945 1 64.81 406 CYS B N 1
ATOM 6485 C CA . CYS B 1 406 ? 2.789 -32.5 -16.922 1 64.81 406 CYS B CA 1
ATOM 6486 C C . CYS B 1 406 ? 2.371 -31.359 -17.828 1 64.81 406 CYS B C 1
ATOM 6488 O O . CYS B 1 406 ? 1.308 -31.406 -18.453 1 64.81 406 CYS B O 1
ATOM 6490 N N . PHE B 1 407 ? 3.127 -30.375 -17.719 1 65.31 407 PHE B N 1
ATOM 6491 C CA . PHE B 1 407 ? 2.836 -29.188 -18.516 1 65.31 407 PHE B CA 1
ATOM 6492 C C . PHE B 1 407 ? 3.754 -29.094 -19.719 1 65.31 407 PHE B C 1
ATOM 6494 O O . PHE B 1 407 ? 4.949 -29.375 -19.625 1 65.31 407 PHE B O 1
ATOM 6501 N N . SER B 1 408 ? 2.988 -29.109 -20.891 1 57.34 408 SER B N 1
ATOM 6502 C CA . SER B 1 408 ? 3.775 -28.938 -22.109 1 57.34 408 SER B CA 1
ATOM 6503 C C . SER B 1 408 ? 4.438 -27.562 -22.141 1 57.34 408 SER B C 1
ATOM 6505 O O . SER B 1 408 ? 3.949 -26.609 -21.516 1 57.34 408 SER B O 1
ATOM 6507 N N . SER B 1 409 ? 5.754 -27.594 -22.422 1 52.84 409 SER B N 1
ATOM 6508 C CA . SER B 1 409 ? 6.406 -26.328 -22.703 1 52.84 409 SER B CA 1
ATOM 6509 C C . SER B 1 409 ? 5.625 -25.516 -23.734 1 52.84 409 SER B C 1
ATOM 6511 O O . SER B 1 409 ? 5.91 -25.578 -24.922 1 52.84 409 SER B O 1
ATOM 6513 N N . MET B 1 410 ? 4.418 -25.594 -23.906 1 41.41 410 MET B N 1
ATOM 6514 C CA . MET B 1 410 ? 4.07 -24.766 -25.062 1 41.41 410 MET B CA 1
ATOM 6515 C C . MET B 1 410 ? 4.98 -23.547 -25.172 1 41.41 410 MET B C 1
ATOM 6517 O O . MET B 1 410 ? 5.078 -22.938 -26.234 1 41.41 410 MET B O 1
ATOM 6521 N N . TYR B 1 411 ? 5.281 -22.719 -24.234 1 34.31 411 TYR B N 1
ATOM 6522 C CA . TYR B 1 411 ? 6.156 -21.703 -24.812 1 34.31 411 TYR B CA 1
ATOM 6523 C C . TYR B 1 411 ? 7.527 -22.281 -25.141 1 34.31 411 TYR B C 1
ATOM 6525 O O . TYR B 1 411 ? 8.484 -21.531 -25.359 1 34.31 411 TYR B O 1
ATOM 6533 N N . GLY B 1 412 ? 7.801 -23.359 -25.25 1 28.16 412 GLY B N 1
ATOM 6534 C CA . GLY B 1 412 ? 8.836 -23.969 -26.062 1 28.16 412 GLY B CA 1
ATOM 6535 C C . GLY B 1 412 ? 9.039 -23.281 -27.391 1 28.16 412 GLY B C 1
ATOM 6536 O O . GLY B 1 412 ? 8.078 -23.016 -28.109 1 28.16 412 GLY B O 1
ATOM 6537 N N . ILE B 1 413 ? 9.992 -22.359 -27.484 1 24.7 413 ILE B N 1
ATOM 6538 C CA . ILE B 1 413 ? 10.672 -22.266 -28.781 1 24.7 413 ILE B CA 1
ATOM 6539 C C . ILE B 1 413 ? 11.125 -23.656 -29.219 1 24.7 413 ILE B C 1
ATOM 6541 O O . ILE B 1 413 ? 11.688 -24.422 -28.422 1 24.7 413 ILE B O 1
#

Organism: Gibberella zeae (strain ATCC MYA-4620 / CBS 123657 / FGSC 9075 / NRRL 31084 / PH-1) (NCBI:txid229533)

Nearest PDB structures (foldseek):
  4cof-assembly1_E  TM=4.043E-01  e=4.404E+00  Homo sapiens
  8bej-assembly1_A  TM=3.848E-01  e=9.454E+00  Homo sapiens
  6x40-assembly1_E  TM=4.022E-01  e=4.019E+00  Homo sapiens
  8bhg-assembly1_A  TM=4.340E-01  e=7.779E+00  Homo sapiens
  4cof-assembly1_E  TM=3.276E-01  e=4.449E+00  Homo sapiens

Radius of gyration: 30.37 Å; Cα contacts (8 Å, |Δi|>4): 1436; chains: 2; bounding box: 71×97×62 Å